Protein AF-A0AAV7ZLW6-F1 (afdb_monomer)

Sequence (854 aa):
MDFSEWKLVEDPLEINNNNNPNIKIYPKYLLGENEPVSLNYLNKTSINISQPAESFNQTVIDLQRLFRGLVIRKKIVSSPEYKKYQMKEQVVSELISSEEVYINILSTLKNDFFNPIKKLNLISDKRFDVLSTYIDNFYTLNKQEFYDRLIKRRNNPNNNYWADIFETFVEKLKFYSPYVNSYDQACELLDEQYKKNIKFRNWMKDPKQKHIRGKSPAQNHLVTPIQRGPRYVLFIKRLLKYIPPSNPDYKHFKQIFKRIKIIADEINEKRDELLSVRRLRELTIEIKKLNFNLAQPGRFLIKEGEIKIFDVQQKSKHFSTKKQTTFLLTDFIISTFHTSSNSYTTRFIIPLVNTIEHKIQQLTKTSFMFMINFKEYHFQHNDEIETQEWIEALNQTLQRNLEKKRSFLDLVEWRKLPVNWENGPKHHKSGKGVIYKNSLYYFGGEPHLDKTRLFSNDLFKLDLVKLKWETVLTVGNKPSPRSEHSLTLFDKKLFLIGGKKNKIKYADLYSYTFDTKKWTKLTKFKGNLPSKRSGHTATVAQDKIWIFGGKGEDGKYLNDLYMYDPLLNIWKFINPIGKSPPAREKHSCTFQHGYLMVVGGIGRNRMSDIWCYSLKKNKWFRPEIRGIKNLSNRYSHSSLHFRDKIYIIGNSEPLNSNQAITAVDLQSKTCEFVNSENSPKLIGENISCFCNNKLNQNCILVMCTTANQLNNLIYTLKISSRKWVKETTRDYNIMINNKKKKKTNKPIRYNVFKLFPSNNSKEEIKITNKANSTINHLKKKHSYALLESPQTINLMKQEERRKMKEKEKKINNKFIKAHAWQNVLNYQNSKKKNTLKKRRYSYPIRNTNIQSLI

Foldseek 3Di:
DDPPPDDDDDDDDDDDDDDDPDDDDDDDDPDDDDDDPDPPPPDDDDDDDDDDDVVVVVVVVVVVVVVVVVVVVVVCCPDPLVVLVVLLVVLLVVVLVVLVVLLVLLVCCQPVNLVVCVVVVQDDDPLSVVLSVLSVVVNCLSVVLANVVSVVQVPDPPDPADLVSLVVSLVVLLSCQVLLLSLVVVVVSVVVCCVPRPVVVVVCVDPVSVCQDDVNGSSVSSCSSLVVLVVVLVSLVSSLVSDDPPDPNNVSSVVSSVSSVVSNVVSVVSNQQNVFLVVQQLCQVQEPPDPDRQNDPPKGWQDKDFKDKDWPVPPPVDDDPFTWIWIDMLFWIWIWGDPDPRHTYTDDIGTLPPFPDWDWAAPDLFKIWIDTPNTIMIIGDPHSVVRVVVVVSVVVSNVVNVCVVCVLQVQKDKDFDPADCPAHDWQFDQWDWADDDQKIWIAWGAGQPDPVDAIGQWIWIARNVVNYIDTQDADEDGDDRFGQWEWDDAPQKIWTAWGDGPLRIDGWIWIAHPVRSYIDTDDDAEDDGDAGFGQWYWEDDPQWTKIAWGAHSVRATGGWIWIARPVRRYIDTQDAPDDTDDGFGQWEWEDDPQWIWTAWGDHVHTGGFIWIAHPVRSHIDGQQAPEDPTFARAGLWYWYDADQWIKIAAGGPVLPDLQRIWIAHRVVSYIDRNGDPPDDSQDDHHKYKYDDPPPPFQWIWIWGDDSPDRGIIIMIIGRDDPVPCVVVVVVVVVVVVVVVPDDDDDDDDDDDDDDDDDDDDDDPDDDPDDPPCPVPVVVPDDDDDDDDDPVVVVVVVVVVVVVVVVVVVVVVVVVVVVVVVVVVVVVVVVVVVVVVVPDDDDDYDDDDDDDDDD

Radius of gyration: 42.25 Å; Cα contacts (8 Å, |Δi|>4): 1216; chains: 1; bounding box: 119×98×112 Å

Solvent-accessible surface area (backbone atoms only — not comparable to full-atom values): 49450 Å² total; per-residue (Å²): 134,87,74,89,78,76,76,84,83,90,76,85,85,85,78,92,75,92,91,75,97,86,78,87,83,70,93,72,82,95,80,82,89,84,82,84,84,64,100,78,82,84,87,84,80,88,79,83,90,86,77,93,70,70,56,59,60,52,51,51,51,50,50,49,49,50,49,50,48,48,52,50,48,55,53,47,67,70,30,75,64,45,51,29,47,53,53,36,52,49,52,52,51,52,49,53,55,55,47,51,55,50,45,50,52,38,46,44,47,43,65,70,47,45,46,51,38,56,76,66,60,58,65,95,48,72,70,57,54,54,51,46,52,51,47,51,51,48,37,49,46,50,40,68,65,40,48,52,51,52,52,56,42,70,75,37,92,91,51,94,73,60,39,69,60,48,56,64,45,56,70,57,56,62,70,50,46,66,51,58,74,43,44,66,63,48,52,51,49,53,52,49,41,53,75,70,34,65,69,44,35,50,55,70,64,36,76,91,43,49,94,48,59,54,105,62,40,61,66,66,61,68,46,45,73,69,57,46,50,57,49,54,47,53,51,49,56,54,44,60,73,38,48,52,85,86,42,77,47,42,63,48,45,55,51,47,48,55,52,44,43,51,53,34,49,54,47,49,52,54,42,53,48,52,54,21,40,51,52,30,49,51,49,55,70,31,36,48,89,64,95,66,82,58,64,45,95,95,48,39,63,76,50,73,48,73,44,45,78,43,54,71,83,55,84,72,90,64,90,71,90,64,62,36,41,28,39,36,38,61,48,34,36,40,35,25,35,65,75,50,100,76,31,32,36,71,71,49,74,48,73,59,62,87,66,84,47,72,49,79,45,78,75,51,73,28,28,32,38,42,35,46,69,94,41,50,34,42,38,42,40,92,44,47,66,61,36,50,53,52,53,51,55,50,50,53,40,51,49,52,48,49,46,55,49,42,67,62,29,76,28,52,48,72,41,78,57,89,60,48,57,91,50,40,79,69,34,50,31,37,41,37,62,47,73,55,91,67,26,42,36,35,39,34,4,33,49,68,84,50,83,88,52,68,50,32,55,55,44,32,34,29,36,68,83,80,35,38,36,36,69,54,83,68,44,74,52,68,65,74,46,25,20,34,38,29,54,38,80,54,94,79,25,41,39,38,40,40,6,25,45,92,87,50,47,29,57,56,40,34,39,33,36,69,91,77,33,30,28,41,65,64,78,91,62,46,72,54,74,68,73,31,24,23,30,33,39,55,31,69,52,94,89,24,42,36,34,43,38,3,30,36,69,90,67,46,56,27,58,57,41,36,40,34,33,77,88,80,38,33,32,38,72,52,83,61,49,75,70,67,69,78,38,24,20,32,37,26,52,35,58,55,98,66,27,45,37,39,39,39,6,37,44,98,54,74,26,41,57,59,38,33,32,32,68,88,72,41,27,43,44,67,73,80,60,46,68,62,90,68,58,51,37,24,41,27,25,23,45,43,69,56,97,82,32,36,41,39,39,34,32,33,52,62,80,83,55,78,60,36,25,36,38,37,27,78,88,82,24,38,34,48,77,56,48,36,96,76,56,72,86,57,46,36,69,38,30,45,63,44,71,49,92,79,56,99,50,64,40,37,41,36,40,34,37,39,86,89,51,67,52,64,45,47,32,38,39,33,53,64,58,78,85,60,49,69,64,51,55,52,56,51,56,55,51,53,64,57,58,77,76,65,90,79,84,82,92,77,92,80,81,86,83,85,88,78,90,82,83,84,81,92,88,88,85,88,87,92,81,74,91,81,59,80,76,68,66,78,76,76,81,80,88,88,79,82,92,77,60,78,66,60,57,53,51,51,54,50,50,52,52,50,55,50,53,52,50,50,52,53,51,51,54,50,52,53,52,51,54,54,50,53,51,53,52,53,53,54,53,53,54,55,59,62,61,72,75,74,81,77,87,87,88,84,90,83,89,84,89,82,87,86,92,134

pLDDT: mean 70.21, std 22.64, range [22.33, 97.44]

Nearest PDB structures (foldseek):
  9bca-assembly2_B  TM=8.304E-01  e=2.011E-18  Homo sapiens
  6do5-assembly1_A  TM=8.420E-01  e=1.624E-17  Homo sapiens
  6do3-assembly2_B  TM=8.253E-01  e=1.467E-17  Homo sapiens
  9bc9-assembly2_B  TM=8.325E-01  e=1.016E-16  Homo sapiens
  8sh2-assembly1_C  TM=7.249E-01  e=1.576E-14  Homo sapiens

InterPro domains:
  IPR000219 Dbl homology domain [PF00621] (91-268)
  IPR000219 Dbl homology domain [PS50010] (87-270)
  IPR000219 Dbl homology domain [SM00325] (91-269)
  IPR000219 Dbl homology domain [cd00160] (90-268)
  IPR001849 Pleckstrin homology domain [PF00169] (302-397)
  IPR001849 Pleckstrin homology domain [PS50003] (300-399)
  IPR001849 Pleckstrin homology domain [SM00233] (301-401)
  IPR006652 Kelch repeat type 1 [SM00612] (493-543)
  IPR006652 Kelch repeat type 1 [SM00612] (544-594)
  IPR006652 Kelch repeat type 1 [SM00612] (595-645)
  IPR011993 PH-like domain superfamily [G3DSA:2.30.29.30] (292-397)
  IPR015915 Kelch-type beta-propeller [G3DSA:2.120.10.80] (409-746)
  IPR015915 Kelch-type beta-propeller [SSF117281] (414-675)
  IPR035899 Dbl homology (DH) domain superfamily [G3DSA:1.20.900.10] (73-290)
  IPR035899 Dbl homology (DH) domain superfamily [SSF48065] (82-283)

Structure (mmCIF, N/CA/C/O backbone):
data_AF-A0AAV7ZLW6-F1
#
_entry.id   AF-A0AAV7ZLW6-F1
#
loop_
_atom_site.group_PDB
_atom_site.id
_atom_site.type_symbol
_atom_site.label_atom_id
_atom_site.label_alt_id
_atom_site.label_comp_id
_atom_site.label_asym_id
_atom_site.label_entity_id
_atom_site.label_seq_id
_atom_site.pdbx_PDB_ins_code
_atom_site.Cartn_x
_atom_site.Cartn_y
_atom_site.Cartn_z
_atom_site.occupancy
_atom_site.B_iso_or_equiv
_atom_site.auth_seq_id
_atom_site.auth_comp_id
_atom_site.auth_asym_id
_atom_site.auth_atom_id
_atom_site.pdbx_PDB_model_num
ATOM 1 N N . MET A 1 1 ? -32.582 -43.037 70.963 1.00 31.41 1 MET A N 1
ATOM 2 C CA . MET A 1 1 ? -31.441 -43.900 70.599 1.00 31.41 1 MET A CA 1
ATOM 3 C C . MET A 1 1 ? -30.297 -42.991 70.204 1.00 31.41 1 MET A C 1
ATOM 5 O O . MET A 1 1 ? -30.468 -42.185 69.296 1.00 31.41 1 MET A O 1
ATOM 9 N N . ASP A 1 2 ? -29.214 -43.042 70.970 1.00 24.41 2 ASP A N 1
ATOM 10 C CA . ASP A 1 2 ? -27.986 -42.282 70.742 1.00 24.41 2 ASP A CA 1
ATOM 11 C C . ASP A 1 2 ? -27.183 -42.985 69.631 1.00 24.41 2 ASP A C 1
ATOM 13 O O . ASP A 1 2 ? -26.895 -44.174 69.736 1.00 24.41 2 ASP A O 1
ATOM 17 N N . PHE A 1 3 ? -26.923 -42.294 68.518 1.00 30.73 3 PHE A N 1
ATOM 18 C CA . PHE A 1 3 ? -26.285 -42.860 67.313 1.00 30.73 3 PHE A CA 1
ATOM 19 C C . PHE A 1 3 ? -24.817 -42.427 67.167 1.00 30.73 3 PHE A C 1
ATOM 21 O O . PHE A 1 3 ? -24.263 -42.427 66.067 1.00 30.73 3 PHE A O 1
ATOM 28 N N . SER A 1 4 ? -24.180 -42.043 68.271 1.00 27.17 4 SER A N 1
ATOM 29 C CA . SER A 1 4 ? -22.797 -41.556 68.308 1.00 27.17 4 SER A CA 1
ATOM 30 C C . SER A 1 4 ? -21.728 -42.626 68.013 1.00 27.17 4 SER A C 1
ATOM 32 O O . SER A 1 4 ? -20.580 -42.264 67.763 1.00 27.17 4 SER A O 1
ATOM 34 N N . GLU A 1 5 ? -22.086 -43.915 67.923 1.00 28.44 5 GLU A N 1
ATOM 35 C CA . GLU A 1 5 ? -21.126 -45.022 67.730 1.00 28.44 5 GLU A CA 1
ATOM 36 C C . GLU A 1 5 ? -21.165 -45.733 66.359 1.00 28.44 5 GLU A C 1
ATOM 38 O O . GLU A 1 5 ? -20.465 -46.724 66.149 1.00 28.44 5 GLU A O 1
ATOM 43 N N . TRP A 1 6 ? -21.921 -45.246 65.369 1.00 31.59 6 TRP A N 1
ATOM 44 C CA . TRP A 1 6 ? -21.959 -45.901 64.050 1.00 31.59 6 TRP A CA 1
ATOM 45 C C . TRP A 1 6 ? -20.789 -45.450 63.158 1.00 31.59 6 TRP A C 1
ATOM 47 O O . TRP A 1 6 ? -20.874 -44.450 62.442 1.00 31.59 6 TRP A O 1
ATOM 57 N N . LYS A 1 7 ? -19.686 -46.211 63.171 1.00 27.84 7 LYS A N 1
ATOM 58 C CA . LYS A 1 7 ? -18.609 -46.098 62.170 1.00 27.84 7 LYS A CA 1
ATOM 59 C C . LYS A 1 7 ? -19.071 -46.677 60.827 1.00 27.84 7 LYS A C 1
ATOM 61 O O . LYS A 1 7 ? -19.461 -47.838 60.747 1.00 27.84 7 LYS A O 1
ATOM 66 N N . LEU A 1 8 ? -18.991 -45.876 59.762 1.00 28.91 8 LEU A N 1
ATOM 67 C CA . LEU A 1 8 ? -19.080 -46.370 58.385 1.00 28.91 8 LEU A CA 1
ATOM 68 C C . LEU A 1 8 ? -17.842 -47.233 58.102 1.00 28.91 8 LEU A C 1
ATOM 70 O O . LEU A 1 8 ? -16.726 -46.717 58.099 1.00 28.91 8 LEU A O 1
ATOM 74 N N . VAL A 1 9 ? -18.043 -48.527 57.865 1.00 27.75 9 VAL A N 1
ATOM 75 C CA . VAL A 1 9 ? -17.019 -49.408 57.295 1.00 27.75 9 VAL A CA 1
ATOM 76 C C . VAL A 1 9 ? -16.986 -49.143 55.787 1.00 27.75 9 VAL A C 1
ATOM 78 O O . VAL A 1 9 ? -17.944 -49.450 55.078 1.00 27.75 9 VAL A O 1
ATOM 81 N N . GLU A 1 10 ? -15.922 -48.500 55.308 1.00 36.56 10 GLU A N 1
ATOM 82 C CA . GLU A 1 10 ? -15.581 -48.424 53.885 1.00 36.56 10 GLU A CA 1
ATOM 83 C C . GLU A 1 10 ? -14.629 -49.581 53.560 1.00 36.56 10 GLU A C 1
ATOM 85 O O . GLU A 1 10 ? -13.420 -49.402 53.643 1.00 36.56 10 GLU A O 1
ATOM 90 N N . ASP A 1 11 ? -15.156 -50.747 53.180 1.00 26.69 11 ASP A N 1
ATOM 91 C CA . ASP A 1 11 ? -14.345 -51.802 52.555 1.00 26.69 11 ASP A CA 1
ATOM 92 C C . ASP A 1 11 ? -14.842 -52.079 51.123 1.00 26.69 11 ASP A C 1
ATOM 94 O O . ASP A 1 11 ? -16.046 -52.268 50.908 1.00 26.69 11 ASP A O 1
ATOM 98 N N . PRO A 1 12 ? -13.951 -52.095 50.113 1.00 29.92 12 PRO A N 1
ATOM 99 C CA . PRO A 1 12 ? -14.286 -52.521 48.763 1.00 29.92 12 PRO A CA 1
ATOM 100 C C . PRO A 1 12 ? -14.255 -54.054 48.666 1.00 29.92 12 PRO A C 1
ATOM 102 O O . PRO A 1 12 ? -13.239 -54.683 48.943 1.00 29.92 12 PRO A O 1
ATOM 105 N N . LEU A 1 13 ? -15.355 -54.663 48.216 1.00 28.25 13 LEU A N 1
ATOM 106 C CA . LEU A 1 13 ? -15.381 -56.083 47.852 1.00 28.25 13 LEU A CA 1
ATOM 107 C C . LEU A 1 13 ? -14.543 -56.313 46.582 1.00 28.25 13 LEU A C 1
ATOM 109 O O . LEU A 1 13 ? -14.913 -55.867 45.493 1.00 28.25 13 LEU A O 1
ATOM 113 N N . GLU A 1 14 ? -13.420 -57.019 46.724 1.00 27.89 14 GLU A N 1
ATOM 114 C CA . GLU A 1 14 ? -12.654 -57.590 45.614 1.00 27.89 14 GLU A CA 1
ATOM 115 C C . GLU A 1 14 ? -13.444 -58.737 44.963 1.00 27.89 14 GLU A C 1
ATOM 117 O O . GLU A 1 14 ? -13.766 -59.732 45.609 1.00 27.89 14 GLU A O 1
ATOM 122 N N . ILE A 1 15 ? -13.727 -58.628 43.661 1.00 30.72 15 ILE A N 1
ATOM 123 C CA . ILE A 1 15 ? -14.132 -59.768 42.829 1.00 30.72 15 ILE A CA 1
ATOM 124 C C . ILE A 1 15 ? -13.078 -59.930 41.734 1.00 30.72 15 ILE A C 1
ATOM 126 O O . ILE A 1 15 ? -12.990 -59.130 40.801 1.00 30.72 15 ILE A O 1
ATOM 130 N N . ASN A 1 16 ? -12.268 -60.979 41.874 1.00 30.84 16 ASN A N 1
ATOM 131 C CA . ASN A 1 16 ? -11.336 -61.464 40.862 1.00 30.84 16 ASN A CA 1
ATOM 132 C C . ASN A 1 16 ? -12.106 -61.995 39.645 1.00 30.84 16 ASN A C 1
ATOM 134 O O . ASN A 1 16 ? -12.877 -62.940 39.775 1.00 30.84 16 ASN A O 1
ATOM 138 N N . ASN A 1 17 ? -11.836 -61.455 38.455 1.00 31.00 17 ASN A N 1
ATOM 139 C CA . ASN A 1 17 ? -12.114 -62.142 37.194 1.00 31.00 17 ASN A CA 1
ATOM 140 C C . ASN A 1 17 ? -10.912 -61.987 36.256 1.00 31.00 17 ASN A C 1
ATOM 142 O O . ASN A 1 17 ? -10.571 -60.888 35.813 1.00 31.00 17 ASN A O 1
ATOM 146 N N . ASN A 1 18 ? -10.257 -63.113 35.981 1.00 37.28 18 ASN A N 1
ATOM 147 C CA . ASN A 1 18 ? -9.143 -63.222 35.049 1.00 37.28 18 ASN A CA 1
ATOM 148 C C . ASN A 1 18 ? -9.614 -62.985 33.600 1.00 37.28 18 ASN A C 1
ATOM 150 O O . ASN A 1 18 ? -10.645 -63.510 33.188 1.00 37.28 18 ASN A O 1
ATOM 154 N N . ASN A 1 19 ? -8.784 -62.260 32.835 1.00 34.28 19 ASN A N 1
ATOM 155 C CA . ASN A 1 19 ? -8.793 -62.051 31.371 1.00 34.28 19 ASN A CA 1
ATOM 156 C C . ASN A 1 19 ? -9.481 -60.791 30.786 1.00 34.28 19 ASN A C 1
ATOM 158 O O . ASN A 1 19 ? -10.274 -60.899 29.857 1.00 34.28 19 ASN A O 1
ATOM 162 N N . ASN A 1 20 ? -9.110 -59.584 31.249 1.00 30.09 20 ASN A N 1
ATOM 163 C CA . ASN A 1 20 ? -8.565 -58.469 30.424 1.00 30.09 20 ASN A CA 1
ATOM 164 C C . ASN A 1 20 ? -8.368 -57.189 31.281 1.00 30.09 20 ASN A C 1
ATOM 166 O O . ASN A 1 20 ? -9.348 -56.669 31.817 1.00 30.09 20 ASN A O 1
ATOM 170 N N . PRO A 1 21 ? -7.158 -56.604 31.387 1.00 33.03 21 PRO A N 1
ATOM 171 C CA . PRO A 1 21 ? -6.930 -55.395 32.173 1.00 33.03 21 PRO A CA 1
ATOM 172 C C . PRO A 1 21 ? -7.088 -54.142 31.295 1.00 33.03 21 PRO A C 1
ATOM 174 O O . PRO A 1 21 ? -6.258 -53.901 30.422 1.00 33.03 21 PRO A O 1
ATOM 177 N N . ASN A 1 22 ? -8.153 -53.358 31.524 1.00 30.28 22 ASN A N 1
ATOM 178 C CA . ASN A 1 22 ? -8.306 -51.901 31.274 1.00 30.28 22 ASN A CA 1
ATOM 179 C C . ASN A 1 22 ? -9.723 -51.493 30.821 1.00 30.28 22 ASN A C 1
ATOM 181 O O . ASN A 1 22 ? -9.901 -50.832 29.798 1.00 30.28 22 ASN A O 1
ATOM 185 N N . ILE A 1 23 ? -10.739 -51.784 31.636 1.00 25.47 23 ILE A N 1
ATOM 186 C CA . ILE A 1 23 ? -12.010 -51.049 31.593 1.00 25.47 23 ILE A CA 1
ATOM 187 C C . ILE A 1 23 ? -12.247 -50.453 32.984 1.00 25.47 23 ILE A C 1
ATOM 189 O O . ILE A 1 23 ? -12.681 -51.135 33.904 1.00 25.47 23 ILE A O 1
ATOM 193 N N . LYS A 1 24 ? -11.955 -49.157 33.149 1.00 25.34 24 LYS A N 1
ATOM 194 C CA . LYS A 1 24 ? -12.454 -48.373 34.288 1.00 25.34 24 LYS A CA 1
ATOM 195 C C . LYS A 1 24 ? -13.896 -47.966 33.987 1.00 25.34 24 LYS A C 1
ATOM 197 O O . LYS A 1 24 ? -14.124 -47.003 33.255 1.00 25.34 24 LYS A O 1
ATOM 202 N N . ILE A 1 25 ? -14.858 -48.707 34.529 1.00 23.47 25 ILE A N 1
ATOM 203 C CA . ILE A 1 25 ? -16.269 -48.311 34.541 1.00 23.47 25 ILE A CA 1
ATOM 204 C C . ILE A 1 25 ? -16.438 -47.282 35.666 1.00 23.47 25 ILE A C 1
ATOM 206 O O . ILE A 1 25 ? -16.391 -47.620 36.842 1.00 23.47 25 ILE A O 1
ATOM 210 N N . TYR A 1 26 ? -16.595 -46.010 35.306 1.00 25.84 26 TYR A N 1
ATOM 211 C CA . TYR A 1 26 ? -17.120 -44.987 36.215 1.00 25.84 26 TYR A CA 1
ATOM 212 C C . TYR A 1 26 ? -18.657 -45.037 36.170 1.00 25.84 26 TYR A C 1
ATOM 214 O O . TYR A 1 26 ? -19.193 -45.218 35.071 1.00 25.84 26 TYR A O 1
ATOM 222 N N . PRO A 1 27 ? -19.384 -44.830 37.288 1.00 25.44 27 PRO A N 1
ATOM 223 C CA . PRO A 1 27 ? -20.840 -44.743 37.262 1.00 25.44 27 PRO A CA 1
ATOM 224 C C . PRO A 1 27 ? -21.268 -43.584 36.359 1.00 25.44 27 PRO A C 1
ATOM 226 O O . PRO A 1 27 ? -21.053 -42.405 36.644 1.00 25.44 27 PRO A O 1
ATOM 229 N N . LYS A 1 28 ? -21.824 -43.956 35.212 1.00 24.53 28 LYS A N 1
ATOM 230 C CA . LYS A 1 28 ? -22.413 -43.086 34.204 1.00 24.53 28 LYS A CA 1
ATOM 231 C C . LYS A 1 28 ? -23.816 -42.726 34.700 1.00 24.53 28 LYS A C 1
ATOM 233 O O . LYS A 1 28 ? -24.599 -43.620 34.979 1.00 24.53 28 LYS A O 1
ATOM 238 N N . TYR A 1 29 ? -24.088 -41.429 34.821 1.00 24.81 29 TYR A N 1
ATOM 239 C CA . TYR A 1 29 ? -25.394 -40.784 34.646 1.00 24.81 29 TYR A CA 1
ATOM 240 C C . TYR A 1 29 ? -26.646 -41.671 34.810 1.00 24.81 29 TYR A C 1
ATOM 242 O O . TYR A 1 29 ? -27.119 -42.259 33.843 1.00 24.81 29 TYR A O 1
ATOM 250 N N . LEU A 1 30 ? -27.252 -41.639 35.998 1.00 23.30 30 LEU A N 1
ATOM 251 C CA . LEU A 1 30 ? -28.700 -41.802 36.158 1.00 23.30 30 LEU A CA 1
ATOM 252 C C . LEU A 1 30 ? -29.320 -40.399 36.204 1.00 23.30 30 LEU A C 1
ATOM 254 O O . LEU A 1 30 ? -29.562 -39.830 37.264 1.00 23.30 30 LEU A O 1
ATOM 258 N N . LEU A 1 31 ? -29.484 -39.805 35.026 1.00 28.08 31 LEU A N 1
ATOM 259 C CA . LEU A 1 31 ? -30.403 -38.696 34.781 1.00 28.08 31 LEU A CA 1
ATOM 260 C C . LEU A 1 31 ? -31.172 -39.068 33.517 1.00 28.08 31 LEU A C 1
ATOM 262 O O . LEU A 1 31 ? -30.654 -38.928 32.411 1.00 28.08 31 LEU A O 1
ATOM 266 N N . GLY A 1 32 ? -32.379 -39.586 33.712 1.00 23.00 32 GLY A N 1
ATOM 267 C CA . GLY A 1 32 ? -33.326 -39.903 32.656 1.00 23.00 32 GLY A CA 1
ATOM 268 C C . GLY A 1 32 ? -34.583 -40.543 33.236 1.00 23.00 32 GLY A C 1
ATOM 269 O O . GLY A 1 32 ? -34.531 -41.699 33.629 1.00 23.00 32 GLY A O 1
ATOM 270 N N . GLU A 1 33 ? -35.662 -39.754 33.244 1.00 25.69 33 GLU A N 1
ATOM 271 C CA . GLU A 1 33 ? -37.080 -40.162 33.273 1.00 25.69 33 GLU A CA 1
ATOM 272 C C . GLU A 1 33 ? -37.687 -40.583 34.629 1.00 25.69 33 GLU A C 1
ATOM 274 O O . GLU A 1 33 ? -37.658 -41.742 35.023 1.00 25.69 33 GLU A O 1
ATOM 279 N N . ASN A 1 34 ? -38.279 -39.616 35.352 1.00 23.72 34 ASN A N 1
ATOM 280 C CA . ASN A 1 34 ? -39.743 -39.477 35.504 1.00 23.72 34 ASN A CA 1
ATOM 281 C C . ASN A 1 34 ? -40.120 -38.424 36.576 1.00 23.72 34 ASN A C 1
ATOM 283 O O . ASN A 1 34 ? -39.648 -38.468 37.706 1.00 23.72 34 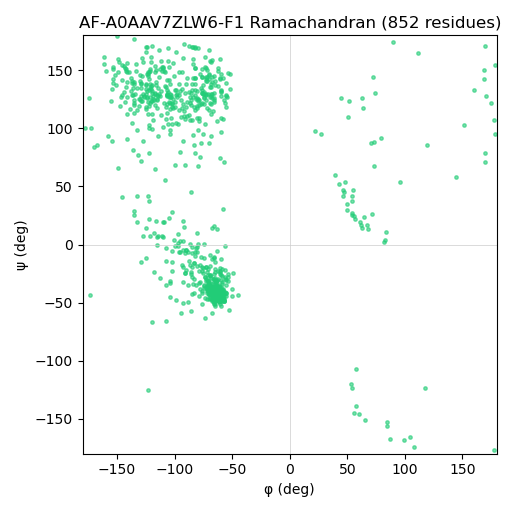ASN A O 1
ATOM 287 N N . GLU A 1 35 ? -40.983 -37.491 36.156 1.00 23.23 35 GLU A N 1
ATOM 288 C CA . GLU A 1 35 ? -41.785 -36.501 36.904 1.00 23.23 35 GLU A CA 1
ATOM 289 C C . GLU A 1 35 ? -41.115 -35.382 37.744 1.00 23.23 35 GLU A C 1
ATOM 291 O O . GLU A 1 35 ? -40.363 -35.628 38.689 1.00 23.23 35 GLU A O 1
ATOM 296 N N . PRO A 1 36 ? -41.478 -34.102 37.500 1.00 25.48 36 PRO A N 1
ATOM 297 C CA . PRO A 1 36 ? -41.360 -33.054 38.498 1.00 25.48 36 PRO A CA 1
ATOM 298 C C . PRO A 1 36 ? -42.563 -33.155 39.443 1.00 25.48 36 PRO A C 1
ATOM 300 O O . PRO A 1 36 ? -43.680 -32.802 39.070 1.00 25.48 36 PRO A O 1
ATOM 303 N N . VAL A 1 37 ? -42.354 -33.597 40.683 1.00 25.31 37 VAL A N 1
ATOM 304 C CA . VAL A 1 37 ? -43.395 -33.464 41.711 1.00 25.31 37 VAL A CA 1
ATOM 305 C C . VAL A 1 37 ? -43.644 -31.973 41.944 1.00 25.31 37 VAL A C 1
ATOM 307 O O . VAL A 1 37 ? -42.829 -31.259 42.532 1.00 25.31 37 VAL A O 1
ATOM 310 N N . SER A 1 38 ? -44.782 -31.503 41.438 1.00 23.78 38 SER A N 1
ATOM 311 C CA . SER A 1 38 ? -45.395 -30.228 41.784 1.00 23.78 38 SER A CA 1
ATOM 312 C C . SER A 1 38 ? -45.611 -30.145 43.295 1.00 23.78 38 SER A C 1
ATOM 314 O O . SER A 1 38 ? -46.080 -31.102 43.910 1.00 23.78 38 SER A O 1
ATOM 316 N N . LEU A 1 39 ? -45.345 -28.980 43.880 1.00 26.80 39 LEU A N 1
ATOM 317 C CA . LEU A 1 39 ? -45.455 -28.689 45.314 1.00 26.80 39 LEU A CA 1
ATOM 318 C C . LEU A 1 39 ? -46.894 -28.736 45.897 1.00 26.80 39 LEU A C 1
ATOM 320 O O . LEU A 1 39 ? -47.102 -28.238 46.995 1.00 26.80 39 LEU A O 1
ATOM 324 N N . ASN A 1 40 ? -47.878 -29.331 45.207 1.00 26.77 40 ASN A N 1
ATOM 325 C CA . ASN A 1 40 ? -49.310 -29.228 45.537 1.00 26.77 40 ASN A CA 1
ATOM 326 C C . ASN A 1 40 ? -50.065 -30.563 45.741 1.00 26.77 40 ASN A C 1
ATOM 328 O O . ASN A 1 40 ? -51.290 -30.547 45.785 1.00 26.77 40 ASN A O 1
ATOM 332 N N . TYR A 1 41 ? -49.393 -31.709 45.908 1.00 24.81 41 TYR A N 1
ATOM 333 C CA . TYR A 1 41 ? -50.070 -33.024 45.972 1.00 24.81 41 TYR A CA 1
ATOM 334 C C . TYR A 1 41 ? -49.823 -33.846 47.253 1.00 24.81 41 TYR A C 1
ATOM 336 O O . TYR A 1 41 ? -49.734 -35.066 47.203 1.00 24.81 41 TYR A O 1
ATOM 344 N N . LEU A 1 42 ? -49.734 -33.204 48.424 1.00 27.47 42 LEU A N 1
ATOM 345 C CA . LEU A 1 42 ? -49.667 -33.909 49.721 1.00 27.47 42 LEU A CA 1
ATOM 346 C C . LEU A 1 42 ? -50.631 -33.331 50.771 1.00 27.47 42 LEU A C 1
ATOM 348 O O . LEU A 1 42 ? -50.300 -33.223 51.943 1.00 27.47 42 LEU A O 1
ATOM 352 N N . ASN A 1 43 ? -51.853 -32.996 50.355 1.00 28.59 43 ASN A N 1
ATOM 353 C CA . ASN A 1 43 ? -52.991 -32.824 51.262 1.00 28.59 43 ASN A CA 1
ATOM 354 C C . ASN A 1 43 ? -54.104 -33.778 50.823 1.00 28.59 43 ASN A C 1
ATOM 356 O O . ASN A 1 43 ? -55.021 -33.353 50.127 1.00 28.59 43 ASN A O 1
ATOM 360 N N . LYS A 1 44 ? -53.969 -35.062 51.178 1.00 35.28 44 LYS A N 1
ATOM 361 C CA . LYS A 1 44 ? -55.024 -36.091 51.323 1.00 35.28 44 LYS A CA 1
ATOM 362 C C . LYS A 1 44 ? -54.418 -37.461 51.041 1.00 35.28 44 LYS A C 1
ATOM 364 O O . LYS A 1 44 ? -54.263 -37.814 49.886 1.00 35.28 44 LYS A O 1
ATOM 369 N N . THR A 1 45 ? -54.146 -38.216 52.098 1.00 26.91 45 THR A N 1
ATOM 370 C CA . THR A 1 45 ? -54.450 -39.654 52.186 1.00 26.91 45 THR A CA 1
ATOM 371 C C . THR A 1 45 ? -54.161 -40.098 53.614 1.00 26.91 45 THR A C 1
ATOM 373 O O . THR A 1 45 ? -53.016 -40.298 54.009 1.00 26.91 45 THR A O 1
ATOM 376 N N . SER A 1 46 ? -55.231 -40.211 54.392 1.00 34.84 46 SER A N 1
ATOM 377 C CA . SER A 1 46 ? -55.323 -41.048 55.582 1.00 34.84 46 SER A CA 1
ATOM 378 C C . SER A 1 46 ? -54.982 -42.495 55.214 1.00 34.84 46 SER A C 1
ATOM 380 O O . SER A 1 46 ? -55.655 -43.067 54.356 1.00 34.84 46 SER A O 1
ATOM 382 N N . ILE A 1 47 ? -53.965 -43.089 55.842 1.00 31.72 47 ILE A N 1
ATOM 383 C CA . ILE A 1 47 ? -53.684 -44.523 55.705 1.00 31.72 47 ILE A CA 1
ATOM 384 C C . ILE A 1 47 ? -54.153 -45.224 56.978 1.00 31.72 47 ILE A C 1
ATOM 386 O O . ILE A 1 47 ? -53.682 -44.943 58.078 1.00 31.72 47 ILE A O 1
ATOM 390 N N . ASN A 1 48 ? -55.133 -46.101 56.777 1.00 30.06 48 ASN A N 1
ATOM 391 C CA . ASN A 1 48 ? -55.764 -46.955 57.769 1.00 30.06 48 ASN A CA 1
ATOM 392 C C . ASN A 1 48 ? -54.805 -48.104 58.127 1.00 30.06 48 ASN A C 1
ATOM 394 O O . ASN A 1 48 ? -54.268 -48.765 57.238 1.00 30.06 48 ASN A O 1
ATOM 398 N N . ILE A 1 49 ? -54.573 -48.325 59.420 1.00 35.16 49 ILE A N 1
ATOM 399 C CA . ILE A 1 49 ? -53.630 -49.322 59.937 1.00 35.16 49 ILE A CA 1
ATOM 400 C C . ILE A 1 49 ? -54.373 -50.650 60.104 1.00 35.16 49 ILE A C 1
ATOM 402 O O . ILE A 1 49 ? -55.204 -50.774 60.996 1.00 35.16 49 ILE A O 1
ATOM 406 N N . SER A 1 50 ? -54.058 -51.658 59.287 1.00 31.59 50 SER A N 1
ATOM 407 C CA . SER A 1 50 ? -54.340 -53.060 59.637 1.00 31.59 50 SER A CA 1
ATOM 408 C C . SER A 1 50 ? -53.450 -54.036 58.854 1.00 31.59 50 SER A C 1
ATOM 410 O O . SER A 1 50 ? -53.752 -54.384 57.722 1.00 31.59 50 SER A O 1
ATOM 412 N N . GLN A 1 51 ? -52.316 -54.421 59.459 1.00 32.78 51 GLN A N 1
ATOM 413 C CA . GLN A 1 51 ? -51.735 -55.781 59.553 1.00 32.78 51 GLN A CA 1
ATOM 414 C C . GLN A 1 51 ? -50.217 -55.709 59.881 1.00 32.78 51 GLN A C 1
ATOM 416 O O . GLN A 1 51 ? -49.508 -54.902 59.268 1.00 32.78 51 GLN A O 1
ATOM 421 N N . PRO A 1 52 ? -49.683 -56.492 60.850 1.00 46.22 52 PRO A N 1
ATOM 422 C CA . PRO A 1 52 ? -48.384 -56.208 61.463 1.00 46.22 52 PRO A CA 1
ATOM 423 C C . PRO A 1 52 ? -47.370 -57.347 61.249 1.00 46.22 52 PRO A C 1
ATOM 425 O O . PRO A 1 52 ? -47.397 -58.327 61.981 1.00 46.22 52 PRO A O 1
ATOM 428 N N . ALA A 1 53 ? -46.465 -57.217 60.271 1.00 38.88 53 ALA A N 1
ATOM 429 C CA . ALA A 1 53 ? -45.140 -57.872 60.290 1.00 38.88 53 ALA A CA 1
ATOM 430 C C . ALA A 1 53 ? -44.244 -57.420 59.119 1.00 38.88 53 ALA A C 1
ATOM 432 O O . ALA A 1 53 ? -43.080 -57.097 59.333 1.00 38.88 53 ALA A O 1
ATOM 433 N N . GLU A 1 54 ? -44.774 -57.312 57.895 1.00 39.78 54 GLU A N 1
ATOM 434 C CA . GLU A 1 54 ? -43.983 -56.885 56.719 1.00 39.78 54 GLU A CA 1
ATOM 435 C C . GLU A 1 54 ? -43.898 -55.357 56.557 1.00 39.78 54 GLU A C 1
ATOM 437 O O . GLU A 1 54 ? -42.932 -54.826 56.006 1.00 39.78 54 GLU A O 1
ATOM 442 N N . SER A 1 55 ? -44.865 -54.620 57.111 1.00 43.69 55 SER A N 1
ATOM 443 C CA . SER A 1 55 ? -44.920 -53.156 57.043 1.00 43.69 55 SER A CA 1
ATOM 444 C C . SER A 1 55 ? -43.813 -52.473 57.850 1.00 43.69 55 SER A C 1
ATOM 446 O O . SER A 1 55 ? -43.357 -51.399 57.461 1.00 43.69 55 SER A O 1
ATOM 448 N N . PHE A 1 56 ? -43.319 -53.082 58.933 1.00 44.53 56 PHE A N 1
ATOM 449 C CA . PHE A 1 56 ? -42.303 -52.459 59.787 1.00 44.53 56 PHE A CA 1
ATOM 450 C C . PHE A 1 56 ? -40.941 -52.377 59.084 1.00 44.53 56 PHE A C 1
ATOM 452 O O . PHE A 1 56 ? -40.309 -51.322 59.087 1.00 44.53 56 PHE A O 1
ATOM 459 N N . ASN A 1 57 ? -40.531 -53.441 58.386 1.00 48.44 57 ASN A N 1
ATOM 460 C CA . ASN A 1 57 ? -39.288 -53.446 57.610 1.00 48.44 57 ASN A CA 1
ATOM 461 C C . ASN A 1 57 ? -39.362 -52.500 56.408 1.00 48.44 57 ASN A C 1
ATOM 463 O O . ASN A 1 57 ? -38.408 -51.764 56.164 1.00 48.44 57 ASN A O 1
ATOM 467 N N . GLN A 1 58 ? -40.503 -52.436 55.716 1.00 49.69 58 GLN A N 1
ATOM 468 C CA . GLN A 1 58 ? -40.690 -51.500 54.606 1.00 49.69 58 GLN A CA 1
ATOM 469 C C . GLN A 1 58 ? -40.658 -50.041 55.084 1.00 49.69 58 GLN A C 1
ATOM 471 O O . GLN A 1 58 ? -39.948 -49.215 54.515 1.00 49.69 58 GLN A O 1
ATOM 476 N N . THR A 1 59 ? -41.323 -49.742 56.204 1.00 52.28 59 THR A N 1
ATOM 477 C CA . THR A 1 59 ? -41.353 -48.395 56.797 1.00 52.28 59 THR A CA 1
ATOM 478 C C . THR A 1 59 ? -39.972 -47.971 57.306 1.00 52.28 59 THR A C 1
ATOM 480 O O . THR A 1 59 ? -39.575 -46.820 57.130 1.00 52.28 59 THR A O 1
ATOM 483 N N . VAL A 1 60 ? -39.196 -48.892 57.890 1.00 56.19 60 VAL A N 1
ATOM 484 C CA . VAL A 1 60 ? -37.809 -48.636 58.313 1.00 56.19 60 VAL A CA 1
ATOM 485 C C . VAL A 1 60 ? -36.890 -48.427 57.106 1.00 56.19 60 VAL A C 1
ATOM 487 O O . VAL A 1 60 ? -36.074 -47.505 57.122 1.00 56.19 60 VAL A O 1
ATOM 490 N N . ILE A 1 61 ? -37.036 -49.217 56.037 1.00 58.75 61 ILE A N 1
ATOM 491 C CA . ILE A 1 61 ? -36.288 -49.038 54.781 1.00 58.75 61 ILE A CA 1
ATOM 492 C C . ILE A 1 61 ? -36.628 -47.689 54.135 1.00 58.75 61 ILE A C 1
ATOM 494 O O . ILE A 1 61 ? -35.722 -46.981 53.685 1.00 58.75 61 ILE A O 1
ATOM 498 N N . ASP A 1 62 ? -37.898 -47.293 54.131 1.00 56.03 62 ASP A N 1
ATOM 499 C CA . ASP A 1 62 ? -38.346 -46.021 53.569 1.00 56.03 62 ASP A CA 1
ATOM 500 C C . ASP A 1 62 ? -37.887 -44.834 54.418 1.00 56.03 62 ASP A C 1
ATOM 502 O O . ASP A 1 62 ? -37.361 -43.866 53.869 1.00 56.03 62 ASP A O 1
ATOM 506 N N . LEU A 1 63 ? -37.937 -44.932 55.750 1.00 56.81 63 LEU A N 1
ATOM 507 C CA . LEU A 1 63 ? -37.354 -43.937 56.656 1.00 56.81 63 LEU A CA 1
ATOM 508 C C . LEU A 1 63 ? -35.838 -43.819 56.469 1.00 56.81 63 LEU A C 1
ATOM 510 O O . LEU A 1 63 ? -35.321 -42.704 56.409 1.00 56.81 63 LEU A O 1
ATOM 514 N N . GLN A 1 64 ? -35.118 -44.933 56.303 1.00 58.12 64 GLN A N 1
ATOM 515 C CA . GLN A 1 64 ? -33.684 -44.924 56.003 1.00 58.12 64 GLN A CA 1
ATOM 516 C C . GLN A 1 64 ? -33.386 -44.319 54.626 1.00 58.12 64 GLN A C 1
ATOM 518 O O . GLN A 1 64 ? -32.416 -43.572 54.491 1.00 58.12 64 GLN A O 1
ATOM 523 N N . ARG A 1 65 ? -34.202 -44.590 53.600 1.00 56.91 65 ARG A N 1
ATOM 524 C CA . ARG A 1 65 ? -34.098 -43.949 52.276 1.00 56.91 65 ARG A CA 1
ATOM 525 C C . ARG A 1 65 ? -34.355 -42.449 52.359 1.00 56.91 65 ARG A C 1
ATOM 527 O O . ARG A 1 65 ? -33.622 -41.679 51.741 1.00 56.91 65 ARG A O 1
ATOM 534 N N . LEU A 1 66 ? -35.332 -42.025 53.156 1.00 61.81 66 LEU A N 1
ATOM 535 C CA . LEU A 1 66 ? -35.689 -40.622 53.354 1.00 61.81 66 LEU A CA 1
ATOM 536 C C . LEU A 1 66 ? -34.596 -39.885 54.139 1.00 61.81 66 LEU A C 1
ATOM 538 O O . LEU A 1 66 ? -34.164 -38.815 53.717 1.00 61.81 66 LEU A O 1
ATOM 542 N N . PHE A 1 67 ? -34.046 -40.495 55.195 1.00 60.16 67 PHE A N 1
ATOM 543 C CA . PHE A 1 67 ? -32.906 -39.957 55.946 1.00 60.16 67 PHE A CA 1
ATOM 544 C C . PHE A 1 67 ? -31.625 -39.911 55.110 1.00 60.16 67 PHE A C 1
ATOM 546 O O . PHE A 1 67 ? -30.954 -38.879 55.087 1.00 60.16 67 PHE A O 1
ATOM 553 N N . ARG A 1 68 ? -31.296 -40.975 54.363 1.00 59.81 68 ARG A N 1
ATOM 554 C CA . ARG A 1 68 ? -30.176 -40.968 53.404 1.00 59.81 68 ARG A CA 1
ATOM 555 C C . ARG A 1 68 ? -30.387 -39.883 52.352 1.00 59.81 68 ARG A C 1
ATOM 557 O O . ARG A 1 68 ? -29.469 -39.113 52.089 1.00 59.81 68 ARG A O 1
ATOM 564 N N . GLY A 1 69 ? -31.603 -39.748 51.826 1.00 58.94 69 GLY A N 1
ATOM 565 C CA . GLY A 1 69 ? -31.995 -38.679 50.912 1.00 58.94 69 GLY A CA 1
ATOM 566 C C . GLY A 1 69 ? -31.821 -37.283 51.516 1.00 58.94 69 GLY A C 1
ATOM 567 O O . GLY A 1 69 ? -31.291 -36.399 50.849 1.00 58.94 69 GLY A O 1
ATOM 568 N N . LEU A 1 70 ? -32.189 -37.077 52.782 1.00 61.62 70 LEU A N 1
ATOM 569 C CA . LEU A 1 70 ? -32.027 -35.808 53.496 1.00 61.62 70 LEU A CA 1
ATOM 570 C C . LEU A 1 70 ? -30.560 -35.486 53.789 1.00 61.62 70 LEU A C 1
ATOM 572 O O . LEU A 1 70 ? -30.138 -34.354 53.568 1.00 61.62 70 LEU A O 1
ATOM 576 N N . VAL A 1 71 ? -29.758 -36.459 54.225 1.00 63.00 71 VAL A N 1
ATOM 577 C CA . VAL A 1 71 ? -28.320 -36.282 54.487 1.00 63.00 71 VAL A CA 1
ATOM 578 C C . VAL A 1 71 ? -27.561 -36.017 53.186 1.00 63.00 71 VAL A C 1
ATOM 580 O O . VAL A 1 71 ? -26.735 -35.104 53.135 1.00 63.00 71 VAL A O 1
ATOM 583 N N . ILE A 1 72 ? -27.879 -36.750 52.114 1.00 60.12 72 ILE A N 1
ATOM 584 C CA . ILE A 1 72 ? -27.322 -36.528 50.775 1.00 60.12 72 ILE A CA 1
ATOM 585 C C . ILE A 1 72 ? -27.742 -35.151 50.254 1.00 60.12 72 ILE A C 1
ATOM 587 O O . ILE A 1 72 ? -26.880 -34.398 49.817 1.00 60.12 72 ILE A O 1
ATOM 591 N N . ARG A 1 73 ? -29.016 -34.748 50.377 1.00 59.41 73 ARG A N 1
ATOM 592 C CA . ARG A 1 73 ? -29.464 -33.387 50.021 1.00 59.41 73 ARG A CA 1
ATOM 593 C C . ARG A 1 73 ? -28.741 -32.325 50.844 1.00 59.41 73 ARG A C 1
ATOM 595 O O . ARG A 1 73 ? -28.285 -31.346 50.270 1.00 59.41 73 ARG A O 1
ATOM 602 N N . LYS A 1 74 ? -28.561 -32.515 52.153 1.00 59.88 74 LYS A N 1
ATOM 603 C CA . LYS A 1 74 ? -27.856 -31.561 53.026 1.00 59.88 74 LYS A CA 1
ATOM 604 C C . LYS A 1 74 ? -26.367 -31.452 52.665 1.00 59.88 74 LYS A C 1
ATOM 606 O O . LYS A 1 74 ? -25.835 -30.345 52.674 1.00 59.88 74 LYS A O 1
ATOM 611 N N . LYS A 1 75 ? -25.718 -32.560 52.273 1.00 56.97 75 LYS A N 1
ATOM 612 C CA . LYS A 1 75 ? -24.344 -32.592 51.723 1.00 56.97 75 LYS A CA 1
ATOM 613 C C . LYS A 1 75 ? -24.241 -31.979 50.317 1.00 56.97 75 LYS A C 1
ATOM 615 O O . LYS A 1 75 ? -23.284 -31.268 50.033 1.00 56.97 75 LYS A O 1
ATOM 620 N N . ILE A 1 76 ? -25.219 -32.207 49.440 1.00 60.56 76 ILE A N 1
ATOM 621 C CA . ILE A 1 76 ? -25.261 -31.618 48.091 1.00 60.56 76 ILE A CA 1
ATOM 622 C C . ILE A 1 76 ? -25.484 -30.108 48.190 1.00 60.56 76 ILE A C 1
ATOM 624 O O . ILE A 1 76 ? -24.745 -29.347 47.572 1.00 60.56 76 ILE A O 1
ATOM 628 N N . VAL A 1 77 ? -26.438 -29.662 49.010 1.00 60.84 77 VAL A N 1
ATOM 629 C CA . VAL A 1 77 ? -26.765 -28.241 49.211 1.00 60.84 77 VAL A CA 1
ATOM 630 C C . VAL A 1 77 ? -25.599 -27.472 49.845 1.00 60.84 77 VAL A C 1
ATOM 632 O O . VAL A 1 77 ? -25.387 -26.303 49.524 1.00 60.84 77 VAL A O 1
ATOM 635 N N . SER A 1 78 ? -24.799 -28.119 50.699 1.00 58.09 78 SER A N 1
ATOM 636 C CA . SER A 1 78 ? -23.590 -27.520 51.280 1.00 58.09 78 SER A CA 1
ATOM 637 C C . SER A 1 78 ? -22.358 -27.581 50.366 1.00 58.09 78 SER A C 1
ATOM 639 O O . SER A 1 78 ? -21.364 -26.905 50.649 1.00 58.09 78 SER A O 1
ATOM 641 N N . SER A 1 79 ? -22.415 -28.317 49.248 1.00 68.75 79 SER A N 1
ATOM 642 C CA . SER A 1 79 ? -21.282 -28.474 48.335 1.00 68.75 79 SER A CA 1
ATOM 643 C C . SER A 1 79 ? -20.913 -27.160 47.612 1.00 68.75 79 SER A C 1
ATOM 645 O O . SER A 1 79 ? -21.786 -26.377 47.210 1.00 68.75 79 SER A O 1
ATOM 647 N N . PRO A 1 80 ? -19.613 -26.903 47.363 1.00 70.06 80 PRO A N 1
ATOM 648 C CA . PRO A 1 80 ? -19.161 -25.753 46.572 1.00 70.06 80 PRO A CA 1
ATOM 649 C C . PRO A 1 80 ? -19.721 -25.732 45.141 1.00 70.06 80 PRO A C 1
ATOM 651 O O . PRO A 1 80 ? -19.843 -24.671 44.527 1.00 70.06 80 PRO A O 1
ATOM 654 N N . GLU A 1 81 ? -20.045 -26.902 44.594 1.00 68.19 81 GLU A N 1
ATOM 655 C CA . GLU A 1 81 ? -20.546 -27.092 43.231 1.00 68.19 81 GLU A CA 1
ATOM 656 C C . GLU A 1 81 ? -22.014 -26.684 43.111 1.00 68.19 81 GLU A C 1
ATOM 658 O O . GLU A 1 81 ? -22.370 -25.960 42.179 1.00 68.19 81 GLU A O 1
ATOM 663 N N . TYR A 1 82 ? -22.837 -27.029 44.103 1.00 71.19 82 TYR A N 1
ATOM 664 C CA . TYR A 1 82 ? -24.226 -26.582 44.177 1.00 71.19 82 TYR A CA 1
ATOM 665 C C . TYR A 1 82 ? -24.334 -25.063 44.363 1.00 71.19 82 TYR A C 1
ATOM 667 O O . TYR A 1 82 ? -25.124 -24.413 43.679 1.00 71.19 82 TYR A O 1
ATOM 675 N N . LYS A 1 83 ? -23.466 -24.454 45.186 1.00 76.25 83 LYS A N 1
ATOM 676 C CA . LYS A 1 83 ? -23.384 -22.983 45.295 1.00 76.25 83 LYS A CA 1
ATOM 677 C C . LYS A 1 83 ? -23.031 -22.324 43.958 1.00 76.25 83 LYS A C 1
ATOM 679 O O . LYS A 1 83 ? -23.632 -21.318 43.591 1.00 76.25 83 LYS A O 1
ATOM 684 N N . LYS A 1 84 ? -22.086 -22.884 43.192 1.00 78.19 84 LYS A N 1
ATOM 685 C CA . LYS A 1 84 ? -21.755 -22.385 41.842 1.00 78.19 84 LYS A CA 1
ATOM 686 C C . LYS A 1 84 ? -22.923 -22.540 40.867 1.00 78.19 84 LYS A C 1
ATOM 688 O O . LYS A 1 84 ? -23.150 -21.632 40.070 1.00 78.19 84 LYS A O 1
ATOM 693 N N . TYR A 1 85 ? -23.670 -23.639 40.951 1.00 77.75 85 TYR A N 1
ATOM 694 C CA . TYR A 1 85 ? -24.888 -23.840 40.167 1.00 77.75 85 TYR A CA 1
ATOM 695 C C . TYR A 1 85 ? -25.950 -22.781 40.496 1.00 77.75 85 TYR A C 1
ATOM 697 O O . TYR A 1 85 ? -26.425 -22.104 39.590 1.00 77.75 85 TYR A O 1
ATOM 705 N N . GLN A 1 86 ? -26.239 -22.532 41.777 1.00 77.50 86 GLN A N 1
ATOM 706 C CA . GLN A 1 86 ? -27.166 -21.471 42.190 1.00 77.50 86 GLN A CA 1
ATOM 707 C C . GLN A 1 86 ? -26.733 -20.086 41.689 1.00 77.50 86 GLN A C 1
ATOM 709 O O . GLN A 1 86 ? -27.552 -19.333 41.168 1.00 77.50 86 GLN A O 1
ATOM 714 N N . MET A 1 87 ? -25.439 -19.758 41.780 1.00 82.75 87 MET A N 1
ATOM 715 C CA . MET A 1 87 ? -24.910 -18.494 41.252 1.00 82.75 87 MET A CA 1
ATOM 716 C C . MET A 1 87 ? -25.057 -18.395 39.727 1.00 82.75 87 MET A C 1
ATOM 718 O O . MET A 1 87 ? -25.388 -17.329 39.213 1.00 82.75 87 MET A O 1
ATOM 722 N N . LYS A 1 88 ? -24.839 -19.491 38.986 1.00 83.12 88 LYS A N 1
ATOM 723 C CA . LYS A 1 88 ? -25.096 -19.542 37.536 1.00 83.12 88 LYS A CA 1
ATOM 724 C C . LYS A 1 88 ? -26.570 -19.238 37.248 1.00 83.12 88 LYS A C 1
ATOM 726 O O . LYS A 1 88 ? -26.850 -18.381 36.414 1.00 83.12 88 LYS A O 1
ATOM 731 N N . GLU A 1 89 ? -27.487 -19.892 37.954 1.00 80.88 89 GLU A N 1
ATOM 732 C CA . GLU A 1 89 ? -28.933 -19.717 37.780 1.00 80.88 89 GLU A CA 1
ATOM 733 C C . GLU A 1 89 ? -29.405 -18.295 38.110 1.00 80.88 89 GLU A C 1
ATOM 735 O O . GLU A 1 89 ? -30.251 -17.743 37.404 1.00 80.88 89 GLU A O 1
ATOM 740 N N . GLN A 1 90 ? -28.807 -17.655 39.117 1.00 85.25 90 GLN A N 1
ATOM 741 C CA . GLN A 1 90 ? -29.051 -16.243 39.417 1.00 85.25 90 GLN A CA 1
ATOM 742 C C . GLN A 1 90 ? -28.608 -15.328 38.271 1.00 85.25 90 GLN A C 1
ATOM 744 O O . GLN A 1 90 ? -29.366 -14.450 37.869 1.00 85.25 90 GLN A O 1
ATOM 749 N N . VAL A 1 91 ? -27.418 -15.551 37.699 1.00 86.50 91 VAL A N 1
ATOM 750 C CA . VAL A 1 91 ? -26.924 -14.750 36.564 1.00 86.50 91 VAL A CA 1
ATOM 751 C C . VAL A 1 91 ? -27.816 -14.921 35.330 1.00 86.50 91 VAL A C 1
ATOM 753 O O . VAL A 1 91 ? -28.077 -13.945 34.630 1.00 86.50 91 VAL A O 1
ATOM 756 N N . VAL A 1 92 ? -28.301 -16.137 35.059 1.00 85.81 92 VAL A N 1
ATOM 757 C CA . VAL A 1 92 ? -29.245 -16.393 33.954 1.00 85.81 92 VAL A CA 1
ATOM 758 C C . VAL A 1 92 ? -30.587 -15.702 34.208 1.00 85.81 92 VAL A C 1
ATOM 760 O O . VAL A 1 92 ? -31.134 -15.082 33.299 1.00 85.81 92 VAL A O 1
ATOM 763 N N . SER A 1 93 ? -31.094 -15.747 35.440 1.00 86.44 93 SER A N 1
ATOM 764 C CA . SER A 1 93 ? -32.354 -15.085 35.804 1.00 86.44 93 SER A CA 1
ATOM 765 C C . SER A 1 93 ? -32.251 -13.560 35.676 1.00 86.44 93 SER A C 1
ATOM 767 O O . SER A 1 93 ? -33.143 -12.928 35.119 1.00 86.44 93 SER A O 1
ATOM 769 N N . GLU A 1 94 ? -31.130 -12.973 36.109 1.00 91.56 94 GLU A N 1
ATOM 770 C CA . GLU A 1 94 ? -30.828 -11.543 35.946 1.00 91.56 94 GLU A CA 1
ATOM 771 C C . GLU A 1 94 ? -30.701 -11.142 34.468 1.00 91.56 94 GLU A C 1
ATOM 773 O O . GLU A 1 94 ? -31.156 -10.073 34.056 1.00 91.56 94 GLU A O 1
ATOM 778 N N . LEU A 1 95 ? -30.097 -11.999 33.640 1.00 90.38 95 LEU A N 1
ATOM 779 C CA . LEU A 1 95 ? -30.028 -11.764 32.202 1.00 90.38 95 LEU A CA 1
ATOM 780 C C . LEU A 1 95 ? -31.434 -11.677 31.602 1.00 90.38 95 LEU A C 1
ATOM 782 O O . LEU A 1 95 ? -31.710 -10.704 30.903 1.00 90.38 95 LEU A O 1
ATOM 786 N N . ILE A 1 96 ? -32.295 -12.659 31.886 1.00 89.62 96 ILE A N 1
ATOM 787 C CA . ILE A 1 96 ? -33.662 -12.735 31.352 1.00 89.62 96 ILE A CA 1
ATOM 788 C C . ILE A 1 96 ? -34.483 -11.522 31.796 1.00 89.62 96 ILE A C 1
ATOM 790 O O . ILE A 1 96 ? -35.064 -10.849 30.947 1.00 89.62 96 ILE A O 1
ATOM 794 N N . SER A 1 97 ? -34.474 -11.186 33.089 1.00 90.94 97 SER A N 1
ATOM 795 C CA . SER A 1 97 ? -35.224 -10.030 33.598 1.00 90.94 97 SER A CA 1
ATOM 796 C C . SER A 1 97 ? -34.715 -8.712 33.010 1.00 90.94 97 SER A C 1
ATOM 798 O O . SER A 1 97 ? -35.494 -7.852 32.605 1.00 90.94 97 SER A O 1
ATOM 800 N N . SER A 1 98 ? -33.395 -8.550 32.875 1.00 92.62 98 SER A N 1
ATOM 801 C CA . SER A 1 98 ? -32.830 -7.350 32.251 1.00 92.62 98 SER A CA 1
ATOM 802 C C . SER A 1 98 ? -33.110 -7.260 30.744 1.00 92.62 98 SER A C 1
ATOM 804 O O . SER A 1 98 ? -33.086 -6.159 30.190 1.00 92.62 98 SER A O 1
ATOM 806 N N . GLU A 1 99 ? -33.308 -8.394 30.066 1.00 92.69 99 GLU A N 1
ATOM 807 C CA . GLU A 1 99 ? -33.657 -8.460 28.644 1.00 92.69 99 GLU A CA 1
ATOM 808 C C . GLU A 1 99 ? -35.131 -8.105 28.431 1.00 92.69 99 GLU A C 1
ATOM 810 O O . GLU A 1 99 ? -35.440 -7.330 27.533 1.00 92.69 99 GLU A O 1
ATOM 815 N N . GLU A 1 100 ? -36.018 -8.564 29.315 1.00 92.69 100 GLU A N 1
ATOM 816 C CA . GLU A 1 100 ? -37.429 -8.170 29.335 1.00 92.69 100 GLU A CA 1
ATOM 817 C C . GLU A 1 100 ? -37.587 -6.649 29.470 1.00 92.69 100 GLU A C 1
ATOM 819 O O . GLU A 1 100 ? -38.257 -6.011 28.657 1.00 92.69 100 GLU A O 1
ATOM 824 N N . VAL A 1 101 ? -36.884 -6.037 30.431 1.00 89.19 101 VAL A N 1
ATOM 825 C CA . VAL A 1 101 ? -36.877 -4.574 30.602 1.00 89.19 101 VAL A CA 1
ATOM 826 C C . VAL A 1 101 ? -36.383 -3.869 29.335 1.00 89.19 101 VAL A C 1
ATOM 828 O O . VAL A 1 101 ? -36.954 -2.861 28.918 1.00 89.19 101 VAL A O 1
ATOM 831 N N . TYR A 1 102 ? -35.335 -4.390 28.696 1.00 91.94 102 TYR A N 1
ATOM 832 C CA . TYR A 1 102 ? -34.796 -3.805 27.470 1.00 91.94 102 TYR A CA 1
ATOM 833 C C . TYR A 1 102 ? -35.775 -3.911 26.290 1.00 91.94 102 TYR A C 1
ATOM 835 O O . TYR A 1 102 ? -35.971 -2.935 25.565 1.00 91.94 102 TYR A O 1
ATOM 843 N N . ILE A 1 103 ? -36.445 -5.052 26.129 1.00 92.81 103 ILE A N 1
ATOM 844 C CA . ILE A 1 103 ? -37.473 -5.254 25.102 1.00 92.81 103 ILE A CA 1
ATOM 845 C C . ILE A 1 103 ? -38.673 -4.338 25.338 1.00 92.81 103 ILE A C 1
ATOM 847 O O . ILE A 1 103 ? -39.197 -3.782 24.373 1.00 92.81 103 ILE A O 1
ATOM 851 N N . ASN A 1 104 ? -39.072 -4.124 26.592 1.00 88.50 104 ASN A N 1
ATOM 852 C CA . ASN A 1 104 ? -40.137 -3.182 26.932 1.00 88.50 104 ASN A CA 1
ATOM 853 C C . ASN A 1 104 ? -39.763 -1.751 26.526 1.00 88.50 104 ASN A C 1
ATOM 855 O O . ASN A 1 104 ? -40.565 -1.075 25.891 1.00 88.50 104 ASN A O 1
ATOM 859 N N . ILE A 1 105 ? -38.517 -1.324 26.764 1.00 87.50 105 ILE A N 1
ATOM 860 C CA . ILE A 1 105 ? -38.024 -0.015 26.301 1.00 87.50 105 ILE A CA 1
ATOM 861 C C . ILE A 1 105 ? -38.062 0.089 24.768 1.00 87.50 105 ILE A C 1
ATOM 863 O O . ILE A 1 105 ? -38.519 1.099 24.230 1.00 87.50 105 ILE A O 1
ATOM 867 N N . LEU A 1 106 ? -37.612 -0.945 24.048 1.00 90.00 106 LEU A N 1
ATOM 868 C CA . LEU A 1 106 ? -37.681 -0.977 22.581 1.00 90.00 106 LEU A CA 1
ATOM 869 C C . LEU A 1 106 ? -39.133 -0.947 22.076 1.00 90.00 106 LEU A C 1
ATOM 871 O O . LEU A 1 106 ? -39.419 -0.286 21.080 1.00 90.00 106 LEU A O 1
ATOM 875 N N . SER A 1 107 ? -40.045 -1.626 22.775 1.00 89.69 107 SER A N 1
ATOM 876 C CA . SER A 1 107 ? -41.481 -1.628 22.486 1.00 89.69 107 SER A CA 1
ATOM 877 C C . SER A 1 107 ? -42.084 -0.236 22.646 1.00 89.69 107 SER A C 1
ATOM 879 O O . SER A 1 107 ? -42.791 0.218 21.752 1.00 89.69 107 SER A O 1
ATOM 881 N N . THR A 1 108 ? -41.763 0.463 23.737 1.00 86.56 108 THR A N 1
ATOM 882 C CA . THR A 1 108 ? -42.206 1.843 23.977 1.00 86.56 108 THR A CA 1
ATOM 883 C C . THR A 1 108 ? -41.658 2.792 22.915 1.00 86.56 108 THR A C 1
ATOM 885 O O . THR A 1 108 ? -42.406 3.571 22.330 1.00 86.56 108 THR A O 1
ATOM 888 N N . LEU A 1 109 ? -40.369 2.686 22.566 1.00 86.88 109 LEU A N 1
ATOM 889 C CA . LEU A 1 109 ? -39.798 3.482 21.474 1.00 86.88 109 LEU A CA 1
ATOM 890 C C . LEU A 1 109 ? -40.518 3.225 20.145 1.00 86.88 109 LEU A C 1
ATOM 892 O O . LEU A 1 109 ? -40.825 4.161 19.411 1.00 86.88 109 LEU A O 1
ATOM 896 N N . LYS A 1 110 ? -40.806 1.966 19.823 1.00 88.50 110 LYS A N 1
ATOM 897 C CA . LYS A 1 110 ? -41.489 1.596 18.583 1.00 88.50 110 LYS A CA 1
ATOM 898 C C . LYS A 1 110 ? -42.940 2.086 18.555 1.00 88.50 110 LYS A C 1
ATOM 900 O O . LYS A 1 110 ? -43.325 2.826 17.651 1.00 88.50 110 LYS A O 1
ATOM 905 N N . ASN A 1 111 ? -43.741 1.657 19.526 1.00 87.00 111 ASN A N 1
ATOM 906 C CA . ASN A 1 111 ? -45.196 1.790 19.497 1.00 87.00 111 ASN A CA 1
ATOM 907 C C . ASN A 1 111 ? -45.680 3.148 19.989 1.00 87.00 111 ASN A C 1
ATOM 909 O O . ASN A 1 111 ? -46.650 3.664 19.439 1.00 87.00 111 ASN A O 1
ATOM 913 N N . ASP A 1 112 ? -44.985 3.732 20.962 1.00 83.50 112 ASP A N 1
ATOM 914 C CA . ASP A 1 112 ? -45.441 4.950 21.621 1.00 83.50 112 ASP A CA 1
ATOM 915 C C . ASP A 1 112 ? -44.701 6.196 21.106 1.00 83.50 112 ASP A C 1
ATOM 917 O O . ASP A 1 112 ? -45.238 7.301 21.155 1.00 83.50 112 ASP A O 1
ATOM 921 N N . PHE A 1 113 ? -43.498 6.036 20.535 1.00 85.69 113 PHE A N 1
ATOM 922 C CA . PHE A 1 113 ? -42.718 7.148 19.978 1.00 85.69 113 PHE A CA 1
ATOM 923 C C . PHE A 1 113 ? -42.683 7.165 18.439 1.00 85.69 113 PHE A C 1
ATOM 925 O O . PHE A 1 113 ? -43.238 8.076 17.827 1.00 85.69 113 PHE A O 1
ATOM 932 N N . PHE A 1 114 ? -42.070 6.178 17.775 1.00 88.06 114 PHE A N 1
ATOM 933 C CA . PHE A 1 114 ? -41.866 6.222 16.317 1.00 88.06 114 PHE A CA 1
ATOM 934 C C . PHE A 1 114 ? -43.163 6.057 15.508 1.00 88.06 114 PHE A C 1
ATOM 936 O O . PHE A 1 114 ? -43.408 6.838 14.583 1.00 88.06 114 PHE A O 1
ATOM 943 N N . ASN A 1 115 ? -44.009 5.079 15.849 1.00 87.88 115 ASN A N 1
ATOM 944 C CA . ASN A 1 115 ? -45.241 4.799 15.103 1.00 87.88 115 ASN A CA 1
ATOM 945 C C . ASN A 1 115 ? -46.244 5.969 15.114 1.00 87.88 115 ASN A C 1
ATOM 947 O O . ASN A 1 115 ? -46.750 6.312 14.041 1.00 87.88 115 ASN A O 1
ATOM 951 N N . PRO A 1 116 ? -46.524 6.636 16.252 1.00 86.88 116 PRO A N 1
ATOM 952 C CA . PRO A 1 116 ? -47.452 7.763 16.279 1.00 86.88 116 PRO A CA 1
ATOM 953 C C . PRO A 1 116 ? -46.927 8.967 15.496 1.00 86.88 116 PRO A C 1
ATOM 955 O O . PRO A 1 116 ? -47.693 9.591 14.766 1.00 86.88 116 PRO A O 1
ATOM 958 N N . ILE A 1 117 ? -45.621 9.256 15.577 1.00 85.69 117 ILE A N 1
ATOM 959 C CA . ILE A 1 117 ? -44.985 10.347 14.820 1.00 85.69 117 ILE A CA 1
ATOM 960 C C . ILE A 1 117 ? -45.104 10.107 13.310 1.00 85.69 117 ILE A C 1
ATOM 962 O O . ILE A 1 117 ? -45.428 11.044 12.578 1.00 85.69 117 ILE A O 1
ATOM 966 N N . LYS A 1 118 ? -44.895 8.863 12.854 1.00 86.00 118 LYS A N 1
ATOM 967 C CA . LYS A 1 118 ? -45.086 8.468 11.449 1.00 86.00 118 LYS A CA 1
ATOM 968 C C . LYS A 1 118 ? -46.546 8.567 11.022 1.00 86.00 118 LYS A C 1
ATOM 970 O O . LYS A 1 118 ? -46.843 9.177 10.006 1.00 86.00 118 LYS A O 1
ATOM 975 N N . LYS A 1 119 ? -47.472 8.017 11.813 1.00 86.94 119 LYS A N 1
ATOM 976 C CA . LYS A 1 119 ? -48.909 8.024 11.491 1.00 86.94 119 LYS A CA 1
ATOM 977 C C . LYS A 1 119 ? -49.474 9.443 11.397 1.00 86.94 119 LYS A C 1
ATOM 979 O O . LYS A 1 119 ? -50.321 9.713 10.554 1.00 86.94 119 LYS A O 1
ATOM 984 N N . LEU A 1 120 ? -48.998 10.344 12.254 1.00 86.69 120 LEU A N 1
ATOM 985 C CA . LEU A 1 120 ? -49.393 11.753 12.275 1.00 86.69 120 LEU A CA 1
ATOM 986 C C . LEU A 1 120 ? -48.556 12.630 11.325 1.00 86.69 120 LEU A C 1
ATOM 988 O O . LEU A 1 120 ? -48.778 13.840 11.284 1.00 86.69 120 LEU A O 1
ATOM 992 N N . ASN A 1 121 ? -47.595 12.052 10.589 1.00 84.88 121 ASN A N 1
ATOM 993 C CA . ASN A 1 121 ? -46.649 12.759 9.717 1.00 84.88 121 ASN A CA 1
ATOM 994 C C . ASN A 1 121 ? -46.015 13.996 10.385 1.00 84.88 121 ASN A C 1
ATOM 996 O O . ASN A 1 121 ? -45.867 15.055 9.774 1.00 84.88 121 ASN A O 1
ATOM 1000 N N . LEU A 1 122 ? -45.644 13.878 11.666 1.00 84.31 122 LEU A N 1
ATOM 1001 C CA . LEU A 1 122 ? -45.102 15.005 12.434 1.00 84.31 122 LEU A CA 1
ATOM 1002 C C . LEU A 1 122 ? -43.664 15.354 12.027 1.00 84.31 122 LEU A C 1
ATOM 1004 O O . LEU A 1 122 ? -43.272 16.511 12.162 1.00 84.31 122 LEU A O 1
ATOM 1008 N N . ILE A 1 123 ? -42.887 14.380 11.541 1.00 84.69 123 ILE A N 1
ATOM 1009 C CA . ILE A 1 123 ? -41.508 14.553 11.063 1.00 84.69 123 ILE A CA 1
ATOM 1010 C C . ILE A 1 123 ? -41.383 13.885 9.690 1.00 84.69 123 ILE A C 1
ATOM 1012 O O . ILE A 1 123 ? -41.546 12.674 9.579 1.00 84.69 123 ILE A O 1
ATOM 1016 N N . SER A 1 124 ? -41.050 14.663 8.659 1.00 79.94 124 SER A N 1
ATOM 1017 C CA . SER A 1 124 ? -40.852 14.204 7.276 1.00 79.94 124 SER A CA 1
ATOM 1018 C C . SER A 1 124 ? -39.369 14.223 6.873 1.00 79.94 124 SER A C 1
ATOM 1020 O O . SER A 1 124 ? -38.971 14.861 5.900 1.00 79.94 124 SER A O 1
ATOM 1022 N N . ASP A 1 125 ? -38.521 13.540 7.646 1.00 83.44 125 ASP A N 1
ATOM 1023 C CA . ASP A 1 125 ? -37.078 13.452 7.392 1.00 83.44 125 ASP A CA 1
ATOM 1024 C C . ASP A 1 125 ? -36.647 11.990 7.224 1.00 83.44 125 ASP A C 1
ATOM 1026 O O . ASP A 1 125 ? -36.870 11.160 8.105 1.00 83.44 125 ASP A O 1
ATOM 1030 N N . LYS A 1 126 ? -35.959 11.678 6.118 1.00 82.94 126 LYS A N 1
ATOM 1031 C CA . LYS A 1 126 ? -35.468 10.322 5.814 1.00 82.94 126 LYS A CA 1
ATOM 1032 C C . LYS A 1 126 ? -34.586 9.744 6.927 1.00 82.94 126 LYS A C 1
ATOM 1034 O O . LYS A 1 126 ? -34.557 8.531 7.123 1.00 82.94 126 LYS A O 1
ATOM 1039 N N . ARG A 1 127 ? -33.859 10.590 7.668 1.00 82.31 127 ARG A N 1
ATOM 1040 C CA . ARG A 1 127 ? -33.033 10.170 8.812 1.00 82.31 127 ARG A CA 1
ATOM 1041 C C . ARG A 1 127 ? -33.897 9.589 9.939 1.00 82.31 127 ARG A C 1
ATOM 1043 O O . ARG A 1 127 ? -33.482 8.625 10.576 1.00 82.31 127 ARG A O 1
ATOM 1050 N N . PHE A 1 128 ? -35.102 10.125 10.149 1.00 86.12 128 PHE A N 1
ATOM 1051 C CA . PHE A 1 128 ? -36.065 9.625 11.135 1.00 86.12 128 PHE A CA 1
ATOM 1052 C C . PHE A 1 128 ? -36.599 8.233 10.759 1.00 86.12 128 PHE A C 1
ATOM 1054 O O . PHE A 1 128 ? -36.668 7.343 11.609 1.00 86.12 128 PHE A O 1
ATOM 1061 N N . ASP A 1 129 ? -36.886 8.002 9.476 1.00 85.12 129 ASP A N 1
ATOM 1062 C CA . ASP A 1 129 ? -37.345 6.695 8.987 1.00 85.12 129 ASP A CA 1
ATOM 1063 C C . ASP A 1 129 ? -36.289 5.602 9.157 1.00 85.12 129 ASP A C 1
ATOM 1065 O O . ASP A 1 129 ? -36.597 4.485 9.591 1.00 85.12 129 ASP A O 1
ATOM 1069 N N . VAL A 1 130 ? -35.030 5.940 8.871 1.00 85.94 130 VAL A N 1
ATOM 1070 C CA . VAL A 1 130 ? -33.882 5.051 9.078 1.00 85.94 130 VAL A CA 1
ATOM 1071 C C . VAL A 1 130 ? -33.751 4.667 10.558 1.00 85.94 130 VAL A C 1
ATOM 1073 O O . VAL A 1 130 ? -33.549 3.494 10.871 1.00 85.94 130 VAL A O 1
ATOM 1076 N N . LEU A 1 131 ? -33.935 5.617 11.480 1.00 85.50 131 LEU A N 1
ATOM 1077 C CA . LEU A 1 131 ? -33.886 5.357 12.924 1.00 85.50 131 LEU A CA 1
ATOM 1078 C C . LEU A 1 131 ? -35.001 4.442 13.404 1.00 85.50 131 LEU A C 1
ATOM 1080 O O . LEU A 1 131 ? -34.728 3.476 14.115 1.00 85.50 131 LEU A O 1
ATOM 1084 N N . SER A 1 132 ? -36.234 4.714 12.978 1.00 88.56 132 SER A N 1
ATOM 1085 C CA . SER A 1 132 ? -37.372 3.841 13.267 1.00 88.56 132 SER A CA 1
ATOM 1086 C C . SER A 1 132 ? -37.094 2.414 12.796 1.00 88.56 132 SER A C 1
ATOM 1088 O O . SER A 1 132 ? -37.304 1.476 13.556 1.00 88.56 132 SER A O 1
ATOM 1090 N N . THR A 1 133 ? -36.540 2.255 11.589 1.00 89.69 133 THR A N 1
ATOM 1091 C CA . THR A 1 133 ? -36.209 0.939 11.021 1.00 89.69 133 THR A CA 1
ATOM 1092 C C . THR A 1 133 ? -35.168 0.197 11.866 1.00 89.69 133 THR A C 1
ATOM 1094 O O . THR A 1 133 ? -35.278 -1.011 12.072 1.00 89.69 133 THR A O 1
ATOM 1097 N N . TYR A 1 134 ? -34.161 0.895 12.404 1.00 90.94 134 TYR A N 1
ATOM 1098 C CA . TYR A 1 134 ? -33.193 0.272 13.311 1.00 90.94 134 TYR A CA 1
ATOM 1099 C C . TYR A 1 134 ? -33.832 -0.200 14.619 1.00 90.94 134 TYR A C 1
ATOM 1101 O O . TYR A 1 134 ? -33.560 -1.320 15.046 1.00 90.94 134 TYR A O 1
ATOM 1109 N N . ILE A 1 135 ? -34.694 0.614 15.233 1.00 90.62 135 ILE A N 1
ATOM 1110 C CA . ILE A 1 135 ? -35.398 0.236 16.467 1.00 90.62 135 ILE A CA 1
ATOM 1111 C C . ILE A 1 135 ? -36.333 -0.954 16.226 1.00 90.62 135 ILE A C 1
ATOM 1113 O O . ILE A 1 135 ? -36.353 -1.880 17.038 1.00 90.62 135 ILE A O 1
ATOM 1117 N N . ASP A 1 136 ? -37.029 -0.992 15.088 1.00 90.19 136 ASP A N 1
ATOM 1118 C CA . ASP A 1 136 ? -37.847 -2.137 14.676 1.00 90.19 136 ASP A CA 1
ATOM 1119 C C . ASP A 1 136 ? -37.021 -3.422 14.541 1.00 90.19 136 ASP A C 1
ATOM 1121 O O . ASP A 1 136 ? -37.398 -4.479 15.064 1.00 90.19 136 ASP A O 1
ATOM 1125 N N . ASN A 1 137 ? -35.860 -3.326 13.891 1.00 90.75 137 ASN A N 1
ATOM 1126 C CA . ASN A 1 137 ? -34.942 -4.448 13.733 1.00 90.75 137 ASN A CA 1
ATOM 1127 C C . ASN A 1 137 ? -34.385 -4.916 15.082 1.00 90.75 137 ASN A C 1
ATOM 1129 O O . ASN A 1 137 ? -34.280 -6.119 15.311 1.00 90.75 137 ASN A O 1
ATOM 1133 N N . PHE A 1 138 ? -34.064 -3.997 15.998 1.00 92.31 138 PHE A N 1
ATOM 1134 C CA . PHE A 1 138 ? -33.610 -4.352 17.343 1.00 92.31 138 PHE A CA 1
ATOM 1135 C C . PHE A 1 138 ? -34.710 -5.015 18.152 1.00 92.31 138 PHE A C 1
ATOM 1137 O O . PHE A 1 138 ? -34.449 -6.032 18.787 1.00 92.31 138 PHE A O 1
ATOM 1144 N N . TYR A 1 139 ? -35.936 -4.501 18.120 1.00 92.44 139 TYR A N 1
ATOM 1145 C CA . TYR A 1 139 ? -37.047 -5.148 18.807 1.00 92.44 139 TYR A CA 1
ATOM 1146 C C . TYR A 1 139 ? -37.228 -6.589 18.318 1.00 92.44 139 TYR A C 1
ATOM 1148 O O . TYR A 1 139 ? -37.259 -7.518 19.121 1.00 92.44 139 TYR A O 1
ATOM 1156 N N . THR A 1 140 ? -37.251 -6.776 16.998 1.00 90.25 140 THR A N 1
ATOM 1157 C CA . THR A 1 140 ? -37.410 -8.089 16.358 1.00 90.25 140 THR A CA 1
ATOM 1158 C C . THR A 1 140 ? -36.267 -9.032 16.735 1.00 90.25 140 THR A C 1
ATOM 1160 O O . THR A 1 140 ? -36.509 -10.144 17.197 1.00 90.25 140 THR A O 1
ATOM 1163 N N . LEU A 1 141 ? -35.018 -8.568 16.624 1.00 90.56 141 LEU A N 1
ATOM 1164 C CA . LEU A 1 141 ? -33.831 -9.344 16.975 1.00 90.56 141 LEU A CA 1
ATOM 1165 C C . LEU A 1 141 ? -33.834 -9.770 18.451 1.00 90.56 141 LEU A C 1
ATOM 1167 O O . LEU A 1 141 ? -33.650 -10.943 18.755 1.00 90.56 141 LEU A O 1
ATOM 1171 N N . ASN A 1 142 ? -34.004 -8.830 19.380 1.00 91.75 142 ASN A N 1
ATOM 1172 C CA . ASN A 1 142 ? -33.857 -9.143 20.801 1.00 91.75 142 ASN A CA 1
ATOM 1173 C C . ASN A 1 142 ? -35.053 -9.936 21.334 1.00 91.75 142 ASN A C 1
ATOM 1175 O O . ASN A 1 142 ? -34.857 -10.840 22.141 1.00 91.75 142 ASN A O 1
ATOM 1179 N N . LYS A 1 143 ? -36.272 -9.666 20.851 1.00 91.94 143 LYS A N 1
ATOM 1180 C CA . LYS A 1 143 ? -37.465 -10.411 21.265 1.00 91.94 143 LYS A CA 1
ATOM 1181 C C . LYS A 1 143 ? -37.501 -11.814 20.657 1.00 91.94 143 LYS A C 1
ATOM 1183 O O . LYS A 1 143 ? -37.386 -12.793 21.387 1.00 91.94 143 LYS A O 1
ATOM 1188 N N . GLN A 1 144 ? -37.575 -11.907 19.329 1.00 86.06 144 GLN A N 1
ATOM 1189 C CA . GLN A 1 144 ? -37.860 -13.170 18.637 1.00 86.06 144 GLN A CA 1
ATOM 1190 C C . GLN A 1 144 ? -36.642 -14.097 18.560 1.00 86.06 144 GLN A C 1
ATOM 1192 O O . GLN A 1 144 ? -36.761 -15.315 18.689 1.00 86.06 144 GLN A O 1
ATOM 1197 N N . GLU A 1 145 ? -35.446 -13.542 18.348 1.00 83.38 145 GLU A N 1
ATOM 1198 C CA . GLU A 1 145 ? -34.245 -14.358 18.130 1.00 83.38 145 GLU A CA 1
ATOM 1199 C C . GLU A 1 145 ? -33.462 -14.649 19.414 1.00 83.38 145 GLU A C 1
ATOM 1201 O O . GLU A 1 145 ? -32.683 -15.603 19.430 1.00 83.38 145 GLU A O 1
ATOM 1206 N N . PHE A 1 146 ? -33.661 -13.871 20.484 1.00 91.00 146 PHE A N 1
ATOM 1207 C CA . PHE A 1 146 ? -32.901 -14.018 21.726 1.00 91.00 146 PHE A CA 1
ATOM 1208 C C . PHE A 1 146 ? -33.791 -14.333 22.933 1.00 91.00 146 PHE A C 1
ATOM 1210 O O . PHE A 1 146 ? -33.723 -15.447 23.454 1.00 91.00 146 PHE A O 1
ATOM 1217 N N . TYR A 1 147 ? -34.654 -13.411 23.356 1.00 92.38 147 TYR A N 1
ATOM 1218 C CA . TYR A 1 147 ? -35.467 -13.562 24.566 1.00 92.38 147 TYR A CA 1
ATOM 1219 C C . TYR A 1 147 ? -36.434 -14.748 24.512 1.00 92.38 147 TYR A C 1
ATOM 1221 O O . TYR A 1 147 ? -36.425 -15.571 25.426 1.00 92.38 147 TYR A O 1
ATOM 1229 N N . ASP A 1 148 ? -37.186 -14.918 23.422 1.00 90.25 148 ASP A N 1
ATOM 1230 C CA . ASP A 1 148 ? -38.137 -16.031 23.289 1.00 90.25 148 ASP A CA 1
ATOM 1231 C C . ASP A 1 148 ? -37.423 -17.394 23.357 1.00 90.25 148 ASP A C 1
ATOM 1233 O O . ASP A 1 148 ? -37.924 -18.354 23.949 1.00 90.25 148 ASP A O 1
ATOM 1237 N N . ARG A 1 149 ? -36.194 -17.476 22.826 1.00 89.12 149 ARG A N 1
ATOM 1238 C CA . ARG A 1 149 ? -35.352 -18.678 22.937 1.00 89.12 149 ARG A CA 1
ATOM 1239 C C . ARG A 1 149 ? -34.842 -18.894 24.359 1.00 89.12 149 ARG A C 1
ATOM 1241 O O . ARG A 1 149 ? -34.800 -20.043 24.800 1.00 89.12 149 ARG A O 1
ATOM 1248 N N . LEU A 1 150 ? -34.486 -17.825 25.078 1.00 88.62 150 LEU A N 1
ATOM 1249 C CA . LEU A 1 150 ? -34.092 -17.904 26.487 1.00 88.62 150 LEU A CA 1
ATOM 1250 C C . LEU A 1 150 ? -35.245 -18.421 27.357 1.00 88.62 150 LEU A C 1
ATOM 1252 O O . LEU A 1 150 ? -35.034 -19.345 28.142 1.00 88.62 150 LEU A O 1
ATOM 1256 N N . ILE A 1 151 ? -36.461 -17.897 27.180 1.00 89.44 151 ILE A N 1
ATOM 1257 C CA . ILE A 1 151 ? -37.655 -18.347 27.913 1.00 89.44 151 ILE A CA 1
ATOM 1258 C C . ILE A 1 151 ? -38.011 -19.793 27.551 1.00 89.44 151 ILE A C 1
ATOM 1260 O O . ILE A 1 151 ? -38.218 -20.622 28.436 1.00 89.44 151 ILE A O 1
ATOM 1264 N N . LYS A 1 152 ? -38.000 -20.147 26.259 1.00 87.69 152 LYS A N 1
ATOM 1265 C CA . LYS A 1 152 ? -38.267 -21.524 25.818 1.00 87.69 152 LYS A CA 1
ATOM 1266 C C . LYS A 1 152 ? -37.267 -22.525 26.403 1.00 87.69 152 LYS A C 1
ATOM 1268 O O . LYS A 1 152 ? -37.655 -23.635 26.757 1.00 87.69 152 LYS A O 1
ATOM 1273 N N . ARG A 1 153 ? -35.987 -22.147 26.520 1.00 86.12 153 ARG A N 1
ATOM 1274 C CA . ARG A 1 153 ? -34.951 -22.972 27.162 1.00 86.12 153 ARG A CA 1
ATOM 1275 C C . ARG A 1 153 ? -35.145 -23.041 28.675 1.00 86.12 153 ARG A C 1
ATOM 1277 O O . ARG A 1 153 ? -35.019 -24.121 29.234 1.00 86.12 153 ARG A O 1
ATOM 1284 N N . ARG A 1 154 ? -35.516 -21.929 29.320 1.00 84.12 154 ARG A N 1
ATOM 1285 C CA . ARG A 1 154 ? -35.812 -21.866 30.761 1.00 84.12 154 ARG A CA 1
ATOM 1286 C C . ARG A 1 154 ? -36.932 -22.823 31.165 1.00 84.12 154 ARG A C 1
ATOM 1288 O O . ARG A 1 154 ? -36.838 -23.447 32.215 1.00 84.12 154 ARG A O 1
ATOM 1295 N N . ASN A 1 155 ? -37.949 -22.945 30.318 1.00 82.38 155 ASN A N 1
ATOM 1296 C CA . ASN A 1 155 ? -39.121 -23.781 30.567 1.00 82.38 155 ASN A CA 1
ATOM 1297 C C . ASN A 1 155 ? -38.915 -25.256 30.170 1.00 82.38 155 ASN A C 1
ATOM 1299 O O . ASN A 1 155 ? -39.821 -26.059 30.369 1.00 82.38 155 ASN A O 1
ATOM 1303 N N . ASN A 1 156 ? -37.755 -25.628 29.609 1.00 79.56 156 ASN A N 1
ATOM 1304 C CA . ASN A 1 156 ? -37.445 -27.006 29.231 1.00 79.56 156 ASN A CA 1
ATOM 1305 C C . ASN A 1 156 ? -36.434 -27.632 30.218 1.00 79.56 156 ASN A C 1
ATOM 1307 O O . ASN A 1 156 ? -35.238 -27.348 30.118 1.00 79.56 156 ASN A O 1
ATOM 1311 N N . PRO A 1 157 ? -36.873 -28.514 31.135 1.00 60.09 157 PRO A N 1
ATOM 1312 C CA . PRO A 1 157 ? -36.013 -29.084 32.175 1.00 60.09 157 PRO A CA 1
ATOM 1313 C C . PRO A 1 157 ? -34.918 -30.031 31.647 1.00 60.09 157 PRO A C 1
ATOM 1315 O O . PRO A 1 157 ? -33.978 -30.338 32.378 1.00 60.09 157 PRO A O 1
ATOM 1318 N N . ASN A 1 158 ? -34.984 -30.457 30.380 1.00 57.91 158 ASN A N 1
ATOM 1319 C CA . ASN A 1 158 ? -34.064 -31.450 29.815 1.00 57.91 158 ASN A CA 1
ATOM 1320 C C . ASN A 1 158 ? -32.778 -30.849 29.213 1.00 57.91 158 ASN A C 1
ATOM 1322 O O . ASN A 1 158 ? -31.886 -31.599 28.816 1.00 57.91 158 ASN A O 1
ATOM 1326 N N . ASN A 1 159 ? -32.643 -29.516 29.117 1.00 65.56 159 ASN A N 1
ATOM 1327 C CA . ASN A 1 159 ? -31.490 -28.883 28.464 1.00 65.56 159 ASN A CA 1
ATOM 1328 C C . ASN A 1 159 ? -30.939 -27.674 29.245 1.00 65.56 159 ASN A C 1
ATOM 1330 O O . ASN A 1 159 ? -31.481 -26.576 29.187 1.00 65.56 159 ASN A O 1
ATOM 1334 N N . ASN A 1 160 ? -29.795 -27.874 29.910 1.00 68.38 160 ASN A N 1
ATOM 1335 C CA . ASN A 1 160 ? -29.115 -26.870 30.745 1.00 68.38 160 ASN A CA 1
ATOM 1336 C C . ASN A 1 160 ? -27.975 -26.109 30.040 1.00 68.38 160 ASN A C 1
ATOM 1338 O O . ASN A 1 160 ? -27.204 -25.389 30.703 1.00 68.38 160 ASN A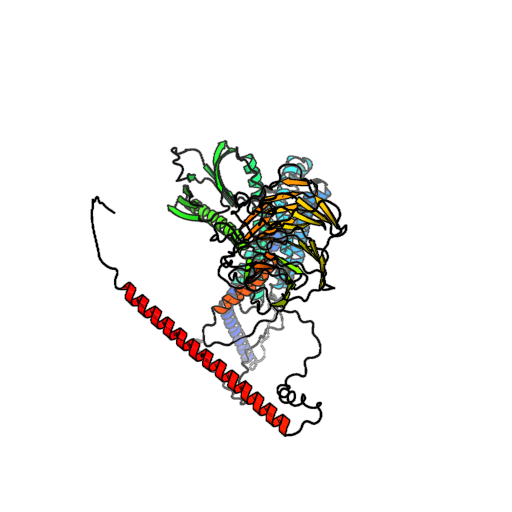 O 1
ATOM 1342 N N . TYR A 1 161 ? -27.844 -26.291 28.725 1.00 80.50 161 TYR A N 1
ATOM 1343 C CA . TYR A 1 161 ? -26.874 -25.590 27.894 1.00 80.50 161 TYR A CA 1
ATOM 1344 C C . TYR A 1 161 ? -27.477 -24.287 27.370 1.00 80.50 161 TYR A C 1
ATOM 1346 O O . TYR A 1 161 ? -28.668 -24.224 27.084 1.00 80.50 161 TYR A O 1
ATOM 1354 N N . TRP A 1 162 ? -26.674 -23.234 27.275 1.00 83.94 162 TRP A N 1
ATOM 1355 C CA . TRP A 1 162 ? -27.117 -21.889 26.885 1.00 83.94 162 TRP A CA 1
ATOM 1356 C C . TRP A 1 162 ? -26.274 -21.292 25.759 1.00 83.94 162 TRP A C 1
ATOM 1358 O O . TRP A 1 162 ? -26.663 -20.283 25.171 1.00 83.94 162 TRP A O 1
ATOM 1368 N N . ALA A 1 163 ? -25.103 -21.867 25.469 1.00 84.88 163 ALA A N 1
ATOM 1369 C CA . ALA A 1 163 ? -24.132 -21.256 24.569 1.00 84.88 163 ALA A CA 1
ATOM 1370 C C . ALA A 1 163 ? -24.635 -21.128 23.118 1.00 84.88 163 ALA A C 1
ATOM 1372 O O . ALA A 1 163 ? -24.309 -20.148 22.452 1.00 84.88 163 ALA A O 1
ATOM 1373 N N . ASP A 1 164 ? -25.474 -22.053 22.653 1.00 86.56 164 ASP A N 1
ATOM 1374 C CA . ASP A 1 164 ? -26.072 -22.066 21.310 1.00 86.56 164 ASP A CA 1
ATOM 1375 C C . ASP A 1 164 ? -26.928 -20.818 21.020 1.00 86.56 164 ASP A C 1
ATOM 1377 O O . ASP A 1 164 ? -26.846 -20.215 19.942 1.00 86.56 164 ASP A O 1
ATOM 1381 N N . ILE A 1 165 ? -27.701 -20.372 22.014 1.00 87.06 165 ILE A N 1
ATOM 1382 C CA . ILE A 1 165 ? -28.527 -19.161 21.919 1.00 87.06 165 ILE A CA 1
ATOM 1383 C C . ILE A 1 165 ? -27.629 -17.929 21.734 1.00 87.06 165 ILE A C 1
ATOM 1385 O O . ILE A 1 165 ? -27.904 -17.061 20.906 1.00 87.06 165 ILE A O 1
ATOM 1389 N N . PHE A 1 166 ? -26.502 -17.872 22.446 1.00 87.94 166 PHE A N 1
ATOM 1390 C CA . PHE A 1 166 ? -25.552 -16.769 22.318 1.00 87.94 166 PHE A CA 1
ATOM 1391 C C . PHE A 1 166 ? -24.726 -16.821 21.028 1.00 87.94 166 PHE A C 1
ATOM 1393 O O . PHE A 1 166 ? -24.411 -15.764 20.487 1.00 87.94 166 PHE A O 1
ATOM 1400 N N . GLU A 1 167 ? -24.363 -18.000 20.516 1.00 86.00 167 GLU A N 1
ATOM 1401 C CA . GLU A 1 167 ? -23.599 -18.110 19.263 1.00 86.00 167 GLU A CA 1
ATOM 1402 C C . GLU A 1 167 ? -24.361 -17.495 18.090 1.00 86.00 167 GLU A C 1
ATOM 1404 O O . GLU A 1 167 ? -23.807 -16.673 17.355 1.00 86.00 167 GLU A O 1
ATOM 1409 N N . THR A 1 168 ? -25.647 -17.831 17.974 1.00 84.06 168 THR A N 1
ATOM 1410 C CA . THR A 1 168 ? -26.523 -17.281 16.931 1.00 84.06 168 THR A CA 1
ATOM 1411 C C . THR A 1 168 ? -26.760 -15.778 17.102 1.00 84.06 168 THR A C 1
ATOM 1413 O O . THR A 1 168 ? -26.762 -15.033 16.120 1.00 84.06 168 THR A O 1
ATOM 1416 N N . PHE A 1 169 ? -26.898 -15.298 18.340 1.00 87.75 169 PHE A N 1
ATOM 1417 C CA . PHE A 1 169 ? -27.128 -13.883 18.631 1.00 87.75 169 PHE A CA 1
ATOM 1418 C C . PHE A 1 169 ? -25.890 -12.997 18.399 1.00 87.75 169 PHE A C 1
ATOM 1420 O O . PHE A 1 169 ? -25.997 -11.921 17.808 1.00 87.75 169 PHE A O 1
ATOM 1427 N N . VAL A 1 170 ? -24.691 -13.443 18.799 1.00 85.69 170 VAL A N 1
ATOM 1428 C CA . VAL A 1 170 ? -23.456 -12.636 18.704 1.00 85.69 170 VAL A CA 1
ATOM 1429 C C . VAL A 1 170 ? -23.082 -12.299 17.261 1.00 85.69 170 VAL A C 1
ATOM 1431 O O . VAL A 1 170 ? -22.528 -11.231 17.005 1.00 85.69 170 VAL A O 1
ATOM 1434 N N . GLU A 1 171 ? -23.409 -13.157 16.298 1.00 82.50 171 GLU A N 1
ATOM 1435 C CA . GLU A 1 171 ? -23.210 -12.853 14.875 1.00 82.50 171 GLU A CA 1
ATOM 1436 C C . GLU A 1 171 ? -24.071 -11.683 14.402 1.00 82.50 171 GLU A C 1
ATOM 1438 O O . GLU A 1 171 ? -23.606 -10.836 13.634 1.00 82.50 171 GLU A O 1
ATOM 1443 N N . LYS A 1 172 ? -25.291 -11.597 14.933 1.00 86.38 172 LYS A N 1
ATOM 1444 C CA . LYS A 1 172 ? -26.275 -10.568 14.605 1.00 86.38 172 LYS A CA 1
ATOM 1445 C C . LYS A 1 172 ? -26.062 -9.263 15.387 1.00 86.38 172 LYS A C 1
ATOM 1447 O O . LYS A 1 172 ? -26.526 -8.216 14.950 1.00 86.38 172 LYS A O 1
ATOM 1452 N N . LEU A 1 173 ? -25.276 -9.253 16.469 1.00 83.19 173 LEU A N 1
ATOM 1453 C CA . LEU A 1 173 ? -24.932 -8.013 17.192 1.00 83.19 173 LEU A CA 1
ATOM 1454 C C . LEU A 1 173 ? -24.224 -6.963 16.317 1.00 83.19 173 LEU A C 1
ATOM 1456 O O . LEU A 1 173 ? -24.295 -5.771 16.606 1.00 83.19 173 LEU A O 1
ATOM 1460 N N . LYS A 1 174 ? -23.602 -7.360 15.199 1.00 81.00 174 LYS A N 1
ATOM 1461 C CA . LYS A 1 174 ? -23.017 -6.416 14.231 1.00 81.00 174 LYS A CA 1
ATOM 1462 C C . LYS A 1 174 ? -24.040 -5.449 13.621 1.00 81.00 174 LYS A C 1
ATOM 1464 O O . LYS A 1 174 ? -23.653 -4.352 13.217 1.00 81.00 174 LYS A O 1
ATOM 1469 N N . PHE A 1 175 ? -25.330 -5.801 13.607 1.00 84.00 175 PHE A N 1
ATOM 1470 C CA . PHE A 1 175 ? -26.409 -4.922 13.139 1.00 84.00 175 PHE A CA 1
ATOM 1471 C C . PHE A 1 175 ? -26.618 -3.682 14.022 1.00 84.00 175 PHE A C 1
ATOM 1473 O O . PHE A 1 175 ? -27.293 -2.750 13.598 1.00 84.00 175 PHE A O 1
ATOM 1480 N N . TYR A 1 176 ? -25.997 -3.617 15.205 1.00 86.56 176 TYR A N 1
ATOM 1481 C CA . TYR A 1 176 ? -25.996 -2.415 16.040 1.00 86.56 176 TYR A CA 1
ATOM 1482 C C . TYR A 1 176 ? -25.036 -1.332 15.528 1.00 86.56 176 TYR A C 1
ATOM 1484 O O . TYR A 1 176 ? -25.235 -0.152 15.814 1.00 86.56 176 TYR A O 1
ATOM 1492 N N . SER A 1 177 ? -24.012 -1.695 14.741 1.00 82.62 177 SER A N 1
ATOM 1493 C CA . SER A 1 177 ? -22.997 -0.737 14.279 1.00 82.62 177 SER A CA 1
ATOM 1494 C C . SER A 1 177 ? -23.577 0.407 13.433 1.00 82.62 177 SER A C 1
ATOM 1496 O O . SER A 1 177 ? -23.216 1.553 13.703 1.00 82.62 177 SER A O 1
ATOM 1498 N N . PRO A 1 178 ? -24.469 0.178 12.444 1.00 84.25 178 PRO A N 1
ATOM 1499 C CA . PRO A 1 178 ? -25.088 1.264 11.682 1.00 84.25 178 PRO A CA 1
ATOM 1500 C C . PRO A 1 178 ? -25.853 2.263 12.557 1.00 84.25 178 PRO A C 1
ATOM 1502 O O . PRO A 1 178 ? -25.683 3.464 12.377 1.00 84.25 178 PRO A O 1
ATOM 1505 N N . TYR A 1 179 ? -26.610 1.782 13.549 1.00 86.44 179 TYR A N 1
ATOM 1506 C CA . TYR A 1 179 ? -27.328 2.644 14.492 1.00 86.44 179 TYR A CA 1
ATOM 1507 C C . TYR A 1 179 ? -26.375 3.500 15.325 1.00 86.44 179 TYR A C 1
ATOM 1509 O O . TYR A 1 179 ? -26.577 4.703 15.430 1.00 86.44 179 TYR A O 1
ATOM 1517 N N . VAL A 1 180 ? -25.300 2.908 15.859 1.00 78.88 180 VAL A N 1
ATOM 1518 C CA . VAL A 1 180 ? -24.293 3.640 16.648 1.00 78.88 180 VAL A CA 1
ATOM 1519 C C . VAL A 1 180 ? -23.664 4.766 15.824 1.00 78.88 180 VAL A C 1
ATOM 1521 O O . VAL A 1 180 ? -23.486 5.866 16.335 1.00 78.88 180 VAL A O 1
ATOM 1524 N N . ASN A 1 181 ? -23.403 4.532 14.533 1.00 77.06 181 ASN A N 1
ATOM 1525 C CA . ASN A 1 181 ? -22.825 5.555 13.653 1.00 77.06 181 ASN A CA 1
ATOM 1526 C C . ASN A 1 181 ? -23.792 6.715 13.356 1.00 77.06 181 ASN A C 1
ATOM 1528 O O . ASN A 1 181 ? -23.352 7.817 13.034 1.00 77.06 181 ASN A O 1
ATOM 1532 N N . SER A 1 182 ? -25.099 6.458 13.416 1.00 78.38 182 SER A N 1
ATOM 1533 C CA . SER A 1 182 ? -26.151 7.431 13.104 1.00 78.38 182 SER A CA 1
ATOM 1534 C C . SER A 1 182 ? -26.822 8.023 14.349 1.00 78.38 182 SER A C 1
ATOM 1536 O O . SER A 1 182 ? -27.627 8.939 14.209 1.00 78.38 182 SER A O 1
ATOM 1538 N N . TYR A 1 183 ? -26.492 7.543 15.551 1.00 79.38 183 TYR A N 1
ATOM 1539 C CA . TYR A 1 183 ? -27.135 7.936 16.807 1.00 79.38 183 TYR A CA 1
ATOM 1540 C C . TYR A 1 183 ? -26.997 9.430 17.105 1.00 79.38 183 TYR A C 1
ATOM 1542 O O . TYR A 1 183 ? -27.977 10.091 17.429 1.00 79.38 183 TYR A O 1
ATOM 1550 N N . ASP A 1 184 ? -25.809 10.006 16.941 1.00 71.75 184 ASP A N 1
ATOM 1551 C CA . ASP A 1 184 ? -25.643 11.426 17.255 1.00 71.75 184 ASP A CA 1
ATOM 1552 C C . ASP A 1 184 ? -26.396 12.324 16.253 1.00 71.75 184 ASP A C 1
ATOM 1554 O O . ASP A 1 184 ? -27.005 13.320 16.637 1.00 71.75 184 ASP A O 1
ATOM 1558 N N . GLN A 1 185 ? -26.431 11.932 14.970 1.00 75.62 185 GLN A N 1
ATOM 1559 C CA . GLN A 1 185 ? -27.228 12.616 13.938 1.00 75.62 185 GLN A CA 1
ATOM 1560 C C . GLN A 1 185 ? -28.734 12.506 14.220 1.00 75.62 185 GLN A C 1
ATOM 1562 O O . GLN A 1 185 ? -29.504 13.397 13.862 1.00 75.62 185 GLN A O 1
ATOM 1567 N N . ALA A 1 186 ? -29.156 11.413 14.858 1.00 75.50 186 ALA A N 1
ATOM 1568 C CA . ALA A 1 186 ? -30.524 11.203 15.307 1.00 75.50 186 ALA A CA 1
ATOM 1569 C C . ALA A 1 186 ? -30.917 12.159 16.426 1.00 75.50 186 ALA A C 1
ATOM 1571 O O . ALA A 1 186 ? -31.976 12.781 16.364 1.00 75.50 186 ALA A O 1
ATOM 1572 N N . CYS A 1 187 ? -30.057 12.273 17.440 1.00 74.19 187 CYS A N 1
ATOM 1573 C CA . CYS A 1 187 ? -30.268 13.174 18.564 1.00 74.19 187 CYS A CA 1
ATOM 1574 C C . CYS A 1 187 ? -30.343 14.627 18.087 1.00 74.19 187 CYS A C 1
ATOM 1576 O O . CYS A 1 187 ? -31.299 15.317 18.431 1.00 74.19 187 CYS A O 1
ATOM 1578 N N . GLU A 1 188 ? -29.417 15.042 17.213 1.00 76.12 188 GLU A N 1
ATOM 1579 C CA . GLU A 1 188 ? -29.431 16.369 16.582 1.00 76.12 188 GLU A CA 1
ATOM 1580 C C . GLU A 1 188 ? -30.731 16.636 15.825 1.00 76.12 188 GLU A C 1
ATOM 1582 O O . GLU A 1 188 ? -31.350 17.678 16.019 1.00 76.12 188 GLU A O 1
ATOM 1587 N N . LEU A 1 189 ? -31.184 15.689 14.998 1.00 83.06 189 LEU A N 1
ATOM 1588 C CA . LEU A 1 189 ? -32.446 15.825 14.273 1.00 83.06 189 LEU A CA 1
ATOM 1589 C C . LEU A 1 189 ? -33.626 16.015 15.226 1.00 83.06 189 LEU A C 1
ATOM 1591 O O . LEU A 1 189 ? -34.472 16.874 14.985 1.00 83.06 189 LEU A O 1
ATOM 1595 N N . LEU A 1 190 ? -33.707 15.228 16.300 1.00 78.81 190 LEU A N 1
ATOM 1596 C CA . LEU A 1 190 ? -34.805 15.335 17.261 1.00 78.81 190 LEU A CA 1
ATOM 1597 C C . LEU A 1 190 ? -34.773 16.677 18.003 1.00 78.81 190 LEU A C 1
ATOM 1599 O O . LEU A 1 190 ? -35.827 17.286 18.191 1.00 78.81 190 LEU A O 1
ATOM 1603 N N . ASP A 1 191 ? -33.585 17.173 18.350 1.00 77.62 191 ASP A N 1
ATOM 1604 C CA . ASP A 1 191 ? -33.410 18.492 18.962 1.00 77.62 191 ASP A CA 1
ATOM 1605 C C . ASP A 1 191 ? -33.786 19.626 18.000 1.00 77.62 191 ASP A C 1
ATOM 1607 O O . ASP A 1 191 ? -34.473 20.577 18.384 1.00 77.62 191 ASP A O 1
ATOM 1611 N N . GLU A 1 192 ? -33.382 19.527 16.731 1.00 80.19 192 GLU A N 1
ATOM 1612 C CA . GLU A 1 192 ? -33.768 20.466 15.678 1.00 80.19 192 GLU A CA 1
ATOM 1613 C C . GLU A 1 192 ? -35.284 20.494 15.487 1.00 80.19 192 GLU A C 1
ATOM 1615 O O . GLU A 1 192 ? -35.876 21.575 15.455 1.00 80.19 192 GLU A O 1
ATOM 1620 N N . GLN A 1 193 ? -35.925 19.325 15.404 1.00 83.00 193 GLN A N 1
ATOM 1621 C CA . GLN A 1 193 ? -37.376 19.218 15.271 1.00 83.00 193 GLN A CA 1
ATOM 1622 C C . GLN A 1 193 ? -38.080 19.765 16.514 1.00 83.00 193 GLN A C 1
ATOM 1624 O O . GLN A 1 193 ? -39.042 20.517 16.389 1.00 83.00 193 GLN A O 1
ATOM 1629 N N . TYR A 1 194 ? -37.573 19.509 17.719 1.00 80.38 194 TYR A N 1
ATOM 1630 C CA . TYR A 1 194 ? -38.141 20.085 18.938 1.00 80.38 194 TYR A CA 1
ATOM 1631 C C . TYR A 1 194 ? -38.038 21.623 18.967 1.00 80.38 194 TYR A C 1
ATOM 1633 O O . TYR A 1 194 ? -38.956 22.311 19.434 1.00 80.38 194 TYR A O 1
ATOM 1641 N N . LYS A 1 195 ? -36.951 22.197 18.430 1.00 77.81 195 LYS A N 1
ATOM 1642 C CA . LYS A 1 195 ? -36.728 23.654 18.340 1.00 77.81 195 LYS A CA 1
ATOM 1643 C C . LYS A 1 195 ? -37.485 24.333 17.193 1.00 77.81 195 LYS A C 1
ATOM 1645 O O . LYS A 1 195 ? -37.907 25.475 17.364 1.00 77.81 195 LYS A O 1
ATOM 1650 N N . LYS A 1 196 ? -37.681 23.666 16.056 1.00 83.06 196 LYS A N 1
ATOM 1651 C CA . LYS A 1 196 ? -38.248 24.279 14.839 1.00 83.06 196 LYS A CA 1
ATOM 1652 C C . LYS A 1 196 ? -39.708 23.898 14.575 1.00 83.06 196 LYS A C 1
ATOM 1654 O O . LYS A 1 196 ? -40.456 24.709 14.044 1.00 83.06 196 LYS A O 1
ATOM 1659 N N . ASN A 1 197 ? -40.137 22.696 14.955 1.00 84.81 197 ASN A N 1
ATOM 1660 C CA . ASN A 1 197 ? -41.447 22.152 14.599 1.00 84.81 197 ASN A CA 1
ATOM 1661 C C . ASN A 1 197 ? -42.437 22.257 15.769 1.00 84.81 197 ASN A C 1
ATOM 1663 O O . ASN A 1 197 ? -42.402 21.489 16.733 1.00 84.81 197 ASN A O 1
ATOM 1667 N N . ILE A 1 198 ? -43.350 23.226 15.667 1.00 84.06 198 ILE A N 1
ATOM 1668 C CA . ILE A 1 198 ? -44.351 23.528 16.700 1.00 84.06 198 ILE A CA 1
ATOM 1669 C C . ILE A 1 198 ? -45.316 22.351 16.907 1.00 84.06 198 ILE A C 1
ATOM 1671 O O . ILE A 1 198 ? -45.641 22.033 18.050 1.00 84.06 198 ILE A O 1
ATOM 1675 N N . LYS A 1 199 ? -45.728 21.660 15.832 1.00 84.75 199 LYS A N 1
ATOM 1676 C CA . LYS A 1 199 ? -46.644 20.507 15.911 1.00 84.75 199 LYS A CA 1
ATOM 1677 C C . LYS A 1 199 ? -46.006 19.355 16.686 1.00 84.75 199 LYS A C 1
ATOM 1679 O O . LYS A 1 199 ? -46.613 18.832 17.617 1.00 84.75 199 LYS A O 1
ATOM 1684 N N . PHE A 1 200 ? -44.757 19.021 16.359 1.00 83.94 200 PHE A N 1
ATOM 1685 C CA . PHE A 1 200 ? -43.992 17.997 17.071 1.00 83.94 200 PHE A CA 1
ATOM 1686 C C . PHE A 1 200 ? -43.745 18.373 18.539 1.00 83.94 200 PHE A C 1
ATOM 1688 O O . PHE A 1 200 ? -43.940 17.551 19.433 1.00 83.94 200 PHE A O 1
ATOM 1695 N N . ARG A 1 201 ? -43.390 19.635 18.818 1.00 83.06 201 ARG A N 1
ATOM 1696 C CA . ARG A 1 201 ? -43.212 20.129 20.192 1.00 83.06 201 ARG A CA 1
ATOM 1697 C C . ARG A 1 201 ? -44.495 20.025 21.014 1.00 83.06 201 ARG A C 1
ATOM 1699 O O . ARG A 1 201 ? -44.434 19.611 22.167 1.00 83.06 201 ARG A O 1
ATOM 1706 N N . ASN A 1 202 ? -45.633 20.423 20.452 1.00 83.31 202 ASN A N 1
ATOM 1707 C CA . ASN A 1 202 ? -46.916 20.381 21.151 1.00 83.31 202 ASN A CA 1
ATOM 1708 C C . ASN A 1 202 ? -47.359 18.938 21.403 1.00 83.31 202 ASN A C 1
ATOM 1710 O O . ASN A 1 202 ? -47.789 18.632 22.511 1.00 83.31 202 ASN A O 1
ATOM 1714 N N . TRP A 1 203 ? -47.142 18.041 20.438 1.00 85.25 203 TRP A N 1
ATOM 1715 C CA . TRP A 1 203 ? -47.366 16.606 20.613 1.00 85.25 203 TRP A CA 1
ATOM 1716 C C . TRP A 1 203 ? -46.486 16.013 21.727 1.00 85.25 203 TRP A C 1
ATOM 1718 O O . TRP A 1 203 ? -46.996 15.359 22.629 1.00 85.25 203 TRP A O 1
ATOM 1728 N N . MET A 1 204 ? -45.187 16.342 21.762 1.00 76.25 204 MET A N 1
ATOM 1729 C CA . MET A 1 204 ? -44.278 15.949 22.856 1.00 76.25 204 MET A CA 1
ATOM 1730 C C . MET A 1 204 ? -44.680 16.530 24.223 1.00 76.25 204 MET A C 1
ATOM 1732 O O . MET A 1 204 ? -44.278 16.014 25.268 1.00 76.25 204 MET A O 1
ATOM 1736 N N . LYS A 1 205 ? -45.438 17.634 24.236 1.00 76.12 205 LYS A N 1
ATOM 1737 C CA . LYS A 1 205 ? -45.940 18.280 25.453 1.00 76.12 205 LYS A CA 1
ATOM 1738 C C . LYS A 1 205 ? -47.315 17.766 25.902 1.00 76.12 205 LYS A C 1
ATOM 1740 O O . LYS A 1 205 ? -47.760 18.170 26.980 1.00 76.12 205 LYS A O 1
ATOM 1745 N N . ASP A 1 206 ? -47.958 16.885 25.142 1.00 78.69 206 ASP A N 1
ATOM 1746 C CA . ASP A 1 206 ? -49.263 16.316 25.480 1.00 78.69 206 ASP A CA 1
ATOM 1747 C C . ASP A 1 206 ? -49.163 15.439 26.755 1.00 78.69 206 ASP A C 1
ATOM 1749 O O . ASP A 1 206 ? -48.262 14.597 26.861 1.00 78.69 206 ASP A O 1
ATOM 1753 N N . PRO A 1 207 ? -50.048 15.616 27.758 1.00 65.94 207 PRO A N 1
ATOM 1754 C CA . PRO A 1 207 ? -50.122 14.758 28.943 1.00 65.94 207 PRO A CA 1
ATOM 1755 C C . PRO A 1 207 ? -50.254 13.258 28.643 1.00 65.94 207 PRO A C 1
ATOM 1757 O O . PRO A 1 207 ? -49.783 12.447 29.442 1.00 65.94 207 PRO A O 1
ATOM 1760 N N . LYS A 1 208 ? -50.837 12.879 27.497 1.00 68.38 208 LYS A N 1
ATOM 1761 C CA . LYS A 1 208 ? -50.942 11.481 27.041 1.00 68.38 208 LYS A CA 1
ATOM 1762 C C . LYS A 1 208 ? -49.575 10.852 26.746 1.00 68.38 208 LYS A C 1
ATOM 1764 O O . LYS A 1 208 ? -49.431 9.638 26.838 1.00 68.38 208 LYS A O 1
ATOM 1769 N N . GLN A 1 209 ? -48.550 11.670 26.498 1.00 68.56 209 GLN A N 1
ATOM 1770 C CA . GLN A 1 209 ? -47.168 11.241 26.245 1.00 68.56 209 GLN A CA 1
ATOM 1771 C C . GLN A 1 209 ? -46.306 11.181 27.525 1.00 68.56 209 GLN A C 1
ATOM 1773 O O . GLN A 1 209 ? -45.079 11.119 27.458 1.00 68.56 209 GLN A O 1
ATOM 1778 N N . LYS A 1 210 ? -46.921 11.201 28.723 1.00 61.28 210 LYS A N 1
ATOM 1779 C CA . LYS A 1 210 ? -46.226 11.217 30.031 1.00 61.28 210 LYS A CA 1
ATOM 1780 C C . LYS A 1 210 ? -45.225 10.076 30.243 1.00 61.28 210 LYS A C 1
ATOM 1782 O O . LYS A 1 210 ? -44.197 10.308 30.865 1.00 61.28 210 LYS A O 1
ATOM 1787 N N . HIS A 1 211 ? -45.496 8.883 29.721 1.00 59.88 211 HIS A N 1
ATOM 1788 C CA . HIS A 1 211 ? -44.622 7.707 29.841 1.00 59.88 211 HIS A CA 1
ATOM 1789 C C . HIS A 1 211 ? -43.313 7.852 29.043 1.00 59.88 211 HIS A C 1
ATOM 1791 O O . HIS A 1 211 ? -42.328 7.193 29.355 1.00 59.88 211 HIS A O 1
ATOM 1797 N N . ILE A 1 212 ? -43.276 8.772 28.075 1.00 60.03 212 ILE A N 1
ATOM 1798 C CA . ILE A 1 212 ? -42.059 9.185 27.371 1.00 60.03 212 ILE A CA 1
ATOM 1799 C C . ILE A 1 212 ? -41.411 10.366 28.114 1.00 60.03 212 ILE A C 1
ATOM 1801 O O . ILE A 1 212 ? -40.219 10.571 27.990 1.00 60.03 212 ILE A O 1
ATOM 1805 N N . ARG A 1 213 ? -42.149 11.125 28.940 1.00 49.47 213 ARG A N 1
ATOM 1806 C CA . ARG A 1 213 ? -41.823 12.472 29.450 1.00 49.47 213 ARG A CA 1
ATOM 1807 C C . ARG A 1 213 ? -41.045 12.507 30.787 1.00 49.47 213 ARG A C 1
ATOM 1809 O O . ARG A 1 213 ? -41.552 12.997 31.790 1.00 49.47 213 ARG A O 1
ATOM 1816 N N . GLY A 1 214 ? -39.787 12.066 30.810 1.00 38.91 214 GLY A N 1
ATOM 1817 C CA . GLY A 1 214 ? -38.804 12.483 31.834 1.00 38.91 214 GLY A CA 1
ATOM 1818 C C . GLY A 1 214 ? -38.101 13.803 31.465 1.00 38.91 214 GLY A C 1
ATOM 1819 O O . GLY A 1 214 ? -38.197 14.240 30.324 1.00 38.91 214 GLY A O 1
ATOM 1820 N N . LYS A 1 215 ? -37.327 14.433 32.370 1.00 37.94 215 LYS A N 1
ATOM 1821 C CA . LYS A 1 215 ? -36.538 15.671 32.097 1.00 37.94 215 LYS A CA 1
ATOM 1822 C C . LYS A 1 215 ? -35.542 15.564 30.908 1.00 37.94 215 LYS A C 1
ATOM 1824 O O . LYS A 1 215 ? -34.888 16.545 30.570 1.00 37.94 215 LYS A O 1
ATOM 1829 N N . SER A 1 216 ? -35.440 14.407 30.246 1.00 51.50 216 SER A N 1
ATOM 1830 C CA . SER A 1 216 ? -34.784 14.170 28.945 1.00 51.50 216 SER A CA 1
ATOM 1831 C C . SER A 1 216 ? -35.428 12.934 28.272 1.00 51.50 216 SER A C 1
ATOM 1833 O O . SER A 1 216 ? -35.005 11.812 28.549 1.00 51.50 216 SER A O 1
ATOM 1835 N N . PRO A 1 217 ? -36.502 13.076 27.469 1.00 54.31 217 PRO A N 1
ATOM 1836 C CA . PRO A 1 217 ? -37.530 12.034 27.450 1.00 54.31 217 PRO A CA 1
ATOM 1837 C C . PRO A 1 217 ? -37.408 10.906 26.399 1.00 54.31 217 PRO A C 1
ATOM 1839 O O . PRO A 1 217 ? -37.725 9.764 26.697 1.00 54.31 217 PRO A O 1
ATOM 1842 N N . ALA A 1 218 ? -36.868 11.147 25.201 1.00 54.78 218 ALA A N 1
ATOM 1843 C CA . ALA A 1 218 ? -36.674 10.085 24.189 1.00 54.78 218 ALA A CA 1
ATOM 1844 C C . ALA A 1 218 ? -35.198 9.677 24.017 1.00 54.78 218 ALA A C 1
ATOM 1846 O O . ALA A 1 218 ? -34.878 8.505 23.828 1.00 54.78 218 ALA A O 1
ATOM 1847 N N . GLN A 1 219 ? -34.277 10.634 24.151 1.00 59.69 219 GLN A N 1
ATOM 1848 C CA . GLN A 1 219 ? -32.833 10.432 23.963 1.00 59.69 219 GLN A CA 1
ATOM 1849 C C . GLN A 1 219 ? -32.238 9.429 24.967 1.00 59.69 219 GLN A C 1
ATOM 1851 O O . GLN A 1 219 ? -31.415 8.593 24.598 1.00 59.69 219 GLN A O 1
ATOM 1856 N N . ASN A 1 220 ? -32.729 9.424 26.211 1.00 65.69 220 ASN A N 1
ATOM 1857 C CA . ASN A 1 220 ? -32.304 8.464 27.232 1.00 65.69 220 ASN A CA 1
ATOM 1858 C C . ASN A 1 220 ? -32.724 7.024 26.915 1.00 65.69 220 ASN A C 1
ATOM 1860 O O . ASN A 1 220 ? -32.030 6.088 27.298 1.00 65.69 220 ASN A O 1
ATOM 1864 N N . HIS A 1 221 ? -33.830 6.819 26.201 1.00 74.44 221 HIS A N 1
ATOM 1865 C CA . HIS A 1 221 ? -34.216 5.487 25.741 1.00 74.44 221 HIS A CA 1
ATOM 1866 C C . HIS A 1 221 ? -33.462 5.105 24.464 1.00 74.44 221 HIS A C 1
ATOM 1868 O O . HIS A 1 221 ? -33.038 3.958 24.322 1.00 74.44 221 HIS A O 1
ATOM 1874 N N . LEU A 1 222 ? -33.190 6.067 23.578 1.00 78.44 222 LEU A N 1
ATOM 1875 C CA . LEU A 1 222 ? -32.421 5.852 22.349 1.00 78.44 222 LEU A CA 1
ATOM 1876 C C . LEU A 1 222 ? -30.954 5.462 22.609 1.00 78.44 222 LEU A C 1
ATOM 1878 O O . LEU A 1 222 ? -30.348 4.816 21.753 1.00 78.44 222 LEU A O 1
ATOM 1882 N N . VAL A 1 223 ? -30.374 5.792 23.771 1.00 76.44 223 VAL A N 1
ATOM 1883 C CA . VAL A 1 223 ? -29.013 5.343 24.133 1.00 76.44 223 VAL A CA 1
ATOM 1884 C C . VAL A 1 223 ? -28.968 3.873 24.576 1.00 76.44 223 VAL A C 1
ATOM 1886 O O . VAL A 1 223 ? -27.904 3.250 24.561 1.00 76.44 223 VAL A O 1
ATOM 1889 N N . THR A 1 224 ? -30.106 3.288 24.967 1.00 83.12 224 THR A N 1
ATOM 1890 C CA . THR A 1 224 ? -30.146 1.942 25.565 1.00 83.12 224 THR A CA 1
ATOM 1891 C C . THR A 1 224 ? -29.609 0.827 24.656 1.00 83.12 224 THR A C 1
ATOM 1893 O O . THR A 1 224 ? -28.871 -0.016 25.178 1.00 83.12 224 THR A O 1
ATOM 1896 N N . PRO A 1 225 ? -29.819 0.826 23.319 1.00 86.06 225 PRO A N 1
ATOM 1897 C CA . PRO A 1 225 ? -29.212 -0.173 22.438 1.00 86.06 225 PRO A CA 1
ATOM 1898 C C . PRO A 1 225 ? -27.682 -0.107 22.414 1.00 86.06 225 PRO A C 1
ATOM 1900 O O . PRO A 1 225 ? -27.017 -1.135 22.300 1.00 86.06 225 PRO A O 1
ATOM 1903 N N . ILE A 1 226 ? -27.108 1.088 22.590 1.00 80.31 226 ILE A N 1
ATOM 1904 C CA . ILE A 1 226 ? -25.653 1.291 22.650 1.00 80.31 226 ILE A CA 1
ATOM 1905 C C . ILE A 1 226 ? -25.098 0.743 23.970 1.00 80.31 226 ILE A C 1
ATOM 1907 O O . ILE A 1 226 ? -24.052 0.098 23.994 1.00 80.31 226 ILE A O 1
ATOM 1911 N N . GLN A 1 227 ? -25.823 0.942 25.073 1.00 80.06 227 GLN A N 1
ATOM 1912 C CA . GLN A 1 227 ? -25.433 0.445 26.395 1.00 80.06 227 GLN A CA 1
ATOM 1913 C C . GLN A 1 227 ? -25.584 -1.078 26.544 1.00 80.06 227 GLN A C 1
ATOM 1915 O O . GLN A 1 227 ? -24.922 -1.678 27.396 1.00 80.06 227 GLN A O 1
ATOM 1920 N N . ARG A 1 228 ? -26.447 -1.724 25.749 1.00 86.88 228 ARG A N 1
ATOM 1921 C CA . ARG A 1 228 ? -26.743 -3.159 25.889 1.00 86.88 228 ARG A CA 1
ATOM 1922 C C . ARG A 1 228 ? -25.561 -4.053 25.492 1.00 86.88 228 ARG A C 1
ATOM 1924 O O . ARG A 1 228 ? -25.281 -5.022 26.196 1.00 86.88 228 ARG A O 1
ATOM 1931 N N . GLY A 1 229 ? -24.814 -3.698 24.443 1.00 83.31 229 GLY A N 1
ATOM 1932 C CA . GLY A 1 229 ? -23.650 -4.462 23.963 1.00 83.31 229 GLY A CA 1
ATOM 1933 C C . GLY A 1 229 ? -22.604 -4.766 25.053 1.00 83.31 229 GLY A C 1
ATOM 1934 O O . GLY A 1 229 ? -22.326 -5.940 25.318 1.00 83.31 229 GLY A O 1
ATOM 1935 N N . PRO A 1 230 ? -22.065 -3.746 25.751 1.00 81.62 230 PRO A N 1
ATOM 1936 C CA . PRO A 1 230 ? -21.134 -3.937 26.867 1.00 81.62 230 PRO A CA 1
ATOM 1937 C C . PRO A 1 230 ? -21.702 -4.772 28.024 1.00 81.62 230 PRO A C 1
ATOM 1939 O O . PRO A 1 230 ? -20.973 -5.547 28.647 1.00 81.62 230 PRO A O 1
ATOM 1942 N N . ARG A 1 231 ? -23.010 -4.677 28.302 1.00 85.62 231 ARG A N 1
ATOM 1943 C CA . ARG A 1 231 ? -23.654 -5.470 29.365 1.00 85.62 231 ARG A CA 1
ATOM 1944 C C . ARG A 1 231 ? -23.615 -6.968 29.060 1.00 85.62 231 ARG A C 1
ATOM 1946 O O . ARG A 1 231 ? -23.329 -7.750 29.966 1.00 85.62 231 ARG A O 1
ATOM 1953 N N . TYR A 1 232 ? -23.783 -7.384 27.803 1.00 89.81 232 TYR A N 1
ATOM 1954 C CA . TYR A 1 232 ? -23.637 -8.798 27.430 1.00 89.81 232 TYR A CA 1
ATOM 1955 C C . TYR A 1 232 ? -22.226 -9.343 27.701 1.00 89.81 232 TYR A C 1
ATOM 1957 O O . TYR A 1 232 ? -22.078 -10.483 28.147 1.00 89.81 232 TYR A O 1
ATOM 1965 N N . VAL A 1 233 ? -21.183 -8.525 27.504 1.00 86.75 233 VAL A N 1
ATOM 1966 C CA . VAL A 1 233 ? -19.795 -8.895 27.838 1.00 86.75 233 VAL A CA 1
ATOM 1967 C C . VAL A 1 233 ? -19.668 -9.196 29.336 1.00 86.75 233 VAL A C 1
ATOM 1969 O O . VAL A 1 233 ? -19.058 -10.199 29.717 1.00 86.75 233 VAL A O 1
ATOM 1972 N N . LEU A 1 234 ? -20.272 -8.364 30.191 1.00 86.81 234 LEU A N 1
ATOM 1973 C CA . LEU A 1 234 ? -20.264 -8.550 31.645 1.00 86.81 234 LEU A CA 1
ATOM 1974 C C . LEU A 1 234 ? -21.038 -9.803 32.072 1.00 86.81 234 LEU A C 1
ATOM 1976 O O . LEU A 1 234 ? -20.532 -10.569 32.897 1.00 86.81 234 LEU A O 1
ATOM 1980 N N . PHE A 1 235 ? -22.209 -10.058 31.481 1.00 89.44 235 PHE A N 1
ATOM 1981 C CA . PHE A 1 235 ? -22.996 -11.263 31.760 1.00 89.44 235 PHE A CA 1
ATOM 1982 C C . PHE A 1 235 ? -22.239 -12.541 31.397 1.00 89.44 235 PHE A C 1
ATOM 1984 O O . PHE A 1 235 ? -22.102 -13.430 32.235 1.00 89.44 235 PHE A O 1
ATOM 1991 N N . ILE A 1 236 ? -21.653 -12.614 30.198 1.00 88.38 236 ILE A N 1
ATOM 1992 C CA . ILE A 1 236 ? -20.889 -13.796 29.772 1.00 88.38 236 ILE A CA 1
ATOM 1993 C C . ILE A 1 236 ? -19.633 -13.981 30.638 1.00 88.38 236 ILE A C 1
ATOM 1995 O O . ILE A 1 236 ? -19.295 -15.108 31.004 1.00 88.38 236 ILE A O 1
ATOM 1999 N N . LYS A 1 237 ? -18.959 -12.890 31.033 1.00 89.69 237 LYS A N 1
ATOM 2000 C CA . LYS A 1 237 ? -17.819 -12.950 31.965 1.00 89.69 237 LYS A CA 1
ATOM 2001 C C . LYS A 1 237 ? -18.226 -13.542 33.316 1.00 89.69 237 LYS A C 1
ATOM 2003 O O . LYS A 1 237 ? -17.492 -14.365 33.862 1.00 89.69 237 LYS A O 1
ATOM 2008 N N . ARG A 1 238 ? -19.383 -13.133 33.850 1.00 90.06 238 ARG A N 1
ATOM 2009 C CA . ARG A 1 238 ? -19.943 -13.670 35.100 1.00 90.06 238 ARG A CA 1
ATOM 2010 C C . ARG A 1 238 ? -20.342 -15.136 34.942 1.00 90.06 238 ARG A C 1
ATOM 2012 O O . ARG A 1 238 ? -19.948 -15.937 35.781 1.00 90.06 238 ARG A O 1
ATOM 2019 N N . LEU A 1 239 ? -21.008 -15.521 33.852 1.00 86.56 239 LEU A N 1
ATOM 2020 C CA . LEU A 1 239 ? -21.355 -16.921 33.570 1.00 86.56 239 LEU A CA 1
ATOM 2021 C C . LEU A 1 239 ? -20.112 -17.824 33.521 1.00 86.56 239 LEU A C 1
ATOM 2023 O O . LEU A 1 239 ? -20.071 -18.856 34.186 1.00 86.56 239 LEU A O 1
ATOM 2027 N N . LEU A 1 240 ? -19.053 -17.402 32.823 1.00 86.69 240 LEU A N 1
ATOM 2028 C CA . LEU A 1 240 ? -17.789 -18.146 32.736 1.00 86.69 240 LEU A CA 1
ATOM 2029 C C . LEU A 1 240 ? -17.091 -18.363 34.088 1.00 86.69 240 LEU A C 1
ATOM 2031 O O . LEU A 1 240 ? -16.296 -19.294 34.207 1.00 86.69 240 LEU A O 1
ATOM 2035 N N . LYS A 1 241 ? -17.366 -17.528 35.100 1.00 87.69 241 LYS A N 1
ATOM 2036 C CA . LYS A 1 241 ? -16.839 -17.701 36.464 1.00 87.69 241 LYS A CA 1
ATOM 2037 C C . LYS A 1 241 ? -17.483 -18.893 37.183 1.00 87.69 241 LYS A C 1
ATOM 2039 O O . LYS A 1 241 ? -16.830 -19.514 38.020 1.00 87.69 241 LYS A O 1
ATOM 2044 N N . TYR A 1 242 ? -18.742 -19.201 36.867 1.00 83.94 242 TYR A N 1
ATOM 2045 C CA . TYR A 1 242 ? -19.548 -20.198 37.580 1.00 83.94 242 TYR A CA 1
ATOM 2046 C C . TYR A 1 242 ? -19.771 -21.497 36.792 1.00 83.94 242 TYR A C 1
ATOM 2048 O O . TYR A 1 242 ? -20.134 -22.508 37.387 1.00 83.94 242 TYR A O 1
ATOM 2056 N N . ILE A 1 243 ? -19.501 -21.513 35.482 1.00 81.56 243 ILE A N 1
ATOM 2057 C CA . ILE A 1 243 ? -19.532 -22.736 34.668 1.00 81.56 243 ILE A CA 1
ATOM 2058 C C . ILE A 1 243 ? -18.239 -23.548 34.900 1.00 81.56 243 ILE A C 1
ATOM 2060 O O . ILE A 1 243 ? -17.144 -23.018 34.687 1.00 81.56 243 ILE A O 1
ATOM 2064 N N . PRO A 1 244 ? -18.322 -24.832 35.301 1.00 75.19 244 PRO A N 1
ATOM 2065 C CA . PRO A 1 244 ? -17.138 -25.661 35.493 1.00 75.19 244 PRO A CA 1
ATOM 2066 C C . PRO A 1 244 ? -16.460 -26.001 34.149 1.00 75.19 244 PRO A C 1
ATOM 2068 O O . PRO A 1 244 ? -17.156 -26.200 33.153 1.00 75.19 244 PRO A O 1
ATOM 2071 N N . PRO A 1 245 ? -15.118 -26.138 34.095 1.00 78.00 245 PRO A N 1
ATOM 2072 C CA . PRO A 1 245 ? -14.391 -26.447 32.855 1.00 78.00 245 PRO A CA 1
ATOM 2073 C C . PRO A 1 245 ? -14.762 -27.782 32.191 1.00 78.00 245 PRO A C 1
ATOM 2075 O O . PRO A 1 245 ? -14.481 -27.968 31.008 1.00 78.00 245 PRO A O 1
ATOM 2078 N N . SER A 1 246 ? -15.359 -28.706 32.948 1.00 72.50 246 SER A N 1
ATOM 2079 C CA . SER A 1 246 ? -15.892 -29.984 32.466 1.00 72.50 246 SER A CA 1
ATOM 2080 C C . SER A 1 246 ? -17.186 -29.833 31.660 1.00 72.50 246 SER A C 1
ATOM 2082 O O . SER A 1 246 ? -17.532 -30.736 30.903 1.00 72.50 246 SER A O 1
ATOM 2084 N N . ASN A 1 247 ? -17.894 -28.706 31.789 1.00 77.75 247 ASN A N 1
ATOM 2085 C CA . ASN A 1 247 ? -19.132 -28.460 31.063 1.00 77.75 247 ASN A CA 1
ATOM 2086 C C . ASN A 1 247 ? -18.835 -28.128 29.580 1.00 77.75 247 ASN A C 1
ATOM 2088 O O . ASN A 1 247 ? -18.023 -27.232 29.320 1.00 77.75 247 ASN A O 1
ATOM 2092 N N . PRO A 1 248 ? -19.501 -28.790 28.611 1.00 77.44 248 PRO A N 1
ATOM 2093 C CA . PRO A 1 248 ? -19.419 -28.468 27.183 1.00 77.44 248 PRO A CA 1
ATOM 2094 C C . PRO A 1 248 ? -19.522 -26.966 26.864 1.00 77.44 248 PRO A C 1
ATOM 2096 O O . PRO A 1 248 ? -18.692 -26.436 26.119 1.00 77.44 248 PRO A O 1
ATOM 2099 N N . ASP A 1 249 ? -20.446 -26.254 27.516 1.00 83.00 249 ASP A N 1
ATOM 2100 C CA . ASP A 1 249 ? -20.684 -24.818 27.326 1.00 83.00 249 ASP A CA 1
ATOM 2101 C C . ASP A 1 249 ? -19.470 -23.948 27.662 1.00 83.00 249 ASP A C 1
ATOM 2103 O O . ASP A 1 249 ? -19.327 -22.850 27.123 1.00 83.00 249 ASP A O 1
ATOM 2107 N N . TYR A 1 250 ? -18.562 -24.409 28.528 1.00 84.56 250 TYR A N 1
ATOM 2108 C CA . TYR A 1 250 ? -17.410 -23.613 28.954 1.00 84.56 250 TYR A CA 1
ATOM 2109 C C . TYR A 1 250 ? -16.517 -23.223 27.769 1.00 84.56 250 TYR A C 1
ATOM 2111 O O . TYR A 1 250 ? -16.042 -22.085 27.671 1.00 84.56 250 TYR A O 1
ATOM 2119 N N . LYS A 1 251 ? -16.294 -24.156 26.832 1.00 85.50 251 LYS A N 1
ATOM 2120 C CA . LYS A 1 251 ? -15.490 -23.896 25.628 1.00 85.50 251 LYS A CA 1
ATOM 2121 C C . LYS A 1 251 ? -16.199 -22.917 24.697 1.00 85.50 251 LYS A C 1
ATOM 2123 O O . LYS A 1 251 ? -15.552 -21.980 24.223 1.00 85.50 251 LYS A O 1
ATOM 2128 N N . HIS A 1 252 ? -17.501 -23.102 24.492 1.00 86.25 252 HIS A N 1
ATOM 2129 C CA . HIS A 1 252 ? -18.319 -22.248 23.636 1.00 86.25 252 HIS A CA 1
ATOM 2130 C C . HIS A 1 252 ? -18.408 -20.827 24.199 1.00 86.25 252 HIS A C 1
ATOM 2132 O O . HIS A 1 252 ? -17.967 -19.886 23.542 1.00 86.25 252 HIS A O 1
ATOM 2138 N N . PHE A 1 253 ? -18.791 -20.644 25.466 1.00 88.38 253 PHE A N 1
ATOM 2139 C CA . PHE A 1 253 ? -18.830 -19.319 26.095 1.00 88.38 253 PHE A CA 1
ATOM 2140 C C . PHE A 1 253 ? -17.479 -18.606 26.095 1.00 88.38 253 PHE A C 1
ATOM 2142 O O . PHE A 1 253 ? -17.434 -17.386 25.952 1.00 88.38 253 PHE A O 1
ATOM 2149 N N . LYS A 1 254 ? -16.355 -19.327 26.184 1.00 87.50 254 LYS A N 1
ATOM 2150 C CA . LYS A 1 254 ? -15.022 -18.716 26.079 1.00 87.50 254 LYS A CA 1
ATOM 2151 C C . LYS A 1 254 ? -14.731 -18.189 24.671 1.00 87.50 254 LYS A C 1
ATOM 2153 O O . LYS A 1 254 ? -14.026 -17.186 24.531 1.00 87.50 254 LYS A O 1
ATOM 2158 N N . GLN A 1 255 ? -15.243 -18.846 23.631 1.00 86.56 255 GLN A N 1
ATOM 2159 C CA . GLN A 1 255 ? -15.166 -18.354 22.253 1.00 86.56 255 GLN A CA 1
ATOM 2160 C C . GLN A 1 255 ? -16.128 -17.183 22.028 1.00 86.56 255 GLN A C 1
ATOM 2162 O O . GLN A 1 255 ? -15.707 -16.146 21.513 1.00 86.56 255 GLN A O 1
ATOM 2167 N N . ILE A 1 256 ? -17.374 -17.305 22.491 1.00 89.19 256 ILE A N 1
ATOM 2168 C CA . ILE A 1 256 ? -18.402 -16.258 22.432 1.00 89.19 256 ILE A CA 1
ATOM 2169 C C . ILE A 1 256 ? -17.912 -14.994 23.139 1.00 89.19 256 ILE A C 1
ATOM 2171 O O . ILE A 1 256 ? -17.954 -13.922 22.547 1.00 89.19 256 ILE A O 1
ATOM 2175 N N . PHE A 1 257 ? -17.343 -15.112 24.344 1.00 89.69 257 PHE A N 1
ATOM 2176 C CA . PHE A 1 257 ? -16.781 -13.991 25.103 1.00 89.69 257 PHE A CA 1
ATOM 2177 C C . PHE A 1 257 ? -15.724 -13.218 24.308 1.00 89.69 257 PHE A C 1
ATOM 2179 O O . PHE A 1 257 ? -15.714 -11.990 24.307 1.00 89.69 257 PHE A O 1
ATOM 2186 N N . LYS A 1 258 ? -14.847 -13.923 23.582 1.00 86.62 258 LYS A N 1
ATOM 2187 C CA . LYS A 1 258 ? -13.863 -13.270 22.707 1.00 86.62 258 LYS A CA 1
ATOM 2188 C C . LYS A 1 258 ? -14.541 -12.538 21.550 1.00 86.62 258 LYS A C 1
ATOM 2190 O O . LYS A 1 258 ? -14.140 -11.424 21.240 1.00 86.62 258 LYS A O 1
ATOM 2195 N N . ARG A 1 259 ? -15.537 -13.156 20.907 1.00 85.69 259 ARG A N 1
ATOM 2196 C CA . ARG A 1 259 ? -16.247 -12.578 19.751 1.00 85.69 259 ARG A CA 1
ATOM 2197 C C . ARG A 1 259 ? -17.061 -11.347 20.147 1.00 85.69 259 ARG A C 1
ATOM 2199 O O . ARG A 1 259 ? -16.937 -10.315 19.500 1.00 85.69 259 ARG A O 1
ATOM 2206 N N . ILE A 1 260 ? -17.843 -11.442 21.219 1.00 86.38 260 ILE A N 1
ATOM 2207 C CA . ILE A 1 260 ? -18.700 -10.351 21.686 1.00 86.38 260 ILE A CA 1
ATOM 2208 C C . ILE A 1 260 ? -17.889 -9.179 22.231 1.00 86.38 260 ILE A C 1
ATOM 2210 O O . ILE A 1 260 ? -18.256 -8.037 21.986 1.00 86.38 260 ILE A O 1
ATOM 2214 N N . LYS A 1 261 ? -16.754 -9.445 22.895 1.00 85.06 261 LYS A N 1
ATOM 2215 C CA . LYS A 1 261 ? -15.843 -8.390 23.340 1.00 85.06 261 LYS A CA 1
ATOM 2216 C C . LYS A 1 261 ? -15.291 -7.602 22.151 1.00 85.06 261 LYS A C 1
ATOM 2218 O O . LYS A 1 261 ? -15.353 -6.387 22.175 1.00 85.06 261 LYS A O 1
ATOM 2223 N N . ILE A 1 262 ? -14.845 -8.287 21.092 1.00 81.56 262 ILE A N 1
ATOM 2224 C CA . ILE A 1 262 ? -14.381 -7.622 19.862 1.00 81.56 262 ILE A CA 1
ATOM 2225 C C . ILE A 1 262 ? -15.483 -6.736 19.272 1.00 81.56 262 ILE A C 1
ATOM 2227 O O . ILE A 1 262 ? -15.215 -5.591 18.946 1.00 81.56 262 ILE A O 1
ATOM 2231 N N . ILE A 1 263 ? -16.717 -7.239 19.162 1.00 80.06 263 ILE A N 1
ATOM 2232 C CA . ILE A 1 263 ? -17.833 -6.465 18.593 1.00 80.06 263 ILE A CA 1
ATOM 2233 C C . ILE A 1 263 ? -18.185 -5.260 19.480 1.00 80.06 263 ILE A C 1
ATOM 2235 O O . ILE A 1 263 ? -18.428 -4.177 18.960 1.00 80.06 263 ILE A O 1
ATOM 2239 N N . ALA A 1 264 ? -18.209 -5.427 20.805 1.00 78.56 264 ALA A N 1
ATOM 2240 C CA . ALA A 1 264 ? -18.494 -4.341 21.740 1.00 78.56 264 ALA A CA 1
ATOM 2241 C C . ALA A 1 264 ? -17.398 -3.263 21.719 1.00 78.56 264 ALA A C 1
ATOM 2243 O O . ALA A 1 264 ? -17.723 -2.078 21.673 1.00 78.56 264 ALA A O 1
ATOM 2244 N N . ASP A 1 265 ? -16.127 -3.674 21.687 1.00 77.12 265 ASP A N 1
ATOM 2245 C CA . ASP A 1 265 ? -14.980 -2.772 21.567 1.00 77.12 265 ASP A CA 1
ATOM 2246 C C . ASP A 1 265 ? -15.022 -2.038 20.208 1.00 77.12 265 ASP A C 1
ATOM 2248 O O . ASP A 1 265 ? -14.902 -0.820 20.177 1.00 77.12 265 ASP A O 1
ATOM 2252 N N . GLU A 1 266 ? -15.308 -2.733 19.096 1.00 72.81 266 GLU A N 1
ATOM 2253 C CA . GLU A 1 266 ? -15.469 -2.129 17.757 1.00 72.81 266 GLU A CA 1
ATOM 2254 C C . GLU A 1 266 ? -16.613 -1.100 17.706 1.00 72.81 266 GLU A C 1
ATOM 2256 O O . GLU A 1 266 ? -16.489 -0.060 17.059 1.00 72.81 266 GLU A O 1
ATOM 2261 N N . ILE A 1 267 ? -17.741 -1.379 18.369 1.00 70.38 267 ILE A N 1
ATOM 2262 C CA . ILE A 1 267 ? -18.876 -0.450 18.457 1.00 70.38 267 ILE A CA 1
ATOM 2263 C C . ILE A 1 267 ? -18.497 0.794 19.273 1.00 70.38 267 ILE A C 1
ATOM 2265 O O . ILE A 1 267 ? -18.852 1.906 18.877 1.00 70.38 267 ILE A O 1
ATOM 2269 N 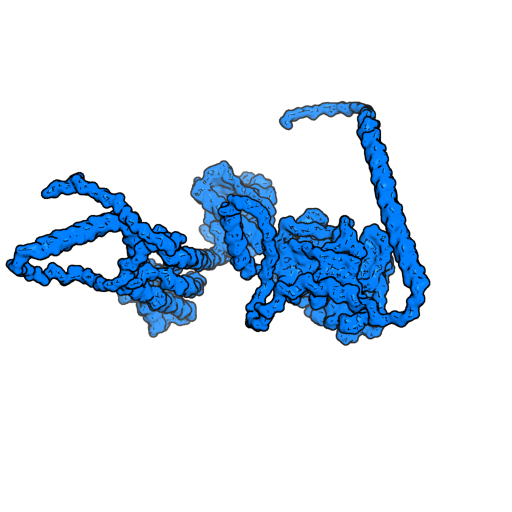N . ASN A 1 268 ? -17.774 0.619 20.382 1.00 70.00 268 ASN A N 1
ATOM 2270 C CA . ASN A 1 268 ? -17.374 1.722 21.251 1.00 70.00 268 ASN A CA 1
ATOM 2271 C C . ASN A 1 268 ? -16.287 2.595 20.606 1.00 70.00 268 ASN A C 1
ATOM 2273 O O . ASN A 1 268 ? -16.452 3.807 20.523 1.00 70.00 268 ASN A O 1
ATOM 2277 N N . GLU A 1 269 ? -15.242 1.981 20.042 1.00 70.50 269 GLU A N 1
ATOM 2278 C CA . GLU A 1 269 ? -14.169 2.691 19.332 1.00 70.50 269 GLU A CA 1
ATOM 2279 C C . GLU A 1 269 ? -14.717 3.547 18.186 1.00 70.50 269 GLU A C 1
ATOM 2281 O O . GLU A 1 269 ? -14.287 4.680 17.999 1.00 70.50 269 GLU A O 1
ATOM 2286 N N . LYS A 1 270 ? -15.697 3.034 17.434 1.00 65.94 270 LYS A N 1
ATOM 2287 C CA . LYS A 1 270 ? -16.284 3.750 16.295 1.00 65.94 270 LYS A CA 1
ATOM 2288 C C . LYS A 1 270 ? -17.158 4.935 16.716 1.00 65.94 270 LYS A C 1
ATOM 2290 O O . LYS A 1 270 ? -17.222 5.935 16.004 1.00 65.94 270 LYS A O 1
ATOM 2295 N N . ARG A 1 271 ? -17.813 4.844 17.877 1.00 68.56 271 ARG A N 1
ATOM 2296 C CA . ARG A 1 271 ? -18.504 5.982 18.497 1.00 68.56 271 ARG A CA 1
ATOM 2297 C C . ARG A 1 271 ? -17.498 7.050 18.922 1.00 68.56 271 ARG A C 1
ATOM 2299 O O . ARG A 1 271 ? -17.668 8.214 18.565 1.00 68.56 271 ARG A O 1
ATOM 2306 N N . ASP A 1 272 ? -16.453 6.646 19.639 1.00 66.75 272 ASP A N 1
ATOM 2307 C CA . ASP A 1 272 ? -15.399 7.551 20.102 1.00 66.75 272 ASP A CA 1
ATOM 2308 C C . ASP A 1 272 ? -14.707 8.234 18.910 1.00 66.75 272 ASP A C 1
ATOM 2310 O O . ASP A 1 272 ? -14.432 9.431 18.950 1.00 66.75 272 ASP A O 1
ATOM 2314 N N . GLU A 1 273 ? -14.531 7.514 17.797 1.00 66.00 273 GLU A N 1
ATOM 2315 C CA . GLU A 1 273 ? -14.036 8.040 16.522 1.00 66.00 273 GLU A CA 1
ATOM 2316 C C . GLU A 1 273 ? -14.896 9.198 15.988 1.00 66.00 273 GLU A C 1
ATOM 2318 O O . GLU A 1 273 ? -14.376 10.254 15.620 1.00 66.00 273 GLU A O 1
ATOM 2323 N N . LEU A 1 274 ? -16.221 9.027 15.961 1.00 64.94 274 LEU A N 1
ATOM 2324 C CA . LEU A 1 274 ? -17.158 10.035 15.458 1.00 64.94 274 LEU A CA 1
ATOM 2325 C C . LEU A 1 274 ? -17.213 11.276 16.352 1.00 64.94 274 LEU A C 1
ATOM 2327 O O . LEU A 1 274 ? -17.176 12.397 15.834 1.00 64.94 274 LEU A O 1
ATOM 2331 N N . LEU A 1 275 ? -17.259 11.085 17.674 1.00 68.62 275 LEU A N 1
ATOM 2332 C CA . LEU A 1 275 ? -17.206 12.177 18.653 1.00 68.62 275 LEU A CA 1
ATOM 2333 C C . LEU A 1 275 ? -15.896 12.956 18.528 1.00 68.62 275 LEU A C 1
ATOM 2335 O O . LEU A 1 275 ? -15.891 14.185 18.484 1.00 68.62 275 LEU A O 1
ATOM 2339 N N . SER A 1 276 ? -14.792 12.232 18.365 1.00 74.56 276 SER A N 1
ATOM 2340 C CA . SER A 1 276 ? -13.470 12.802 18.154 1.00 74.56 276 SER A CA 1
ATOM 2341 C C . SER A 1 276 ? -13.406 13.648 16.875 1.00 74.56 276 SER A C 1
ATOM 2343 O O . SER A 1 276 ? -12.965 14.796 16.911 1.00 74.56 276 SER A O 1
ATOM 2345 N N . VAL A 1 277 ? -13.927 13.152 15.744 1.00 69.62 277 VAL A N 1
ATOM 2346 C CA . VAL A 1 277 ? -13.978 13.910 14.477 1.00 69.62 277 VAL A CA 1
ATOM 2347 C C . VAL A 1 277 ? -14.830 15.178 14.598 1.00 69.62 277 VAL A C 1
ATOM 2349 O O . VAL A 1 277 ? -14.468 16.206 14.021 1.00 69.62 277 VAL A O 1
ATOM 2352 N N . ARG A 1 278 ? -15.943 15.135 15.340 1.00 72.19 278 ARG A N 1
ATOM 2353 C CA . ARG A 1 278 ? -16.786 16.312 15.612 1.00 72.19 278 ARG A CA 1
ATOM 2354 C C . ARG A 1 278 ? -16.039 17.345 16.447 1.00 72.19 278 ARG A C 1
ATOM 2356 O O . ARG A 1 278 ? -15.907 18.482 15.996 1.00 72.19 278 ARG A O 1
ATOM 2363 N N . ARG A 1 279 ? -15.451 16.930 17.573 1.00 81.62 279 ARG A N 1
ATOM 2364 C CA . ARG A 1 279 ? -14.662 17.819 18.436 1.00 81.62 279 ARG A CA 1
ATOM 2365 C C . ARG A 1 279 ? -13.492 18.453 17.680 1.00 81.62 279 ARG A C 1
ATOM 2367 O O . ARG A 1 279 ? -13.235 19.641 17.821 1.00 81.62 279 ARG A O 1
ATOM 2374 N N . LEU A 1 280 ? -12.831 17.718 16.780 1.00 81.06 280 LEU A N 1
ATOM 2375 C CA . LEU A 1 280 ? -11.773 18.275 15.924 1.00 81.06 280 LEU A CA 1
ATOM 2376 C C . LEU A 1 280 ? -12.269 19.364 14.957 1.00 81.06 280 LEU A C 1
ATOM 2378 O O . LEU A 1 280 ? -11.509 20.283 14.635 1.00 81.06 280 LEU A O 1
ATOM 2382 N N . ARG A 1 281 ? -13.518 19.288 14.476 1.00 74.56 281 ARG A N 1
ATOM 2383 C CA . ARG A 1 281 ? -14.115 20.352 13.648 1.00 74.56 281 ARG A CA 1
ATOM 2384 C C . ARG A 1 281 ? -14.383 21.605 14.470 1.00 74.56 281 ARG A C 1
ATOM 2386 O O . ARG A 1 281 ? -14.049 22.689 14.007 1.00 74.56 281 ARG A O 1
ATOM 2393 N N . GLU A 1 282 ? -14.913 21.450 15.680 1.00 81.12 282 GLU A N 1
ATOM 2394 C CA . GLU A 1 282 ? -15.119 22.558 16.622 1.00 81.12 282 GLU A CA 1
ATOM 2395 C C . GLU A 1 282 ? -13.789 23.237 16.964 1.00 81.12 282 GLU A C 1
ATOM 2397 O O . GLU A 1 282 ? -13.646 24.442 16.776 1.00 81.12 282 GLU A O 1
ATOM 2402 N N . LEU A 1 283 ? -12.762 22.459 17.321 1.00 81.38 283 LEU A N 1
ATOM 2403 C CA . LEU A 1 283 ? -11.423 22.979 17.616 1.00 81.38 283 LEU A CA 1
ATOM 2404 C C . LEU A 1 283 ? -10.787 23.715 16.429 1.00 81.38 283 LEU A C 1
ATOM 2406 O O . LEU A 1 283 ? -10.020 24.655 16.628 1.00 81.38 283 LEU A O 1
ATOM 2410 N N . THR A 1 284 ? -11.114 23.330 15.190 1.00 78.12 284 THR A N 1
ATOM 2411 C CA . THR A 1 284 ? -10.648 24.051 13.990 1.00 78.12 284 THR A CA 1
ATOM 2412 C C . THR A 1 284 ? -11.229 25.470 13.919 1.00 78.12 284 THR A C 1
ATOM 2414 O O . THR A 1 284 ? -10.588 26.360 13.366 1.00 78.12 284 THR A O 1
ATOM 2417 N N . ILE A 1 285 ? -12.419 25.689 14.488 1.00 78.25 285 ILE A N 1
ATOM 2418 C CA . ILE A 1 285 ? -13.075 27.000 14.577 1.00 78.25 285 ILE A CA 1
ATOM 2419 C C . ILE A 1 285 ? -12.574 27.769 15.812 1.00 78.25 285 ILE A C 1
ATOM 2421 O O . ILE A 1 285 ? -12.297 28.965 15.723 1.00 78.25 285 ILE A O 1
ATOM 2425 N N . GLU A 1 286 ? -12.435 27.093 16.956 1.00 82.38 286 GLU A N 1
ATOM 2426 C CA . GLU A 1 286 ? -12.072 27.711 18.242 1.00 82.38 286 GLU A CA 1
ATOM 2427 C C . GLU A 1 286 ? -10.591 28.147 18.314 1.00 82.38 286 GLU A C 1
ATOM 2429 O O . GLU A 1 286 ? -10.265 29.137 18.980 1.00 82.38 286 GLU A O 1
ATOM 2434 N N . ILE A 1 287 ? -9.673 27.441 17.635 1.00 81.06 287 ILE A N 1
ATOM 2435 C CA . ILE A 1 287 ? -8.231 27.732 17.662 1.00 81.06 287 ILE A CA 1
ATOM 2436 C C . ILE A 1 287 ? -7.837 28.698 16.533 1.00 81.06 287 ILE A C 1
ATOM 2438 O O . ILE A 1 287 ? -7.716 28.341 15.359 1.00 81.06 287 ILE A O 1
ATOM 2442 N N . LYS A 1 288 ? -7.522 29.941 16.908 1.00 68.88 288 LYS A N 1
ATOM 2443 C CA . LYS A 1 288 ? -7.025 30.983 15.999 1.00 68.88 288 LYS A CA 1
ATOM 2444 C C . LYS A 1 288 ? -5.570 30.698 15.578 1.00 68.88 288 LYS A C 1
ATOM 2446 O O . LYS A 1 288 ? -4.738 30.303 16.400 1.00 68.88 288 LYS A O 1
ATOM 2451 N N . LYS A 1 289 ? -5.241 30.990 14.308 1.00 65.62 289 LYS A N 1
ATOM 2452 C CA . LYS A 1 289 ? -3.910 30.832 13.664 1.00 65.62 289 LYS A CA 1
ATOM 2453 C C . LYS A 1 289 ? -3.441 29.387 13.386 1.00 65.62 289 LYS A C 1
ATOM 2455 O O . LYS A 1 289 ? -2.239 29.142 13.295 1.00 65.62 289 LYS A O 1
ATOM 2460 N N . LEU A 1 290 ? -4.349 28.426 13.212 1.00 70.25 290 LEU A N 1
ATOM 2461 C CA . LEU A 1 290 ? -3.992 27.112 12.658 1.00 70.25 290 LEU A CA 1
ATOM 2462 C C . LEU A 1 290 ? -3.893 27.177 11.127 1.00 70.25 290 LEU A C 1
ATOM 2464 O O . LEU A 1 290 ? -4.881 27.406 10.439 1.00 70.25 290 LEU A O 1
ATOM 2468 N N . ASN A 1 291 ? -2.704 26.910 10.581 1.00 65.50 291 ASN A N 1
ATOM 2469 C CA . ASN A 1 291 ? -2.457 26.907 9.129 1.00 65.50 291 ASN A CA 1
ATOM 2470 C C . ASN A 1 291 ? -2.895 25.601 8.430 1.00 65.50 291 ASN A C 1
ATOM 2472 O O . ASN A 1 291 ? -2.528 25.358 7.280 1.00 65.50 291 ASN A O 1
ATOM 2476 N N . PHE A 1 292 ? -3.615 24.712 9.120 1.00 69.62 292 PHE A N 1
ATOM 2477 C CA . PHE A 1 292 ? -4.043 23.423 8.578 1.00 69.62 292 PHE A CA 1
ATOM 2478 C C . PHE A 1 292 ? -5.323 22.912 9.249 1.00 69.62 292 PHE A C 1
ATOM 2480 O O . PHE A 1 292 ? -5.580 23.184 10.417 1.00 69.62 292 PHE A O 1
ATOM 2487 N N . ASN A 1 293 ? -6.110 22.131 8.504 1.00 72.69 293 ASN A N 1
ATOM 2488 C CA . ASN A 1 293 ? -7.350 21.530 8.994 1.00 72.69 293 ASN A CA 1
ATOM 2489 C C . ASN A 1 293 ? -7.059 20.353 9.948 1.00 72.69 293 ASN A C 1
ATOM 2491 O O . ASN A 1 293 ? -6.335 19.418 9.571 1.00 72.69 293 ASN A O 1
ATOM 2495 N N . LEU A 1 294 ? -7.635 20.387 11.157 1.00 77.62 294 LEU A N 1
ATOM 2496 C CA . LEU A 1 294 ? -7.509 19.314 12.145 1.00 77.62 294 LEU A CA 1
ATOM 2497 C C . LEU A 1 294 ? -8.362 18.096 11.773 1.00 77.62 294 LEU A C 1
ATOM 2499 O O . LEU A 1 294 ? -7.891 16.973 11.929 1.00 77.62 294 LEU A O 1
ATOM 2503 N N . ALA A 1 295 ? -9.556 18.288 11.210 1.00 70.50 295 ALA A N 1
ATOM 2504 C CA . ALA A 1 295 ? -10.455 17.199 10.835 1.00 70.50 295 ALA A CA 1
ATOM 2505 C C . ALA A 1 295 ? -9.998 16.517 9.528 1.00 70.50 295 ALA A C 1
ATOM 2507 O O . ALA A 1 295 ? -10.416 16.884 8.428 1.00 70.50 295 ALA A O 1
ATOM 2508 N N . GLN A 1 296 ? -9.116 15.520 9.646 1.00 65.38 296 GLN A N 1
ATOM 2509 C CA . GLN A 1 296 ? -8.613 14.701 8.536 1.00 65.38 296 GLN A CA 1
ATOM 2510 C C . GLN A 1 296 ? -8.893 13.210 8.778 1.00 65.38 296 GLN A C 1
ATOM 2512 O O . GLN A 1 296 ? -8.872 12.773 9.930 1.00 65.38 296 GLN A O 1
ATOM 2517 N N . PRO A 1 297 ? -9.108 12.403 7.717 1.00 54.66 297 PRO A N 1
ATOM 2518 C CA . PRO A 1 297 ? -9.288 10.961 7.861 1.00 54.66 297 PRO A CA 1
ATOM 2519 C C . PRO A 1 297 ? -8.125 10.313 8.623 1.00 54.66 297 PRO A C 1
ATOM 2521 O O . PRO A 1 297 ? -6.962 10.491 8.260 1.00 54.66 297 PRO A O 1
ATOM 2524 N N . GLY A 1 298 ? -8.440 9.550 9.673 1.00 65.19 298 GLY A N 1
ATOM 2525 C CA . GLY A 1 298 ? -7.451 8.848 10.496 1.00 65.19 298 GLY A CA 1
ATOM 2526 C C . GLY A 1 298 ? -6.772 9.685 11.588 1.00 65.19 298 GLY A C 1
ATOM 2527 O O . GLY A 1 298 ? -5.885 9.143 12.257 1.00 65.19 298 GLY A O 1
ATOM 2528 N N . ARG A 1 299 ? -7.171 10.955 11.777 1.00 77.06 299 ARG A N 1
ATOM 2529 C CA . ARG A 1 299 ? -6.779 11.784 12.926 1.00 77.06 299 ARG A CA 1
ATOM 2530 C C . ARG A 1 299 ? -7.882 11.794 13.981 1.00 77.06 299 ARG A C 1
ATOM 2532 O O . ARG A 1 299 ? -9.017 12.139 13.667 1.00 77.06 299 ARG A O 1
ATOM 2539 N N . PHE A 1 300 ? -7.512 11.492 15.225 1.00 81.00 300 PHE A N 1
ATOM 2540 C CA . PHE A 1 300 ? -8.421 11.498 16.375 1.00 81.00 300 PHE A CA 1
ATOM 2541 C C . PHE A 1 300 ? -7.815 12.297 17.533 1.00 81.00 300 PHE A C 1
ATOM 2543 O O . PHE A 1 300 ? -6.609 12.224 17.773 1.00 81.00 300 PHE A O 1
ATOM 2550 N N . LEU A 1 301 ? -8.647 13.057 18.238 1.00 85.62 301 LEU A N 1
ATOM 2551 C CA . LEU A 1 301 ? -8.411 13.547 19.592 1.00 85.62 301 LEU A CA 1
ATOM 2552 C C . LEU A 1 301 ? -8.430 12.367 20.577 1.00 85.62 301 LEU A C 1
ATOM 2554 O O . LEU A 1 301 ? -9.371 11.574 20.561 1.00 85.62 301 LEU A O 1
ATOM 2558 N N . ILE A 1 302 ? -7.383 12.262 21.395 1.00 85.62 302 ILE A N 1
ATOM 2559 C CA . ILE A 1 302 ? -7.174 11.207 22.397 1.00 85.62 302 ILE A CA 1
ATOM 2560 C C . ILE A 1 302 ? -7.458 11.724 23.811 1.00 85.62 302 ILE A C 1
ATOM 2562 O O . ILE A 1 302 ? -8.122 11.037 24.578 1.00 85.62 302 ILE A O 1
ATOM 2566 N N . LYS A 1 303 ? -6.955 12.915 24.162 1.00 88.75 303 LYS A N 1
ATOM 2567 C CA . LYS A 1 303 ? -7.217 13.577 25.453 1.00 88.75 303 LYS A CA 1
ATOM 2568 C C . LYS A 1 303 ? -7.127 15.094 25.285 1.00 88.75 303 LYS A C 1
ATOM 2570 O O . LYS A 1 303 ? -6.314 15.584 24.500 1.00 88.75 303 LYS A O 1
ATOM 2575 N N . GLU A 1 304 ? -7.949 15.827 26.022 1.00 90.44 304 GLU A N 1
ATOM 2576 C CA . GLU A 1 304 ? -7.884 17.285 26.160 1.00 90.44 304 GLU A CA 1
ATOM 2577 C C . GLU A 1 304 ? -7.917 17.662 27.648 1.00 90.44 304 GLU A C 1
ATOM 2579 O O . GLU A 1 304 ? -8.526 16.947 28.440 1.00 90.44 304 GLU A O 1
ATOM 2584 N N . GLY A 1 305 ? -7.222 18.734 28.045 1.00 88.88 305 GLY A N 1
ATOM 2585 C CA . GLY A 1 305 ? -7.181 19.174 29.447 1.00 88.88 305 GLY A CA 1
ATOM 2586 C C . GLY A 1 305 ? -6.141 20.258 29.754 1.00 88.88 305 GLY A C 1
ATOM 2587 O O . GLY A 1 305 ? -5.299 20.603 28.917 1.00 88.88 305 GLY A O 1
ATOM 2588 N N . GLU A 1 306 ? -6.204 20.812 30.968 1.00 86.75 306 GLU A N 1
ATOM 2589 C CA . GLU A 1 306 ? -5.349 21.916 31.426 1.00 86.75 306 GLU A CA 1
ATOM 2590 C C . GLU A 1 306 ? -3.986 21.415 31.936 1.00 86.75 306 GLU A C 1
ATOM 2592 O O . GLU A 1 306 ? -3.789 21.226 33.127 1.00 86.75 306 GLU A O 1
ATOM 2597 N N . ILE A 1 307 ? -3.006 21.222 31.048 1.00 87.50 307 ILE A N 1
ATOM 2598 C CA . ILE A 1 307 ? -1.628 20.858 31.435 1.00 87.50 307 ILE A CA 1
ATOM 2599 C C . ILE A 1 307 ? -0.613 21.851 30.867 1.00 87.50 307 ILE A C 1
ATOM 2601 O O . ILE A 1 307 ? -0.670 22.215 29.684 1.00 87.50 307 ILE A O 1
ATOM 2605 N N . LYS A 1 308 ? 0.323 22.300 31.714 1.00 85.75 308 LYS A N 1
ATOM 2606 C CA . LYS A 1 308 ? 1.382 23.247 31.335 1.00 85.75 308 LYS A CA 1
ATOM 2607 C C . LYS A 1 308 ? 2.535 22.508 30.670 1.00 85.75 308 LYS A C 1
ATOM 2609 O O . LYS A 1 308 ? 2.924 21.439 31.129 1.00 85.75 308 LYS A O 1
ATOM 2614 N N . ILE A 1 309 ? 3.074 23.085 29.593 1.00 86.31 309 ILE A N 1
ATOM 2615 C CA . ILE A 1 309 ? 4.190 22.504 28.829 1.00 86.31 309 ILE A CA 1
ATOM 2616 C C . ILE A 1 309 ? 5.301 23.540 28.682 1.00 86.31 309 ILE A C 1
ATOM 2618 O O . ILE A 1 309 ? 5.058 24.658 28.210 1.00 86.31 309 ILE A O 1
ATOM 2622 N N . PHE A 1 310 ? 6.521 23.135 29.022 1.00 84.06 310 PHE A N 1
ATOM 2623 C CA . PHE A 1 310 ? 7.735 23.937 28.911 1.00 84.06 310 PHE A CA 1
ATOM 2624 C C . PHE A 1 310 ? 8.707 23.284 27.923 1.00 84.06 310 PHE A C 1
ATOM 2626 O O . PHE A 1 310 ? 8.962 22.088 28.014 1.00 84.06 310 PHE A O 1
ATOM 2633 N N . ASP A 1 311 ? 9.234 24.057 26.970 1.00 79.69 311 ASP A N 1
ATOM 2634 C CA . ASP A 1 311 ? 10.326 23.631 26.082 1.00 79.69 311 ASP A CA 1
ATOM 2635 C C . ASP A 1 311 ? 11.650 24.003 26.757 1.00 79.69 311 ASP A C 1
ATOM 2637 O O . ASP A 1 311 ? 11.895 25.180 27.018 1.00 79.69 311 ASP A O 1
ATOM 2641 N N . VAL A 1 312 ? 12.483 23.011 27.069 1.00 75.12 312 VAL A N 1
ATOM 2642 C CA . VAL A 1 312 ? 13.729 23.218 27.828 1.00 75.12 312 VAL A CA 1
ATOM 2643 C C . VAL A 1 312 ? 14.788 23.955 26.994 1.00 75.12 312 VAL A C 1
ATOM 2645 O O . VAL A 1 312 ? 15.641 24.655 27.538 1.00 75.12 312 VAL A O 1
ATOM 2648 N N . GLN A 1 313 ? 14.738 23.840 25.662 1.00 66.31 313 GLN A N 1
ATOM 2649 C CA . GLN A 1 313 ? 15.741 24.423 24.762 1.00 66.31 313 GLN A CA 1
ATOM 2650 C C . GLN A 1 313 ? 15.443 25.886 24.424 1.00 66.31 313 GLN A C 1
ATOM 2652 O O . GLN A 1 313 ? 16.360 26.671 24.170 1.00 66.31 313 GLN A O 1
ATOM 2657 N N . GLN A 1 314 ? 14.172 26.286 24.446 1.00 62.50 314 GLN A N 1
ATOM 2658 C CA . GLN A 1 314 ? 13.805 27.694 24.384 1.00 62.50 314 GLN A CA 1
ATOM 2659 C C . GLN A 1 314 ? 13.819 28.248 25.806 1.00 62.50 314 GLN A C 1
ATOM 2661 O O . GLN A 1 314 ? 12.915 27.964 26.579 1.00 62.50 314 GLN A O 1
ATOM 2666 N N . LYS A 1 315 ? 14.819 29.073 26.157 1.00 46.81 315 LYS A N 1
ATOM 2667 C CA . LYS A 1 315 ? 14.824 29.868 27.401 1.00 46.81 315 LYS A CA 1
ATOM 2668 C C . LYS A 1 315 ? 13.619 30.823 27.412 1.00 46.81 315 LYS A C 1
ATOM 2670 O O . LYS A 1 315 ? 13.768 32.019 27.165 1.00 46.81 315 LYS A O 1
ATOM 2675 N N . SER A 1 316 ? 12.406 30.323 27.642 1.00 50.09 316 SER A N 1
ATOM 2676 C CA . SER A 1 316 ? 11.210 31.152 27.701 1.00 50.09 316 SER A CA 1
ATOM 2677 C C . SER A 1 316 ? 11.231 31.882 29.038 1.00 50.09 316 SER A C 1
ATOM 2679 O O . SER A 1 316 ? 10.827 31.346 30.065 1.00 50.09 316 SER A O 1
ATOM 2681 N N . LYS A 1 317 ? 11.754 33.108 29.014 1.00 42.12 317 LYS A N 1
ATOM 2682 C CA . LYS A 1 317 ? 11.951 34.002 30.164 1.00 42.12 317 LYS A CA 1
ATOM 2683 C C . LYS A 1 317 ? 10.664 34.526 30.826 1.00 42.12 317 LYS A C 1
ATOM 2685 O O . LYS A 1 317 ? 10.748 35.443 31.629 1.00 42.12 317 LYS A O 1
ATOM 2690 N N . HIS A 1 318 ? 9.483 33.964 30.565 1.00 44.72 318 HIS A N 1
ATOM 2691 C CA . HIS A 1 318 ? 8.251 34.437 31.203 1.00 44.72 318 HIS A CA 1
ATOM 2692 C C . HIS A 1 318 ? 7.336 33.292 31.637 1.00 44.72 318 HIS A C 1
ATOM 2694 O O . HIS A 1 318 ? 6.788 32.561 30.808 1.00 44.72 318 HIS A O 1
ATOM 2700 N N . PHE A 1 319 ? 7.128 33.199 32.954 1.00 45.84 319 PHE A N 1
ATOM 2701 C CA . PHE A 1 319 ? 5.992 32.523 33.570 1.00 45.84 319 PHE A CA 1
ATOM 2702 C C . PHE A 1 319 ? 4.709 33.202 33.080 1.00 45.84 319 PHE A C 1
ATOM 2704 O O . PHE A 1 319 ? 4.309 34.250 33.581 1.00 45.84 319 PHE A O 1
ATOM 2711 N N . SER A 1 320 ? 4.073 32.642 32.053 1.00 53.47 320 SER A N 1
ATOM 2712 C CA . SER A 1 320 ? 2.748 33.106 31.658 1.00 53.47 320 SER A CA 1
ATOM 2713 C C . SER A 1 320 ? 1.729 32.599 32.677 1.00 53.47 320 SER A C 1
ATOM 2715 O O . SER A 1 320 ? 1.575 31.394 32.860 1.00 53.47 320 SER A O 1
ATOM 2717 N N . THR A 1 321 ? 1.019 33.521 33.322 1.00 52.50 321 THR A N 1
ATOM 2718 C CA . THR A 1 321 ? -0.112 33.254 34.227 1.00 52.50 321 THR A CA 1
ATOM 2719 C C . THR A 1 321 ? -1.391 32.841 33.488 1.00 52.50 321 THR A C 1
ATOM 2721 O O . THR A 1 321 ? -2.416 32.590 34.117 1.00 52.50 321 THR A O 1
ATOM 2724 N N . LYS A 1 322 ? -1.365 32.763 32.149 1.00 64.50 322 LYS A N 1
ATOM 2725 C CA . LYS A 1 322 ? -2.541 32.438 31.333 1.00 64.50 322 LYS A CA 1
ATOM 2726 C C . LYS A 1 322 ? -2.868 30.947 31.406 1.00 64.50 322 LYS A C 1
ATOM 2728 O O . LYS A 1 322 ? -1.973 30.109 31.297 1.00 64.50 322 LYS A O 1
ATOM 2733 N N . LYS A 1 323 ? -4.162 30.625 31.534 1.00 70.88 323 LYS A N 1
ATOM 2734 C CA . LYS A 1 323 ? -4.663 29.245 31.484 1.00 70.88 323 LYS A CA 1
ATOM 2735 C C . LYS A 1 323 ? -4.258 28.583 30.166 1.00 70.88 323 LYS A C 1
ATOM 2737 O O . LYS A 1 323 ? -4.533 29.119 29.085 1.00 70.88 323 LYS A O 1
ATOM 2742 N N . GLN A 1 324 ? -3.575 27.448 30.282 1.00 83.00 324 GLN A N 1
ATOM 2743 C CA . GLN A 1 324 ? -3.081 26.664 29.159 1.00 83.00 324 GLN A CA 1
ATOM 2744 C C . GLN A 1 324 ? -3.927 25.404 29.012 1.00 83.00 324 GLN A C 1
ATOM 2746 O O . GLN A 1 324 ? -4.050 24.640 29.965 1.00 83.00 324 GLN A O 1
ATOM 2751 N N . THR A 1 325 ? -4.409 25.159 27.796 1.00 87.19 325 THR A N 1
ATOM 2752 C CA . THR A 1 325 ? -5.172 23.954 27.453 1.00 87.19 325 THR A CA 1
ATOM 2753 C C . THR A 1 325 ? -4.435 23.201 26.364 1.00 87.19 325 THR A C 1
ATOM 2755 O O . THR A 1 325 ? -4.004 23.785 25.361 1.00 87.19 325 THR A O 1
ATOM 2758 N N . THR A 1 326 ? -4.249 21.907 26.586 1.00 89.62 326 THR A N 1
ATOM 2759 C CA . THR A 1 326 ? -3.489 21.027 25.707 1.00 89.62 326 THR A CA 1
ATOM 2760 C C . THR A 1 326 ? -4.410 19.965 25.120 1.00 89.62 326 THR A C 1
ATOM 2762 O O . THR A 1 326 ? -5.221 19.368 25.823 1.00 89.62 326 THR A O 1
ATOM 2765 N N . PHE A 1 327 ? -4.238 19.703 23.829 1.00 90.44 327 PHE A N 1
ATOM 2766 C CA . PHE A 1 327 ? -4.950 18.683 23.072 1.00 90.44 327 PHE A CA 1
ATOM 2767 C C . PHE A 1 327 ? -3.941 17.648 22.573 1.00 90.44 327 PHE A C 1
ATOM 2769 O O . PHE A 1 327 ? -3.012 17.985 21.835 1.00 90.44 327 PHE A O 1
ATOM 2776 N N . LEU A 1 328 ? -4.108 16.389 22.965 1.00 91.44 328 LEU A N 1
ATOM 2777 C CA . LEU A 1 328 ? -3.351 15.257 22.441 1.00 91.44 328 LEU A CA 1
ATOM 2778 C C . LEU A 1 328 ? -4.163 14.584 21.343 1.00 91.44 328 LEU A C 1
ATOM 2780 O O . LEU A 1 328 ? -5.227 14.021 21.588 1.00 91.44 328 LEU A O 1
ATOM 2784 N N . LEU A 1 329 ? -3.628 14.622 20.132 1.00 89.69 329 LEU A N 1
ATOM 2785 C CA . LEU A 1 329 ? -4.156 13.946 18.962 1.00 89.69 329 LEU A CA 1
ATOM 2786 C C . LEU A 1 329 ? -3.285 12.730 18.638 1.00 89.69 329 LEU A C 1
ATOM 2788 O O . LEU A 1 329 ? -2.171 12.573 19.135 1.00 89.69 329 LEU A O 1
ATOM 2792 N N . THR A 1 330 ? -3.761 11.887 17.726 1.00 84.25 330 THR A N 1
ATOM 2793 C CA . THR A 1 330 ? -3.011 10.719 17.243 1.00 84.25 330 THR A CA 1
ATOM 2794 C C . THR A 1 330 ? -1.635 11.054 16.664 1.00 84.25 330 THR A C 1
ATOM 2796 O O . THR A 1 330 ? -0.741 10.216 16.700 1.00 84.25 330 THR A O 1
ATOM 2799 N N . ASP A 1 331 ? -1.461 12.241 16.085 1.00 81.88 331 ASP A N 1
ATOM 2800 C CA . ASP A 1 331 ? -0.275 12.648 15.325 1.00 81.88 331 ASP A CA 1
ATOM 2801 C C . ASP A 1 331 ? 0.390 13.941 15.834 1.00 81.88 331 ASP A C 1
ATOM 2803 O O . ASP A 1 331 ? 1.530 14.217 15.449 1.00 81.88 331 ASP A O 1
ATOM 2807 N N . PHE A 1 332 ? -0.256 14.694 16.733 1.00 87.31 332 PHE A N 1
ATOM 2808 C CA . PHE A 1 332 ? 0.258 15.947 17.297 1.00 87.31 332 PHE A CA 1
ATOM 2809 C C . PHE A 1 332 ? -0.155 16.140 18.758 1.00 87.31 332 PHE A C 1
ATOM 2811 O O . PHE A 1 332 ? -1.213 15.685 19.175 1.00 87.31 332 PHE A O 1
ATOM 2818 N N . ILE A 1 333 ? 0.636 16.913 19.497 1.00 89.38 333 ILE A N 1
ATOM 2819 C CA . ILE A 1 333 ? 0.203 17.598 20.720 1.00 89.38 333 ILE A CA 1
ATOM 2820 C C . ILE A 1 333 ? 0.075 19.078 20.384 1.00 89.38 333 ILE A C 1
ATOM 2822 O O . ILE A 1 333 ? 1.008 19.661 19.833 1.00 89.38 333 ILE A O 1
ATOM 2826 N N . ILE A 1 334 ? -1.058 19.688 20.708 1.00 87.81 334 ILE A N 1
ATOM 2827 C CA . ILE A 1 334 ? -1.307 21.112 20.494 1.00 87.81 334 ILE A CA 1
ATOM 2828 C C . ILE A 1 334 ? -1.481 21.767 21.859 1.00 87.81 334 ILE A C 1
ATOM 2830 O O . ILE A 1 334 ? -2.410 21.445 22.588 1.00 87.81 334 ILE A O 1
ATOM 2834 N N . SER A 1 335 ? -0.588 22.693 22.196 1.00 86.75 335 SER A N 1
ATOM 2835 C CA . SER A 1 335 ? -0.687 23.534 23.389 1.00 86.75 335 SER A CA 1
ATOM 2836 C C . SER A 1 335 ? -1.244 24.898 23.004 1.00 86.75 335 SER A C 1
ATOM 2838 O O . SER A 1 335 ? -0.780 25.515 22.038 1.00 86.75 335 SER A O 1
ATOM 2840 N N . THR A 1 336 ? -2.227 25.378 23.762 1.00 86.94 336 THR A N 1
ATOM 2841 C CA . THR A 1 336 ? -2.924 26.635 23.488 1.00 86.94 336 THR A CA 1
ATOM 2842 C C . THR A 1 336 ? -3.064 27.509 24.729 1.00 86.94 336 THR A C 1
ATOM 2844 O O . THR A 1 336 ? -3.076 27.017 25.855 1.00 86.94 336 THR A O 1
ATOM 2847 N N . PHE A 1 337 ? -3.205 28.814 24.510 1.00 83.00 337 PHE A N 1
ATOM 2848 C CA . PHE A 1 337 ? -3.636 29.768 25.526 1.00 83.00 337 PHE A CA 1
ATOM 2849 C C . PHE A 1 337 ? -5.084 30.180 25.304 1.00 83.00 337 PHE A C 1
ATOM 2851 O O . PHE A 1 337 ? -5.465 30.491 24.171 1.00 83.00 337 PHE A O 1
ATOM 2858 N N . HIS A 1 338 ? -5.851 30.277 26.388 1.00 79.62 338 HIS A N 1
ATOM 2859 C CA . HIS A 1 338 ? -7.171 30.899 26.348 1.00 79.62 338 HIS A CA 1
ATOM 2860 C C . HIS A 1 338 ? -7.059 32.401 26.041 1.00 79.62 338 HIS A C 1
ATOM 2862 O O . HIS A 1 338 ? -6.343 33.135 26.728 1.00 79.62 338 HIS A O 1
ATOM 2868 N N . THR A 1 339 ? -7.772 32.861 25.009 1.00 70.69 339 THR A N 1
ATOM 2869 C CA . THR A 1 339 ? -7.930 34.290 24.683 1.00 70.69 339 THR A CA 1
ATOM 2870 C C . THR A 1 339 ? -9.295 34.850 25.074 1.00 70.69 339 THR A C 1
ATOM 2872 O O . THR A 1 339 ? -9.374 36.013 25.451 1.00 70.69 339 THR A O 1
ATOM 2875 N N . SER A 1 340 ? -10.355 34.041 25.011 1.00 68.50 340 SER A N 1
ATOM 2876 C CA . SER A 1 340 ? -11.703 34.338 25.528 1.00 68.50 340 SER A CA 1
ATOM 2877 C C . SER A 1 340 ? -12.383 33.029 25.959 1.00 68.50 340 SER A C 1
ATOM 2879 O O . SER A 1 340 ? -11.773 31.968 25.810 1.00 68.50 340 SER A O 1
ATOM 2881 N N . SER A 1 341 ? -13.621 33.073 26.473 1.00 61.12 341 SER A N 1
ATOM 2882 C CA . SER A 1 341 ? -14.355 31.875 26.933 1.00 61.12 341 SER A CA 1
ATOM 2883 C C . SER A 1 341 ? -14.368 30.730 25.910 1.00 61.12 341 SER A C 1
ATOM 2885 O O . SER A 1 341 ? -14.164 29.588 26.302 1.00 61.12 341 SER A O 1
ATOM 2887 N N . ASN A 1 342 ? -14.488 31.043 24.612 1.00 65.75 342 ASN A N 1
ATOM 2888 C CA . ASN A 1 342 ? -14.557 30.058 23.521 1.00 65.75 342 ASN A CA 1
ATOM 2889 C C . ASN A 1 342 ? -13.461 30.232 22.448 1.00 65.75 342 ASN A C 1
ATOM 2891 O O . ASN A 1 342 ? -13.661 29.839 21.300 1.00 65.75 342 ASN A O 1
ATOM 2895 N N . SER A 1 343 ? -12.327 30.880 22.748 1.00 77.69 343 SER A N 1
ATOM 2896 C CA . SER A 1 343 ? -11.248 30.988 21.753 1.00 77.69 343 SER A CA 1
ATOM 2897 C C . SER A 1 343 ? -9.863 30.713 22.310 1.00 77.69 343 SER A C 1
ATOM 2899 O O . SER A 1 343 ? -9.497 31.177 23.394 1.00 77.69 343 SER A O 1
ATOM 2901 N N . TYR A 1 344 ? -9.082 30.004 21.500 1.00 81.94 344 TYR A N 1
ATOM 2902 C CA . TYR A 1 344 ? -7.726 29.576 21.799 1.00 81.94 344 TYR A CA 1
ATOM 2903 C C . TYR A 1 344 ? -6.730 30.212 20.834 1.00 81.94 344 TYR A C 1
ATOM 2905 O O . TYR A 1 344 ? -7.018 30.440 19.657 1.00 81.94 344 TYR A O 1
ATOM 2913 N N . THR A 1 345 ? -5.509 30.435 21.307 1.00 80.94 345 THR A N 1
ATOM 2914 C CA . THR A 1 345 ? -4.363 30.775 20.455 1.00 80.94 345 THR A CA 1
ATOM 2915 C C . THR A 1 345 ? -3.280 29.722 20.593 1.00 80.94 345 THR A C 1
ATOM 2917 O O . THR A 1 345 ? -2.927 29.317 21.700 1.00 80.94 345 THR A O 1
ATOM 2920 N N . THR A 1 346 ? -2.758 29.257 19.460 1.00 79.50 346 THR A N 1
ATOM 2921 C CA . THR A 1 346 ? -1.737 28.203 19.437 1.00 79.50 346 THR A CA 1
ATOM 2922 C C . THR A 1 346 ? -0.422 28.714 20.031 1.00 79.50 346 THR A C 1
ATOM 2924 O O . THR A 1 346 ? 0.107 29.725 19.571 1.00 79.50 346 THR A O 1
ATOM 2927 N N . ARG A 1 347 ? 0.116 28.001 21.029 1.00 79.00 347 ARG A N 1
ATOM 2928 C CA . ARG A 1 347 ? 1.438 28.252 21.625 1.00 79.00 347 ARG A CA 1
ATOM 2929 C C . ARG A 1 347 ? 2.491 27.374 20.951 1.00 79.00 347 ARG A C 1
ATOM 2931 O O . ARG A 1 347 ? 3.421 27.896 20.347 1.00 79.00 347 ARG A O 1
ATOM 2938 N N . PHE A 1 348 ? 2.309 26.052 21.000 1.00 77.31 348 PHE A N 1
ATOM 2939 C CA . PHE A 1 348 ? 3.227 25.081 20.397 1.00 77.31 348 PHE A CA 1
ATOM 2940 C C . PHE A 1 348 ? 2.479 23.894 19.791 1.00 77.31 348 PHE A C 1
ATOM 2942 O O . PHE A 1 348 ? 1.412 23.507 20.267 1.00 77.31 348 PHE A O 1
ATOM 2949 N N . ILE A 1 349 ? 3.082 23.290 18.766 1.00 82.50 349 ILE A N 1
ATOM 2950 C CA . ILE A 1 349 ? 2.628 22.037 18.160 1.00 82.50 349 ILE A CA 1
ATOM 2951 C C . ILE A 1 349 ? 3.802 21.060 18.185 1.00 82.50 349 ILE A C 1
ATOM 2953 O O . ILE A 1 349 ? 4.837 21.321 17.570 1.00 82.50 349 ILE A O 1
ATOM 2957 N N . ILE A 1 350 ? 3.642 19.935 18.878 1.00 85.38 350 ILE A N 1
ATOM 2958 C CA . ILE A 1 350 ? 4.650 18.877 18.975 1.00 85.38 350 ILE A CA 1
ATOM 2959 C C . ILE A 1 350 ? 4.219 17.729 18.052 1.00 85.38 350 ILE A C 1
ATOM 2961 O O . ILE A 1 350 ? 3.235 17.051 18.347 1.00 85.38 350 ILE A O 1
ATOM 2965 N N . PRO A 1 351 ? 4.900 17.497 16.917 1.00 81.19 351 PRO A N 1
ATOM 2966 C CA . PRO A 1 351 ? 4.586 16.380 16.035 1.00 81.19 351 PRO A CA 1
ATOM 2967 C C . PRO A 1 351 ? 4.991 15.043 16.665 1.00 81.19 351 PRO A C 1
ATOM 2969 O O . PRO A 1 351 ? 6.138 14.859 17.064 1.00 81.19 351 PRO A O 1
ATOM 2972 N N . LEU A 1 352 ? 4.059 14.089 16.681 1.00 82.56 352 LEU A N 1
ATOM 2973 C CA . LEU A 1 352 ? 4.276 12.703 17.121 1.00 82.56 352 LEU A CA 1
ATOM 2974 C C . LEU A 1 352 ? 4.578 11.755 15.946 1.00 82.56 352 LEU A C 1
ATOM 2976 O O . LEU A 1 352 ? 4.899 10.579 16.132 1.00 82.56 352 LEU A O 1
ATOM 2980 N N . VAL A 1 353 ? 4.471 12.247 14.710 1.00 63.41 353 VAL A N 1
ATOM 2981 C CA . VAL A 1 353 ? 4.817 11.505 13.489 1.00 63.41 353 VAL A CA 1
ATOM 2982 C C . VAL A 1 353 ? 6.326 11.585 13.253 1.00 63.41 353 VAL A C 1
ATOM 2984 O O . VAL A 1 353 ? 6.950 12.613 13.495 1.00 63.41 353 VAL A O 1
ATOM 2987 N N . ASN A 1 354 ? 6.928 10.502 12.749 1.00 57.16 354 ASN A N 1
ATOM 2988 C CA . ASN A 1 354 ? 8.380 10.373 12.530 1.00 57.16 354 ASN A CA 1
ATOM 2989 C C . ASN A 1 354 ? 9.245 10.403 13.802 1.00 57.16 354 ASN A C 1
ATOM 2991 O O . ASN A 1 354 ? 10.440 10.657 13.714 1.00 57.16 354 ASN A O 1
ATOM 2995 N N . THR A 1 355 ? 8.680 10.063 14.963 1.00 61.06 355 THR A N 1
ATOM 2996 C CA . THR A 1 355 ? 9.464 9.776 16.176 1.00 61.06 355 THR A CA 1
ATOM 2997 C C . THR A 1 355 ? 10.491 8.674 15.913 1.00 61.06 355 THR A C 1
ATOM 2999 O O . THR A 1 355 ? 10.095 7.563 15.539 1.00 61.06 355 THR A O 1
ATOM 3002 N N . ILE A 1 356 ? 11.775 9.003 16.056 1.00 55.16 356 ILE A N 1
ATOM 3003 C CA . ILE A 1 356 ? 12.921 8.083 15.967 1.00 55.16 356 ILE A CA 1
ATOM 3004 C C . ILE A 1 356 ? 13.240 7.573 17.372 1.00 55.16 356 ILE A C 1
ATOM 3006 O O . ILE A 1 356 ? 13.266 6.370 17.602 1.00 55.16 356 ILE A O 1
ATOM 3010 N N . GLU A 1 357 ? 13.369 8.503 18.316 1.00 65.31 357 GLU A N 1
ATOM 3011 C CA . GLU A 1 357 ? 13.593 8.241 19.734 1.00 65.31 357 GLU A CA 1
ATOM 3012 C C . GLU A 1 357 ? 12.583 9.032 20.562 1.00 65.31 357 GLU A C 1
ATOM 3014 O O . GLU A 1 357 ? 12.263 10.186 20.251 1.00 65.31 357 GLU A O 1
ATOM 3019 N N . HIS A 1 358 ? 12.064 8.387 21.604 1.00 81.06 358 HIS A N 1
ATOM 3020 C CA . HIS A 1 358 ? 11.255 9.031 22.627 1.00 81.06 358 HIS A CA 1
ATOM 3021 C C . HIS A 1 358 ? 11.579 8.445 23.994 1.00 81.06 358 HIS A C 1
ATOM 3023 O O . HIS A 1 358 ? 11.902 7.262 24.109 1.00 81.06 358 HIS A O 1
ATOM 3029 N N . LYS A 1 359 ? 11.457 9.271 25.028 1.00 85.00 359 LYS A N 1
ATOM 3030 C CA . LYS A 1 359 ? 11.575 8.857 26.423 1.00 85.00 359 LYS A CA 1
ATOM 3031 C C . LYS A 1 359 ? 10.591 9.666 27.251 1.00 85.00 359 LYS A C 1
ATOM 3033 O O . LYS A 1 359 ? 10.548 10.886 27.132 1.00 85.00 359 LYS A O 1
ATOM 3038 N N . ILE A 1 360 ? 9.817 8.986 28.085 1.00 89.25 360 ILE A N 1
ATOM 3039 C CA . ILE A 1 360 ? 8.961 9.619 29.088 1.00 89.25 360 ILE A CA 1
ATOM 3040 C C . ILE A 1 360 ? 9.539 9.242 30.444 1.00 89.25 360 ILE A C 1
ATOM 3042 O O . ILE A 1 360 ? 9.802 8.067 30.694 1.00 89.25 360 ILE A O 1
ATOM 3046 N N . GLN A 1 361 ? 9.789 10.235 31.288 1.00 88.75 361 GLN A N 1
ATOM 3047 C CA . GLN A 1 361 ? 10.319 10.031 32.629 1.00 88.75 361 GLN A CA 1
ATOM 3048 C C . GLN A 1 361 ? 9.540 10.905 33.600 1.00 88.75 361 GLN A C 1
ATOM 3050 O O . GLN A 1 361 ? 9.503 12.122 33.447 1.00 88.75 361 GLN A O 1
ATOM 3055 N N . GLN A 1 362 ? 8.920 10.289 34.599 1.00 88.31 362 GLN A N 1
ATOM 3056 C CA . GLN A 1 362 ? 8.276 11.030 35.673 1.00 88.31 362 GLN A CA 1
ATOM 3057 C C . GLN A 1 362 ? 9.345 11.734 36.518 1.00 88.31 362 GLN A C 1
ATOM 3059 O O . GLN A 1 362 ? 10.342 11.114 36.891 1.00 88.31 362 GLN A O 1
ATOM 3064 N N . LEU A 1 363 ? 9.163 13.035 36.757 1.00 84.50 363 LEU A N 1
ATOM 3065 C CA . LEU A 1 363 ? 10.086 13.858 37.545 1.00 84.50 363 LEU A CA 1
ATOM 3066 C C . LEU A 1 363 ? 9.566 14.000 38.976 1.00 84.50 363 LEU A C 1
ATOM 3068 O O . LEU A 1 363 ? 10.300 13.779 39.933 1.00 84.50 363 LEU A O 1
ATOM 3072 N N . THR A 1 364 ? 8.278 14.320 39.113 1.00 85.81 364 THR A N 1
ATOM 3073 C CA . THR A 1 364 ? 7.564 14.384 40.393 1.00 85.81 364 THR A CA 1
ATOM 3074 C C . THR A 1 364 ? 6.198 13.708 40.264 1.00 85.81 364 THR A C 1
ATOM 3076 O O . THR A 1 364 ? 5.783 13.304 39.179 1.00 85.81 364 THR A O 1
ATOM 3079 N N . LYS A 1 365 ? 5.445 13.617 41.364 1.00 84.00 365 LYS A N 1
ATOM 3080 C CA . LYS A 1 365 ? 4.047 13.151 41.337 1.00 84.00 365 LYS A CA 1
ATOM 3081 C C . LYS A 1 365 ? 3.156 13.959 40.385 1.00 84.00 365 LYS A C 1
ATOM 3083 O O . LYS A 1 365 ? 2.216 13.421 39.823 1.00 84.00 365 LYS A O 1
ATOM 3088 N N . THR A 1 366 ? 3.491 15.227 40.165 1.00 88.25 366 THR A N 1
ATOM 3089 C CA . THR A 1 366 ? 2.693 16.192 39.400 1.00 88.25 366 THR A CA 1
ATOM 3090 C C . THR A 1 366 ? 3.377 16.676 38.117 1.00 88.25 366 THR A C 1
ATOM 3092 O O . THR A 1 366 ? 2.902 17.601 37.453 1.00 88.25 366 THR A O 1
ATOM 3095 N N . SER A 1 367 ? 4.525 16.091 37.755 1.00 89.25 367 SER A N 1
ATOM 3096 C CA . SER A 1 367 ? 5.263 16.491 36.556 1.00 89.25 367 SER A CA 1
ATOM 3097 C C . SER A 1 367 ? 6.035 15.346 35.910 1.00 89.25 367 SER A C 1
ATOM 3099 O O . SER A 1 367 ? 6.550 14.441 36.572 1.00 89.25 367 SER A O 1
ATOM 3101 N N . PHE A 1 368 ? 6.158 15.407 34.587 1.00 91.81 368 PHE A N 1
ATOM 3102 C CA . PHE A 1 368 ? 6.955 14.459 33.819 1.00 91.81 368 PHE A CA 1
ATOM 3103 C C . PHE A 1 368 ? 7.690 15.132 32.663 1.00 91.81 368 PHE A C 1
ATOM 3105 O O . PHE A 1 368 ? 7.247 16.122 32.085 1.00 91.81 368 PHE A O 1
ATOM 3112 N N . MET A 1 369 ? 8.826 14.554 32.305 1.00 90.31 369 MET A N 1
ATOM 3113 C CA . MET A 1 369 ? 9.618 14.916 31.143 1.00 90.31 369 MET A CA 1
ATOM 3114 C C . MET A 1 369 ? 9.225 14.029 29.961 1.00 90.31 369 MET A C 1
ATOM 3116 O O . MET A 1 369 ? 9.166 12.803 30.077 1.00 90.31 369 MET A O 1
ATOM 3120 N N . PHE A 1 370 ? 9.025 14.645 28.802 1.00 91.00 370 PHE A N 1
ATOM 3121 C CA . PHE A 1 370 ? 8.864 13.984 27.518 1.00 91.00 370 PHE A CA 1
ATOM 3122 C C . PHE A 1 370 ? 9.960 14.438 26.556 1.00 91.00 370 PHE A C 1
ATOM 3124 O O . PHE A 1 370 ? 9.990 15.582 26.104 1.00 91.00 370 PHE A O 1
ATOM 3131 N N . MET A 1 371 ? 10.852 13.515 26.218 1.00 82.88 371 MET A N 1
ATOM 3132 C CA . MET A 1 371 ? 11.869 13.705 25.198 1.00 82.88 371 MET A CA 1
ATOM 3133 C C . MET A 1 371 ? 11.400 13.078 23.887 1.00 82.88 371 MET A C 1
ATOM 3135 O O . MET A 1 371 ? 11.005 11.912 23.866 1.00 82.88 371 MET A O 1
ATOM 3139 N N . ILE A 1 372 ? 11.466 13.829 22.790 1.00 81.12 372 ILE A N 1
ATOM 3140 C CA . ILE A 1 372 ? 11.113 13.371 21.443 1.00 81.12 372 ILE A CA 1
ATOM 3141 C C . ILE A 1 372 ? 12.080 13.953 20.411 1.00 81.12 372 ILE A C 1
ATOM 3143 O O . ILE A 1 372 ? 12.265 15.165 20.344 1.00 81.12 372 ILE A O 1
ATOM 3147 N N . ASN A 1 373 ? 12.691 13.096 19.580 1.00 75.75 373 ASN A N 1
ATOM 3148 C CA . ASN A 1 373 ? 13.623 13.502 18.514 1.00 75.75 373 ASN A CA 1
ATOM 3149 C C . ASN A 1 373 ? 14.683 14.521 18.989 1.00 75.75 373 ASN A C 1
ATOM 3151 O O . ASN A 1 373 ? 14.929 15.521 18.311 1.00 75.75 373 ASN A O 1
ATOM 3155 N N . PHE A 1 374 ? 15.279 14.270 20.161 1.00 73.88 374 PHE A N 1
ATOM 3156 C CA . PHE A 1 374 ? 16.296 15.118 20.806 1.00 73.88 374 PHE A CA 1
ATOM 3157 C C . PHE A 1 374 ? 15.808 16.487 21.320 1.00 73.88 374 PHE A C 1
ATOM 3159 O O . PHE A 1 374 ? 16.625 17.344 21.654 1.00 73.88 374 PHE A O 1
ATOM 3166 N N . LYS A 1 375 ? 14.490 16.707 21.409 1.00 79.62 375 LYS A N 1
ATOM 3167 C CA . LYS A 1 375 ? 13.884 17.846 22.114 1.00 79.62 375 LYS A CA 1
ATOM 3168 C C . LYS A 1 375 ? 13.246 17.395 23.413 1.00 79.62 375 LYS A C 1
ATOM 3170 O O . LYS A 1 375 ? 12.631 16.333 23.449 1.00 79.62 375 LYS A O 1
ATOM 3175 N N . GLU A 1 376 ? 13.368 18.213 24.448 1.00 86.19 376 GLU A N 1
ATOM 3176 C CA . GLU A 1 376 ? 12.873 17.915 25.788 1.00 86.19 376 GLU A CA 1
ATOM 3177 C C . GLU A 1 376 ? 11.757 18.881 26.182 1.00 86.19 376 GLU A C 1
ATOM 3179 O O . GLU A 1 376 ? 11.908 20.102 26.095 1.00 86.19 376 GLU A O 1
ATOM 3184 N N . TYR A 1 377 ? 10.638 18.307 26.616 1.00 87.12 377 TYR A N 1
ATOM 3185 C CA . TYR A 1 377 ? 9.456 19.019 27.074 1.00 87.12 377 TYR A CA 1
ATOM 3186 C C . TYR A 1 377 ? 9.120 18.604 28.502 1.00 87.12 377 TYR A C 1
ATOM 3188 O O . TYR A 1 377 ? 9.073 17.413 28.802 1.00 87.12 377 TYR A O 1
ATOM 3196 N N . HIS A 1 378 ? 8.858 19.564 29.383 1.00 88.50 378 HIS A N 1
ATOM 3197 C CA . HIS A 1 378 ? 8.398 19.297 30.748 1.00 88.50 378 HIS A CA 1
ATOM 3198 C C . HIS A 1 378 ? 6.905 19.578 30.843 1.00 88.50 378 HIS A C 1
ATOM 3200 O O . HIS A 1 378 ? 6.448 20.657 30.470 1.00 88.50 378 HIS A O 1
ATOM 3206 N N . PHE A 1 379 ? 6.158 18.597 31.330 1.00 89.44 379 PHE A N 1
ATOM 3207 C CA . PHE A 1 379 ? 4.721 18.656 31.544 1.00 89.44 379 PHE A CA 1
ATOM 3208 C C . PHE A 1 379 ? 4.456 18.796 33.039 1.00 89.44 379 PHE A C 1
ATOM 3210 O O . PHE A 1 379 ? 5.015 18.039 33.831 1.00 89.44 379 PHE A O 1
ATOM 3217 N N . GLN A 1 380 ? 3.605 19.746 33.420 1.00 87.25 380 GLN A N 1
ATOM 3218 C CA . GLN A 1 380 ? 3.257 20.004 34.816 1.00 87.25 380 GLN A CA 1
ATOM 3219 C C . GLN A 1 380 ? 1.745 20.166 34.976 1.00 87.25 380 GLN A C 1
ATOM 3221 O O . GLN A 1 380 ? 1.119 20.966 34.272 1.00 87.25 380 GLN A O 1
ATOM 3226 N N . HIS A 1 381 ? 1.189 19.435 35.937 1.00 88.81 381 HIS A N 1
ATOM 3227 C CA . HIS A 1 381 ? -0.202 19.516 36.369 1.00 88.81 381 HIS A CA 1
ATOM 3228 C C . HIS A 1 381 ? -0.264 19.783 37.886 1.00 88.81 381 HIS A C 1
ATOM 3230 O O . HIS A 1 381 ? 0.763 19.746 38.558 1.00 88.81 381 HIS A O 1
ATOM 3236 N N . ASN A 1 382 ? -1.442 20.084 38.436 1.00 85.00 382 ASN A N 1
ATOM 3237 C CA . ASN A 1 382 ? -1.609 20.266 39.889 1.00 85.00 382 ASN A CA 1
ATOM 3238 C C . ASN A 1 382 ? -1.995 18.961 40.610 1.00 85.00 382 ASN A C 1
ATOM 3240 O O . ASN A 1 382 ? -1.731 18.809 41.796 1.00 85.00 382 ASN A O 1
ATOM 3244 N N . ASP A 1 383 ? -2.603 18.031 39.878 1.00 87.19 383 ASP A N 1
ATOM 3245 C CA . ASP A 1 383 ? -3.106 16.740 40.358 1.00 87.19 383 ASP A CA 1
ATOM 3246 C C . ASP A 1 383 ? -2.234 15.567 39.867 1.00 87.19 383 ASP A C 1
ATOM 3248 O O . ASP A 1 383 ? -1.854 15.511 38.690 1.00 87.19 383 ASP A O 1
ATOM 3252 N N . GLU A 1 384 ? -1.933 14.637 40.777 1.00 88.38 384 GLU A N 1
ATOM 3253 C CA . GLU A 1 384 ? -1.185 13.394 40.545 1.00 88.38 384 GLU A CA 1
ATOM 3254 C C . GLU A 1 384 ? -1.963 12.432 39.633 1.00 88.38 384 GLU A C 1
ATOM 3256 O O . GLU A 1 384 ? -1.370 11.831 38.736 1.00 88.38 384 GLU A O 1
ATOM 3261 N N . ILE A 1 385 ? -3.290 12.339 39.794 1.00 86.44 385 ILE A N 1
ATOM 3262 C CA . ILE A 1 385 ? -4.130 11.417 39.011 1.00 86.44 385 ILE A CA 1
ATOM 3263 C C . ILE A 1 385 ? -4.128 11.829 37.538 1.00 86.44 385 ILE A C 1
ATOM 3265 O O . ILE A 1 385 ? -3.787 11.033 36.664 1.00 86.44 385 ILE A O 1
ATOM 3269 N N . GLU A 1 386 ? -4.408 13.101 37.259 1.00 88.62 386 GLU A N 1
ATOM 3270 C CA . GLU A 1 386 ? -4.363 13.644 35.897 1.00 88.62 386 GLU A CA 1
ATOM 3271 C C . GLU A 1 386 ? -2.971 13.519 35.270 1.00 88.62 386 GLU A C 1
ATOM 3273 O O . GLU A 1 386 ? -2.847 13.179 34.092 1.00 88.62 386 GLU A O 1
ATOM 3278 N N . THR A 1 387 ? -1.903 13.732 36.048 1.00 88.00 387 THR A N 1
ATOM 3279 C CA . THR A 1 387 ? -0.527 13.545 35.558 1.00 88.00 387 THR A CA 1
ATOM 3280 C C . THR A 1 387 ? -0.324 12.120 35.042 1.00 88.00 387 THR A C 1
ATOM 3282 O O . THR A 1 387 ? 0.219 11.928 33.949 1.00 88.00 387 THR A O 1
ATOM 3285 N N . GLN A 1 388 ? -0.808 11.125 35.787 1.00 88.50 388 GLN A N 1
ATOM 3286 C CA . GLN A 1 388 ? -0.718 9.722 35.402 1.00 88.50 388 GLN A CA 1
ATOM 3287 C C . GLN A 1 388 ? -1.568 9.402 34.164 1.00 88.50 388 GLN A C 1
ATOM 3289 O O . GLN A 1 388 ? -1.083 8.740 33.244 1.00 88.50 388 GLN A O 1
ATOM 3294 N N . GLU A 1 389 ? -2.792 9.928 34.078 1.00 89.56 389 GLU A N 1
ATOM 3295 C CA . GLU A 1 389 ? -3.647 9.754 32.897 1.00 89.56 389 GLU A CA 1
ATOM 3296 C C . GLU A 1 389 ? -3.017 10.335 31.624 1.00 89.56 389 GLU A C 1
ATOM 3298 O O . GLU A 1 389 ? -3.093 9.733 30.550 1.00 89.56 389 GLU A O 1
ATOM 3303 N N . TRP A 1 390 ? -2.358 11.495 31.726 1.00 92.56 390 TRP A N 1
ATOM 3304 C CA . TRP A 1 390 ? -1.626 12.092 30.608 1.00 92.56 390 TRP A CA 1
ATOM 3305 C C . TRP A 1 390 ? -0.448 11.221 30.160 1.00 92.56 390 TRP A C 1
ATOM 3307 O O . TRP A 1 390 ? -0.255 11.035 28.954 1.00 92.56 390 TRP A O 1
ATOM 3317 N N . ILE A 1 391 ? 0.310 10.652 31.103 1.00 89.25 391 ILE A N 1
ATOM 3318 C CA . ILE A 1 391 ? 1.405 9.716 30.805 1.00 89.25 391 ILE A CA 1
ATOM 3319 C C . ILE A 1 391 ? 0.863 8.473 30.088 1.00 89.25 391 ILE A C 1
ATOM 3321 O O . ILE A 1 391 ? 1.425 8.049 29.074 1.00 89.25 391 ILE A O 1
ATOM 3325 N N . GLU A 1 392 ? -0.236 7.896 30.571 1.00 90.50 392 GLU A N 1
ATOM 3326 C CA . GLU A 1 392 ? -0.864 6.720 29.962 1.00 90.50 392 GLU A CA 1
ATOM 3327 C C . GLU A 1 392 ? -1.395 7.010 28.556 1.00 90.50 392 GLU A C 1
ATOM 3329 O O . GLU A 1 392 ? -1.089 6.266 27.619 1.00 90.50 392 GLU A O 1
ATOM 3334 N N . ALA A 1 393 ? -2.118 8.117 28.370 1.00 88.81 393 ALA A N 1
ATOM 3335 C CA . ALA A 1 393 ? -2.644 8.524 27.070 1.00 88.81 393 ALA A CA 1
ATOM 3336 C C . ALA A 1 393 ? -1.520 8.766 26.045 1.00 88.81 393 ALA A C 1
ATOM 3338 O O . ALA A 1 393 ? -1.613 8.335 24.886 1.00 88.81 393 ALA A O 1
ATOM 3339 N N . LEU A 1 394 ? -0.426 9.407 26.469 1.00 90.88 394 LEU A N 1
ATOM 3340 C CA . LEU A 1 394 ? 0.750 9.653 25.636 1.00 90.88 394 LEU A CA 1
ATOM 3341 C C . LEU A 1 394 ? 1.445 8.335 25.253 1.00 90.88 394 LEU A C 1
ATOM 3343 O O . LEU A 1 394 ? 1.721 8.106 24.072 1.00 90.88 394 LEU A O 1
ATOM 3347 N N . ASN A 1 395 ? 1.665 7.441 26.222 1.00 88.62 395 ASN A N 1
ATOM 3348 C CA . ASN A 1 395 ? 2.257 6.120 25.994 1.00 88.62 395 ASN A CA 1
ATOM 3349 C C . ASN A 1 395 ? 1.426 5.278 25.022 1.00 88.62 395 ASN A C 1
ATOM 3351 O O . ASN A 1 395 ? 1.968 4.734 24.059 1.00 88.62 395 ASN A O 1
ATOM 3355 N N . GLN A 1 396 ? 0.106 5.215 25.215 1.00 85.62 396 GLN A N 1
ATOM 3356 C CA . GLN A 1 396 ? -0.796 4.495 24.314 1.00 85.62 396 GLN A CA 1
ATOM 3357 C C . GLN A 1 396 ? -0.762 5.073 22.895 1.00 85.62 396 GLN A C 1
ATOM 3359 O O . GLN A 1 396 ? -0.771 4.326 21.916 1.00 85.62 396 GLN A O 1
ATOM 3364 N N . THR A 1 397 ? -0.693 6.399 22.761 1.00 86.69 397 THR A N 1
ATOM 3365 C CA . THR A 1 397 ? -0.618 7.070 21.455 1.00 86.69 397 THR A CA 1
ATOM 3366 C C . THR A 1 397 ? 0.695 6.754 20.739 1.00 86.69 397 THR A C 1
ATOM 3368 O O . THR A 1 397 ? 0.695 6.398 19.556 1.00 86.69 397 THR A O 1
ATOM 3371 N N . LEU A 1 398 ? 1.821 6.809 21.457 1.00 84.62 398 LEU A N 1
ATOM 3372 C CA . LEU A 1 398 ? 3.133 6.446 20.922 1.00 84.62 398 LEU A CA 1
ATOM 3373 C C . LEU A 1 398 ? 3.187 4.967 20.543 1.00 84.62 398 LEU A C 1
ATOM 3375 O O . LEU A 1 398 ? 3.635 4.647 19.443 1.00 84.62 398 LEU A O 1
ATOM 3379 N N . GLN A 1 399 ? 2.658 4.078 21.384 1.00 79.62 399 GLN A N 1
ATOM 3380 C CA . GLN A 1 399 ? 2.566 2.653 21.087 1.00 79.62 399 GLN A CA 1
ATOM 3381 C C . GLN A 1 399 ? 1.696 2.392 19.854 1.00 79.62 399 GLN A C 1
ATOM 3383 O O . GLN A 1 399 ? 2.142 1.690 18.953 1.00 79.62 399 GLN A O 1
ATOM 3388 N N . ARG A 1 400 ? 0.516 3.012 19.732 1.00 74.06 400 ARG A N 1
ATOM 3389 C CA . ARG A 1 400 ? -0.328 2.915 18.525 1.00 74.06 400 ARG A CA 1
ATOM 3390 C C . ARG A 1 400 ? 0.406 3.393 17.273 1.00 74.06 400 ARG A C 1
ATOM 3392 O O . ARG A 1 400 ? 0.290 2.772 16.218 1.00 74.06 400 ARG A O 1
ATOM 3399 N N . ASN A 1 401 ? 1.184 4.470 17.364 1.00 70.88 401 ASN A N 1
ATOM 3400 C CA . ASN A 1 401 ? 1.987 4.965 16.243 1.00 70.88 401 ASN A CA 1
ATOM 3401 C C . ASN A 1 401 ? 3.158 4.036 15.907 1.00 70.88 401 ASN A C 1
ATOM 3403 O O . ASN A 1 401 ? 3.453 3.823 14.729 1.00 70.88 401 ASN A O 1
ATOM 3407 N N . LEU A 1 402 ? 3.795 3.439 16.915 1.00 65.06 402 LEU A N 1
ATOM 3408 C CA . LEU A 1 402 ? 4.811 2.407 16.738 1.00 65.06 402 LEU A CA 1
ATOM 3409 C C . LEU A 1 402 ? 4.217 1.131 16.155 1.00 65.06 402 LEU A C 1
ATOM 3411 O O . LEU A 1 402 ? 4.852 0.540 15.302 1.00 65.06 402 LEU A O 1
ATOM 3415 N N . GLU A 1 403 ? 3.011 0.726 16.540 1.00 61.88 403 GLU A N 1
ATOM 3416 C CA . GLU A 1 403 ? 2.290 -0.415 15.975 1.00 61.88 403 GLU A CA 1
ATOM 3417 C C . GLU A 1 403 ? 1.795 -0.123 14.559 1.00 61.88 403 GLU A C 1
ATOM 3419 O O . GLU A 1 403 ? 1.826 -1.007 13.713 1.00 61.88 403 GLU A O 1
ATOM 3424 N N . LYS A 1 404 ? 1.401 1.111 14.227 1.00 59.78 404 LYS A N 1
ATOM 3425 C CA . LYS A 1 404 ? 1.129 1.522 12.837 1.00 59.78 404 LYS A CA 1
ATOM 3426 C C . LYS A 1 404 ? 2.405 1.484 11.988 1.00 59.78 404 LYS A C 1
ATOM 3428 O O . LYS A 1 404 ? 2.359 0.963 10.878 1.00 59.78 404 LYS A O 1
ATOM 3433 N N . LYS A 1 405 ? 3.543 1.951 12.520 1.00 53.25 405 LYS A N 1
ATOM 3434 C CA . LYS A 1 405 ? 4.862 1.846 11.867 1.00 53.25 405 LYS A CA 1
ATOM 3435 C C . LYS A 1 405 ? 5.326 0.389 11.749 1.00 53.25 405 LYS A C 1
ATOM 3437 O O . LYS A 1 405 ? 5.680 -0.036 10.660 1.00 53.25 405 LYS A O 1
ATOM 3442 N N . ARG A 1 406 ? 5.271 -0.399 12.825 1.00 43.66 406 ARG A N 1
ATOM 3443 C CA . ARG A 1 406 ? 5.630 -1.827 12.865 1.00 43.66 406 ARG A CA 1
ATOM 3444 C C . ARG A 1 406 ? 4.701 -2.650 11.987 1.00 43.66 406 ARG A C 1
ATOM 3446 O O . ARG A 1 406 ? 5.189 -3.338 11.122 1.00 43.66 406 ARG A O 1
ATOM 3453 N N . SER A 1 407 ? 3.384 -2.475 12.045 1.00 42.59 407 SER A N 1
ATOM 3454 C CA . SER A 1 407 ? 2.442 -3.163 11.140 1.00 42.59 407 SER A CA 1
ATOM 3455 C C . SER A 1 407 ? 2.588 -2.774 9.666 1.00 42.59 407 SER A C 1
ATOM 3457 O O . SER A 1 407 ? 2.068 -3.482 8.805 1.00 42.59 407 SER A O 1
ATOM 3459 N N . PHE A 1 408 ? 3.282 -1.674 9.365 1.00 41.56 408 PHE A N 1
ATOM 3460 C CA . PHE A 1 408 ? 3.699 -1.310 8.017 1.00 41.56 408 PHE A CA 1
ATOM 3461 C C . PHE A 1 408 ? 5.072 -1.914 7.642 1.00 41.56 408 PHE A C 1
ATOM 3463 O O . PHE A 1 408 ? 5.270 -2.335 6.503 1.00 41.56 408 PHE A O 1
ATOM 3470 N N . LEU A 1 409 ? 5.992 -2.026 8.606 1.00 43.12 409 LEU A N 1
ATOM 3471 C CA . LEU A 1 409 ? 7.355 -2.559 8.449 1.00 43.12 409 LEU A CA 1
ATOM 3472 C C . LEU A 1 409 ? 7.447 -4.103 8.572 1.00 43.12 409 LEU A C 1
ATOM 3474 O O . LEU A 1 409 ? 8.315 -4.707 7.947 1.00 43.12 409 LEU A O 1
ATOM 3478 N N . ASP A 1 410 ? 6.515 -4.752 9.279 1.00 41.84 410 ASP A N 1
ATOM 3479 C CA . ASP A 1 410 ? 6.418 -6.203 9.551 1.00 41.84 410 ASP A CA 1
ATOM 3480 C C . ASP A 1 410 ? 5.834 -6.996 8.368 1.00 41.84 410 ASP A C 1
ATOM 3482 O O . ASP A 1 410 ? 5.667 -8.215 8.424 1.00 41.84 410 ASP A O 1
ATOM 3486 N N . LEU A 1 411 ? 5.499 -6.316 7.272 1.00 55.09 411 LEU A N 1
ATOM 3487 C CA . LEU A 1 411 ? 4.914 -6.927 6.077 1.00 55.09 411 LEU A CA 1
ATOM 3488 C C . LEU A 1 411 ? 5.957 -7.273 5.012 1.00 55.09 411 LEU A C 1
ATOM 3490 O O . LEU A 1 411 ? 5.576 -7.714 3.928 1.00 55.09 411 LEU A O 1
ATOM 3494 N N . VAL A 1 412 ? 7.246 -7.056 5.294 1.00 61.78 412 VAL A N 1
ATOM 3495 C CA . VAL A 1 412 ? 8.322 -7.129 4.304 1.00 61.78 412 VAL A CA 1
ATOM 3496 C C . VAL A 1 412 ? 9.372 -8.158 4.707 1.00 61.78 412 VAL A C 1
ATOM 3498 O O . VAL A 1 412 ? 10.218 -7.916 5.561 1.00 61.78 412 VAL A O 1
ATOM 3501 N N . GLU A 1 413 ? 9.317 -9.323 4.064 1.00 69.81 413 GLU A N 1
ATOM 3502 C CA . GLU A 1 413 ? 10.229 -10.437 4.327 1.00 69.81 413 GLU A CA 1
ATOM 3503 C C . GLU A 1 413 ? 11.220 -10.598 3.170 1.00 69.81 413 GLU A C 1
ATOM 3505 O O . GLU A 1 413 ? 10.837 -10.866 2.024 1.00 69.81 413 GLU A O 1
ATOM 3510 N N . TRP A 1 414 ? 12.508 -10.445 3.477 1.00 73.81 414 TRP A N 1
ATOM 3511 C CA . TRP A 1 414 ? 13.596 -10.731 2.551 1.00 73.81 414 TRP A CA 1
ATOM 3512 C C . TRP A 1 414 ? 13.988 -12.203 2.626 1.00 73.81 414 TRP A C 1
ATOM 3514 O O . TRP A 1 414 ? 14.354 -12.711 3.683 1.00 73.81 414 TRP A O 1
ATOM 3524 N N . ARG A 1 415 ? 14.012 -12.876 1.476 1.00 75.56 415 ARG A N 1
ATOM 3525 C CA . ARG A 1 415 ? 14.534 -14.239 1.354 1.00 75.56 415 ARG A CA 1
ATOM 3526 C C . ARG A 1 415 ? 15.540 -14.316 0.217 1.00 75.56 415 ARG A C 1
ATOM 3528 O O . ARG A 1 415 ? 15.230 -13.997 -0.926 1.00 75.56 415 ARG A O 1
ATOM 3535 N N . LYS A 1 416 ? 16.758 -14.759 0.525 1.00 81.75 416 LYS A N 1
ATOM 3536 C CA . LYS A 1 416 ? 17.775 -15.067 -0.487 1.00 81.75 416 LYS A CA 1
ATOM 3537 C C . LYS A 1 416 ? 17.395 -16.364 -1.205 1.00 81.75 416 LYS A C 1
ATOM 3539 O O . LYS A 1 416 ? 17.116 -17.365 -0.546 1.00 81.75 416 LYS A O 1
ATOM 3544 N N . LEU A 1 417 ? 17.395 -16.361 -2.537 1.00 80.81 417 LEU A N 1
ATOM 3545 C CA . LEU A 1 417 ? 17.136 -17.567 -3.322 1.00 80.81 417 LEU A CA 1
ATOM 3546 C C . LEU A 1 417 ? 18.427 -18.386 -3.506 1.00 80.81 417 LEU A C 1
ATOM 3548 O O . LEU A 1 417 ? 19.459 -17.818 -3.879 1.00 80.81 417 LEU A O 1
ATOM 3552 N N . PRO A 1 418 ? 18.393 -19.714 -3.288 1.00 82.44 418 PRO A N 1
ATOM 3553 C CA . PRO A 1 418 ? 19.537 -20.600 -3.501 1.00 82.44 418 PRO A CA 1
ATOM 3554 C C . PRO A 1 418 ? 19.691 -20.935 -4.994 1.00 82.44 418 PRO A C 1
ATOM 3556 O O . PRO A 1 418 ? 19.444 -22.055 -5.430 1.00 82.44 418 PRO A O 1
ATOM 3559 N N . VAL A 1 419 ? 20.046 -19.935 -5.798 1.00 82.81 419 VAL A N 1
ATOM 3560 C CA . VAL A 1 419 ? 20.171 -20.079 -7.255 1.00 82.81 419 VAL A CA 1
ATOM 3561 C C . VAL A 1 419 ? 21.457 -20.818 -7.620 1.00 82.81 419 VAL A C 1
ATOM 3563 O O . VAL A 1 419 ? 22.533 -20.469 -7.131 1.00 82.81 419 VAL A O 1
ATOM 3566 N N . ASN A 1 420 ? 21.358 -21.804 -8.516 1.00 82.31 420 ASN A N 1
ATOM 3567 C CA . ASN A 1 420 ? 22.531 -22.450 -9.099 1.00 82.31 420 ASN A CA 1
ATOM 3568 C C . ASN A 1 420 ? 23.071 -21.617 -10.277 1.00 82.31 420 ASN A C 1
ATOM 3570 O O . ASN A 1 420 ? 22.388 -21.442 -11.286 1.00 82.31 420 ASN A O 1
ATOM 3574 N N . TRP A 1 421 ? 24.314 -21.145 -10.146 1.00 80.88 421 TRP A N 1
ATOM 3575 C CA . TRP A 1 421 ? 25.009 -20.250 -11.080 1.00 80.88 421 TRP A CA 1
ATOM 3576 C C . TRP A 1 421 ? 25.857 -20.949 -12.145 1.00 80.88 421 TRP A C 1
ATOM 3578 O O . TRP A 1 421 ? 26.532 -20.262 -12.907 1.00 80.88 421 TRP A O 1
ATOM 3588 N N . GLU A 1 422 ? 25.864 -22.281 -12.208 1.00 78.50 422 GLU A N 1
ATOM 3589 C CA . GLU A 1 422 ? 26.751 -23.058 -13.085 1.00 78.50 422 GLU A CA 1
ATOM 3590 C C . GLU A 1 422 ? 26.740 -22.577 -14.548 1.00 78.50 422 GLU A C 1
ATOM 3592 O O . GLU A 1 422 ? 27.817 -22.315 -15.088 1.00 78.50 422 GLU A O 1
ATOM 3597 N N . ASN A 1 423 ? 25.547 -22.305 -15.097 1.00 80.81 423 ASN A N 1
ATOM 3598 C CA . ASN A 1 423 ? 25.308 -21.784 -16.455 1.00 80.81 423 ASN A CA 1
ATOM 3599 C C . ASN A 1 423 ? 24.793 -20.328 -16.472 1.00 80.81 423 ASN A C 1
ATOM 3601 O O . ASN A 1 423 ? 24.144 -19.898 -17.423 1.00 80.81 423 ASN A O 1
ATOM 3605 N N . GLY A 1 424 ? 24.990 -19.586 -15.381 1.00 78.19 424 GLY A N 1
ATOM 3606 C CA . GLY A 1 424 ? 24.503 -18.214 -15.245 1.00 78.19 424 GLY A CA 1
ATOM 3607 C C . GLY A 1 424 ? 25.512 -17.152 -15.691 1.00 78.19 424 GLY A C 1
ATOM 3608 O O . GLY A 1 424 ? 26.684 -17.457 -15.924 1.00 78.19 424 GLY A O 1
ATOM 3609 N N . PRO A 1 425 ? 25.091 -15.876 -15.735 1.00 77.44 425 PRO A N 1
ATOM 3610 C CA . PRO A 1 425 ? 25.979 -14.743 -15.981 1.00 77.44 425 PRO A CA 1
ATOM 3611 C C . PRO A 1 425 ? 26.900 -14.518 -14.770 1.00 77.44 425 PRO A C 1
ATOM 3613 O O . PRO A 1 425 ? 26.579 -13.759 -13.853 1.00 77.44 425 PRO A O 1
ATOM 3616 N N . LYS A 1 426 ? 28.044 -15.208 -14.734 1.00 70.94 426 LYS A N 1
ATOM 3617 C CA . LYS A 1 426 ? 29.031 -15.088 -13.648 1.00 70.94 426 LYS A CA 1
ATOM 3618 C C . LYS A 1 426 ? 29.800 -13.765 -13.776 1.00 70.94 426 LYS A C 1
ATOM 3620 O O . LYS A 1 426 ? 30.346 -13.474 -14.836 1.00 70.94 426 LYS A O 1
ATOM 3625 N N . HIS A 1 427 ? 29.912 -13.003 -12.686 1.00 67.38 427 HIS A N 1
ATOM 3626 C CA . HIS A 1 427 ? 30.715 -11.770 -12.575 1.00 67.38 427 HIS A CA 1
ATOM 3627 C C . HIS A 1 427 ? 30.345 -10.602 -13.511 1.00 67.38 427 HIS A C 1
ATOM 3629 O O . HIS A 1 427 ? 31.174 -9.712 -13.710 1.00 67.38 427 HIS A O 1
ATOM 3635 N N . HIS A 1 428 ? 29.134 -10.567 -14.081 1.00 72.44 428 HIS A N 1
ATOM 3636 C CA . HIS A 1 428 ? 28.682 -9.431 -14.894 1.00 72.44 428 HIS A CA 1
ATOM 3637 C C . HIS A 1 428 ? 27.877 -8.434 -14.056 1.00 72.44 428 HIS A C 1
ATOM 3639 O O . HIS A 1 428 ? 26.851 -8.795 -13.473 1.00 72.44 428 HIS A O 1
ATOM 3645 N N . LYS A 1 429 ? 28.301 -7.167 -14.059 1.00 72.69 429 LYS A N 1
ATOM 3646 C CA . LYS A 1 429 ? 27.513 -6.029 -13.569 1.00 72.69 429 LYS A CA 1
ATOM 3647 C C . LYS A 1 429 ? 26.848 -5.293 -14.730 1.00 72.69 429 LYS A C 1
ATOM 3649 O O . LYS A 1 429 ? 27.206 -5.486 -15.891 1.00 72.69 429 LYS A O 1
ATOM 3654 N N . SER A 1 430 ? 25.883 -4.427 -14.427 1.00 74.19 430 SER A N 1
ATOM 3655 C CA . SER A 1 430 ? 25.318 -3.484 -15.409 1.00 74.19 430 SER A CA 1
ATOM 3656 C C . SER A 1 430 ? 24.591 -4.116 -16.615 1.00 74.19 430 SER A C 1
ATOM 3658 O O . SER A 1 430 ? 24.341 -3.414 -17.599 1.00 74.19 430 SER A O 1
ATOM 3660 N N . GLY A 1 431 ? 24.250 -5.409 -16.572 1.00 80.69 431 GLY A N 1
ATOM 3661 C CA . GLY A 1 431 ? 23.304 -6.019 -17.510 1.00 80.69 431 GLY A CA 1
ATOM 3662 C C . GLY A 1 431 ? 21.861 -5.775 -17.072 1.00 80.69 431 GLY A C 1
ATOM 3663 O O . GLY A 1 431 ? 21.608 -5.285 -15.966 1.00 80.69 431 GLY A O 1
ATOM 3664 N N . LYS A 1 432 ? 20.904 -6.086 -17.947 1.00 85.19 432 LYS A N 1
ATOM 3665 C CA . LYS A 1 432 ? 19.479 -5.877 -17.669 1.00 85.19 432 LYS A CA 1
ATOM 3666 C C . LYS A 1 432 ? 18.721 -7.186 -17.727 1.00 85.19 432 LYS A C 1
ATOM 3668 O O . LYS A 1 432 ? 18.943 -8.010 -18.611 1.00 85.19 432 LYS A O 1
ATOM 3673 N N . GLY A 1 433 ? 17.833 -7.358 -16.752 1.00 86.50 433 GLY A N 1
ATOM 3674 C CA . GLY A 1 433 ? 16.907 -8.475 -16.707 1.00 86.50 433 GLY A CA 1
ATOM 3675 C C . GLY A 1 433 ? 15.488 -8.051 -17.057 1.00 86.50 433 GLY A C 1
ATOM 3676 O O . GLY A 1 433 ? 15.140 -6.883 -16.911 1.00 86.50 433 GLY A O 1
ATOM 3677 N N . VAL A 1 434 ? 14.664 -8.999 -17.488 1.00 88.12 434 VAL A N 1
ATOM 3678 C CA . VAL A 1 434 ? 13.211 -8.849 -17.582 1.00 88.12 434 VAL A CA 1
ATOM 3679 C C . VAL A 1 434 ? 12.555 -10.190 -17.266 1.00 88.12 434 VAL A C 1
ATOM 3681 O O . VAL A 1 434 ? 13.050 -11.245 -17.665 1.00 88.12 434 VAL A O 1
ATOM 3684 N N . ILE A 1 435 ? 11.433 -10.168 -16.548 1.00 87.50 435 ILE A N 1
ATOM 3685 C CA . ILE A 1 435 ? 10.643 -11.375 -16.304 1.00 87.50 435 ILE A CA 1
ATOM 3686 C C . ILE A 1 435 ? 9.652 -11.579 -17.445 1.00 87.50 435 ILE A C 1
ATOM 3688 O O . ILE A 1 435 ? 8.891 -10.679 -17.791 1.00 87.50 435 ILE A O 1
ATOM 3692 N N . TYR A 1 436 ? 9.619 -12.797 -17.980 1.00 86.81 436 TYR A N 1
ATOM 3693 C CA . TYR A 1 436 ? 8.583 -13.249 -18.898 1.00 86.81 436 TYR A CA 1
ATOM 3694 C C . TYR A 1 436 ? 8.128 -14.658 -18.502 1.00 86.81 436 TYR A C 1
ATOM 3696 O O . TYR A 1 436 ? 8.939 -15.580 -18.389 1.00 86.81 436 TYR A O 1
ATOM 3704 N N . LYS A 1 437 ? 6.817 -14.828 -18.275 1.00 83.62 437 LYS A N 1
ATOM 3705 C CA . LYS A 1 437 ? 6.222 -16.055 -17.708 1.00 83.62 437 LYS A CA 1
ATOM 3706 C C . LYS A 1 437 ? 6.901 -16.425 -16.371 1.00 83.62 437 LYS A C 1
ATOM 3708 O O . LYS A 1 437 ? 6.939 -15.595 -15.467 1.00 83.62 437 LYS A O 1
ATOM 3713 N N . ASN A 1 438 ? 7.454 -17.632 -16.238 1.00 84.00 438 ASN A N 1
ATOM 3714 C CA . ASN A 1 438 ? 8.135 -18.110 -15.024 1.00 84.00 438 ASN A CA 1
ATOM 3715 C C . ASN A 1 438 ? 9.663 -18.064 -15.155 1.00 84.00 438 ASN A C 1
ATOM 3717 O O . ASN A 1 438 ? 10.374 -18.868 -14.551 1.00 84.00 438 ASN A O 1
ATOM 3721 N N . SER A 1 439 ? 10.189 -17.157 -15.978 1.00 88.06 439 SER A N 1
ATOM 3722 C CA . SER A 1 439 ? 11.627 -17.067 -16.190 1.00 88.06 439 SER A CA 1
ATOM 3723 C C . SER A 1 439 ? 12.122 -15.630 -16.193 1.00 88.06 439 SER A C 1
ATOM 3725 O O . SER A 1 439 ? 11.487 -14.737 -16.754 1.00 88.06 439 SER A O 1
ATOM 3727 N N . LEU A 1 440 ? 13.274 -15.421 -15.562 1.00 89.19 440 LEU A N 1
ATOM 3728 C CA . LEU A 1 440 ? 14.020 -14.171 -15.632 1.00 89.19 440 LEU A CA 1
ATOM 3729 C C . LEU A 1 440 ? 15.013 -14.277 -16.788 1.00 89.19 440 LEU A C 1
ATOM 3731 O O . LEU A 1 440 ? 15.931 -15.090 -16.738 1.00 89.19 440 LEU A O 1
ATOM 3735 N N . TYR A 1 441 ? 14.832 -13.458 -17.814 1.00 90.69 441 TYR A N 1
ATOM 3736 C CA . TYR A 1 441 ? 15.792 -13.309 -18.901 1.00 90.69 441 TYR A CA 1
ATOM 3737 C C . TYR A 1 441 ? 16.777 -12.208 -18.540 1.00 90.69 441 TYR A C 1
ATOM 3739 O O . TYR A 1 441 ? 16.359 -11.182 -18.018 1.00 90.69 441 TYR A O 1
ATOM 3747 N N . TYR A 1 442 ? 18.063 -12.403 -18.808 1.00 90.44 442 TYR A N 1
ATOM 3748 C CA . TYR A 1 442 ? 19.123 -11.446 -18.512 1.00 90.44 442 TYR A CA 1
ATOM 3749 C C . TYR A 1 442 ? 20.070 -11.334 -19.699 1.00 90.44 442 TYR A C 1
ATOM 3751 O O . TYR A 1 442 ? 20.554 -12.349 -20.197 1.00 90.44 442 TYR A O 1
ATOM 3759 N N . PHE A 1 443 ? 20.335 -10.108 -20.142 1.00 91.56 443 PHE A N 1
ATOM 3760 C CA . PHE A 1 443 ? 21.211 -9.848 -21.275 1.00 91.56 443 PHE A CA 1
ATOM 3761 C C . PHE A 1 443 ? 22.381 -8.947 -20.882 1.00 91.56 443 PHE A C 1
ATOM 3763 O O . PHE A 1 443 ? 22.227 -7.936 -20.188 1.00 91.56 443 PHE A O 1
ATOM 3770 N N . GLY A 1 444 ? 23.552 -9.309 -21.399 1.00 87.88 444 GLY A N 1
ATOM 3771 C CA . GLY A 1 444 ? 24.756 -8.493 -21.384 1.00 87.88 444 GLY A CA 1
ATOM 3772 C C . GLY A 1 444 ? 25.347 -8.215 -20.003 1.00 87.88 444 GLY A C 1
ATOM 3773 O O . GLY A 1 444 ? 25.250 -9.018 -19.074 1.00 87.88 444 GLY A O 1
ATOM 3774 N N . GLY A 1 445 ? 26.011 -7.067 -19.899 1.00 84.56 445 GLY A N 1
ATOM 3775 C CA . GLY A 1 445 ? 26.777 -6.651 -18.730 1.00 84.56 445 GLY A CA 1
ATOM 3776 C C . GLY A 1 445 ? 28.283 -6.608 -18.985 1.00 84.56 445 GLY A C 1
ATOM 3777 O O . GLY A 1 445 ? 28.794 -7.122 -19.982 1.00 84.56 445 GLY A O 1
ATOM 3778 N N . GLU A 1 446 ? 28.979 -5.939 -18.073 1.00 79.44 446 GLU A N 1
ATOM 3779 C CA . GLU A 1 446 ? 30.432 -5.776 -18.075 1.00 79.44 446 GLU A CA 1
ATOM 3780 C C . GLU A 1 446 ? 31.069 -6.565 -16.923 1.00 79.44 446 GLU A C 1
ATOM 3782 O O . GLU A 1 446 ? 30.420 -6.769 -15.892 1.00 79.44 446 GLU A O 1
ATOM 3787 N N . PRO A 1 447 ? 32.330 -6.999 -17.060 1.00 73.44 447 PRO A N 1
ATOM 3788 C CA . PRO A 1 447 ? 33.022 -7.724 -16.003 1.00 73.44 447 PRO A CA 1
ATOM 3789 C C . PRO A 1 447 ? 33.172 -6.863 -14.747 1.00 73.44 447 PRO A C 1
ATOM 3791 O O . PRO A 1 447 ? 33.529 -5.686 -14.824 1.00 73.44 447 PRO A O 1
ATOM 3794 N N . HIS A 1 448 ? 32.913 -7.443 -13.575 1.00 66.00 448 HIS A N 1
ATOM 3795 C CA . HIS A 1 448 ? 33.028 -6.724 -12.309 1.00 66.00 448 HIS A CA 1
ATOM 3796 C C . HIS A 1 448 ? 34.454 -6.728 -11.735 1.00 66.00 448 HIS A C 1
ATOM 3798 O O . HIS A 1 448 ? 35.002 -5.657 -11.485 1.00 66.00 448 HIS A O 1
ATOM 3804 N N . LEU A 1 449 ? 35.024 -7.918 -11.507 1.00 63.09 449 LEU A N 1
ATOM 3805 C CA . LEU A 1 449 ? 36.282 -8.124 -10.764 1.00 63.09 449 LEU A CA 1
ATOM 3806 C C . LEU A 1 449 ? 37.425 -8.640 -11.647 1.00 63.09 449 LEU A C 1
ATOM 3808 O O . LEU A 1 449 ? 38.588 -8.352 -11.390 1.00 63.09 449 LEU A O 1
ATOM 3812 N N . ASP A 1 450 ? 37.091 -9.376 -12.703 1.00 62.66 450 ASP A N 1
ATOM 3813 C CA . ASP A 1 450 ? 38.056 -9.975 -13.614 1.00 62.66 450 ASP A CA 1
ATOM 3814 C C . ASP A 1 450 ? 38.103 -9.174 -14.920 1.00 62.66 450 ASP A C 1
ATOM 3816 O O . ASP A 1 450 ? 37.280 -9.370 -15.815 1.00 62.66 450 ASP A O 1
ATOM 3820 N N . LYS A 1 451 ? 39.058 -8.241 -15.015 1.00 59.12 451 LYS A N 1
ATOM 3821 C CA . LYS A 1 451 ? 39.259 -7.404 -16.212 1.00 59.12 451 LYS A CA 1
ATOM 3822 C C . LYS A 1 451 ? 39.709 -8.207 -17.440 1.00 59.12 451 LYS A C 1
ATOM 3824 O O . LYS A 1 451 ? 39.702 -7.651 -18.533 1.00 59.12 451 LYS A O 1
ATOM 3829 N N . THR A 1 452 ? 40.094 -9.478 -17.278 1.00 56.12 452 THR A N 1
ATOM 3830 C CA . THR A 1 452 ? 40.452 -10.356 -18.405 1.00 56.12 452 THR A CA 1
ATOM 3831 C C . THR A 1 452 ? 39.222 -10.890 -19.140 1.00 56.12 452 THR A C 1
ATOM 3833 O O . THR A 1 452 ? 39.322 -11.328 -20.285 1.00 56.12 452 THR A O 1
ATOM 3836 N N . ARG A 1 453 ? 38.036 -10.822 -18.518 1.00 64.69 453 ARG A N 1
ATOM 3837 C CA . ARG A 1 453 ? 36.779 -11.225 -19.152 1.00 64.69 453 ARG A CA 1
ATOM 3838 C C . ARG A 1 453 ? 36.225 -10.123 -20.037 1.00 64.69 453 ARG A C 1
ATOM 3840 O O . ARG A 1 453 ? 36.418 -8.935 -19.801 1.00 64.69 453 ARG A O 1
ATOM 3847 N N . LEU A 1 454 ? 35.491 -10.540 -21.059 1.00 73.56 454 LEU A N 1
ATOM 3848 C CA . LEU A 1 454 ? 34.848 -9.640 -22.002 1.00 73.56 454 LEU A CA 1
ATOM 3849 C C . LEU A 1 454 ? 33.417 -9.325 -21.561 1.00 73.56 454 LEU A C 1
ATOM 3851 O O . LEU A 1 454 ? 32.796 -10.052 -20.788 1.00 73.56 454 LEU A O 1
ATOM 3855 N N . PHE A 1 455 ? 32.887 -8.227 -22.092 1.00 79.62 455 PHE A N 1
ATOM 3856 C CA . PHE A 1 455 ? 31.453 -7.957 -22.069 1.00 79.62 455 PHE A CA 1
ATOM 3857 C C . PHE A 1 455 ? 30.704 -9.167 -22.634 1.00 79.62 455 PHE A C 1
ATOM 3859 O O . PHE A 1 455 ? 31.183 -9.805 -23.575 1.00 79.62 455 PHE A O 1
ATOM 3866 N N . SER A 1 456 ? 29.508 -9.440 -22.118 1.00 83.31 456 SER A N 1
ATOM 3867 C CA . SER A 1 456 ? 28.668 -10.513 -22.652 1.00 83.31 456 SER A CA 1
ATOM 3868 C C . SER A 1 456 ? 27.650 -9.983 -23.655 1.00 83.31 456 SER A C 1
ATOM 3870 O O . SER A 1 456 ? 27.176 -8.850 -23.550 1.00 83.31 456 SER A O 1
ATOM 3872 N N . ASN A 1 457 ? 27.317 -10.815 -24.637 1.00 88.44 457 ASN A N 1
ATOM 3873 C CA . ASN A 1 457 ? 26.132 -10.676 -25.477 1.00 88.44 457 ASN A CA 1
ATOM 3874 C C . ASN A 1 457 ? 25.179 -11.866 -25.335 1.00 88.44 457 ASN A C 1
ATOM 3876 O O . ASN A 1 457 ? 24.263 -12.008 -26.138 1.00 88.44 457 ASN A O 1
ATOM 3880 N N . ASP A 1 458 ? 25.396 -12.750 -24.368 1.00 88.31 458 ASP A N 1
ATOM 3881 C CA . ASP A 1 458 ? 24.546 -13.919 -24.197 1.00 88.31 458 ASP A CA 1
ATOM 3882 C C . ASP A 1 458 ? 23.222 -13.538 -23.546 1.00 88.31 458 ASP A C 1
ATOM 3884 O O . ASP A 1 458 ? 23.145 -12.650 -22.690 1.00 88.31 458 ASP A O 1
ATOM 3888 N N . LEU A 1 459 ? 22.170 -14.229 -23.982 1.00 91.75 459 LEU A N 1
ATOM 3889 C CA . LEU A 1 459 ? 20.869 -14.179 -23.345 1.00 91.75 459 LEU A CA 1
ATOM 3890 C C . LEU A 1 459 ? 20.794 -15.342 -22.361 1.00 91.75 459 LEU A C 1
ATOM 3892 O O . LEU A 1 459 ? 20.722 -16.503 -22.758 1.00 91.75 459 LEU A O 1
ATOM 3896 N N . PHE A 1 460 ? 20.810 -15.030 -21.076 1.00 91.25 460 PHE A N 1
ATOM 3897 C CA . PHE A 1 460 ? 20.634 -16.007 -20.013 1.00 91.25 460 PHE A CA 1
ATOM 3898 C C . PHE A 1 460 ? 19.171 -16.066 -19.605 1.00 91.25 460 PHE A C 1
ATOM 3900 O O . PHE A 1 460 ? 18.466 -15.057 -19.629 1.00 91.25 460 PHE A O 1
ATOM 3907 N N . LYS A 1 461 ? 18.719 -17.240 -19.184 1.00 91.69 461 LYS A N 1
ATOM 3908 C CA . LYS A 1 461 ? 17.387 -17.460 -18.638 1.00 91.69 461 LYS A CA 1
ATOM 3909 C C . LYS A 1 461 ? 17.510 -18.200 -17.316 1.00 91.69 461 LYS A C 1
ATOM 3911 O O . LYS A 1 461 ? 18.154 -19.235 -17.232 1.00 91.69 461 LYS A O 1
ATOM 3916 N N . LEU A 1 462 ? 16.891 -17.668 -16.276 1.00 89.69 462 LEU A N 1
ATOM 3917 C CA . LEU A 1 462 ? 16.734 -18.330 -14.990 1.00 89.69 462 LEU A CA 1
ATOM 3918 C C . LEU A 1 462 ? 15.313 -18.867 -14.899 1.00 89.69 462 LEU A C 1
ATOM 3920 O O . LEU A 1 462 ? 14.355 -18.092 -14.917 1.00 89.69 462 LEU A O 1
ATOM 3924 N N . ASP A 1 463 ? 15.179 -20.181 -14.770 1.00 86.50 463 ASP A N 1
ATOM 3925 C CA . ASP A 1 463 ? 13.915 -20.807 -14.394 1.00 86.50 463 ASP A CA 1
ATOM 3926 C C . ASP A 1 463 ? 13.624 -20.469 -12.923 1.00 86.50 463 ASP A C 1
ATOM 3928 O O . ASP A 1 463 ? 14.379 -20.856 -12.029 1.00 86.50 463 ASP A O 1
ATOM 3932 N N . LEU A 1 464 ? 12.547 -19.722 -12.662 1.00 83.75 464 LEU A N 1
ATOM 3933 C CA . LEU A 1 464 ? 12.191 -19.278 -11.311 1.00 83.75 464 LEU A CA 1
ATOM 3934 C C . LEU A 1 464 ? 11.541 -20.386 -10.465 1.00 83.75 464 LEU A C 1
ATOM 3936 O O . LEU A 1 464 ? 11.399 -20.212 -9.258 1.00 83.75 464 LEU A O 1
ATOM 3940 N N . VAL A 1 465 ? 11.167 -21.518 -11.072 1.00 80.75 465 VAL A N 1
ATOM 3941 C CA . VAL A 1 465 ? 10.671 -22.711 -10.371 1.00 80.75 465 VAL A CA 1
ATOM 3942 C C . VAL A 1 465 ? 11.844 -23.605 -9.979 1.00 80.75 465 VAL A C 1
ATOM 3944 O O . VAL A 1 465 ? 11.967 -24.001 -8.823 1.00 80.75 465 VAL A O 1
ATOM 3947 N N . LYS A 1 466 ? 12.740 -23.900 -10.929 1.00 84.12 466 LYS A N 1
ATOM 3948 C CA . LYS A 1 466 ? 13.902 -24.780 -10.701 1.00 84.12 466 LYS A CA 1
ATOM 3949 C C . LYS A 1 466 ? 15.101 -24.065 -10.072 1.00 84.12 466 LYS A C 1
ATOM 3951 O O . LYS A 1 466 ? 16.013 -24.737 -9.600 1.00 84.12 466 LYS A O 1
ATOM 3956 N N . LEU A 1 467 ? 15.123 -22.730 -10.097 1.00 86.75 467 LEU A N 1
ATOM 3957 C CA . LEU A 1 467 ? 16.235 -21.871 -9.663 1.00 86.75 467 LEU A CA 1
ATOM 3958 C C . LEU A 1 467 ? 17.572 -22.211 -10.344 1.00 86.75 467 LEU A C 1
ATOM 3960 O O . LEU A 1 467 ? 18.640 -22.147 -9.728 1.00 86.75 467 LEU A O 1
ATOM 3964 N N . LYS A 1 468 ? 17.509 -22.566 -11.632 1.00 87.25 468 LYS A N 1
ATOM 3965 C CA . LYS A 1 468 ? 18.669 -22.907 -12.464 1.00 87.25 468 LYS A CA 1
ATOM 3966 C C . LYS A 1 468 ? 18.771 -21.970 -13.658 1.00 87.25 468 LYS A C 1
ATOM 3968 O O . LYS A 1 468 ? 17.775 -21.709 -14.333 1.00 87.25 468 LYS A O 1
ATOM 3973 N N . TRP A 1 469 ? 19.984 -21.486 -13.899 1.00 90.00 469 TRP A N 1
ATOM 3974 C CA . TRP A 1 469 ? 20.312 -20.742 -15.106 1.00 90.00 469 TRP A CA 1
ATOM 3975 C C . TRP A 1 469 ? 20.507 -21.675 -16.302 1.00 90.00 469 TRP A C 1
ATOM 3977 O O . TRP A 1 469 ? 21.027 -22.782 -16.167 1.00 90.00 469 TRP A O 1
ATOM 3987 N N . GLU A 1 470 ? 20.134 -21.183 -17.474 1.00 91.00 470 GLU A N 1
ATOM 3988 C CA . GLU A 1 470 ? 20.430 -21.755 -18.778 1.00 91.00 470 GLU A CA 1
ATOM 3989 C C . GLU A 1 470 ? 20.811 -20.636 -19.753 1.00 91.00 470 GLU A C 1
ATOM 3991 O O . GLU A 1 470 ? 20.255 -19.533 -19.712 1.00 91.00 470 GLU A O 1
ATOM 3996 N N . THR A 1 471 ? 21.764 -20.910 -20.639 1.00 90.69 471 THR A N 1
ATOM 3997 C CA . THR A 1 471 ? 22.056 -20.020 -21.765 1.00 90.69 471 THR A CA 1
ATOM 3998 C C . THR A 1 471 ? 21.031 -20.285 -22.857 1.00 90.69 471 THR A C 1
ATOM 4000 O O . THR A 1 471 ? 20.845 -21.422 -23.290 1.00 90.69 471 THR A O 1
ATOM 4003 N N . VAL A 1 472 ? 20.350 -19.238 -23.311 1.00 91.75 472 VAL A N 1
ATOM 4004 C CA . VAL A 1 472 ? 19.374 -19.346 -24.391 1.00 91.75 472 VAL A CA 1
ATOM 4005 C C . VAL A 1 472 ? 20.126 -19.366 -25.713 1.00 91.75 472 VAL A C 1
ATOM 4007 O O . VAL A 1 472 ? 20.809 -18.406 -26.066 1.00 91.75 472 VAL A O 1
ATOM 4010 N N . LEU A 1 473 ? 19.976 -20.455 -26.462 1.00 90.50 473 LEU A N 1
ATOM 4011 C CA . LEU A 1 473 ? 20.414 -20.505 -27.851 1.00 90.50 473 LEU A CA 1
ATOM 4012 C C . LEU A 1 473 ? 19.518 -19.582 -28.678 1.00 90.50 473 LEU A C 1
ATOM 4014 O O . LEU A 1 473 ? 18.297 -19.751 -28.705 1.00 90.50 473 LEU A O 1
ATOM 4018 N N . THR A 1 474 ? 20.134 -18.597 -29.322 1.00 91.75 474 THR A N 1
ATOM 4019 C CA . THR A 1 474 ? 19.438 -17.578 -30.109 1.00 91.75 474 THR A CA 1
ATOM 4020 C C . THR A 1 474 ? 19.941 -17.564 -31.540 1.00 91.75 474 THR A C 1
ATOM 4022 O O . THR A 1 474 ? 21.140 -17.718 -31.763 1.00 91.75 474 THR A O 1
ATOM 4025 N N . VAL A 1 475 ? 19.046 -17.292 -32.484 1.00 92.06 475 VAL A N 1
ATOM 4026 C CA . VAL A 1 475 ? 19.352 -17.191 -33.919 1.00 92.06 475 VAL A CA 1
ATOM 4027 C C . VAL A 1 475 ? 19.153 -15.758 -34.429 1.00 92.06 475 VAL A C 1
ATOM 4029 O O . VAL A 1 475 ? 18.552 -14.926 -33.747 1.00 92.06 475 VAL A O 1
ATOM 4032 N N . GLY A 1 476 ? 19.637 -15.451 -35.634 1.00 92.19 476 GLY A N 1
ATOM 4033 C CA . GLY A 1 476 ? 19.485 -14.133 -36.264 1.00 92.19 476 GLY A CA 1
ATOM 4034 C C . GLY A 1 476 ? 20.539 -13.101 -35.841 1.00 92.19 476 GLY A C 1
ATOM 4035 O O . GLY A 1 476 ? 21.668 -13.443 -35.495 1.00 92.19 476 GLY A O 1
ATOM 4036 N N . ASN A 1 477 ? 20.182 -11.815 -35.896 1.00 91.75 477 ASN A N 1
ATOM 4037 C CA . ASN A 1 477 ? 21.104 -10.695 -35.685 1.00 91.75 477 ASN A CA 1
ATOM 4038 C C . ASN A 1 477 ? 21.312 -10.418 -34.190 1.00 91.75 477 ASN A C 1
ATOM 4040 O O . ASN A 1 477 ? 20.725 -9.489 -33.630 1.00 91.75 477 ASN A O 1
ATOM 4044 N N . LYS A 1 478 ? 22.145 -11.234 -33.541 1.00 91.50 478 LYS A N 1
ATOM 4045 C CA . LYS A 1 478 ? 22.491 -11.087 -32.121 1.00 91.50 478 LYS A CA 1
ATOM 4046 C C . LYS A 1 478 ? 23.141 -9.713 -31.849 1.00 91.50 478 LYS A C 1
ATOM 4048 O O . LYS A 1 478 ? 24.064 -9.335 -32.576 1.00 91.50 478 LYS A O 1
ATOM 4053 N N . PRO A 1 479 ? 22.723 -8.973 -30.803 1.00 94.50 479 PRO A N 1
ATOM 4054 C CA . PRO A 1 479 ? 23.374 -7.717 -30.438 1.00 94.50 479 PRO A CA 1
ATOM 4055 C C . PRO A 1 479 ? 24.840 -7.927 -30.028 1.00 94.50 479 PRO A C 1
ATOM 4057 O O . PRO A 1 479 ? 25.221 -8.978 -29.507 1.00 94.50 479 PRO A O 1
ATOM 4060 N N . SER A 1 480 ? 25.676 -6.907 -30.225 1.00 92.44 480 SER A N 1
ATOM 4061 C CA . SER A 1 480 ? 27.070 -6.936 -29.762 1.00 92.44 480 SER A CA 1
ATOM 4062 C C . SER A 1 480 ? 27.171 -6.891 -28.226 1.00 92.44 480 SER A C 1
ATOM 4064 O O . SER A 1 480 ? 26.250 -6.390 -27.570 1.00 92.44 480 SER A O 1
ATOM 4066 N N . PRO A 1 481 ? 28.285 -7.360 -27.629 1.00 91.19 481 PRO A N 1
ATOM 4067 C CA . PRO A 1 481 ? 28.465 -7.319 -26.180 1.00 91.19 481 PRO A CA 1
ATOM 4068 C C . PRO A 1 481 ? 28.421 -5.906 -25.603 1.00 91.19 481 PRO A C 1
ATOM 4070 O O . PRO A 1 481 ? 29.097 -5.020 -26.127 1.00 91.19 481 PRO A O 1
ATOM 4073 N N . ARG A 1 482 ? 27.639 -5.688 -24.537 1.00 92.25 482 ARG A N 1
ATOM 4074 C CA . ARG A 1 482 ? 27.346 -4.337 -24.018 1.00 92.25 482 ARG A CA 1
ATOM 4075 C C . ARG A 1 482 ? 26.822 -4.315 -22.577 1.00 92.25 482 ARG A C 1
ATOM 4077 O O . ARG A 1 482 ? 26.196 -5.267 -22.119 1.00 92.25 482 ARG A O 1
ATOM 4084 N N . SER A 1 483 ? 27.007 -3.189 -21.891 1.00 90.44 483 SER A N 1
ATOM 4085 C CA . SER A 1 483 ? 26.455 -2.861 -20.568 1.00 90.44 483 SER A CA 1
ATOM 4086 C C . SER A 1 483 ? 25.652 -1.553 -20.616 1.00 90.44 483 SER A C 1
ATOM 4088 O O . SER A 1 483 ? 25.651 -0.860 -21.634 1.00 90.44 483 SER A O 1
ATOM 4090 N N . GLU A 1 484 ? 24.923 -1.233 -19.540 1.00 90.31 484 GLU A N 1
ATOM 4091 C CA . GLU A 1 484 ? 24.157 0.022 -19.394 1.00 90.31 484 GLU A CA 1
ATOM 4092 C C . GLU A 1 484 ? 23.173 0.313 -20.552 1.00 90.31 484 GLU A C 1
ATOM 4094 O O . GLU A 1 484 ? 22.843 1.470 -20.829 1.00 90.31 484 GLU A O 1
ATOM 4099 N N . HIS A 1 485 ? 22.717 -0.739 -21.233 1.00 93.75 485 HIS A N 1
ATOM 4100 C CA . HIS A 1 485 ? 21.607 -0.701 -22.181 1.00 93.75 485 HIS A CA 1
ATOM 4101 C C . HIS A 1 485 ? 20.277 -0.717 -21.420 1.00 93.75 485 HIS A C 1
ATOM 4103 O O . HIS A 1 485 ? 20.239 -0.986 -20.214 1.00 93.75 485 HIS A O 1
ATOM 4109 N N . SER A 1 486 ? 19.181 -0.459 -22.127 1.00 93.50 486 SER A N 1
ATOM 4110 C CA . SER A 1 486 ? 17.841 -0.775 -21.640 1.00 93.50 486 SER A CA 1
ATOM 4111 C C . SER A 1 486 ? 17.341 -2.071 -22.282 1.00 93.50 486 SER A C 1
ATOM 4113 O O . SER A 1 486 ? 17.684 -2.388 -23.423 1.00 93.50 486 SER A O 1
ATOM 4115 N N . LEU A 1 487 ? 16.583 -2.853 -21.512 1.00 93.75 487 LEU A N 1
ATOM 4116 C CA . LEU A 1 487 ? 15.938 -4.083 -21.960 1.00 93.75 487 LEU A CA 1
ATOM 4117 C C . LEU A 1 487 ? 14.505 -4.069 -21.436 1.00 93.75 487 LEU A C 1
ATOM 4119 O O . LEU A 1 487 ? 14.299 -4.012 -20.223 1.00 93.75 487 LEU A O 1
ATOM 4123 N N . THR A 1 488 ? 13.537 -4.124 -22.342 1.00 93.50 488 THR A N 1
ATOM 4124 C CA . THR A 1 488 ? 12.128 -3.898 -22.010 1.00 93.50 488 THR A CA 1
ATOM 4125 C C . THR A 1 488 ? 11.253 -4.941 -22.697 1.00 93.50 488 THR A C 1
ATOM 4127 O O . THR A 1 488 ? 11.441 -5.230 -23.875 1.00 93.50 488 THR A O 1
ATOM 4130 N N . LEU A 1 489 ? 10.300 -5.529 -21.970 1.00 93.25 489 LEU A N 1
ATOM 4131 C CA . LEU A 1 489 ? 9.321 -6.463 -22.532 1.00 93.25 489 LEU A CA 1
ATOM 4132 C C . LEU A 1 489 ? 8.099 -5.689 -23.026 1.00 93.25 489 LEU A C 1
ATOM 4134 O O . LEU A 1 489 ? 7.438 -5.023 -22.233 1.00 93.25 489 LEU A O 1
ATOM 4138 N N . PHE A 1 490 ? 7.774 -5.839 -24.305 1.00 93.50 490 PHE A N 1
ATOM 4139 C CA . PHE A 1 490 ? 6.538 -5.343 -24.904 1.00 93.50 490 PHE A CA 1
ATOM 4140 C C . PHE A 1 490 ? 5.983 -6.408 -25.853 1.00 93.50 490 PHE A C 1
ATOM 4142 O O . PHE A 1 490 ? 6.744 -6.989 -26.621 1.00 93.50 490 PHE A O 1
ATOM 4149 N N . ASP A 1 491 ? 4.688 -6.708 -25.741 1.00 89.12 491 ASP A N 1
ATOM 4150 C CA . ASP A 1 491 ? 3.964 -7.689 -26.565 1.00 89.12 491 ASP A CA 1
ATOM 4151 C C . ASP A 1 491 ? 4.752 -8.981 -26.893 1.00 89.12 491 ASP A C 1
ATOM 4153 O O . ASP A 1 491 ? 5.062 -9.300 -28.039 1.00 89.12 491 ASP A O 1
ATOM 4157 N N . LYS A 1 492 ? 5.163 -9.720 -25.848 1.00 89.69 492 LYS A N 1
ATOM 4158 C CA . LYS A 1 492 ? 5.936 -10.980 -25.966 1.00 89.69 492 LYS A CA 1
ATOM 4159 C C . LYS A 1 492 ? 7.244 -10.847 -26.772 1.00 89.69 492 LYS A C 1
ATOM 4161 O O . LYS A 1 492 ? 7.757 -11.839 -27.288 1.00 89.69 492 LYS A O 1
ATOM 4166 N N . LYS A 1 493 ? 7.826 -9.653 -26.849 1.00 94.31 493 LYS A N 1
ATOM 4167 C CA . LYS A 1 493 ? 9.154 -9.417 -27.419 1.00 94.31 493 LYS A CA 1
ATOM 4168 C C . LYS A 1 493 ? 10.013 -8.626 -26.444 1.00 94.31 493 LYS A C 1
ATOM 4170 O O . LYS A 1 493 ? 9.516 -7.772 -25.710 1.00 94.31 493 LYS A O 1
ATOM 4175 N N . LEU A 1 494 ? 11.311 -8.914 -26.418 1.00 95.56 494 LEU A N 1
ATOM 4176 C CA . LEU A 1 494 ? 12.268 -8.061 -25.714 1.00 95.56 494 LEU A CA 1
ATOM 4177 C C . LEU A 1 494 ? 12.798 -7.018 -26.682 1.00 95.56 494 LEU A C 1
ATOM 4179 O O . LEU A 1 494 ? 13.267 -7.374 -27.756 1.00 95.56 494 LEU A O 1
ATOM 4183 N N . PHE A 1 495 ? 12.774 -5.759 -26.276 1.00 96.31 495 PHE A N 1
ATOM 4184 C CA . PHE A 1 495 ? 13.403 -4.659 -26.986 1.00 96.31 495 PHE A CA 1
ATOM 4185 C C . PHE A 1 495 ? 14.674 -4.262 -26.249 1.00 96.31 495 PHE A C 1
ATOM 4187 O O . PHE A 1 495 ? 14.630 -3.944 -25.060 1.00 96.31 495 PHE A O 1
ATOM 4194 N N . LEU A 1 496 ? 15.804 -4.311 -26.952 1.00 96.62 496 LEU A N 1
ATOM 4195 C CA . LEU A 1 496 ? 17.100 -3.860 -26.458 1.00 96.62 496 LEU A CA 1
ATOM 4196 C C . LEU A 1 496 ? 17.465 -2.553 -27.148 1.00 96.62 496 LEU A C 1
ATOM 4198 O O . LEU A 1 496 ? 17.460 -2.501 -28.379 1.00 96.62 496 LEU A O 1
ATOM 4202 N N . ILE A 1 497 ? 17.814 -1.531 -26.363 1.00 96.25 497 ILE A N 1
ATOM 4203 C CA . ILE A 1 497 ? 18.091 -0.188 -26.885 1.00 96.25 497 ILE A CA 1
ATOM 4204 C C . ILE A 1 497 ? 19.414 0.340 -26.330 1.00 96.25 497 ILE A C 1
ATOM 4206 O O . ILE A 1 497 ? 19.634 0.385 -25.113 1.00 96.25 497 ILE A O 1
ATOM 4210 N N . GLY A 1 498 ? 20.304 0.736 -27.242 1.00 95.31 498 GLY A N 1
ATOM 4211 C CA . GLY A 1 498 ? 21.566 1.411 -26.945 1.00 95.31 498 GLY A CA 1
ATOM 4212 C C . GLY A 1 498 ? 22.506 0.637 -26.013 1.00 95.31 498 GLY A C 1
ATOM 4213 O O . GLY A 1 498 ? 22.697 -0.577 -26.147 1.00 95.31 498 GLY A O 1
ATOM 4214 N N . GLY A 1 499 ? 23.131 1.364 -25.082 1.00 94.19 499 GLY A N 1
ATOM 4215 C CA . GLY A 1 499 ? 24.150 0.860 -24.159 1.00 94.19 499 GLY A CA 1
ATOM 4216 C C . GLY A 1 499 ? 25.567 1.191 -24.610 1.00 94.19 499 GLY A C 1
ATOM 4217 O O . GLY A 1 499 ? 25.775 2.001 -25.514 1.00 94.19 499 GLY A O 1
ATOM 4218 N N . LYS A 1 500 ? 26.560 0.573 -23.970 1.00 92.44 500 LYS A N 1
ATOM 4219 C CA . LYS A 1 500 ? 27.974 0.791 -24.292 1.00 92.44 500 LYS A CA 1
ATOM 4220 C C . LYS A 1 500 ? 28.808 -0.480 -24.229 1.00 92.44 500 LYS A C 1
ATOM 4222 O O . LYS A 1 500 ? 28.493 -1.406 -23.486 1.00 92.44 500 LYS A O 1
ATOM 4227 N N . LYS A 1 501 ? 29.921 -0.471 -24.952 1.00 91.12 501 LYS A N 1
ATOM 4228 C CA . LYS A 1 501 ? 31.058 -1.372 -24.762 1.00 91.12 501 LYS A CA 1
ATOM 4229 C C . LYS A 1 501 ? 32.290 -0.502 -24.565 1.00 91.12 501 LYS A C 1
ATOM 4231 O O . LYS A 1 501 ? 32.674 0.243 -25.466 1.00 91.12 501 LYS A O 1
ATOM 4236 N N . ASN A 1 502 ? 32.912 -0.573 -23.391 1.00 85.88 502 ASN A N 1
ATOM 4237 C CA . ASN A 1 502 ? 33.980 0.352 -23.004 1.00 85.88 502 ASN A CA 1
ATOM 4238 C C . ASN A 1 502 ? 33.525 1.822 -23.160 1.00 85.88 502 ASN A C 1
ATOM 4240 O O . ASN A 1 502 ? 32.548 2.237 -22.536 1.00 85.88 502 ASN A O 1
ATOM 4244 N N . LYS A 1 503 ? 34.217 2.607 -23.998 1.00 86.19 503 LYS A N 1
ATOM 4245 C CA . LYS A 1 503 ? 33.879 4.007 -24.301 1.00 86.19 503 LYS A CA 1
ATOM 4246 C C . LYS A 1 503 ? 32.864 4.158 -25.445 1.00 86.19 503 LYS A C 1
ATOM 4248 O O . LYS A 1 503 ? 32.248 5.215 -25.559 1.00 86.19 503 LYS A O 1
ATOM 4253 N N . ILE A 1 504 ? 32.669 3.119 -26.260 1.00 92.00 504 ILE A N 1
ATOM 4254 C CA . ILE A 1 504 ? 31.808 3.155 -27.449 1.00 92.00 504 ILE A CA 1
ATOM 4255 C C . ILE A 1 504 ? 30.354 2.996 -27.014 1.00 92.00 504 ILE A C 1
ATOM 4257 O O . ILE A 1 504 ? 30.014 2.017 -26.347 1.00 92.00 504 ILE A O 1
ATOM 4261 N N . LYS A 1 505 ? 29.496 3.942 -27.403 1.00 94.75 505 LYS A N 1
ATOM 4262 C CA . LYS A 1 505 ? 28.054 3.907 -27.130 1.00 94.75 505 LYS A CA 1
ATOM 4263 C C . LYS A 1 505 ? 27.276 3.539 -28.385 1.00 94.75 505 LYS A C 1
ATOM 4265 O O . LYS A 1 505 ? 27.712 3.815 -29.499 1.00 94.75 505 LYS A O 1
ATOM 4270 N N . TYR A 1 506 ? 26.104 2.948 -28.198 1.00 95.06 506 TYR A N 1
ATOM 4271 C CA . TYR A 1 506 ? 25.253 2.486 -29.287 1.00 95.06 506 TYR A CA 1
ATOM 4272 C C . TYR A 1 506 ? 23.908 3.226 -29.313 1.00 95.06 506 TYR A C 1
ATOM 4274 O O . TYR A 1 506 ? 23.432 3.706 -28.283 1.00 95.06 506 TYR A O 1
ATOM 4282 N N . ALA A 1 507 ? 23.305 3.308 -30.501 1.00 94.12 507 ALA A N 1
ATOM 4283 C CA . ALA A 1 507 ? 21.952 3.827 -30.760 1.00 94.12 507 ALA A CA 1
ATOM 4284 C C . ALA A 1 507 ? 21.051 2.770 -31.429 1.00 94.12 507 ALA A C 1
ATOM 4286 O O . ALA A 1 507 ? 19.966 3.077 -31.909 1.00 94.12 507 ALA A O 1
ATOM 4287 N N . ASP A 1 508 ? 21.532 1.531 -31.535 1.00 94.75 508 ASP A N 1
ATOM 4288 C CA . ASP A 1 508 ? 20.833 0.456 -32.225 1.00 94.75 508 ASP A CA 1
ATOM 4289 C C . ASP A 1 508 ? 19.667 -0.097 -31.390 1.00 94.75 508 ASP A C 1
ATOM 4291 O O . ASP A 1 508 ? 19.665 -0.071 -30.154 1.00 94.75 508 ASP A O 1
ATOM 4295 N N . LEU A 1 509 ? 18.668 -0.599 -32.115 1.00 95.44 509 LEU A N 1
ATOM 4296 C CA . LEU A 1 509 ? 17.449 -1.196 -31.593 1.00 95.44 509 LEU A CA 1
ATOM 4297 C C . LEU A 1 509 ? 17.371 -2.651 -32.060 1.00 95.44 509 LEU A C 1
ATOM 4299 O O . LEU A 1 509 ? 17.450 -2.937 -33.258 1.00 95.44 509 LEU A O 1
ATOM 4303 N N . TYR A 1 510 ? 17.177 -3.572 -31.121 1.00 96.31 510 TYR A N 1
ATOM 4304 C CA . TYR A 1 510 ? 16.919 -4.978 -31.429 1.00 96.31 510 TYR A CA 1
ATOM 4305 C C . TYR A 1 510 ? 15.616 -5.431 -30.804 1.00 96.31 510 TYR A C 1
ATOM 4307 O O . TYR A 1 510 ? 15.263 -4.995 -29.710 1.00 96.31 510 TYR A O 1
ATOM 4315 N N . SER A 1 511 ? 14.954 -6.367 -31.477 1.00 95.88 511 SER A N 1
ATOM 4316 C CA . SER A 1 511 ? 13.849 -7.133 -30.915 1.00 95.88 511 SER A CA 1
ATOM 4317 C C . SER A 1 511 ? 14.215 -8.614 -30.828 1.00 95.88 511 SER A C 1
ATOM 4319 O O . SER A 1 511 ? 14.839 -9.164 -31.736 1.00 95.88 511 SER A O 1
ATOM 4321 N N . TYR A 1 512 ? 13.828 -9.265 -29.738 1.00 96.62 512 TYR A N 1
ATOM 4322 C CA . TYR A 1 512 ? 13.915 -10.710 -29.562 1.00 96.62 512 TYR A CA 1
ATOM 4323 C C . TYR A 1 512 ? 12.515 -11.288 -29.436 1.00 96.62 512 TYR A C 1
ATOM 4325 O O . TYR A 1 512 ? 11.753 -10.870 -28.564 1.00 96.62 512 TYR A O 1
ATOM 4333 N N . THR A 1 513 ? 12.190 -12.261 -30.282 1.00 94.50 513 THR A N 1
ATOM 4334 C CA . THR A 1 513 ? 10.902 -12.962 -30.238 1.00 94.50 513 THR A CA 1
ATOM 4335 C C . THR A 1 513 ? 11.074 -14.294 -29.514 1.00 94.50 513 THR A C 1
ATOM 4337 O O . THR A 1 513 ? 11.903 -15.107 -29.923 1.00 94.50 513 THR A O 1
ATOM 4340 N N . PHE A 1 514 ? 10.308 -14.528 -28.440 1.00 92.31 514 PHE A N 1
ATOM 4341 C CA . PHE A 1 514 ? 10.469 -15.737 -27.617 1.00 92.31 514 PHE A CA 1
ATOM 4342 C C . PHE A 1 514 ? 10.145 -17.027 -28.373 1.00 92.31 514 PHE A C 1
ATOM 4344 O O . PHE A 1 514 ? 10.850 -18.015 -28.178 1.00 92.31 514 PHE A O 1
ATOM 4351 N N . ASP A 1 515 ? 9.121 -17.012 -29.230 1.00 89.69 515 ASP A N 1
ATOM 4352 C CA . ASP A 1 515 ? 8.632 -18.214 -29.917 1.00 89.69 515 ASP A CA 1
ATOM 4353 C C . ASP A 1 515 ? 9.652 -18.736 -30.939 1.00 89.69 515 ASP A C 1
ATOM 4355 O O . ASP A 1 515 ? 9.957 -19.924 -30.974 1.00 89.69 515 ASP A O 1
ATOM 4359 N N . THR A 1 516 ? 10.264 -17.832 -31.708 1.00 91.56 516 THR A N 1
ATOM 4360 C CA . THR A 1 516 ? 11.276 -18.170 -32.725 1.00 91.56 516 THR A CA 1
ATOM 4361 C C . THR A 1 516 ? 12.709 -18.149 -32.196 1.00 91.56 516 THR A C 1
ATOM 4363 O O . THR A 1 516 ? 13.638 -18.493 -32.923 1.00 91.56 516 THR A O 1
ATOM 4366 N N . LYS A 1 517 ? 12.917 -17.698 -30.951 1.00 93.31 517 LYS A N 1
ATOM 4367 C CA . LYS A 1 517 ? 14.238 -17.449 -30.344 1.00 93.31 517 LYS A CA 1
ATOM 4368 C C . LYS A 1 517 ? 15.164 -16.593 -31.221 1.00 93.31 517 LYS A C 1
ATOM 4370 O O . LYS A 1 517 ? 16.390 -16.735 -31.185 1.00 93.31 517 LYS A O 1
ATOM 4375 N N . LYS A 1 518 ? 14.579 -15.701 -32.027 1.00 95.25 518 LYS A N 1
ATOM 4376 C CA . LYS A 1 518 ? 15.291 -14.909 -33.033 1.00 95.25 518 LYS A CA 1
ATOM 4377 C C . LYS A 1 518 ? 15.506 -13.479 -32.558 1.00 95.25 518 LYS A C 1
ATOM 4379 O O . LYS A 1 518 ? 14.545 -12.784 -32.221 1.00 95.25 518 LYS A O 1
ATOM 4384 N N . TRP A 1 519 ? 16.758 -13.029 -32.603 1.00 96.81 519 TRP A N 1
ATOM 4385 C CA . TRP A 1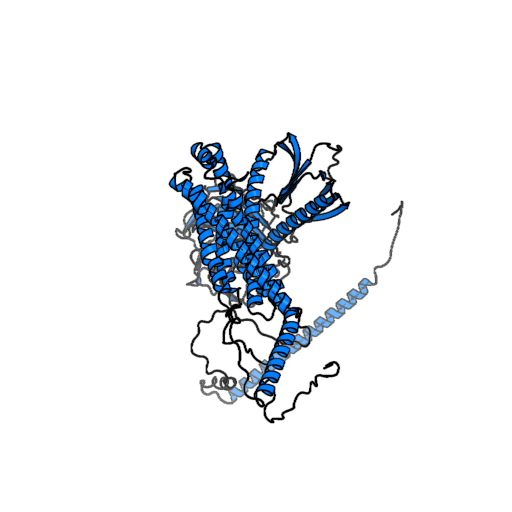 519 ? 17.109 -11.613 -32.554 1.00 96.81 519 TRP A CA 1
ATOM 4386 C C . TRP A 1 519 ? 16.983 -10.992 -33.944 1.00 96.81 519 TRP A C 1
ATOM 4388 O O . TRP A 1 519 ? 17.478 -11.532 -34.934 1.00 96.81 519 TRP A O 1
ATOM 4398 N N . THR A 1 520 ? 16.341 -9.833 -34.011 1.00 95.69 520 THR A N 1
ATOM 4399 C CA . THR A 1 520 ? 16.188 -9.044 -35.233 1.00 95.69 520 THR A CA 1
ATOM 4400 C C . THR A 1 520 ? 16.648 -7.625 -34.953 1.00 95.69 520 THR A C 1
ATOM 4402 O O . THR A 1 520 ? 16.133 -6.968 -34.045 1.00 95.69 520 THR A O 1
ATOM 4405 N N . LYS A 1 521 ? 17.618 -7.145 -35.732 1.00 95.50 521 LYS A N 1
ATOM 4406 C CA . LYS A 1 521 ? 18.037 -5.744 -35.692 1.00 95.50 521 LYS A CA 1
ATOM 4407 C C . LYS A 1 521 ? 17.006 -4.914 -36.446 1.00 95.50 521 LYS A C 1
ATOM 4409 O O . LYS A 1 521 ? 16.766 -5.160 -37.625 1.00 95.50 521 LYS A O 1
ATOM 4414 N N . LEU A 1 522 ? 16.395 -3.949 -35.772 1.00 92.50 522 LEU A N 1
ATOM 4415 C CA . LEU A 1 522 ? 15.410 -3.069 -36.386 1.00 92.50 522 LEU A CA 1
ATOM 4416 C C . LEU A 1 522 ? 16.151 -1.882 -37.001 1.00 92.50 522 LEU A C 1
ATOM 4418 O O . LEU A 1 522 ? 16.747 -1.087 -36.283 1.00 92.50 522 LEU A O 1
ATOM 4422 N N . THR A 1 523 ? 16.159 -1.801 -38.332 1.00 88.69 523 THR A N 1
ATOM 4423 C CA . THR A 1 523 ? 16.876 -0.757 -39.092 1.00 88.69 523 THR A CA 1
ATOM 4424 C C . THR A 1 523 ? 15.956 0.130 -39.928 1.00 88.69 523 THR A C 1
ATOM 4426 O O . THR A 1 523 ? 16.315 1.262 -40.223 1.00 88.69 523 THR A O 1
ATOM 4429 N N . LYS A 1 524 ? 14.766 -0.358 -40.298 1.00 86.06 524 LYS A N 1
ATOM 4430 C CA . LYS A 1 524 ? 13.803 0.346 -41.160 1.00 86.06 524 LYS A CA 1
ATOM 4431 C C . LYS A 1 524 ? 12.693 1.013 -40.341 1.00 86.06 524 LYS A C 1
ATOM 4433 O O . LYS A 1 524 ? 11.559 0.548 -40.373 1.00 86.06 524 LYS A O 1
ATOM 4438 N N . PHE A 1 525 ? 13.015 2.046 -39.567 1.00 87.94 525 PHE A N 1
ATOM 4439 C CA . PHE A 1 525 ? 12.045 2.833 -38.786 1.00 87.94 525 PHE A CA 1
ATOM 4440 C C . PHE A 1 525 ? 11.910 4.257 -39.336 1.00 87.94 525 PHE A C 1
ATOM 4442 O O . PHE A 1 525 ? 12.812 4.753 -40.008 1.00 87.94 525 PHE A O 1
ATOM 4449 N N . LYS A 1 526 ? 10.788 4.921 -39.040 1.00 88.88 526 LYS A N 1
ATOM 4450 C CA . LYS A 1 526 ? 10.554 6.331 -39.406 1.00 88.88 526 LYS A CA 1
ATOM 4451 C C . LYS A 1 526 ? 10.771 7.256 -38.201 1.00 88.88 526 LYS A C 1
ATOM 4453 O O . LYS A 1 526 ? 10.609 6.825 -37.061 1.00 88.88 526 LYS A O 1
ATOM 4458 N N . GLY A 1 527 ? 11.073 8.530 -38.456 1.00 89.88 527 GLY A N 1
ATOM 4459 C CA . GLY A 1 527 ? 11.159 9.584 -37.437 1.00 89.88 527 GLY A CA 1
ATOM 4460 C C . GLY A 1 527 ? 12.527 9.735 -36.755 1.00 89.88 527 GLY A C 1
ATOM 4461 O O . GLY A 1 527 ? 13.537 9.215 -37.225 1.00 89.88 527 GLY A O 1
ATOM 4462 N N . ASN A 1 528 ? 12.567 10.501 -35.660 1.00 88.00 528 ASN A N 1
ATOM 4463 C CA . ASN A 1 528 ? 13.808 10.965 -35.028 1.00 88.00 528 ASN A CA 1
ATOM 4464 C C . ASN A 1 528 ? 14.375 9.929 -34.053 1.00 88.00 528 ASN A C 1
ATOM 4466 O O . ASN A 1 528 ? 13.854 9.755 -32.950 1.00 88.00 528 ASN A O 1
ATOM 4470 N N . LEU A 1 529 ? 15.471 9.280 -34.441 1.00 90.69 529 LEU A N 1
ATOM 4471 C CA . LEU A 1 529 ? 16.150 8.312 -33.588 1.00 90.69 529 LEU A CA 1
ATOM 4472 C C . LEU A 1 529 ? 16.891 9.009 -32.429 1.00 90.69 529 LEU A C 1
ATOM 4474 O O . LEU A 1 529 ? 17.540 10.036 -32.648 1.00 90.69 529 LEU A O 1
ATOM 4478 N N . PRO A 1 530 ? 16.879 8.436 -31.213 1.00 93.88 530 PRO A N 1
ATOM 4479 C CA . PRO A 1 530 ? 17.748 8.896 -30.143 1.00 93.88 530 PRO A CA 1
ATOM 4480 C C . PRO A 1 530 ? 19.230 8.763 -30.520 1.00 93.88 530 PRO A C 1
ATOM 4482 O O . PRO A 1 530 ? 19.662 7.769 -31.104 1.00 93.88 530 PRO A O 1
ATOM 4485 N N . SER A 1 531 ? 20.039 9.736 -30.105 1.00 94.25 531 SER A N 1
ATOM 4486 C CA . SER A 1 531 ? 21.502 9.655 -30.204 1.00 94.25 531 SER A CA 1
ATOM 4487 C C . SER A 1 531 ? 22.080 8.468 -29.415 1.00 94.25 531 SER A C 1
ATOM 4489 O O . SER A 1 531 ? 21.457 7.959 -28.475 1.00 94.25 531 SER A O 1
ATOM 4491 N N . LYS A 1 532 ? 23.304 8.042 -29.761 1.00 96.25 532 LYS A N 1
ATOM 4492 C CA . LYS A 1 532 ? 24.024 6.967 -29.054 1.00 96.25 532 LYS A CA 1
ATOM 4493 C C . LYS A 1 532 ? 24.151 7.289 -27.567 1.00 96.25 532 LYS A C 1
ATOM 4495 O O . LYS A 1 532 ? 24.653 8.353 -27.204 1.00 96.25 532 LYS A O 1
ATOM 4500 N N . ARG A 1 533 ? 23.737 6.356 -26.705 1.00 96.62 533 ARG A N 1
ATOM 4501 C CA . ARG A 1 533 ? 23.618 6.617 -25.263 1.00 96.62 533 ARG A CA 1
ATOM 4502 C C . ARG A 1 533 ? 23.751 5.375 -24.389 1.00 96.62 533 ARG A C 1
ATOM 4504 O O . ARG A 1 533 ? 23.372 4.272 -24.777 1.00 96.62 533 ARG A O 1
ATOM 4511 N N . SER A 1 534 ? 24.212 5.580 -23.159 1.00 95.19 534 SER A N 1
ATOM 4512 C CA . SER A 1 534 ? 24.247 4.574 -22.086 1.00 95.19 534 SER A CA 1
ATOM 4513 C C . SER A 1 534 ? 23.598 5.110 -20.811 1.00 95.19 534 SER A C 1
ATOM 4515 O O . SER A 1 534 ? 23.415 6.317 -20.668 1.00 95.19 534 SER A O 1
ATOM 4517 N N . GLY A 1 535 ? 23.203 4.222 -19.899 1.00 92.50 535 GLY A N 1
ATOM 4518 C CA . GLY A 1 535 ? 22.671 4.611 -18.587 1.00 92.50 535 GLY A CA 1
ATOM 4519 C C . GLY A 1 535 ? 21.316 5.330 -18.642 1.00 92.50 535 GLY A C 1
ATOM 4520 O O . GLY A 1 535 ? 20.933 5.981 -17.671 1.00 92.50 535 GLY A O 1
ATOM 4521 N N . HIS A 1 536 ? 20.614 5.235 -19.771 1.00 95.88 536 HIS A N 1
ATOM 4522 C CA . HIS A 1 536 ? 19.252 5.728 -19.963 1.00 95.88 536 HIS A CA 1
ATOM 4523 C C . HIS A 1 536 ? 18.230 4.715 -19.428 1.00 95.88 536 HIS A C 1
ATOM 4525 O O . HIS A 1 536 ? 18.569 3.567 -19.125 1.00 95.88 536 HIS A O 1
ATOM 4531 N N . THR A 1 537 ? 16.967 5.125 -19.343 1.00 95.38 537 THR A N 1
ATOM 4532 C CA . THR A 1 537 ? 15.847 4.224 -19.039 1.00 95.38 537 THR A CA 1
ATOM 4533 C C . THR A 1 537 ? 14.950 4.053 -20.259 1.00 95.38 537 THR A C 1
ATOM 4535 O O . THR A 1 537 ? 14.856 4.968 -21.074 1.00 95.38 537 THR A O 1
ATOM 4538 N N . ALA A 1 538 ? 14.319 2.882 -20.397 1.00 95.62 538 ALA A N 1
ATOM 4539 C CA . ALA A 1 538 ? 13.271 2.630 -21.383 1.00 95.62 538 ALA A CA 1
ATOM 4540 C C . ALA A 1 538 ? 12.082 1.939 -20.703 1.00 95.62 538 ALA A C 1
ATOM 4542 O O . ALA A 1 538 ? 12.208 0.816 -20.209 1.00 95.62 538 ALA A O 1
ATOM 4543 N N . THR A 1 539 ? 10.933 2.607 -20.673 1.00 95.25 539 THR A N 1
ATOM 4544 C CA . THR A 1 539 ? 9.765 2.202 -19.881 1.00 95.25 539 THR A CA 1
ATOM 4545 C C . THR A 1 539 ? 8.547 2.052 -20.780 1.00 95.25 539 THR A C 1
ATOM 4547 O O . THR A 1 539 ? 8.259 2.939 -21.580 1.00 95.25 539 THR A O 1
ATOM 4550 N N . VAL A 1 540 ? 7.812 0.943 -20.650 1.00 94.88 540 VAL A N 1
ATOM 4551 C CA . VAL A 1 540 ? 6.534 0.776 -21.360 1.00 94.88 540 VAL A CA 1
ATOM 4552 C C . VAL A 1 540 ? 5.463 1.629 -20.690 1.00 94.88 540 VAL A C 1
ATOM 4554 O O . VAL A 1 540 ? 5.240 1.510 -19.485 1.00 94.88 540 VAL A O 1
ATOM 4557 N N . ALA A 1 541 ? 4.785 2.459 -21.474 1.00 93.69 541 ALA A N 1
ATOM 4558 C CA . ALA A 1 541 ? 3.630 3.234 -21.045 1.00 93.69 541 ALA A CA 1
ATOM 4559 C C . ALA A 1 541 ? 2.647 3.397 -22.207 1.00 93.69 541 ALA A C 1
ATOM 4561 O O . ALA A 1 541 ? 3.042 3.867 -23.274 1.00 93.69 541 ALA A O 1
ATOM 4562 N N . GLN A 1 542 ? 1.379 3.034 -21.975 1.00 90.44 542 GLN A N 1
ATOM 4563 C CA . GLN A 1 542 ? 0.294 3.107 -22.970 1.00 90.44 542 GLN A CA 1
ATOM 4564 C C . GLN A 1 542 ? 0.701 2.501 -24.323 1.00 90.44 542 GLN A C 1
ATOM 4566 O O . GLN A 1 542 ? 0.664 3.172 -25.348 1.00 90.44 542 GLN A O 1
ATOM 4571 N N . ASP A 1 543 ? 1.178 1.256 -24.283 1.00 91.88 543 ASP A N 1
ATOM 4572 C CA . ASP A 1 543 ? 1.607 0.463 -25.443 1.00 91.88 543 ASP A CA 1
ATOM 4573 C C . ASP A 1 543 ? 2.784 1.016 -26.259 1.00 91.88 543 ASP A C 1
ATOM 4575 O O . ASP A 1 543 ? 3.055 0.583 -27.377 1.00 91.88 543 ASP A O 1
ATOM 4579 N N . LYS A 1 544 ? 3.540 1.952 -25.679 1.00 95.69 544 LYS A N 1
ATOM 4580 C CA . LYS A 1 544 ? 4.720 2.562 -26.300 1.00 95.69 544 LYS A CA 1
ATOM 4581 C C . LYS A 1 544 ? 5.922 2.480 -25.379 1.00 95.69 544 LYS A C 1
ATOM 4583 O O . LYS A 1 544 ? 5.779 2.373 -24.161 1.00 95.69 544 LYS A O 1
ATOM 4588 N N . ILE A 1 545 ? 7.120 2.541 -25.953 1.00 97.00 545 ILE A N 1
ATOM 4589 C CA . ILE A 1 545 ? 8.378 2.503 -25.203 1.00 97.00 545 ILE A CA 1
ATOM 4590 C C . ILE A 1 545 ? 8.925 3.923 -25.094 1.00 97.00 545 ILE A C 1
ATOM 4592 O O . ILE A 1 545 ? 9.254 4.552 -26.095 1.00 97.00 545 ILE A O 1
ATOM 4596 N N . TRP A 1 546 ? 9.040 4.425 -23.870 1.00 97.38 546 TRP A N 1
ATOM 4597 C CA . TRP A 1 546 ? 9.499 5.779 -23.582 1.00 97.38 546 TRP A CA 1
ATOM 4598 C C . TRP A 1 546 ? 10.927 5.769 -23.069 1.00 97.38 546 TRP A C 1
ATOM 4600 O O . TRP A 1 546 ? 11.231 5.046 -22.122 1.00 97.38 546 TRP A O 1
ATOM 4610 N N . ILE A 1 547 ? 11.785 6.590 -23.668 1.00 97.44 547 ILE A N 1
ATOM 4611 C CA . ILE A 1 547 ? 13.202 6.700 -23.329 1.00 97.44 547 ILE A CA 1
ATOM 4612 C C . ILE A 1 547 ? 13.486 8.064 -22.742 1.00 97.44 547 ILE A C 1
ATOM 4614 O O . ILE A 1 547 ? 13.150 9.073 -23.357 1.00 97.44 547 ILE A O 1
ATOM 4618 N N . PHE A 1 548 ? 14.159 8.085 -21.595 1.00 97.44 548 PHE A N 1
ATOM 4619 C CA . PHE A 1 548 ? 14.569 9.325 -20.953 1.00 97.44 548 PHE A CA 1
ATOM 4620 C C . PHE A 1 548 ? 16.054 9.317 -20.584 1.00 97.44 548 PHE A C 1
ATOM 4622 O O . PHE A 1 548 ? 16.570 8.350 -20.010 1.00 97.44 548 PHE A O 1
ATOM 4629 N N . GLY A 1 549 ? 16.721 10.430 -20.894 1.00 96.62 549 GLY A N 1
ATOM 4630 C CA . GLY A 1 549 ? 18.067 10.768 -20.439 1.00 96.62 549 GLY A CA 1
ATOM 4631 C C . GLY A 1 549 ? 19.168 9.786 -20.851 1.00 96.62 549 GLY A C 1
ATOM 4632 O O . GLY A 1 549 ? 19.153 9.209 -21.942 1.00 96.62 549 GLY A O 1
ATOM 4633 N N . GLY A 1 550 ? 20.154 9.621 -19.965 1.00 96.00 550 GLY A N 1
ATOM 4634 C CA . GLY A 1 550 ? 21.378 8.853 -20.193 1.00 96.00 550 GLY A CA 1
ATOM 4635 C C . GLY A 1 550 ? 22.598 9.742 -20.430 1.00 96.00 550 GLY A C 1
ATOM 4636 O O . GLY A 1 550 ? 22.581 10.940 -20.149 1.00 96.00 550 GLY A O 1
ATOM 4637 N N . LYS A 1 551 ? 23.672 9.142 -20.940 1.00 95.75 551 LYS A N 1
ATOM 4638 C CA . LYS A 1 551 ? 24.919 9.824 -21.300 1.00 95.75 551 LYS A CA 1
ATOM 4639 C C . LYS A 1 551 ? 25.231 9.615 -22.775 1.00 95.75 551 LYS A C 1
ATOM 4641 O O . LYS A 1 551 ? 25.353 8.467 -23.209 1.00 95.75 551 LYS A O 1
ATOM 4646 N N . GLY A 1 552 ? 25.356 10.713 -23.516 1.00 95.12 552 GLY A N 1
ATOM 4647 C CA . GLY A 1 552 ? 25.630 10.744 -24.952 1.00 95.12 552 GLY A CA 1
ATOM 4648 C C . GLY A 1 552 ? 27.049 10.302 -25.305 1.00 95.12 552 GLY A C 1
ATOM 4649 O O . GLY A 1 552 ? 27.904 10.144 -24.427 1.00 95.12 552 GLY A O 1
ATOM 4650 N N . GLU A 1 553 ? 27.317 10.056 -26.590 1.00 93.06 553 GLU A N 1
ATOM 4651 C CA . GLU A 1 553 ? 28.651 9.684 -27.095 1.00 93.06 553 GLU A CA 1
ATOM 4652 C C . GLU A 1 553 ? 29.721 10.714 -26.706 1.00 93.06 553 GLU A C 1
ATOM 4654 O O . GLU A 1 553 ? 30.759 10.320 -26.178 1.00 93.06 553 GLU A O 1
ATOM 4659 N N . ASP A 1 554 ? 29.379 12.000 -26.800 1.00 91.81 554 ASP A N 1
ATOM 4660 C CA . ASP A 1 554 ? 30.159 13.173 -26.375 1.00 91.81 554 ASP A CA 1
ATOM 4661 C C . ASP A 1 554 ? 30.439 13.253 -24.861 1.00 91.81 554 ASP A C 1
ATOM 4663 O O . ASP A 1 554 ? 31.153 14.133 -24.388 1.00 91.81 554 ASP A O 1
ATOM 4667 N N . GLY A 1 555 ? 29.868 12.339 -24.074 1.00 90.06 555 GLY A N 1
ATOM 4668 C CA . GLY A 1 555 ? 30.023 12.296 -22.627 1.00 90.06 555 GLY A CA 1
ATOM 4669 C C . GLY A 1 555 ? 29.107 13.256 -21.872 1.00 90.06 555 GLY A C 1
ATOM 4670 O O . GLY A 1 555 ? 29.162 13.264 -20.640 1.00 90.06 555 GLY A O 1
ATOM 4671 N N . LYS A 1 556 ? 28.236 14.009 -22.555 1.00 95.06 556 LYS A N 1
ATOM 4672 C CA . LYS A 1 556 ? 27.256 14.877 -21.897 1.00 95.06 556 LYS A CA 1
ATOM 4673 C C . LYS A 1 556 ? 26.098 14.053 -21.346 1.00 95.06 556 LYS A C 1
ATOM 4675 O O . LYS A 1 556 ? 25.666 13.061 -21.936 1.00 95.06 556 LYS A O 1
ATOM 4680 N N . TYR A 1 557 ? 25.589 14.470 -20.192 1.00 96.56 557 TYR A N 1
ATOM 4681 C CA . TYR A 1 557 ? 24.332 13.943 -19.671 1.00 96.56 557 TYR A CA 1
ATOM 4682 C C . TYR A 1 557 ? 23.172 14.487 -20.505 1.00 96.56 557 TYR A C 1
ATOM 4684 O O . TYR A 1 557 ? 23.193 15.648 -20.912 1.00 96.56 557 TYR A O 1
ATOM 4692 N N . LEU A 1 558 ? 22.145 13.667 -20.704 1.00 96.81 558 LEU A N 1
ATOM 4693 C CA . LEU A 1 558 ? 20.965 13.985 -21.502 1.00 96.81 558 LEU A CA 1
ATOM 4694 C C . LEU A 1 558 ? 19.714 14.084 -20.608 1.00 96.81 558 LEU A C 1
ATOM 4696 O O . LEU A 1 558 ? 19.631 13.429 -19.563 1.00 96.81 558 LEU A O 1
ATOM 4700 N N . ASN A 1 559 ? 18.738 14.894 -21.018 1.00 96.06 559 ASN A N 1
ATOM 4701 C CA . ASN A 1 559 ? 17.383 15.000 -20.447 1.00 96.06 559 ASN A CA 1
ATOM 4702 C C . ASN A 1 559 ? 16.290 14.977 -21.530 1.00 96.06 559 ASN A C 1
ATOM 4704 O O . ASN A 1 559 ? 15.173 15.441 -21.302 1.00 96.06 559 ASN A O 1
ATOM 4708 N N . ASP A 1 560 ? 16.623 14.480 -22.715 1.00 96.12 560 ASP A N 1
ATOM 4709 C CA . ASP A 1 560 ? 15.693 14.327 -23.823 1.00 96.12 560 ASP A CA 1
ATOM 4710 C C . ASP A 1 560 ? 14.699 13.181 -23.565 1.00 96.12 560 ASP A C 1
ATOM 4712 O O . ASP A 1 560 ? 14.997 12.211 -22.859 1.00 96.12 560 ASP A O 1
ATOM 4716 N N . LEU A 1 561 ? 13.497 13.316 -24.134 1.00 97.00 561 LEU A N 1
ATOM 4717 C CA . LEU A 1 561 ? 12.418 12.337 -24.039 1.00 97.00 561 LEU A CA 1
ATOM 4718 C C . LEU A 1 561 ? 12.049 11.851 -25.443 1.00 97.00 561 LEU A C 1
ATOM 4720 O O . LEU A 1 561 ? 11.687 12.642 -26.312 1.00 97.00 561 LEU A O 1
ATOM 4724 N N . TYR A 1 562 ? 12.114 10.541 -25.654 1.00 97.25 562 TYR A N 1
ATOM 4725 C CA . TYR A 1 562 ? 11.698 9.900 -26.899 1.00 97.25 562 TYR A CA 1
ATOM 4726 C C . TYR A 1 562 ? 10.602 8.883 -26.633 1.00 97.25 562 TYR A C 1
ATOM 4728 O O . TYR A 1 562 ? 10.552 8.257 -25.575 1.00 97.25 562 TYR A O 1
ATOM 4736 N N . MET A 1 563 ? 9.754 8.687 -27.631 1.00 96.38 563 MET A N 1
ATOM 4737 C CA . MET A 1 563 ? 8.726 7.661 -27.652 1.00 96.38 563 MET A CA 1
ATOM 4738 C C . MET A 1 563 ? 8.930 6.810 -28.903 1.00 96.38 563 MET A C 1
ATOM 4740 O O . MET A 1 563 ? 8.977 7.333 -30.016 1.00 96.38 563 MET A O 1
ATOM 4744 N N . TYR A 1 564 ? 9.042 5.503 -28.716 1.00 96.88 564 TYR A N 1
ATOM 4745 C CA . TYR A 1 564 ? 9.043 4.519 -29.784 1.00 96.88 564 TYR A CA 1
ATOM 4746 C C . TYR A 1 564 ? 7.714 3.776 -29.790 1.00 96.88 564 TYR A C 1
ATOM 4748 O O . TYR A 1 564 ? 7.271 3.279 -28.751 1.00 96.88 564 TYR A O 1
ATOM 4756 N N . ASP A 1 565 ? 7.094 3.716 -30.961 1.00 95.00 565 ASP A N 1
ATOM 4757 C CA . ASP A 1 565 ? 5.881 2.954 -31.222 1.00 95.00 565 ASP A CA 1
ATOM 4758 C C . ASP A 1 565 ? 6.262 1.624 -31.893 1.00 95.00 565 ASP A C 1
ATOM 4760 O O . ASP A 1 565 ? 6.637 1.632 -33.071 1.00 95.00 565 ASP A O 1
ATOM 4764 N N . PRO A 1 566 ? 6.224 0.482 -31.177 1.00 92.81 566 PRO A N 1
ATOM 4765 C CA . PRO A 1 566 ? 6.677 -0.791 -31.731 1.00 92.81 566 PRO A CA 1
ATOM 4766 C C . PRO A 1 566 ? 5.727 -1.382 -32.778 1.00 92.81 566 PRO A C 1
ATOM 4768 O O . PRO A 1 566 ? 6.157 -2.236 -33.5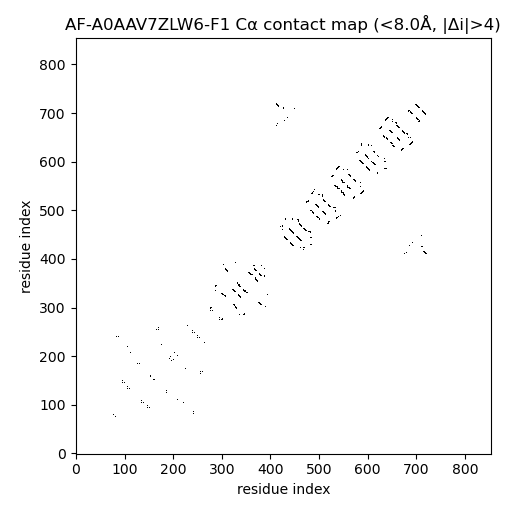50 1.00 92.81 566 PRO A O 1
ATOM 4771 N N . LEU A 1 567 ? 4.459 -0.950 -32.804 1.00 91.25 567 LEU A N 1
ATOM 4772 C CA . LEU A 1 567 ? 3.465 -1.412 -33.776 1.00 91.25 567 LEU A CA 1
ATOM 4773 C C . LEU A 1 567 ? 3.664 -0.716 -35.121 1.00 91.25 567 LEU A C 1
ATOM 4775 O O . LEU A 1 567 ? 3.671 -1.363 -36.164 1.00 91.25 567 LEU A O 1
ATOM 4779 N N . LEU A 1 568 ? 3.883 0.600 -35.088 1.00 91.19 568 LEU A N 1
ATOM 4780 C CA . LEU A 1 568 ? 4.114 1.401 -36.293 1.00 91.19 568 LEU A CA 1
ATOM 4781 C C . LEU A 1 568 ? 5.591 1.443 -36.713 1.00 91.19 568 LEU A C 1
ATOM 4783 O O . LEU A 1 568 ? 5.910 1.868 -37.822 1.00 91.19 568 LEU A O 1
ATOM 4787 N N . ASN A 1 569 ? 6.496 1.021 -35.828 1.00 91.50 569 ASN A N 1
ATOM 4788 C CA . ASN A 1 569 ? 7.944 1.138 -35.975 1.00 91.50 569 ASN A CA 1
ATOM 4789 C C . ASN A 1 569 ? 8.400 2.592 -36.223 1.00 91.50 569 ASN A C 1
ATOM 4791 O O . ASN A 1 569 ? 9.187 2.884 -37.130 1.00 91.50 569 ASN A O 1
ATOM 4795 N N . ILE A 1 570 ? 7.876 3.517 -35.412 1.00 94.50 570 ILE A N 1
ATOM 4796 C CA . ILE A 1 570 ? 8.123 4.962 -35.530 1.00 94.50 570 ILE A CA 1
ATOM 4797 C C . ILE A 1 570 ? 8.743 5.496 -34.243 1.00 94.50 570 ILE A C 1
ATOM 4799 O O . ILE A 1 570 ? 8.268 5.220 -33.140 1.00 94.50 570 ILE A O 1
ATOM 4803 N N . TRP A 1 571 ? 9.778 6.315 -34.398 1.00 96.00 571 TRP A N 1
ATOM 4804 C CA . TRP A 1 571 ? 10.349 7.131 -33.339 1.00 96.00 571 TRP A CA 1
ATOM 4805 C C . TRP A 1 571 ? 9.788 8.543 -33.368 1.00 96.00 571 TRP A C 1
ATOM 4807 O O . TRP A 1 571 ? 9.676 9.171 -34.420 1.00 96.00 571 TRP A O 1
ATOM 4817 N N . LYS A 1 572 ? 9.494 9.078 -32.187 1.00 95.81 572 LYS A N 1
ATOM 4818 C CA . LYS A 1 572 ? 9.082 10.464 -32.016 1.00 95.81 572 LYS A CA 1
ATOM 4819 C C . LYS A 1 572 ? 9.916 11.113 -30.924 1.00 95.81 572 LYS A C 1
ATOM 4821 O O . LYS A 1 572 ? 9.948 10.627 -29.791 1.00 95.81 572 LYS A O 1
ATOM 4826 N N . PHE A 1 573 ? 10.558 12.226 -31.264 1.00 96.25 573 PHE A N 1
ATOM 4827 C CA . PHE A 1 573 ? 11.093 13.136 -30.262 1.00 96.25 573 PHE A CA 1
ATOM 4828 C C . PHE A 1 573 ? 9.928 13.871 -29.602 1.00 96.25 573 PHE A C 1
ATOM 4830 O O . PHE A 1 573 ? 9.051 14.410 -30.282 1.00 96.25 573 PHE A O 1
ATOM 4837 N N . ILE A 1 574 ? 9.898 13.860 -28.276 1.00 96.00 574 ILE A N 1
ATOM 4838 C CA . ILE A 1 574 ? 8.859 14.518 -27.500 1.00 96.00 574 ILE A CA 1
ATOM 4839 C C . ILE A 1 574 ? 9.464 15.780 -26.918 1.00 96.00 574 ILE A C 1
ATOM 4841 O O . ILE A 1 574 ? 10.491 15.712 -26.249 1.00 96.00 574 ILE A O 1
ATOM 4845 N N . ASN A 1 575 ? 8.807 16.913 -27.158 1.00 93.31 575 ASN A N 1
ATOM 4846 C CA . ASN A 1 575 ? 9.173 18.193 -26.570 1.00 93.31 575 ASN A CA 1
ATOM 4847 C C . ASN A 1 575 ? 8.181 18.530 -25.440 1.00 93.31 575 ASN A C 1
ATOM 4849 O O . ASN A 1 575 ? 7.052 18.944 -25.729 1.00 93.31 575 ASN A O 1
ATOM 4853 N N . PRO A 1 576 ? 8.531 18.279 -24.165 1.00 92.38 576 PRO A N 1
ATOM 4854 C CA . PRO A 1 576 ? 7.654 18.542 -23.034 1.00 92.38 576 PRO A CA 1
ATOM 4855 C C . PRO A 1 576 ? 7.482 20.035 -22.781 1.00 92.38 576 PRO A C 1
ATOM 4857 O O . PRO A 1 576 ? 8.422 20.818 -22.888 1.00 92.38 576 PRO A O 1
ATOM 4860 N N . ILE A 1 577 ? 6.293 20.419 -22.334 1.00 89.88 577 ILE A N 1
ATOM 4861 C CA . ILE A 1 577 ? 5.981 21.796 -21.970 1.00 89.88 577 ILE A CA 1
ATOM 4862 C C . ILE A 1 577 ? 6.601 22.119 -20.602 1.00 89.88 577 ILE A C 1
ATOM 4864 O O . ILE A 1 577 ? 6.381 21.407 -19.618 1.00 89.88 577 ILE A O 1
ATOM 4868 N N . GLY A 1 578 ? 7.313 23.244 -20.514 1.00 86.12 578 GLY A N 1
ATOM 4869 C CA . GLY A 1 578 ? 7.843 23.793 -19.264 1.00 86.12 578 GLY A CA 1
ATOM 4870 C C . GLY A 1 578 ? 9.190 23.210 -18.824 1.00 86.12 578 GLY A C 1
ATOM 4871 O O . GLY A 1 578 ? 9.993 22.746 -19.630 1.00 86.12 578 GLY A O 1
ATOM 4872 N N . LYS A 1 579 ? 9.472 23.280 -17.515 1.00 89.38 579 LYS A N 1
ATOM 4873 C CA . LYS A 1 579 ? 10.757 22.836 -16.951 1.00 89.38 579 LYS A CA 1
ATOM 4874 C C . LYS A 1 579 ? 10.854 21.312 -16.971 1.00 89.38 579 LYS A C 1
ATOM 4876 O O . LYS A 1 579 ? 10.099 20.635 -16.277 1.00 89.38 579 LYS A O 1
ATOM 4881 N N . SER A 1 580 ? 11.822 20.798 -17.719 1.00 92.44 580 SER A N 1
ATOM 4882 C CA . SER A 1 580 ? 12.167 19.376 -17.740 1.00 92.44 580 SER A CA 1
ATOM 4883 C C . SER A 1 580 ? 13.124 19.007 -16.596 1.00 92.44 580 SER A C 1
ATOM 4885 O O . SER A 1 580 ? 13.812 19.884 -16.059 1.00 92.44 580 SER A O 1
ATOM 4887 N N . PRO A 1 581 ? 13.213 17.719 -16.214 1.00 94.38 581 PRO A N 1
ATOM 4888 C CA . PRO A 1 581 ? 14.180 17.271 -15.229 1.00 94.38 581 PRO A CA 1
ATOM 4889 C C . PRO A 1 581 ? 15.611 17.577 -15.700 1.00 94.38 581 PRO A C 1
ATOM 4891 O O . PRO A 1 581 ? 15.898 17.498 -16.899 1.00 94.38 581 PRO A O 1
ATOM 4894 N N . PRO A 1 582 ? 16.536 17.885 -14.774 1.00 94.75 582 PRO A N 1
ATOM 4895 C CA . PRO A 1 582 ? 17.955 17.993 -15.093 1.00 94.75 582 PRO A CA 1
ATOM 4896 C C . PRO A 1 582 ? 18.505 16.749 -15.798 1.00 94.75 582 PRO A C 1
ATOM 4898 O O . PRO A 1 582 ? 18.084 15.627 -15.499 1.00 94.75 582 PRO A O 1
ATOM 4901 N N . ALA A 1 583 ? 19.486 16.958 -16.677 1.00 96.12 583 ALA A N 1
ATOM 4902 C CA . ALA A 1 583 ? 20.182 15.901 -17.403 1.00 96.12 583 ALA A CA 1
ATOM 4903 C C . ALA A 1 583 ? 20.880 14.904 -16.472 1.00 96.12 583 ALA A C 1
ATOM 4905 O O . ALA A 1 583 ? 21.566 15.305 -15.527 1.00 96.12 583 ALA A O 1
ATOM 4906 N N . ARG A 1 584 ? 20.673 13.605 -16.729 1.00 96.06 584 ARG A N 1
ATOM 4907 C CA . ARG A 1 584 ? 21.047 12.526 -15.804 1.00 96.06 584 ARG A CA 1
ATOM 4908 C C . ARG A 1 584 ? 21.187 11.161 -16.480 1.00 96.06 584 ARG A C 1
ATOM 4910 O O . ARG A 1 584 ? 20.429 10.819 -17.383 1.00 96.06 584 ARG A O 1
ATOM 4917 N N . GLU A 1 585 ? 22.067 10.322 -15.949 1.00 94.50 585 GLU A N 1
ATOM 4918 C CA . GLU A 1 585 ? 22.151 8.884 -16.232 1.00 94.50 585 GLU A CA 1
ATOM 4919 C C . GLU A 1 585 ? 21.942 8.056 -14.953 1.00 94.50 585 GLU A C 1
ATOM 4921 O O . GLU A 1 585 ? 21.880 8.598 -13.846 1.00 94.50 585 GLU A O 1
ATOM 4926 N N . LYS A 1 586 ? 21.813 6.731 -15.097 1.00 91.06 586 LYS A N 1
ATOM 4927 C CA . LYS A 1 586 ? 21.686 5.769 -13.984 1.00 91.06 586 LYS A CA 1
ATOM 4928 C C . LYS A 1 586 ? 20.537 6.108 -13.016 1.00 91.06 586 LYS A C 1
ATOM 4930 O O . LYS A 1 586 ? 20.593 5.780 -11.830 1.00 91.06 586 LYS A O 1
ATOM 4935 N N . HIS A 1 587 ? 19.507 6.783 -13.515 1.00 93.38 587 HIS A N 1
ATOM 4936 C CA . HIS A 1 587 ? 18.244 7.007 -12.820 1.00 93.38 587 HIS A CA 1
ATOM 4937 C C . HIS A 1 587 ? 17.328 5.791 -13.010 1.00 93.38 587 HIS A C 1
ATOM 4939 O O . HIS A 1 587 ? 17.610 4.912 -13.829 1.00 93.38 587 HIS A O 1
ATOM 4945 N N . SER A 1 588 ? 16.221 5.749 -12.274 1.00 92.38 588 SER A N 1
ATOM 4946 C CA . SER A 1 588 ? 15.146 4.790 -12.534 1.00 92.38 588 SER A CA 1
ATOM 4947 C C . SER A 1 588 ? 13.921 5.505 -13.105 1.00 92.38 588 SER A C 1
ATOM 4949 O O . SER A 1 588 ? 13.706 6.686 -12.826 1.00 92.38 588 SER A O 1
ATOM 4951 N N . CYS A 1 589 ? 13.149 4.807 -13.939 1.00 93.81 589 CYS A N 1
ATOM 4952 C CA . CYS A 1 589 ? 11.924 5.329 -14.534 1.00 93.81 589 CYS A CA 1
ATOM 4953 C C . CYS A 1 589 ? 10.836 4.261 -14.490 1.00 93.81 589 CYS A C 1
ATOM 4955 O O . CYS A 1 589 ? 11.057 3.135 -14.933 1.00 93.81 589 CYS A O 1
ATOM 4957 N N . THR A 1 590 ? 9.661 4.613 -13.978 1.00 92.94 590 THR A N 1
ATOM 4958 C CA . THR A 1 590 ? 8.505 3.711 -13.871 1.00 92.94 590 THR A CA 1
ATOM 4959 C C . THR A 1 590 ? 7.243 4.387 -14.365 1.00 92.94 590 THR A C 1
ATOM 4961 O O . THR A 1 590 ? 7.106 5.601 -14.268 1.00 92.94 590 THR A O 1
ATOM 4964 N N . PHE A 1 591 ? 6.314 3.604 -14.908 1.00 91.50 591 PHE A N 1
ATOM 4965 C CA . PHE A 1 591 ? 5.019 4.109 -15.345 1.00 91.50 591 PHE A CA 1
ATOM 4966 C C . PHE A 1 591 ? 3.933 3.737 -14.337 1.00 91.50 591 PHE A C 1
ATOM 4968 O O . PHE A 1 591 ? 3.801 2.568 -13.973 1.00 91.50 591 PHE A O 1
ATOM 4975 N N . GLN A 1 592 ? 3.147 4.725 -13.907 1.00 86.19 592 GLN A N 1
ATOM 4976 C CA . GLN A 1 592 ? 1.994 4.513 -13.037 1.00 86.19 592 GLN A CA 1
ATOM 4977 C C . GLN A 1 592 ? 0.923 5.586 -13.277 1.00 86.19 592 GLN A C 1
ATOM 4979 O O . GLN A 1 592 ? 1.244 6.766 -13.394 1.00 86.19 592 GLN A O 1
ATOM 4984 N N . HIS A 1 593 ? -0.355 5.191 -13.327 1.00 82.88 593 HIS A N 1
ATOM 4985 C CA . HIS A 1 593 ? -1.511 6.105 -13.389 1.00 82.88 593 HIS A CA 1
ATOM 4986 C C . HIS A 1 593 ? -1.422 7.205 -14.474 1.00 82.88 593 HIS A C 1
ATOM 4988 O O . HIS A 1 593 ? -1.895 8.321 -14.275 1.00 82.88 593 HIS A O 1
ATOM 4994 N N . GLY A 1 594 ? -0.817 6.914 -15.632 1.00 87.69 594 GLY A N 1
ATOM 4995 C CA . GLY A 1 594 ? -0.666 7.895 -16.717 1.00 87.69 594 GLY A CA 1
ATOM 4996 C C . GLY A 1 594 ? 0.536 8.838 -16.576 1.00 87.69 594 GLY A C 1
ATOM 4997 O O . GLY A 1 594 ? 0.643 9.796 -17.345 1.00 87.69 594 GLY A O 1
ATOM 4998 N N . TYR A 1 595 ? 1.441 8.562 -15.633 1.00 91.50 595 TYR A N 1
ATOM 4999 C CA . TYR A 1 595 ? 2.659 9.331 -15.405 1.00 91.50 595 TYR A CA 1
ATOM 5000 C C . TYR A 1 595 ? 3.912 8.467 -15.555 1.00 91.50 595 TYR A C 1
ATOM 5002 O O . TYR A 1 595 ? 3.978 7.360 -15.019 1.00 91.50 595 TYR A O 1
ATOM 5010 N N . LEU A 1 596 ? 4.929 8.994 -16.242 1.00 94.69 596 LEU A N 1
ATOM 5011 C CA . LEU A 1 596 ? 6.296 8.473 -16.146 1.00 94.69 596 LEU A CA 1
ATOM 5012 C C . LEU A 1 596 ? 6.983 9.142 -14.964 1.00 94.69 596 LEU A C 1
ATOM 5014 O O . LEU A 1 596 ? 7.082 10.367 -14.920 1.00 94.69 596 LEU A O 1
ATOM 5018 N N . MET A 1 597 ? 7.453 8.349 -14.012 1.00 93.62 597 MET A N 1
ATOM 5019 C CA . MET A 1 597 ? 8.123 8.827 -12.815 1.00 93.62 597 MET A CA 1
ATOM 5020 C C . MET A 1 597 ? 9.621 8.548 -12.897 1.00 93.62 597 MET A C 1
ATOM 5022 O O . MET A 1 597 ? 10.038 7.392 -12.856 1.00 93.62 597 MET A O 1
ATOM 5026 N N . VAL A 1 598 ? 10.417 9.612 -12.982 1.00 94.88 598 VAL A N 1
ATOM 5027 C CA . VAL A 1 598 ? 11.882 9.583 -12.977 1.00 94.88 598 VAL A CA 1
ATOM 5028 C C . VAL A 1 598 ? 12.379 9.878 -11.570 1.00 94.88 598 VAL A C 1
ATOM 5030 O O . VAL A 1 598 ? 12.007 10.893 -10.981 1.00 94.88 598 VAL A O 1
ATOM 5033 N N . VAL A 1 599 ? 13.234 9.005 -11.041 1.00 92.12 599 VAL A N 1
ATOM 5034 C CA . VAL A 1 599 ? 13.750 9.107 -9.670 1.00 92.12 599 VAL A CA 1
ATOM 5035 C C . VAL A 1 599 ? 15.272 9.106 -9.664 1.00 92.12 599 VAL A C 1
ATOM 5037 O O . VAL A 1 599 ? 15.906 8.214 -10.237 1.00 92.12 599 VAL A O 1
ATOM 5040 N N . GLY A 1 600 ? 15.852 10.088 -8.967 1.00 90.88 600 GLY A N 1
ATOM 5041 C CA . GLY A 1 600 ? 17.285 10.184 -8.691 1.00 90.88 600 GLY A CA 1
ATOM 5042 C C . GLY A 1 600 ? 18.156 10.158 -9.949 1.00 90.88 600 GLY A C 1
ATOM 5043 O O . GLY A 1 600 ? 17.775 10.681 -10.997 1.00 90.88 600 GLY A O 1
ATOM 5044 N N . GLY A 1 601 ? 19.333 9.545 -9.841 1.00 90.94 601 GLY A N 1
ATOM 5045 C CA . GLY A 1 601 ? 20.341 9.462 -10.896 1.00 90.94 601 GLY A CA 1
ATOM 5046 C C . GLY A 1 601 ? 21.558 10.342 -10.630 1.00 90.94 601 GLY A C 1
ATOM 5047 O O . GLY A 1 601 ? 21.706 10.943 -9.562 1.00 90.94 601 GLY A O 1
ATOM 5048 N N . ILE A 1 602 ? 22.450 10.393 -11.615 1.00 89.94 602 ILE A N 1
ATOM 5049 C CA . ILE A 1 602 ? 23.661 11.210 -11.578 1.00 89.94 602 ILE A CA 1
ATOM 5050 C C . ILE A 1 602 ? 23.742 12.092 -12.823 1.00 89.94 602 ILE A C 1
ATOM 5052 O O . ILE A 1 602 ? 23.604 11.613 -13.947 1.00 89.94 602 ILE A O 1
ATOM 5056 N N . GLY A 1 603 ? 23.927 13.390 -12.605 1.00 91.19 603 GLY A N 1
ATOM 5057 C CA . GLY A 1 603 ? 24.262 14.366 -13.640 1.00 91.19 603 GLY A CA 1
ATOM 5058 C C . GLY A 1 603 ? 25.558 15.071 -13.254 1.00 91.19 603 GLY A C 1
ATOM 5059 O O . GLY A 1 603 ? 26.546 14.416 -12.932 1.00 91.19 603 GLY A O 1
ATOM 5060 N N . ARG A 1 604 ? 25.544 16.411 -13.203 1.00 87.69 604 ARG A N 1
ATOM 5061 C CA . ARG A 1 604 ? 26.638 17.177 -12.566 1.00 87.69 604 ARG A CA 1
ATOM 5062 C C . ARG A 1 604 ? 26.795 16.815 -11.087 1.00 87.69 604 ARG A C 1
ATOM 5064 O O . ARG A 1 604 ? 27.905 16.625 -10.618 1.00 87.69 604 ARG A O 1
ATOM 5071 N N . ASN A 1 605 ? 25.664 16.665 -10.400 1.00 88.94 605 ASN A N 1
ATOM 5072 C CA . ASN A 1 605 ? 25.576 16.230 -9.012 1.00 88.94 605 ASN A CA 1
ATOM 5073 C C . ASN A 1 605 ? 24.741 14.948 -8.919 1.00 88.94 605 ASN A C 1
ATOM 5075 O O . ASN A 1 605 ? 23.968 14.624 -9.830 1.00 88.94 605 ASN A O 1
ATOM 5079 N N . ARG A 1 606 ? 24.878 14.227 -7.803 1.00 88.19 606 ARG A N 1
ATOM 5080 C CA . ARG A 1 606 ? 23.958 13.139 -7.451 1.00 88.19 606 ARG A CA 1
ATOM 5081 C C . ARG A 1 606 ? 22.603 13.720 -7.074 1.00 88.19 606 ARG A C 1
ATOM 5083 O O . ARG A 1 606 ? 22.535 14.786 -6.468 1.00 88.19 606 ARG A O 1
ATOM 5090 N N . MET A 1 607 ? 21.542 13.024 -7.461 1.00 89.50 607 MET A N 1
ATOM 5091 C CA . MET A 1 607 ? 20.178 13.521 -7.338 1.00 89.50 607 MET A CA 1
ATOM 5092 C C . MET A 1 607 ? 19.329 12.588 -6.479 1.00 89.50 607 MET A C 1
ATOM 5094 O O . MET A 1 607 ? 19.509 11.365 -6.473 1.00 89.50 607 MET A O 1
ATOM 5098 N N . SER A 1 608 ? 18.360 13.180 -5.791 1.00 86.88 608 SER A N 1
ATOM 5099 C CA . SER A 1 608 ? 17.319 12.487 -5.031 1.00 86.88 608 SER A CA 1
ATOM 5100 C C . SER A 1 608 ? 15.907 12.953 -5.393 1.00 86.88 608 SER A C 1
ATOM 5102 O O . SER A 1 608 ? 14.936 12.551 -4.756 1.00 86.88 608 SER A O 1
ATOM 5104 N N . ASP A 1 609 ? 15.777 13.795 -6.420 1.00 89.50 609 ASP A N 1
ATOM 5105 C CA . ASP A 1 609 ? 14.500 14.351 -6.842 1.00 89.50 609 ASP A CA 1
ATOM 5106 C C . ASP A 1 609 ? 13.618 13.316 -7.558 1.00 89.50 609 ASP A C 1
ATOM 5108 O O . ASP A 1 609 ? 14.096 12.357 -8.175 1.00 89.50 609 ASP A O 1
ATOM 5112 N N . ILE A 1 610 ? 12.306 13.538 -7.461 1.00 91.31 610 ILE A N 1
ATOM 5113 C CA . ILE A 1 610 ? 11.276 12.809 -8.199 1.00 91.31 610 ILE A CA 1
ATOM 5114 C C . ILE A 1 610 ? 10.649 13.771 -9.202 1.00 91.31 610 ILE A C 1
ATOM 5116 O O . ILE A 1 610 ? 10.250 14.883 -8.850 1.00 91.31 610 ILE A O 1
ATOM 5120 N N . TRP A 1 611 ? 10.531 13.321 -10.445 1.00 93.62 611 TRP A N 1
ATOM 5121 C CA . TRP A 1 611 ? 9.830 14.024 -11.509 1.00 93.62 611 TRP A CA 1
ATOM 5122 C C . TRP A 1 611 ? 8.759 13.137 -12.116 1.00 93.62 611 TRP A C 1
ATOM 5124 O O . TRP A 1 611 ? 9.011 11.969 -12.394 1.00 93.62 611 TRP A O 1
ATOM 5134 N N . CYS A 1 612 ? 7.589 13.709 -12.372 1.00 93.62 612 CYS A N 1
ATOM 5135 C CA . CYS A 1 612 ? 6.493 13.045 -13.057 1.00 93.62 612 CYS A CA 1
ATOM 5136 C C . CYS A 1 612 ? 6.228 13.740 -14.392 1.00 93.62 612 CYS A C 1
ATOM 5138 O O . CYS A 1 612 ? 6.047 14.956 -14.442 1.00 93.62 612 CYS A O 1
ATOM 5140 N N . TYR A 1 613 ? 6.179 12.972 -15.473 1.00 95.69 613 TYR A N 1
ATOM 5141 C CA . TYR A 1 613 ? 5.733 13.435 -16.780 1.00 95.69 613 TYR A CA 1
ATOM 5142 C C . TYR A 1 613 ? 4.311 12.960 -17.030 1.00 95.69 613 TYR A C 1
ATOM 5144 O O . TYR A 1 613 ? 4.044 11.760 -17.011 1.00 95.69 613 TYR A O 1
ATOM 5152 N N . SER A 1 614 ? 3.396 13.899 -17.263 1.00 93.38 614 SER A N 1
ATOM 5153 C CA . SER A 1 614 ? 2.023 13.591 -17.656 1.00 93.38 614 SER A CA 1
ATOM 5154 C C . SER A 1 614 ? 1.955 13.331 -19.155 1.00 93.38 614 SER A C 1
ATOM 5156 O O . SER A 1 614 ? 2.152 14.261 -19.937 1.00 93.38 614 SER A O 1
ATOM 5158 N N . LEU A 1 615 ? 1.595 12.104 -19.549 1.00 92.31 615 LEU A N 1
ATOM 5159 C CA . LEU A 1 615 ? 1.410 11.760 -20.965 1.00 92.31 615 LEU A CA 1
ATOM 5160 C C . LEU A 1 615 ? 0.265 12.571 -21.588 1.00 92.31 615 LEU A C 1
ATOM 5162 O O . LEU A 1 615 ? 0.377 13.024 -22.719 1.00 92.31 615 LEU A O 1
ATOM 5166 N N . LYS A 1 616 ? -0.811 12.818 -20.826 1.00 91.38 616 LYS A N 1
ATOM 5167 C CA . LYS A 1 616 ? -1.974 13.592 -21.294 1.00 91.38 616 LYS A CA 1
ATOM 5168 C C . LYS A 1 616 ? -1.657 15.071 -21.503 1.00 91.38 616 LYS A C 1
ATOM 5170 O O . LYS A 1 616 ? -2.112 15.662 -22.470 1.00 91.38 616 LYS A O 1
ATOM 5175 N N . LYS A 1 617 ? -0.910 15.679 -20.575 1.00 91.50 617 LYS A N 1
ATOM 5176 C CA . LYS A 1 617 ? -0.612 17.123 -20.606 1.00 91.50 617 LYS A CA 1
ATOM 5177 C C . LYS A 1 617 ? 0.696 17.457 -21.324 1.00 91.50 617 LYS A C 1
ATOM 5179 O O . LYS A 1 617 ? 1.028 18.632 -21.418 1.00 91.50 617 LYS A O 1
ATOM 5184 N N . ASN A 1 618 ? 1.462 16.447 -21.748 1.00 93.88 618 ASN A N 1
ATOM 5185 C CA . ASN A 1 618 ? 2.820 16.596 -22.271 1.00 93.88 618 ASN A CA 1
ATOM 5186 C C . ASN A 1 618 ? 3.688 17.527 -21.395 1.00 93.88 618 ASN A C 1
ATOM 5188 O O . ASN A 1 618 ? 4.323 18.458 -21.884 1.00 93.88 618 ASN A O 1
ATOM 5192 N N . LYS A 1 619 ? 3.672 17.332 -20.072 1.00 94.94 619 LYS A N 1
ATOM 5193 C CA . LYS A 1 619 ? 4.306 18.262 -19.123 1.00 94.94 619 LYS A CA 1
ATOM 5194 C C . LYS A 1 619 ? 4.973 17.535 -17.969 1.00 94.94 619 LYS A C 1
ATOM 5196 O O . LYS A 1 619 ? 4.376 16.647 -17.355 1.00 94.94 619 LYS A O 1
ATOM 5201 N N . TRP A 1 620 ? 6.189 17.970 -17.651 1.00 95.19 620 TRP A N 1
ATOM 5202 C CA . TRP A 1 620 ? 6.896 17.585 -16.437 1.00 95.19 620 TRP A CA 1
ATOM 5203 C C . TRP A 1 620 ? 6.443 18.426 -15.248 1.00 95.19 620 TRP A C 1
ATOM 5205 O O . TRP A 1 620 ? 6.199 19.629 -15.357 1.00 95.19 620 TRP A O 1
ATOM 5215 N N . PHE A 1 621 ? 6.362 17.790 -14.088 1.00 92.19 621 PHE A N 1
ATOM 5216 C CA . PHE A 1 621 ? 6.150 18.458 -12.815 1.00 92.19 621 PHE A CA 1
ATOM 5217 C C . PHE A 1 621 ? 6.822 17.671 -11.692 1.00 92.19 621 PHE A C 1
ATOM 5219 O O . PHE A 1 621 ? 7.100 16.476 -11.815 1.00 92.19 621 PHE A O 1
ATOM 5226 N N . ARG A 1 622 ? 7.082 18.352 -10.577 1.00 89.69 622 ARG A N 1
ATOM 5227 C CA . ARG A 1 622 ? 7.512 17.704 -9.340 1.00 89.69 622 ARG A CA 1
ATOM 5228 C C . ARG A 1 622 ? 6.273 17.410 -8.498 1.00 89.69 622 ARG A C 1
ATOM 5230 O O . ARG A 1 622 ? 5.531 18.349 -8.211 1.00 89.69 622 ARG A O 1
ATOM 5237 N N . PRO A 1 623 ? 6.003 16.146 -8.141 1.00 84.88 623 PRO A N 1
ATOM 5238 C CA . PRO A 1 623 ? 4.899 15.841 -7.248 1.00 84.88 623 PRO A CA 1
ATOM 5239 C C . PRO A 1 623 ? 5.208 16.371 -5.842 1.00 84.88 623 PRO A C 1
ATOM 5241 O O . PRO A 1 623 ? 6.310 16.190 -5.324 1.00 84.88 623 PRO A O 1
ATOM 5244 N N . GLU A 1 624 ? 4.225 17.003 -5.206 1.00 80.00 624 GLU A N 1
ATOM 5245 C CA . GLU A 1 624 ? 4.287 17.299 -3.775 1.00 80.00 624 GLU A CA 1
ATOM 5246 C C . GLU A 1 624 ? 4.074 16.002 -3.005 1.00 80.00 624 GLU A C 1
ATOM 5248 O O . GLU A 1 624 ? 2.951 15.507 -2.923 1.00 80.00 624 GLU A O 1
ATOM 5253 N N . ILE A 1 625 ? 5.151 15.434 -2.470 1.00 74.75 625 ILE A N 1
ATOM 5254 C CA . ILE A 1 625 ? 5.092 14.203 -1.688 1.00 74.75 625 ILE A CA 1
ATOM 5255 C C . ILE A 1 625 ? 5.375 14.545 -0.224 1.00 74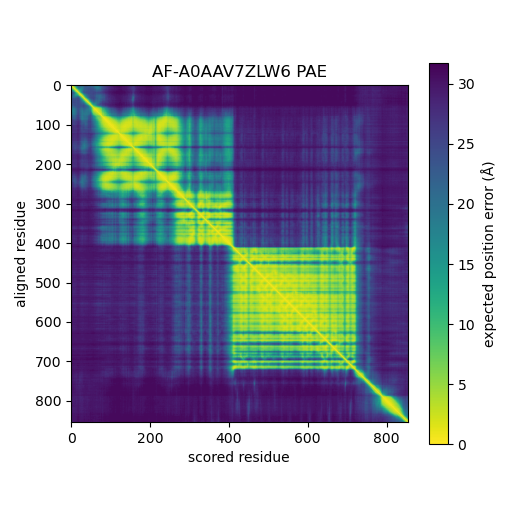.75 625 ILE A C 1
ATOM 5257 O O . ILE A 1 625 ? 6.415 15.108 0.113 1.00 74.75 625 ILE A O 1
ATOM 5261 N N . ARG A 1 626 ? 4.423 14.221 0.651 1.00 65.38 626 ARG A N 1
ATOM 5262 C CA . ARG A 1 626 ? 4.518 14.347 2.108 1.00 65.38 626 ARG A CA 1
ATOM 5263 C C . ARG A 1 626 ? 5.252 13.130 2.683 1.00 65.38 626 ARG A C 1
ATOM 5265 O O . ARG A 1 626 ? 5.203 12.039 2.122 1.00 65.38 626 ARG A O 1
ATOM 5272 N N . GLY A 1 627 ? 5.918 13.298 3.822 1.00 68.62 627 GLY A N 1
ATOM 5273 C CA . GLY A 1 627 ? 6.672 12.224 4.480 1.00 68.62 627 GLY A CA 1
ATOM 5274 C C . GLY A 1 627 ? 8.160 12.543 4.564 1.00 68.62 627 GLY A C 1
ATOM 5275 O O . GLY A 1 627 ? 8.531 13.566 5.141 1.00 68.62 627 GLY A O 1
ATOM 5276 N N . ILE A 1 628 ? 9.013 11.664 4.030 1.00 62.12 628 ILE A N 1
ATOM 5277 C CA . ILE A 1 628 ? 10.475 11.836 4.048 1.00 62.12 628 ILE A CA 1
ATOM 5278 C C . ILE A 1 628 ? 10.847 13.156 3.352 1.00 62.12 628 ILE A C 1
ATOM 5280 O O . ILE A 1 628 ? 10.764 13.260 2.131 1.00 62.12 628 ILE A O 1
ATOM 5284 N N . LYS A 1 629 ? 11.268 14.158 4.142 1.00 54.88 629 LYS A N 1
ATOM 5285 C CA . LYS A 1 629 ? 11.527 15.531 3.670 1.00 54.88 629 LYS A CA 1
ATOM 5286 C C . LYS A 1 629 ? 12.598 15.619 2.580 1.00 54.88 629 LYS A C 1
ATOM 5288 O O . LYS A 1 629 ? 12.533 16.546 1.791 1.00 54.88 629 LYS A O 1
ATOM 5293 N N . ASN A 1 630 ? 13.534 14.669 2.522 1.00 60.81 630 ASN A N 1
ATOM 5294 C CA . ASN A 1 630 ? 14.514 14.532 1.447 1.00 60.81 630 ASN A CA 1
ATOM 5295 C C . ASN A 1 630 ? 14.843 13.054 1.237 1.00 60.81 630 ASN A C 1
ATOM 5297 O O . ASN A 1 630 ? 15.358 12.394 2.142 1.00 60.81 630 ASN A O 1
ATOM 5301 N N . LEU A 1 631 ? 14.573 12.532 0.040 1.00 71.88 631 LEU A N 1
ATOM 5302 C CA . LEU A 1 631 ? 15.148 11.256 -0.372 1.00 71.88 631 LEU A CA 1
ATOM 5303 C C . LEU A 1 631 ? 16.674 11.365 -0.311 1.00 71.88 631 LEU A C 1
ATOM 5305 O O . LEU A 1 631 ? 17.260 12.395 -0.648 1.00 71.88 631 LEU A O 1
ATOM 5309 N N . SER A 1 632 ? 17.325 10.284 0.096 1.00 76.06 632 SER A N 1
ATOM 5310 C CA . SER A 1 632 ? 18.771 10.154 -0.040 1.00 76.06 632 SER A CA 1
ATOM 5311 C C . SER A 1 632 ? 19.168 10.222 -1.517 1.00 76.06 632 SER A C 1
ATOM 5313 O O . SER A 1 632 ? 18.486 9.632 -2.368 1.00 76.06 632 SER A O 1
ATOM 5315 N N . ASN A 1 633 ? 20.304 10.853 -1.815 1.00 82.88 633 ASN A N 1
ATOM 5316 C CA . ASN A 1 633 ? 20.924 10.776 -3.138 1.00 82.88 633 ASN A CA 1
ATOM 5317 C C . ASN A 1 633 ? 21.082 9.313 -3.551 1.00 82.88 633 ASN A C 1
ATOM 5319 O O . ASN A 1 633 ? 21.490 8.479 -2.742 1.00 82.88 633 ASN A O 1
ATOM 5323 N N . ARG A 1 634 ? 20.706 8.989 -4.791 1.00 84.12 634 ARG A N 1
ATOM 5324 C CA . ARG A 1 634 ? 20.730 7.604 -5.271 1.00 84.12 634 ARG A CA 1
ATOM 5325 C C . ARG A 1 634 ? 20.903 7.511 -6.773 1.00 84.12 634 ARG A C 1
ATOM 5327 O O . ARG A 1 634 ? 20.253 8.220 -7.532 1.00 84.12 634 ARG A O 1
ATOM 5334 N N . TYR A 1 635 ? 21.718 6.565 -7.216 1.00 85.00 635 TYR A N 1
ATOM 5335 C CA . TYR A 1 635 ? 21.952 6.263 -8.629 1.00 85.00 635 TYR A CA 1
ATOM 5336 C C . TYR A 1 635 ? 22.235 4.771 -8.790 1.00 85.00 635 TYR A C 1
ATOM 5338 O O . TYR A 1 635 ? 22.601 4.086 -7.840 1.00 85.00 635 TYR A O 1
ATOM 5346 N N . SER A 1 636 ? 22.016 4.243 -9.989 1.00 82.88 636 SER A N 1
ATOM 5347 C CA . SER A 1 636 ? 22.077 2.802 -10.273 1.00 82.88 636 SER A CA 1
ATOM 5348 C C . SER A 1 636 ? 21.127 1.965 -9.398 1.00 82.88 636 SER A C 1
ATOM 5350 O O . SER A 1 636 ? 21.373 0.781 -9.163 1.00 82.88 636 SER A O 1
ATOM 5352 N N . HIS A 1 637 ? 20.084 2.600 -8.861 1.00 85.88 637 HIS A N 1
ATOM 5353 C CA . HIS A 1 637 ? 18.998 1.971 -8.118 1.00 85.88 637 HIS A CA 1
ATOM 5354 C C . HIS A 1 637 ? 17.906 1.524 -9.093 1.00 85.88 637 HIS A C 1
ATOM 5356 O O . HIS A 1 637 ? 17.918 1.886 -10.272 1.00 85.88 637 HIS A O 1
ATOM 5362 N N . SER A 1 638 ? 16.937 0.763 -8.598 1.00 85.75 638 SER A N 1
ATOM 5363 C CA . SER A 1 638 ? 15.813 0.301 -9.406 1.00 85.75 638 SER A CA 1
ATOM 5364 C C . SER A 1 638 ? 14.503 0.766 -8.791 1.00 85.75 638 SER A C 1
ATOM 5366 O O . SER A 1 638 ? 14.381 0.806 -7.569 1.00 85.75 638 SER A O 1
ATOM 5368 N N . SER A 1 639 ? 13.532 1.138 -9.619 1.00 88.44 639 SER A N 1
ATOM 5369 C CA . SER A 1 639 ? 12.164 1.368 -9.167 1.00 88.44 639 SER A CA 1
ATOM 5370 C C . SER A 1 639 ? 11.211 0.492 -9.958 1.00 88.44 639 SER A C 1
ATOM 5372 O O . SER A 1 639 ? 11.448 0.206 -11.131 1.00 88.44 639 SER A O 1
ATOM 5374 N N . LEU A 1 640 ? 10.139 0.049 -9.305 1.00 87.25 640 LEU A N 1
ATOM 5375 C CA . LEU A 1 640 ? 9.047 -0.655 -9.965 1.00 87.25 640 LEU A CA 1
ATOM 5376 C C . LEU A 1 640 ? 7.707 -0.284 -9.348 1.00 87.25 640 LEU A C 1
ATOM 5378 O O . LEU A 1 640 ? 7.617 0.061 -8.169 1.00 87.25 640 LEU A O 1
ATOM 5382 N N . HIS A 1 641 ? 6.666 -0.397 -10.160 1.00 84.06 641 HIS A N 1
ATOM 5383 C CA . HIS A 1 641 ? 5.292 -0.338 -9.699 1.00 84.06 641 HIS A CA 1
ATOM 5384 C C . HIS A 1 641 ? 4.862 -1.712 -9.168 1.00 84.06 641 HIS A C 1
ATOM 5386 O O . HIS A 1 641 ? 5.020 -2.725 -9.857 1.00 84.06 641 HIS A O 1
ATOM 5392 N N . PHE A 1 642 ? 4.318 -1.754 -7.952 1.00 79.19 642 PHE A N 1
ATOM 5393 C CA . PHE A 1 642 ? 3.749 -2.963 -7.364 1.00 79.19 642 PHE A CA 1
ATOM 5394 C C . PHE A 1 642 ? 2.506 -2.621 -6.539 1.00 79.19 642 PHE A C 1
ATOM 5396 O O . PHE A 1 642 ? 2.577 -1.843 -5.586 1.00 79.19 642 PHE A O 1
ATOM 5403 N N . ARG A 1 643 ? 1.377 -3.250 -6.893 1.00 74.88 643 ARG A N 1
ATOM 5404 C CA . ARG A 1 643 ? 0.030 -2.913 -6.399 1.00 74.88 643 ARG A CA 1
ATOM 5405 C C . ARG A 1 643 ? -0.329 -1.460 -6.707 1.00 74.88 643 ARG A C 1
ATOM 5407 O O . ARG A 1 643 ? -0.539 -1.167 -7.871 1.00 74.88 643 ARG A O 1
ATOM 5414 N N . ASP A 1 644 ? -0.340 -0.597 -5.693 1.00 74.38 644 ASP A N 1
ATOM 5415 C CA . ASP A 1 644 ? -0.730 0.813 -5.801 1.00 74.38 644 ASP A CA 1
ATOM 5416 C C . ASP A 1 644 ? 0.438 1.767 -5.497 1.00 74.38 644 ASP A C 1
ATOM 5418 O O . ASP A 1 644 ? 0.293 2.986 -5.567 1.00 74.38 644 ASP A O 1
ATOM 5422 N N . LYS A 1 645 ? 1.621 1.227 -5.175 1.00 79.94 645 LYS A N 1
ATOM 5423 C CA . LYS A 1 645 ? 2.804 2.003 -4.782 1.00 79.94 645 LYS A CA 1
ATOM 5424 C C . LYS A 1 645 ? 3.974 1.754 -5.724 1.00 79.94 645 LYS A C 1
ATOM 5426 O O . LYS A 1 645 ? 4.081 0.712 -6.376 1.00 79.94 645 LYS A O 1
ATOM 5431 N N . ILE A 1 646 ? 4.892 2.710 -5.759 1.00 85.31 646 ILE A N 1
ATOM 5432 C CA . ILE A 1 646 ? 6.184 2.566 -6.422 1.00 85.31 646 ILE A CA 1
ATOM 5433 C C . ILE A 1 646 ? 7.242 2.294 -5.364 1.00 85.31 646 ILE A C 1
ATOM 5435 O O . ILE A 1 646 ? 7.405 3.062 -4.420 1.00 85.31 646 ILE A O 1
ATOM 5439 N N . TYR A 1 647 ? 7.976 1.202 -5.535 1.00 85.31 647 TYR A N 1
ATOM 5440 C CA . TYR A 1 647 ? 9.066 0.815 -4.649 1.00 85.31 647 TYR A CA 1
ATOM 5441 C C . TYR A 1 647 ? 10.396 1.170 -5.302 1.00 85.31 647 TYR A C 1
ATOM 5443 O O . TYR A 1 647 ? 10.707 0.678 -6.384 1.00 85.31 647 TYR A O 1
ATOM 5451 N N . ILE A 1 648 ? 11.178 2.011 -4.633 1.00 86.25 648 ILE A N 1
ATOM 5452 C CA . ILE A 1 648 ? 12.537 2.409 -4.998 1.00 86.25 648 ILE A CA 1
ATOM 5453 C C . ILE A 1 648 ? 13.492 1.576 -4.147 1.00 86.25 648 ILE A C 1
ATOM 5455 O O . ILE A 1 648 ? 13.469 1.669 -2.922 1.00 86.25 648 ILE A O 1
ATOM 5459 N N . ILE A 1 649 ? 14.324 0.761 -4.787 1.00 83.81 649 ILE A N 1
ATOM 5460 C CA . ILE A 1 649 ? 15.167 -0.235 -4.128 1.00 83.81 649 ILE A CA 1
ATOM 5461 C C . ILE A 1 649 ? 16.644 0.035 -4.435 1.00 83.81 649 ILE A C 1
ATOM 5463 O O . ILE A 1 649 ? 17.070 0.030 -5.595 1.00 83.81 649 ILE A O 1
ATOM 5467 N N . GLY A 1 650 ? 17.421 0.205 -3.365 1.00 79.00 650 GLY A N 1
ATOM 5468 C CA . GLY A 1 650 ? 18.879 0.181 -3.356 1.00 79.00 650 GLY A CA 1
ATOM 5469 C C . GLY A 1 650 ? 19.602 1.511 -3.594 1.00 79.00 650 GLY A C 1
ATOM 5470 O O . GLY A 1 650 ? 18.983 2.540 -3.881 1.00 79.00 650 GLY A O 1
ATOM 5471 N N . ASN A 1 651 ? 20.936 1.443 -3.460 1.00 73.50 651 ASN A N 1
ATOM 5472 C CA . ASN A 1 651 ? 21.935 2.495 -3.709 1.00 73.50 651 ASN A CA 1
ATOM 5473 C C . ASN A 1 651 ? 21.564 3.896 -3.198 1.00 73.50 651 ASN A C 1
ATOM 5475 O O . ASN A 1 651 ? 21.628 4.872 -3.946 1.00 73.50 651 ASN A O 1
ATOM 5479 N N . SER A 1 652 ? 21.184 3.987 -1.923 1.00 64.69 652 SER A N 1
ATOM 5480 C CA . SER A 1 652 ? 21.058 5.243 -1.181 1.00 64.69 652 SER A CA 1
ATOM 5481 C C . SER A 1 652 ? 22.400 5.674 -0.586 1.00 64.69 652 SER A C 1
ATOM 5483 O O . SER A 1 652 ? 23.127 4.857 -0.026 1.00 64.69 652 SER A O 1
ATOM 5485 N N . GLU A 1 653 ? 22.723 6.964 -0.665 1.00 65.81 653 GLU A N 1
ATOM 5486 C CA . GLU A 1 653 ? 23.838 7.566 0.073 1.00 65.81 653 GLU A CA 1
ATOM 5487 C C . GLU A 1 653 ? 23.349 8.194 1.397 1.00 65.81 653 GLU A C 1
ATOM 5489 O O . GLU A 1 653 ? 22.377 8.951 1.374 1.00 65.81 653 GLU A O 1
ATOM 5494 N N . PRO A 1 654 ? 24.011 7.931 2.545 1.00 56.50 654 PRO A N 1
ATOM 5495 C CA . PRO A 1 654 ? 25.211 7.104 2.694 1.00 56.50 654 PRO A CA 1
ATOM 5496 C C . PRO A 1 654 ? 24.911 5.603 2.540 1.00 56.50 654 PRO A C 1
ATOM 5498 O O . PRO A 1 654 ? 23.879 5.114 3.002 1.00 56.50 654 PRO A O 1
ATOM 5501 N N . LEU A 1 655 ? 25.855 4.872 1.929 1.00 53.53 655 LEU A N 1
ATOM 5502 C CA . LEU A 1 655 ? 25.763 3.438 1.576 1.00 53.53 655 LEU A CA 1
ATOM 5503 C C . LEU A 1 655 ? 25.531 2.501 2.782 1.00 53.53 655 LEU A C 1
ATOM 5505 O O . LEU A 1 655 ? 25.204 1.331 2.604 1.00 53.53 655 LEU A O 1
ATOM 5509 N N . ASN A 1 656 ? 25.684 3.023 4.004 1.00 45.19 656 ASN A N 1
ATOM 5510 C CA . ASN A 1 656 ? 25.446 2.332 5.274 1.00 45.19 656 ASN A CA 1
ATOM 5511 C C . ASN A 1 656 ? 24.061 2.601 5.883 1.00 45.19 656 ASN A C 1
ATOM 5513 O O . ASN A 1 656 ? 23.771 2.109 6.971 1.00 45.19 656 ASN A O 1
ATOM 5517 N N . SER A 1 657 ? 23.211 3.387 5.224 1.00 50.84 657 SER A N 1
ATOM 5518 C CA . SER A 1 657 ? 21.849 3.612 5.694 1.00 50.84 657 SER A CA 1
ATOM 5519 C C . SER A 1 657 ? 21.030 2.326 5.550 1.00 50.84 657 SER A C 1
ATOM 5521 O O . SER A 1 657 ? 21.024 1.700 4.492 1.00 50.84 657 SER A O 1
ATOM 5523 N N . ASN A 1 658 ? 20.253 1.966 6.576 1.00 51.72 658 ASN A N 1
ATOM 5524 C CA . ASN A 1 658 ? 19.232 0.912 6.486 1.00 51.72 658 ASN A CA 1
ATOM 5525 C C . ASN A 1 658 ? 18.113 1.264 5.480 1.00 51.72 658 ASN A C 1
ATOM 5527 O O . ASN A 1 658 ? 17.085 0.613 5.488 1.00 51.72 658 ASN A O 1
ATOM 5531 N N . GLN A 1 659 ? 18.277 2.284 4.625 1.00 60.16 659 GLN A N 1
ATOM 5532 C CA . GLN A 1 659 ? 17.295 2.842 3.692 1.00 60.16 659 GLN A CA 1
ATOM 5533 C C . GLN A 1 659 ? 17.259 2.097 2.346 1.00 60.16 659 GLN A C 1
ATOM 5535 O O . GLN A 1 659 ? 17.231 2.709 1.276 1.00 60.16 659 GLN A O 1
ATOM 5540 N N . ALA A 1 660 ? 17.256 0.763 2.397 1.00 63.59 660 ALA A N 1
ATOM 5541 C CA . ALA A 1 660 ? 17.310 -0.087 1.212 1.00 63.59 660 ALA A CA 1
ATOM 5542 C C . ALA A 1 660 ? 16.056 0.032 0.330 1.00 63.59 660 ALA A C 1
ATOM 5544 O O . ALA A 1 660 ? 16.159 -0.139 -0.885 1.00 63.59 660 ALA A O 1
ATOM 5545 N N . ILE A 1 661 ? 14.891 0.330 0.912 1.00 78.25 661 ILE A N 1
ATOM 5546 C CA . ILE A 1 661 ? 13.625 0.465 0.191 1.00 78.25 661 ILE A CA 1
ATOM 5547 C C . ILE A 1 661 ? 12.895 1.741 0.614 1.00 78.25 661 ILE A C 1
ATOM 5549 O O . ILE A 1 661 ? 12.722 2.036 1.801 1.00 78.25 661 ILE A O 1
ATOM 5553 N N . THR A 1 662 ? 12.393 2.460 -0.381 1.00 80.62 662 THR A N 1
ATOM 5554 C CA . THR A 1 662 ? 11.470 3.578 -0.206 1.00 80.62 662 THR A CA 1
ATOM 5555 C C . THR A 1 662 ? 10.205 3.317 -1.014 1.00 80.62 662 THR A C 1
ATOM 5557 O O . THR A 1 662 ? 10.294 3.041 -2.208 1.00 80.62 662 THR A O 1
ATOM 5560 N N . ALA A 1 663 ? 9.037 3.386 -0.378 1.00 83.38 663 ALA A N 1
ATOM 5561 C CA . ALA A 1 663 ? 7.752 3.319 -1.061 1.00 83.38 663 ALA A CA 1
ATOM 5562 C C . ALA A 1 663 ? 7.196 4.725 -1.262 1.00 83.38 663 ALA A C 1
ATOM 5564 O O . ALA A 1 663 ? 7.172 5.538 -0.338 1.00 83.38 663 ALA A O 1
ATOM 5565 N N . VAL A 1 664 ? 6.740 4.985 -2.480 1.00 80.62 664 VAL A N 1
ATOM 5566 C CA . VAL A 1 664 ? 6.090 6.224 -2.888 1.00 80.62 664 VAL A CA 1
ATOM 5567 C C . VAL A 1 664 ? 4.680 5.888 -3.340 1.00 80.62 664 VAL A C 1
ATOM 5569 O O . VAL A 1 664 ? 4.478 5.048 -4.216 1.00 80.62 664 VAL A O 1
ATOM 5572 N N . ASP A 1 665 ? 3.707 6.553 -2.737 1.00 80.81 665 ASP A N 1
ATOM 5573 C CA . ASP A 1 665 ? 2.303 6.482 -3.108 1.00 80.81 665 ASP A CA 1
ATOM 5574 C C . ASP A 1 665 ? 1.885 7.831 -3.697 1.00 80.81 665 ASP A C 1
ATOM 5576 O O . ASP A 1 665 ? 1.840 8.848 -3.001 1.00 80.81 665 ASP A O 1
ATOM 5580 N N . LEU A 1 666 ? 1.608 7.840 -5.002 1.00 73.06 666 LEU A N 1
ATOM 5581 C CA . LEU A 1 666 ? 1.224 9.049 -5.725 1.00 73.06 666 LEU A CA 1
ATOM 5582 C C . LEU A 1 666 ? -0.225 9.478 -5.450 1.00 73.06 666 LEU A C 1
ATOM 5584 O O . LEU A 1 666 ? -0.524 10.661 -5.597 1.00 73.06 666 LEU A O 1
ATOM 5588 N N . GLN A 1 667 ? -1.114 8.560 -5.050 1.00 72.12 667 GLN A N 1
ATOM 5589 C CA . GLN A 1 667 ? -2.512 8.890 -4.752 1.00 72.12 667 GLN A CA 1
ATOM 5590 C C . GLN A 1 667 ? -2.621 9.574 -3.391 1.00 72.12 667 GLN A C 1
ATOM 5592 O O . GLN A 1 667 ? -3.184 10.663 -3.280 1.00 72.12 667 GLN A O 1
ATOM 5597 N N . SER A 1 668 ? -2.027 8.965 -2.363 1.00 69.06 668 SER A N 1
ATOM 5598 C CA . SER A 1 668 ? -1.996 9.545 -1.014 1.00 69.06 668 SER A CA 1
ATOM 5599 C C . SER A 1 668 ? -0.911 10.617 -0.847 1.00 69.06 668 SER A C 1
ATOM 5601 O O . SER A 1 668 ? -0.871 11.307 0.173 1.00 69.06 668 SER A O 1
ATOM 5603 N N . LYS A 1 669 ? -0.055 10.801 -1.866 1.00 75.69 669 LYS A N 1
ATOM 5604 C CA . LYS A 1 669 ? 1.096 11.713 -1.863 1.00 75.69 669 LYS A CA 1
ATOM 5605 C C . LYS A 1 669 ? 2.020 11.453 -0.673 1.00 75.69 669 LYS A C 1
ATOM 5607 O O . LYS A 1 669 ? 2.494 12.400 -0.049 1.00 75.69 669 LYS A O 1
ATOM 5612 N N . THR A 1 670 ? 2.281 10.190 -0.342 1.00 75.81 670 THR A N 1
ATOM 5613 C CA . THR A 1 670 ? 3.158 9.820 0.782 1.00 75.81 670 THR A CA 1
ATOM 5614 C C . THR A 1 670 ? 4.433 9.122 0.326 1.00 75.81 670 THR A C 1
ATOM 5616 O O . THR A 1 670 ? 4.412 8.335 -0.619 1.00 75.81 670 THR A O 1
ATOM 5619 N N . CYS A 1 671 ? 5.538 9.385 1.021 1.00 74.94 671 CYS A N 1
ATOM 5620 C CA . CYS A 1 671 ? 6.811 8.682 0.867 1.00 74.94 671 CYS A CA 1
ATOM 5621 C C . CYS A 1 671 ? 7.289 8.158 2.221 1.00 74.94 671 CYS A C 1
ATOM 5623 O O . CYS A 1 671 ? 7.408 8.925 3.182 1.00 74.94 671 CYS A O 1
ATOM 5625 N N . GLU A 1 672 ? 7.592 6.864 2.280 1.00 74.69 672 GLU A N 1
ATOM 5626 C CA . GLU A 1 672 ? 7.951 6.161 3.510 1.00 74.69 672 GLU A CA 1
ATOM 5627 C C . GLU A 1 672 ? 9.071 5.137 3.293 1.00 74.69 672 GLU A C 1
ATOM 5629 O O . GLU A 1 672 ? 9.222 4.541 2.223 1.00 74.69 672 GLU A O 1
ATOM 5634 N N . PHE A 1 673 ? 9.886 4.934 4.327 1.00 74.50 673 PHE A N 1
ATOM 5635 C CA . PHE A 1 673 ? 10.932 3.919 4.319 1.00 74.50 673 PHE A CA 1
ATOM 5636 C C . PHE A 1 673 ? 10.316 2.560 4.637 1.00 74.50 673 PHE A C 1
ATOM 5638 O O . PHE A 1 673 ? 9.568 2.431 5.602 1.00 74.50 673 PHE A O 1
ATOM 5645 N N . VAL A 1 674 ? 10.657 1.547 3.842 1.00 69.75 674 VAL A N 1
ATOM 5646 C CA . VAL A 1 674 ? 10.111 0.189 3.970 1.00 69.75 674 VAL A CA 1
ATOM 5647 C C . VAL A 1 674 ? 11.237 -0.782 4.313 1.00 69.75 674 VAL A C 1
ATOM 5649 O O . VAL A 1 674 ? 11.605 -1.635 3.511 1.00 69.75 674 VAL A O 1
ATOM 5652 N N . ASN A 1 675 ? 11.850 -0.623 5.484 1.00 63.66 675 ASN A N 1
ATOM 5653 C CA . ASN A 1 675 ? 13.016 -1.427 5.854 1.00 63.66 675 ASN A CA 1
ATOM 5654 C C . ASN A 1 675 ? 12.718 -2.315 7.056 1.00 63.66 675 ASN A C 1
ATOM 5656 O O . ASN A 1 675 ? 12.343 -1.827 8.116 1.00 63.66 675 ASN A O 1
ATOM 5660 N N . SER A 1 676 ? 12.929 -3.617 6.888 1.00 59.62 676 SER A N 1
ATOM 5661 C CA . SER A 1 676 ? 12.943 -4.593 7.977 1.00 59.62 676 SER A CA 1
ATOM 5662 C C . SER A 1 676 ? 14.327 -4.643 8.634 1.00 59.62 676 SER A C 1
ATOM 5664 O O . SER A 1 676 ? 15.333 -4.433 7.947 1.00 59.62 676 SER A O 1
ATOM 5666 N N . GLU A 1 677 ? 14.405 -5.057 9.902 1.00 55.66 677 GLU A N 1
ATOM 5667 C CA . GLU A 1 677 ? 15.679 -5.314 10.607 1.00 55.66 677 GLU A CA 1
ATOM 5668 C C . GLU A 1 677 ? 16.599 -6.288 9.838 1.00 55.66 677 GLU A C 1
ATOM 5670 O O . GLU A 1 677 ? 17.813 -6.116 9.825 1.00 55.66 677 GLU A O 1
ATOM 5675 N N . ASN A 1 678 ? 16.021 -7.237 9.089 1.00 58.16 678 ASN A N 1
ATOM 5676 C CA . ASN A 1 678 ? 16.742 -8.229 8.276 1.00 58.16 678 ASN A CA 1
ATOM 5677 C C . ASN A 1 678 ? 16.978 -7.806 6.812 1.00 58.16 678 ASN A C 1
ATOM 5679 O O . ASN A 1 678 ? 17.163 -8.658 5.938 1.00 58.16 678 ASN A O 1
ATOM 5683 N N . SER A 1 679 ? 16.912 -6.510 6.499 1.00 66.31 679 SER A N 1
ATOM 5684 C CA . SER A 1 679 ? 17.108 -6.053 5.119 1.00 66.31 679 SER A CA 1
ATOM 5685 C C . SER A 1 679 ? 18.563 -6.271 4.668 1.00 66.31 679 SER A C 1
ATOM 5687 O O . SER A 1 679 ? 19.501 -5.896 5.375 1.00 66.31 679 SER A O 1
ATOM 5689 N N . PRO A 1 680 ? 18.799 -6.897 3.498 1.00 67.94 680 PRO A N 1
ATOM 5690 C CA . PRO A 1 680 ? 20.143 -7.047 2.974 1.00 67.94 680 PRO A CA 1
ATOM 5691 C C . PRO A 1 680 ? 20.712 -5.665 2.652 1.00 67.94 680 PRO A C 1
ATOM 5693 O O . PRO A 1 680 ? 20.023 -4.804 2.102 1.00 67.94 680 PRO A O 1
ATOM 5696 N N . LYS A 1 681 ? 22.002 -5.466 2.934 1.00 67.12 681 LYS A N 1
ATOM 5697 C CA . LYS A 1 681 ? 22.734 -4.290 2.456 1.00 67.12 681 LYS A CA 1
ATOM 5698 C C . LYS A 1 681 ? 22.888 -4.392 0.940 1.00 67.12 681 LYS A C 1
ATOM 5700 O O . LYS A 1 681 ? 23.805 -5.039 0.436 1.00 67.12 681 LYS A O 1
ATOM 5705 N N . LEU A 1 682 ? 21.957 -3.782 0.212 1.00 67.81 682 LEU A N 1
ATOM 5706 C CA . LEU A 1 682 ? 21.968 -3.716 -1.247 1.00 67.81 682 LEU A CA 1
ATOM 5707 C C . LEU A 1 682 ? 22.968 -2.646 -1.705 1.00 67.81 682 LEU A C 1
ATOM 5709 O O . LEU A 1 682 ? 22.586 -1.538 -2.080 1.00 67.81 682 LEU A O 1
ATOM 5713 N N . ILE A 1 683 ? 24.253 -2.987 -1.619 1.00 58.69 683 ILE A N 1
ATOM 5714 C CA . ILE A 1 683 ? 25.377 -2.133 -2.008 1.00 58.69 683 ILE A CA 1
ATOM 5715 C C . ILE A 1 683 ? 25.968 -2.690 -3.305 1.00 58.69 683 ILE A C 1
ATOM 5717 O O . ILE A 1 683 ? 26.631 -3.729 -3.284 1.00 58.69 683 ILE A O 1
ATOM 5721 N N . GLY A 1 684 ? 25.758 -2.000 -4.428 1.00 57.78 684 GLY A N 1
ATOM 5722 C CA . GLY A 1 684 ? 26.432 -2.346 -5.680 1.00 57.78 684 GLY A CA 1
ATOM 5723 C C . GLY A 1 684 ? 25.881 -1.643 -6.912 1.00 57.78 684 GLY A C 1
ATOM 5724 O O . GLY A 1 684 ? 24.705 -1.305 -6.987 1.00 57.78 684 GLY A O 1
ATOM 5725 N N . GLU A 1 685 ? 26.735 -1.410 -7.907 1.00 57.34 685 GLU A N 1
ATOM 5726 C CA . GLU A 1 685 ? 26.341 -0.726 -9.139 1.00 57.34 685 GLU A CA 1
ATOM 5727 C C . GLU A 1 685 ? 25.321 -1.554 -9.945 1.00 57.34 685 GLU A C 1
ATOM 5729 O O . GLU A 1 685 ? 25.604 -2.680 -10.359 1.00 57.34 685 GLU A O 1
ATOM 5734 N N . ASN A 1 686 ? 24.170 -0.939 -10.234 1.00 61.66 686 ASN A N 1
ATOM 5735 C CA . ASN A 1 686 ? 23.091 -1.419 -11.108 1.00 61.66 686 ASN A CA 1
ATOM 5736 C C . ASN A 1 686 ? 22.251 -2.568 -10.531 1.00 61.66 686 ASN A C 1
ATOM 5738 O O . ASN A 1 686 ? 22.214 -3.679 -11.060 1.00 61.66 686 ASN A O 1
ATOM 5742 N N . ILE A 1 687 ? 21.495 -2.245 -9.482 1.00 67.31 687 ILE A N 1
ATOM 5743 C CA . ILE A 1 687 ? 20.440 -3.102 -8.930 1.00 67.31 687 ILE A CA 1
ATOM 5744 C C . ILE A 1 687 ? 19.293 -3.188 -9.941 1.00 67.31 687 ILE A C 1
ATOM 5746 O O . ILE A 1 687 ? 18.923 -2.189 -10.560 1.00 67.31 687 ILE A O 1
ATOM 5750 N N . SER A 1 688 ? 18.728 -4.382 -10.117 1.00 64.81 688 SER A N 1
ATOM 5751 C CA . SER A 1 688 ? 17.549 -4.601 -10.959 1.00 64.81 688 SER A CA 1
ATOM 5752 C C . SER A 1 688 ? 16.445 -5.252 -10.135 1.00 64.81 688 SER A C 1
ATOM 5754 O O . SER A 1 688 ? 16.654 -6.315 -9.548 1.00 64.81 688 SER A O 1
ATOM 5756 N N . CYS A 1 689 ? 15.276 -4.619 -10.073 1.00 62.75 689 CYS A N 1
ATOM 5757 C CA . CYS A 1 689 ? 14.092 -5.191 -9.445 1.00 62.75 689 CYS A CA 1
ATOM 5758 C C . CYS A 1 689 ? 13.051 -5.583 -10.498 1.00 62.75 689 CYS A C 1
ATOM 5760 O O . CYS A 1 689 ? 12.946 -4.975 -11.562 1.00 62.75 689 CYS A O 1
ATOM 5762 N N . PHE A 1 690 ? 12.293 -6.632 -10.198 1.00 66.94 690 PHE A N 1
ATOM 5763 C CA . PHE A 1 690 ? 11.305 -7.213 -11.092 1.00 66.94 690 PHE A CA 1
ATOM 5764 C C . PHE A 1 690 ? 10.071 -7.634 -10.295 1.00 66.94 690 PHE A C 1
ATOM 5766 O O . PHE A 1 690 ? 10.188 -8.202 -9.210 1.00 66.94 690 PHE A O 1
ATOM 5773 N N . CYS A 1 691 ? 8.882 -7.414 -10.842 1.00 55.00 691 CYS A N 1
ATOM 5774 C CA . CYS A 1 691 ? 7.639 -7.958 -10.308 1.00 55.00 691 CYS A CA 1
ATOM 5775 C C . CYS A 1 691 ? 7.122 -9.058 -11.248 1.00 55.00 691 CYS A C 1
ATOM 5777 O O . CYS A 1 691 ? 7.171 -8.915 -12.468 1.00 55.00 691 CYS A O 1
ATOM 5779 N N . ASN A 1 692 ? 6.659 -10.180 -10.688 1.00 48.84 692 ASN A N 1
ATOM 5780 C CA . ASN A 1 692 ? 5.955 -11.211 -11.449 1.00 48.84 692 ASN A CA 1
ATOM 5781 C C . ASN A 1 692 ? 4.585 -11.446 -10.819 1.00 48.84 692 ASN A C 1
ATOM 5783 O O . ASN A 1 692 ? 4.507 -11.983 -9.720 1.00 48.84 692 ASN A O 1
ATOM 5787 N N . ASN A 1 693 ? 3.515 -11.083 -11.524 1.00 40.53 693 ASN A N 1
ATOM 5788 C CA . ASN A 1 693 ? 2.146 -11.301 -11.051 1.00 40.53 693 ASN A CA 1
ATOM 5789 C C . ASN A 1 693 ? 1.690 -12.774 -11.136 1.00 40.53 693 ASN A C 1
ATOM 5791 O O . ASN A 1 693 ? 0.644 -13.097 -10.587 1.00 40.53 693 ASN A O 1
ATOM 5795 N N . LYS A 1 694 ? 2.428 -13.670 -11.820 1.00 39.28 694 LYS A N 1
ATOM 5796 C CA . LYS A 1 694 ? 2.008 -15.071 -12.057 1.00 39.28 694 LYS A CA 1
ATOM 5797 C C . LYS A 1 694 ? 2.666 -16.127 -11.167 1.00 39.28 694 LYS A C 1
ATOM 5799 O O . LYS A 1 694 ? 2.168 -17.247 -11.104 1.00 39.28 694 LYS A O 1
ATOM 5804 N N . LEU A 1 695 ? 3.754 -15.807 -10.466 1.00 44.56 695 LEU 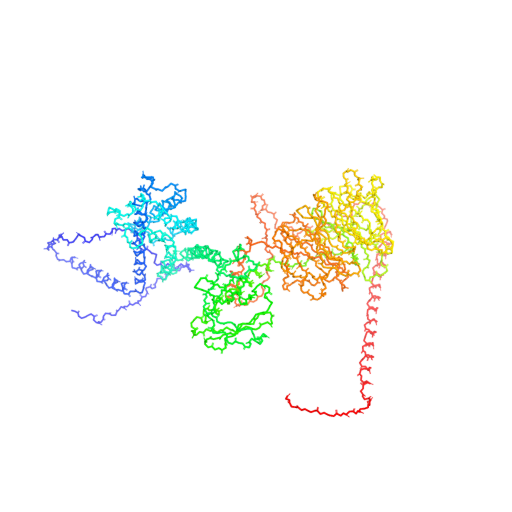A N 1
ATOM 5805 C CA . LEU A 1 695 ? 4.195 -16.642 -9.347 1.00 44.56 695 LEU A CA 1
ATOM 5806 C C . LEU A 1 695 ? 3.248 -16.322 -8.192 1.00 44.56 695 LEU A C 1
ATOM 5808 O O . LEU A 1 695 ? 3.141 -15.161 -7.827 1.00 44.56 695 LEU A O 1
ATOM 5812 N N . ASN A 1 696 ? 2.547 -17.326 -7.668 1.00 41.09 696 ASN A N 1
ATOM 5813 C CA . ASN A 1 696 ? 1.447 -17.272 -6.688 1.00 41.09 696 ASN A CA 1
ATOM 5814 C C . ASN A 1 696 ? 1.756 -16.600 -5.323 1.00 41.09 696 ASN A C 1
ATOM 5816 O O . ASN A 1 696 ? 1.231 -16.996 -4.285 1.00 41.09 696 ASN A O 1
ATOM 5820 N N . GLN A 1 697 ? 2.649 -15.617 -5.258 1.00 50.88 697 GLN A N 1
ATOM 5821 C CA . GLN A 1 697 ? 3.114 -14.989 -4.035 1.00 50.88 697 GLN A CA 1
ATOM 5822 C C . GLN A 1 697 ? 3.392 -13.511 -4.299 1.00 50.88 697 GLN A C 1
ATOM 5824 O O . GLN A 1 697 ? 4.115 -13.157 -5.222 1.00 50.88 697 GLN A O 1
ATOM 5829 N N . ASN A 1 698 ? 2.813 -12.663 -3.452 1.00 59.62 698 ASN A N 1
ATOM 5830 C CA . ASN A 1 698 ? 3.006 -11.217 -3.373 1.00 59.62 698 ASN A CA 1
ATOM 5831 C C . ASN A 1 698 ? 4.484 -10.824 -3.161 1.00 59.62 698 ASN A C 1
ATOM 5833 O O . ASN A 1 698 ? 4.852 -10.402 -2.064 1.00 59.62 698 ASN A O 1
ATOM 5837 N N . CYS A 1 699 ? 5.334 -10.993 -4.173 1.00 70.12 699 CYS A N 1
ATOM 5838 C CA . CYS A 1 699 ? 6.782 -10.898 -4.043 1.00 70.12 699 CYS A CA 1
ATOM 5839 C C . CYS A 1 699 ? 7.413 -10.077 -5.174 1.00 70.12 699 CYS A C 1
ATOM 5841 O O . CYS A 1 699 ? 7.097 -10.250 -6.350 1.00 70.12 699 CYS A O 1
ATOM 5843 N N . ILE A 1 700 ? 8.373 -9.231 -4.813 1.00 76.31 700 ILE A N 1
ATOM 5844 C CA . ILE A 1 700 ? 9.281 -8.541 -5.727 1.00 76.31 700 ILE A CA 1
ATOM 5845 C C . ILE A 1 700 ? 10.583 -9.344 -5.795 1.00 76.31 700 ILE A C 1
ATOM 5847 O O . ILE A 1 700 ? 11.170 -9.667 -4.766 1.00 76.31 700 ILE A O 1
ATOM 5851 N N . LEU A 1 701 ? 11.061 -9.670 -6.992 1.00 78.94 701 LEU A N 1
ATOM 5852 C CA . LEU A 1 701 ? 12.390 -10.243 -7.181 1.00 78.94 701 LEU A CA 1
ATOM 5853 C C . LEU A 1 701 ? 13.405 -9.100 -7.282 1.00 78.94 701 LEU A C 1
ATOM 5855 O O . LEU A 1 701 ? 13.226 -8.174 -8.068 1.00 78.94 701 LEU A O 1
ATOM 5859 N N . VAL A 1 702 ? 14.490 -9.165 -6.523 1.00 77.50 702 VAL A N 1
ATOM 5860 C CA . VAL A 1 702 ? 15.584 -8.194 -6.581 1.00 77.50 702 VAL A CA 1
ATOM 5861 C C . VAL A 1 702 ? 16.859 -8.939 -6.908 1.00 77.50 702 VAL A C 1
ATOM 5863 O O . VAL A 1 702 ? 17.289 -9.809 -6.156 1.00 77.50 702 VAL A O 1
ATOM 5866 N N . MET A 1 703 ? 17.470 -8.590 -8.032 1.00 78.56 703 MET A N 1
ATOM 5867 C CA . MET A 1 703 ? 18.802 -9.046 -8.382 1.00 78.56 703 MET A CA 1
ATOM 5868 C C . MET A 1 703 ? 19.785 -7.904 -8.145 1.00 78.56 703 MET A C 1
ATOM 5870 O O . MET A 1 703 ? 19.651 -6.822 -8.722 1.00 78.56 703 MET A O 1
ATOM 5874 N N . CYS A 1 704 ? 20.773 -8.143 -7.292 1.00 72.12 704 CYS A N 1
ATOM 5875 C CA . CYS A 1 704 ? 21.801 -7.167 -6.970 1.00 72.12 704 CYS A CA 1
ATOM 5876 C C . CYS A 1 704 ? 23.196 -7.740 -7.210 1.00 72.12 704 CYS A C 1
ATOM 5878 O O . CYS A 1 704 ? 23.503 -8.882 -6.863 1.00 72.12 704 CYS A O 1
ATOM 5880 N N . THR A 1 705 ? 24.051 -6.910 -7.782 1.00 65.38 705 THR A N 1
ATOM 5881 C CA . THR A 1 705 ? 25.503 -7.055 -7.745 1.00 65.38 705 THR A CA 1
ATOM 5882 C C . THR A 1 705 ? 25.957 -6.604 -6.354 1.00 65.38 705 THR A C 1
ATOM 5884 O O . THR A 1 705 ? 25.477 -5.591 -5.853 1.00 65.38 705 THR A O 1
ATOM 5887 N N . THR A 1 706 ? 26.841 -7.344 -5.686 1.00 57.97 706 THR A N 1
ATOM 5888 C CA . THR A 1 706 ? 27.467 -6.866 -4.439 1.00 57.97 706 THR A CA 1
ATOM 5889 C C . THR A 1 706 ? 28.954 -6.685 -4.669 1.00 57.97 706 THR A C 1
ATOM 5891 O O . THR A 1 706 ? 29.578 -7.598 -5.205 1.00 57.97 706 THR A O 1
ATOM 5894 N N . ALA A 1 707 ? 29.521 -5.564 -4.215 1.00 52.69 707 ALA A N 1
ATOM 5895 C CA . ALA A 1 707 ? 30.920 -5.191 -4.468 1.00 52.69 707 ALA A CA 1
ATOM 5896 C C . ALA A 1 707 ? 31.959 -6.266 -4.072 1.00 52.69 707 ALA A C 1
ATOM 5898 O O . ALA A 1 707 ? 33.042 -6.319 -4.645 1.00 52.69 707 ALA A O 1
ATOM 5899 N N . ASN A 1 708 ? 31.615 -7.143 -3.121 1.00 52.78 708 ASN A N 1
ATOM 5900 C CA . ASN A 1 708 ? 32.530 -8.126 -2.536 1.00 52.78 708 ASN A CA 1
ATOM 5901 C C . ASN A 1 708 ? 32.226 -9.583 -2.934 1.00 52.78 708 ASN A C 1
ATOM 5903 O O . ASN A 1 708 ? 32.829 -10.494 -2.369 1.00 52.78 708 ASN A O 1
ATOM 5907 N N . GLN A 1 709 ? 31.285 -9.843 -3.853 1.00 58.75 709 GLN A N 1
ATOM 5908 C CA . GLN A 1 709 ? 30.976 -11.212 -4.291 1.00 58.75 709 GLN A CA 1
ATOM 5909 C C . GLN A 1 709 ? 31.120 -11.394 -5.795 1.00 58.75 709 GLN A C 1
ATOM 5911 O O . GLN A 1 709 ? 30.846 -10.513 -6.603 1.00 58.75 709 GLN A O 1
ATOM 5916 N N . LEU A 1 710 ? 31.539 -12.605 -6.151 1.00 55.84 710 LEU A N 1
ATOM 5917 C CA . LEU A 1 710 ? 31.798 -13.026 -7.518 1.00 55.84 710 LEU A CA 1
ATOM 5918 C C . LEU A 1 710 ? 30.514 -13.189 -8.352 1.00 55.84 710 LEU A C 1
ATOM 5920 O O . LEU A 1 710 ? 30.519 -12.883 -9.541 1.00 55.84 710 LEU A O 1
ATOM 5924 N N . ASN A 1 711 ? 29.413 -13.629 -7.739 1.00 62.31 711 ASN A N 1
ATOM 5925 C CA . ASN A 1 711 ? 28.130 -13.815 -8.416 1.00 62.31 711 ASN A CA 1
ATOM 5926 C C . ASN A 1 711 ? 27.104 -12.784 -7.948 1.00 62.31 711 ASN A C 1
ATOM 5928 O O . ASN A 1 711 ? 27.128 -12.349 -6.796 1.00 62.31 711 ASN A O 1
ATOM 5932 N N . ASN A 1 712 ? 26.164 -12.458 -8.835 1.00 72.19 712 ASN A N 1
ATOM 5933 C CA . ASN A 1 712 ? 24.988 -11.678 -8.471 1.00 72.19 712 ASN A CA 1
ATOM 5934 C C . ASN A 1 712 ? 24.160 -12.441 -7.430 1.00 72.19 712 ASN A C 1
ATOM 5936 O O . ASN A 1 712 ? 24.131 -13.671 -7.406 1.00 72.19 712 ASN A O 1
ATOM 5940 N N . LEU A 1 713 ? 23.477 -11.713 -6.556 1.00 76.12 713 LEU A N 1
ATOM 5941 C CA . LEU A 1 713 ? 22.552 -12.285 -5.590 1.00 76.12 713 LEU A CA 1
ATOM 5942 C C . LEU A 1 713 ? 21.123 -12.030 -6.039 1.00 76.12 713 LEU A C 1
ATOM 5944 O O . LEU A 1 713 ? 20.807 -10.959 -6.555 1.00 76.12 713 LEU A O 1
ATOM 5948 N N . ILE A 1 714 ? 20.260 -13.022 -5.828 1.00 80.31 714 ILE A N 1
ATOM 5949 C CA . ILE A 1 714 ? 18.832 -12.912 -6.111 1.00 80.31 714 ILE A CA 1
ATOM 5950 C C . ILE A 1 714 ? 18.073 -13.076 -4.805 1.00 80.31 714 ILE A C 1
ATOM 5952 O O . ILE A 1 714 ? 18.213 -14.073 -4.092 1.00 80.31 714 ILE A O 1
ATOM 5956 N N . TYR A 1 715 ? 17.262 -12.075 -4.516 1.00 79.62 715 TYR A N 1
ATOM 5957 C CA . TYR A 1 715 ? 16.396 -12.000 -3.363 1.00 79.62 715 TYR A CA 1
ATOM 5958 C C . TYR A 1 715 ? 14.938 -11.957 -3.808 1.00 79.62 715 TYR A C 1
ATOM 5960 O O . TYR A 1 715 ? 14.603 -11.396 -4.848 1.00 79.62 715 TYR A O 1
ATOM 5968 N N . THR A 1 716 ? 14.060 -12.517 -2.989 1.00 78.69 716 THR A N 1
ATOM 5969 C CA . THR A 1 716 ? 12.623 -12.261 -3.033 1.00 78.69 716 THR A CA 1
ATOM 5970 C C . THR A 1 716 ? 12.246 -11.392 -1.851 1.00 78.69 716 THR A C 1
ATOM 5972 O O . THR A 1 716 ? 12.624 -11.687 -0.719 1.00 78.69 716 THR A O 1
ATOM 5975 N N . LEU A 1 717 ? 11.478 -10.355 -2.131 1.00 77.00 717 LEU A N 1
ATOM 5976 C CA . LEU A 1 717 ? 10.909 -9.423 -1.182 1.00 77.00 717 LEU A CA 1
ATOM 5977 C C . LEU A 1 717 ? 9.405 -9.664 -1.129 1.00 77.00 717 LEU A C 1
ATOM 5979 O O . LEU A 1 717 ? 8.682 -9.242 -2.031 1.00 77.00 717 LEU A O 1
ATOM 5983 N N . LYS A 1 718 ? 8.928 -10.372 -0.110 1.00 74.31 718 LYS A N 1
ATOM 5984 C CA . LYS A 1 718 ? 7.499 -10.644 0.062 1.00 74.31 718 LYS A CA 1
ATOM 5985 C C . LYS A 1 718 ? 6.838 -9.465 0.764 1.00 74.31 718 LYS A C 1
ATOM 5987 O O . LYS A 1 718 ? 7.298 -9.082 1.829 1.00 74.31 718 LYS A O 1
ATOM 5992 N N . ILE A 1 719 ? 5.765 -8.931 0.181 1.00 69.94 719 ILE A N 1
ATOM 5993 C CA . ILE A 1 719 ? 4.974 -7.823 0.732 1.00 69.94 719 ILE A CA 1
ATOM 5994 C C . ILE A 1 719 ? 3.568 -8.348 1.061 1.00 69.94 719 ILE A C 1
ATOM 5996 O O . ILE A 1 719 ? 2.684 -8.417 0.197 1.00 69.94 719 ILE A O 1
ATOM 6000 N N . SER A 1 720 ? 3.336 -8.773 2.303 1.00 57.44 720 SER A N 1
ATOM 6001 C CA . SER A 1 720 ? 2.014 -9.242 2.749 1.00 57.44 720 SER A CA 1
ATOM 6002 C C . SER A 1 720 ? 1.034 -8.068 2.913 1.00 57.44 720 SER A C 1
ATOM 6004 O O . SER A 1 720 ? 1.427 -6.924 3.113 1.00 57.44 720 SER A O 1
ATOM 6006 N N . SER A 1 721 ? -0.269 -8.313 2.746 1.00 47.16 721 SER A N 1
ATOM 6007 C CA . SER A 1 721 ? -1.326 -7.350 3.093 1.00 47.16 721 SER A CA 1
ATOM 6008 C C . SER A 1 721 ? -2.100 -7.859 4.313 1.00 47.16 721 SER A C 1
ATOM 6010 O O . SER A 1 721 ? -2.172 -9.069 4.552 1.00 47.16 721 SER A O 1
ATOM 6012 N N . ARG A 1 722 ? -2.686 -6.938 5.093 1.00 41.66 722 ARG A N 1
ATOM 6013 C CA . ARG A 1 722 ? -3.343 -7.199 6.394 1.00 41.66 722 ARG A CA 1
ATOM 6014 C C . ARG A 1 722 ? -4.353 -8.361 6.409 1.00 41.66 722 ARG A C 1
ATOM 6016 O O . ARG A 1 722 ? -4.558 -8.934 7.475 1.00 41.66 722 ARG A O 1
ATOM 6023 N N . LYS A 1 723 ? -4.960 -8.739 5.274 1.00 33.38 723 LYS A N 1
ATOM 6024 C CA . LYS A 1 723 ? -5.935 -9.847 5.213 1.00 33.38 723 LYS A CA 1
ATOM 6025 C C . LYS A 1 723 ? -5.324 -11.220 5.537 1.00 33.38 723 LYS A C 1
ATOM 6027 O O . LYS A 1 723 ? -6.007 -12.032 6.136 1.00 33.38 723 LYS A O 1
ATOM 6032 N N . TRP A 1 724 ? -4.046 -11.454 5.228 1.00 27.86 724 TRP A N 1
ATOM 6033 C CA . TRP A 1 724 ? -3.398 -12.768 5.412 1.00 27.86 724 TRP A CA 1
ATOM 6034 C C . TRP A 1 724 ? -2.719 -12.961 6.780 1.00 27.86 724 TRP A C 1
ATOM 6036 O O . TRP A 1 724 ? -2.518 -14.087 7.238 1.00 27.86 724 TRP A O 1
ATOM 6046 N N . VAL A 1 725 ? -2.333 -11.869 7.450 1.00 30.95 725 VAL A N 1
ATOM 6047 C CA . VAL A 1 725 ? -1.543 -11.942 8.693 1.00 30.95 725 VAL A CA 1
ATOM 6048 C C . VAL A 1 725 ? -2.408 -12.307 9.899 1.00 30.95 725 VAL A C 1
ATOM 6050 O O . VAL A 1 725 ? -1.930 -13.012 10.785 1.00 30.95 725 VAL A O 1
ATOM 6053 N N . LYS A 1 726 ? -3.688 -11.902 9.931 1.00 29.89 726 LYS A N 1
ATOM 6054 C CA . LYS A 1 726 ? -4.600 -12.239 11.043 1.00 29.89 726 LYS A CA 1
ATOM 6055 C C . LYS A 1 726 ? -4.898 -13.743 11.147 1.00 29.89 726 LYS A C 1
ATOM 6057 O O . LYS A 1 726 ? -5.190 -14.211 12.245 1.00 29.89 726 LYS A O 1
ATOM 6062 N N . GLU A 1 727 ? -4.790 -14.491 10.049 1.00 30.03 727 GLU A N 1
ATOM 6063 C CA . GLU A 1 727 ? -4.958 -15.952 10.047 1.00 30.03 727 GLU A CA 1
ATOM 6064 C C . GLU A 1 727 ? -3.662 -16.671 10.463 1.00 30.03 727 GLU A C 1
ATOM 6066 O O . GLU A 1 727 ? -3.696 -17.537 11.328 1.00 30.03 727 GLU A O 1
ATOM 6071 N N . THR A 1 728 ? -2.493 -16.227 9.988 1.00 29.48 728 THR A N 1
ATOM 6072 C CA . THR A 1 728 ? -1.205 -16.908 10.247 1.00 29.48 728 THR A CA 1
ATOM 6073 C C . THR A 1 728 ? -0.544 -16.556 11.592 1.00 29.48 728 THR A C 1
ATOM 6075 O O . THR A 1 728 ? 0.115 -17.406 12.194 1.00 29.48 728 THR A O 1
ATOM 6078 N N . THR A 1 729 ? -0.742 -15.347 12.141 1.00 30.48 729 THR A N 1
ATOM 6079 C CA . THR A 1 729 ? -0.244 -15.007 13.501 1.00 30.48 729 THR A CA 1
ATOM 6080 C C . THR A 1 729 ? -1.018 -15.708 14.619 1.00 30.48 729 THR A C 1
ATOM 6082 O O . THR A 1 729 ? -0.481 -15.888 15.715 1.00 30.48 729 THR A O 1
ATOM 6085 N N . ARG A 1 730 ? -2.250 -16.166 14.352 1.00 34.97 730 ARG A N 1
ATOM 6086 C CA . ARG A 1 730 ? -2.997 -17.045 15.264 1.00 34.97 730 ARG A CA 1
ATOM 6087 C C . ARG A 1 730 ? -2.329 -18.412 15.385 1.00 34.97 730 ARG A C 1
ATOM 6089 O O . ARG A 1 730 ? -2.115 -18.864 16.508 1.00 34.97 730 ARG A O 1
ATOM 6096 N N . ASP A 1 731 ? -1.896 -18.993 14.271 1.00 31.45 731 ASP A N 1
ATOM 6097 C CA . ASP A 1 731 ? -1.217 -20.294 14.260 1.00 31.45 731 ASP A CA 1
ATOM 6098 C C . ASP A 1 731 ? 0.185 -20.224 14.886 1.00 31.45 731 ASP A C 1
ATOM 6100 O O . ASP A 1 731 ? 0.587 -21.113 15.642 1.00 31.45 731 ASP A O 1
ATOM 6104 N N . TYR A 1 732 ? 0.905 -19.115 14.680 1.00 30.14 732 TYR A N 1
ATOM 6105 C CA . TYR A 1 732 ? 2.247 -18.930 15.244 1.00 30.14 732 TYR A CA 1
ATOM 6106 C C . TYR A 1 732 ? 2.235 -18.731 16.773 1.00 30.14 732 TYR A C 1
ATOM 6108 O O . TYR A 1 732 ? 3.064 -19.302 17.487 1.00 30.14 732 TYR A O 1
ATOM 6116 N N . ASN A 1 733 ? 1.254 -17.995 17.310 1.00 32.22 733 ASN A N 1
ATOM 6117 C CA . ASN A 1 733 ? 1.108 -17.802 18.759 1.00 32.22 733 ASN A CA 1
ATOM 6118 C C . ASN A 1 733 ? 0.571 -19.053 19.481 1.00 32.22 733 ASN A C 1
ATOM 6120 O O . ASN A 1 733 ? 0.916 -19.289 20.643 1.00 32.22 733 ASN A O 1
ATOM 6124 N N . ILE A 1 734 ? -0.204 -19.900 18.793 1.00 38.00 734 ILE A N 1
ATOM 6125 C CA . ILE A 1 734 ? -0.585 -21.234 19.289 1.00 38.00 734 ILE A CA 1
ATOM 6126 C C . ILE A 1 734 ? 0.645 -22.162 19.326 1.00 38.00 734 ILE A C 1
ATOM 6128 O O . ILE A 1 734 ? 0.838 -22.895 20.299 1.00 38.00 734 ILE A O 1
ATOM 6132 N N . MET A 1 735 ? 1.547 -22.069 18.342 1.00 30.88 735 MET A N 1
ATOM 6133 C CA . MET A 1 735 ? 2.805 -22.828 18.324 1.00 30.88 735 MET A CA 1
ATOM 6134 C C . MET A 1 735 ? 3.805 -22.412 19.417 1.00 30.88 735 MET A C 1
ATOM 6136 O O . MET A 1 735 ? 4.461 -23.279 19.998 1.00 30.88 735 MET A O 1
ATOM 6140 N N . ILE A 1 736 ? 3.936 -21.118 19.734 1.00 32.56 736 ILE A N 1
ATOM 6141 C CA . ILE A 1 736 ? 4.872 -20.643 20.774 1.00 32.56 736 ILE A CA 1
ATOM 6142 C C . ILE A 1 736 ? 4.390 -21.019 22.182 1.00 32.56 736 ILE A C 1
ATOM 6144 O O . ILE A 1 736 ? 5.198 -21.451 23.009 1.00 32.56 736 ILE A O 1
ATOM 6148 N N . ASN A 1 737 ? 3.083 -20.952 22.449 1.00 32.97 737 ASN A N 1
ATOM 6149 C CA . ASN A 1 737 ? 2.538 -21.368 23.746 1.00 32.97 737 ASN A CA 1
ATOM 6150 C C . ASN A 1 737 ? 2.617 -22.887 23.968 1.00 32.97 737 ASN A C 1
ATOM 6152 O O . ASN A 1 737 ? 2.789 -23.326 25.105 1.00 32.97 737 ASN A O 1
ATOM 6156 N N . ASN A 1 738 ? 2.614 -23.686 22.897 1.00 32.03 738 ASN A N 1
ATOM 6157 C CA . ASN A 1 738 ? 2.850 -25.130 22.984 1.00 32.03 738 ASN A CA 1
ATOM 6158 C C . ASN A 1 738 ? 4.341 -25.499 23.139 1.00 32.03 738 ASN A C 1
ATOM 6160 O O . ASN A 1 738 ? 4.650 -26.550 23.700 1.00 32.03 738 ASN A O 1
ATOM 6164 N N . LYS A 1 739 ? 5.280 -24.626 22.738 1.00 32.28 739 LYS A N 1
ATOM 6165 C CA . LYS A 1 739 ? 6.731 -24.839 22.931 1.00 32.28 739 LYS A CA 1
ATOM 6166 C C . LYS A 1 739 ? 7.217 -24.611 24.366 1.00 32.28 739 LYS A C 1
ATOM 6168 O O . LYS A 1 739 ? 8.255 -25.151 24.734 1.00 32.28 739 LYS A O 1
ATOM 6173 N N . LYS A 1 740 ? 6.473 -23.883 25.208 1.00 32.81 740 LYS A N 1
ATOM 6174 C CA . LYS A 1 740 ? 6.838 -23.686 26.627 1.00 32.81 740 LYS A CA 1
ATOM 6175 C C . LYS A 1 740 ? 6.441 -24.848 27.555 1.00 32.81 740 LYS A C 1
ATOM 6177 O O . LYS A 1 740 ? 6.802 -24.809 28.724 1.00 32.81 740 LYS A O 1
ATOM 6182 N N . LYS A 1 741 ? 5.761 -25.896 27.059 1.00 32.91 741 LYS A N 1
ATOM 6183 C CA . LYS A 1 741 ? 5.310 -27.048 27.875 1.00 32.91 741 LYS A CA 1
ATOM 6184 C C . LYS A 1 741 ? 5.946 -28.408 27.555 1.00 32.91 741 LYS A C 1
ATOM 6186 O O . LYS A 1 741 ? 5.537 -29.402 28.143 1.00 32.91 741 LYS A O 1
ATOM 6191 N N . LYS A 1 742 ? 6.961 -28.491 26.690 1.00 29.52 742 LYS A N 1
ATOM 6192 C CA . LYS A 1 742 ? 7.711 -29.745 26.470 1.00 29.52 742 LYS A CA 1
ATOM 6193 C C . LYS A 1 742 ? 9.217 -29.489 26.409 1.00 29.52 742 LYS A C 1
ATOM 6195 O O . LYS A 1 742 ? 9.799 -29.387 25.335 1.00 29.52 742 LYS A O 1
ATOM 6200 N N . LYS A 1 743 ? 9.844 -29.383 27.582 1.00 31.55 743 LYS A N 1
ATOM 6201 C CA . LYS A 1 743 ? 11.266 -29.697 27.767 1.00 31.55 743 LYS A CA 1
ATOM 6202 C C . LYS A 1 743 ? 11.333 -31.125 28.305 1.00 31.55 743 LYS A C 1
ATOM 6204 O O . LYS A 1 743 ? 11.044 -31.294 29.477 1.00 31.55 743 LYS A O 1
ATOM 6209 N N . THR A 1 744 ? 11.692 -32.092 27.464 1.00 29.25 744 THR A N 1
ATOM 6210 C CA . THR A 1 744 ? 12.548 -33.246 27.806 1.00 29.25 744 THR A CA 1
ATOM 6211 C C . THR A 1 744 ? 12.855 -34.068 26.540 1.00 29.25 744 THR A C 1
ATOM 6213 O O . THR A 1 744 ? 11.962 -34.481 25.813 1.00 29.25 744 THR A O 1
ATOM 6216 N N . ASN A 1 745 ? 14.159 -34.267 26.323 1.00 26.23 745 ASN A N 1
ATOM 6217 C CA . ASN A 1 745 ? 14.875 -35.311 25.577 1.00 26.23 745 ASN A CA 1
ATOM 6218 C C . ASN A 1 745 ? 14.731 -35.525 24.045 1.00 26.23 745 ASN A C 1
ATOM 6220 O O . ASN A 1 745 ? 13.737 -36.025 23.536 1.00 26.23 745 ASN A O 1
ATOM 6224 N N . LYS A 1 746 ? 15.901 -35.323 23.402 1.00 25.00 746 LYS A N 1
ATOM 6225 C CA . LYS A 1 746 ? 16.471 -35.867 22.144 1.00 25.00 746 LYS A CA 1
ATOM 6226 C C . LYS A 1 746 ? 15.900 -35.416 20.779 1.00 25.00 746 LYS A C 1
ATOM 6228 O O . LYS A 1 746 ? 14.707 -35.166 20.640 1.00 25.00 746 LYS A O 1
ATOM 6233 N N . PRO A 1 747 ? 16.772 -35.271 19.750 1.00 24.25 747 PRO A N 1
ATOM 6234 C CA . PRO A 1 747 ? 16.421 -34.631 18.490 1.00 24.25 747 PRO A CA 1
ATOM 6235 C C . PRO A 1 747 ? 15.779 -35.640 17.536 1.00 24.25 747 PRO A C 1
ATOM 6237 O O . PRO A 1 747 ? 16.409 -36.615 17.132 1.00 24.25 747 PRO A O 1
ATOM 6240 N N . ILE A 1 748 ? 14.539 -35.379 17.131 1.00 24.67 748 ILE A N 1
ATOM 6241 C CA . ILE A 1 748 ? 13.881 -36.112 16.048 1.00 24.67 748 ILE A CA 1
ATOM 6242 C C . ILE A 1 748 ? 13.813 -35.192 14.824 1.00 24.67 748 ILE A C 1
ATOM 6244 O O . ILE A 1 748 ? 13.248 -34.099 14.879 1.00 24.67 748 ILE A O 1
ATOM 6248 N N . ARG A 1 749 ? 14.425 -35.636 13.717 1.00 26.64 749 ARG A N 1
ATOM 6249 C CA . ARG A 1 749 ? 14.261 -35.070 12.369 1.00 26.64 749 ARG A CA 1
ATOM 6250 C C . ARG A 1 749 ? 12.788 -35.163 11.969 1.00 26.64 749 ARG A C 1
ATOM 6252 O O . ARG A 1 749 ? 12.254 -36.265 11.971 1.00 26.64 749 ARG A O 1
ATOM 6259 N N . TYR A 1 750 ? 12.175 -34.061 11.533 1.00 23.91 750 TYR A N 1
ATOM 6260 C CA . TYR A 1 750 ? 10.925 -34.132 10.776 1.00 23.91 750 TYR A CA 1
ATOM 6261 C C . TYR A 1 750 ? 10.844 -33.150 9.612 1.00 23.91 750 TYR A C 1
ATOM 6263 O O . TYR A 1 750 ? 11.419 -32.062 9.607 1.00 23.91 750 TYR A O 1
ATOM 6271 N N . ASN A 1 751 ? 10.121 -33.663 8.624 1.00 23.08 751 ASN A N 1
ATOM 6272 C CA . ASN A 1 751 ? 9.955 -33.260 7.246 1.00 23.08 751 ASN A CA 1
ATOM 6273 C C . ASN A 1 751 ? 9.193 -31.947 7.036 1.00 23.08 751 ASN A C 1
ATOM 6275 O O . ASN A 1 751 ? 8.377 -31.503 7.839 1.00 23.08 751 ASN A O 1
ATOM 6279 N N . VAL A 1 752 ? 9.467 -31.388 5.861 1.00 25.47 752 VAL A N 1
ATOM 6280 C CA . VAL A 1 752 ? 8.837 -30.242 5.205 1.00 25.47 752 VAL A CA 1
ATOM 6281 C C . VAL A 1 752 ? 7.320 -30.442 5.063 1.00 25.47 752 VAL A C 1
ATOM 6283 O O . VAL A 1 752 ? 6.871 -31.450 4.521 1.00 25.47 752 VAL A O 1
ATOM 6286 N N . PHE A 1 753 ? 6.531 -29.458 5.504 1.00 25.22 753 PHE A N 1
ATOM 6287 C CA . PHE A 1 753 ? 5.083 -29.402 5.285 1.00 25.22 753 PHE A CA 1
ATOM 6288 C C . PHE A 1 753 ? 4.746 -29.140 3.804 1.00 25.22 753 PHE A C 1
ATOM 6290 O O . PHE A 1 753 ? 5.219 -28.172 3.205 1.00 25.22 753 PHE A O 1
ATOM 6297 N N . LYS A 1 754 ? 3.892 -30.009 3.243 1.00 24.78 754 LYS A N 1
ATOM 6298 C CA . LYS A 1 754 ? 3.159 -29.853 1.976 1.00 24.78 754 LYS A CA 1
ATOM 6299 C C . LYS A 1 754 ? 2.160 -28.687 2.079 1.00 24.78 754 LYS A C 1
ATOM 6301 O O . LYS A 1 754 ? 1.434 -28.588 3.062 1.00 24.78 754 LYS A O 1
ATOM 6306 N N . LEU A 1 755 ? 2.077 -27.863 1.034 1.00 23.86 755 LEU A N 1
ATOM 6307 C CA . LEU A 1 755 ? 1.025 -26.863 0.802 1.00 23.86 755 LEU A CA 1
ATOM 6308 C C . LEU A 1 755 ? 0.452 -27.081 -0.607 1.00 23.86 755 LEU A C 1
ATOM 6310 O O . LEU A 1 755 ? 0.960 -26.485 -1.548 1.00 23.86 755 LEU A O 1
ATOM 6314 N N . PHE A 1 756 ? -0.572 -27.926 -0.758 1.00 27.22 756 PHE A N 1
ATOM 6315 C CA . PHE A 1 756 ? -1.496 -27.925 -1.907 1.00 27.22 756 PHE A CA 1
ATOM 6316 C C . PHE A 1 756 ? -2.853 -28.514 -1.478 1.00 27.22 756 PHE A C 1
ATOM 6318 O O . PHE A 1 756 ? -2.851 -29.463 -0.691 1.00 27.22 756 PHE A O 1
ATOM 6325 N N . PRO A 1 757 ? -3.994 -27.987 -1.968 1.00 26.20 757 PRO A N 1
ATOM 6326 C CA . PRO A 1 757 ? -5.299 -28.601 -1.761 1.00 26.20 757 PRO A CA 1
ATOM 6327 C C . PRO A 1 757 ? -5.462 -29.812 -2.690 1.00 26.20 757 PRO A C 1
ATOM 6329 O O . PRO A 1 757 ? -5.205 -29.736 -3.891 1.00 26.20 757 PRO A O 1
ATOM 6332 N N . SER A 1 758 ? -5.872 -30.934 -2.109 1.00 25.27 758 SER A N 1
ATOM 6333 C CA . SER A 1 758 ? -6.208 -32.185 -2.785 1.00 25.27 758 SER A CA 1
ATOM 6334 C C . SER A 1 758 ? -7.663 -32.172 -3.256 1.00 25.27 758 SER A C 1
ATOM 6336 O O . SER A 1 758 ? -8.561 -32.057 -2.423 1.00 25.27 758 SER A O 1
ATOM 6338 N N . ASN A 1 759 ? -7.896 -32.386 -4.552 1.00 24.98 759 ASN A N 1
ATOM 6339 C CA . ASN A 1 759 ? -9.097 -33.086 -5.006 1.00 24.98 759 ASN A CA 1
ATOM 6340 C C . ASN A 1 759 ? -8.729 -34.567 -5.144 1.00 24.98 759 ASN A C 1
ATOM 6342 O O . ASN A 1 759 ? -7.836 -34.924 -5.909 1.00 24.98 759 ASN A O 1
ATOM 6346 N N . ASN A 1 760 ? -9.388 -35.406 -4.347 1.00 25.17 760 ASN A N 1
ATOM 6347 C CA . ASN A 1 760 ? -9.277 -36.860 -4.390 1.00 25.17 760 ASN A CA 1
ATOM 6348 C C . ASN A 1 760 ? -9.972 -37.404 -5.646 1.00 25.17 760 ASN A C 1
ATOM 6350 O O . ASN A 1 760 ? -11.100 -37.021 -5.938 1.00 25.17 760 ASN A O 1
ATOM 6354 N N . SER A 1 761 ? -9.396 -38.408 -6.304 1.00 23.73 761 SER A N 1
ATOM 6355 C CA . SER A 1 761 ? -9.752 -39.806 -6.013 1.00 23.73 761 SER A CA 1
ATOM 6356 C C . SER A 1 761 ? -9.182 -40.774 -7.059 1.00 23.73 761 SER A C 1
ATOM 6358 O O . SER A 1 761 ? -9.196 -40.494 -8.250 1.00 23.73 761 SER A O 1
ATOM 6360 N N . LYS A 1 762 ? -8.752 -41.938 -6.548 1.00 25.36 762 LYS A N 1
ATOM 6361 C CA . LYS A 1 762 ? -8.429 -43.196 -7.245 1.00 25.36 762 LYS A CA 1
ATOM 6362 C C . LYS A 1 762 ? -7.131 -43.218 -8.061 1.00 25.36 762 LYS A C 1
ATOM 6364 O O . LYS A 1 762 ? -7.143 -42.965 -9.251 1.00 25.36 762 LYS A O 1
ATOM 6369 N N . GLU A 1 763 ? -6.040 -43.583 -7.381 1.00 25.22 763 GLU A N 1
ATOM 6370 C CA . GLU A 1 763 ? -5.062 -44.622 -7.780 1.00 25.22 763 GLU A CA 1
ATOM 6371 C C . GLU A 1 763 ? -3.827 -44.556 -6.855 1.00 25.22 763 GLU A C 1
ATOM 6373 O O . GLU A 1 763 ? -2.740 -44.134 -7.232 1.00 25.22 763 GLU A O 1
ATOM 6378 N N . GLU A 1 764 ? -3.991 -44.974 -5.596 1.00 22.33 764 GLU A N 1
ATOM 6379 C CA . GLU A 1 764 ? -2.870 -45.287 -4.696 1.00 22.33 764 GLU A CA 1
ATOM 6380 C C . GLU A 1 764 ? -3.086 -46.679 -4.086 1.00 22.33 764 GLU A C 1
ATOM 6382 O O . GLU A 1 764 ? -3.384 -46.819 -2.908 1.00 22.33 764 GLU A O 1
ATOM 6387 N N . ILE A 1 765 ? -2.932 -47.730 -4.899 1.00 27.45 765 ILE A N 1
ATOM 6388 C CA . ILE A 1 765 ? -2.469 -49.043 -4.425 1.00 27.45 765 ILE A CA 1
ATOM 6389 C C . ILE A 1 765 ? -1.530 -49.605 -5.496 1.00 27.45 765 ILE A C 1
ATOM 6391 O O . ILE A 1 765 ? -1.981 -49.962 -6.579 1.00 27.45 765 ILE A O 1
ATOM 6395 N N . LYS A 1 766 ? -0.240 -49.694 -5.136 1.00 28.28 766 LYS A N 1
ATOM 6396 C CA . LYS A 1 766 ? 0.929 -50.300 -5.817 1.00 28.28 766 LYS A CA 1
ATOM 6397 C C . LYS A 1 766 ? 2.006 -49.260 -6.119 1.00 28.28 766 LYS A C 1
ATOM 6399 O O . LYS A 1 766 ? 2.069 -48.771 -7.230 1.00 28.28 766 LYS A O 1
ATOM 6404 N N . ILE A 1 767 ? 2.883 -48.991 -5.148 1.00 26.45 767 ILE A N 1
ATOM 6405 C CA . ILE A 1 767 ? 4.346 -48.836 -5.310 1.00 26.45 767 ILE A CA 1
ATOM 6406 C C . ILE A 1 767 ? 4.945 -48.851 -3.889 1.00 26.45 767 ILE A C 1
ATOM 6408 O O . ILE A 1 767 ? 5.169 -47.827 -3.258 1.00 26.45 767 ILE A O 1
ATOM 6412 N N . THR A 1 768 ? 5.207 -50.050 -3.374 1.00 25.23 768 THR A N 1
ATOM 6413 C CA . THR A 1 768 ? 6.166 -50.300 -2.279 1.00 25.23 768 THR A CA 1
ATOM 6414 C C . THR A 1 768 ? 7.051 -51.509 -2.591 1.00 25.23 768 THR A C 1
ATOM 6416 O O . THR A 1 768 ? 7.537 -52.161 -1.685 1.00 25.23 768 THR A O 1
ATOM 6419 N N . ASN A 1 769 ? 7.315 -51.804 -3.873 1.00 30.42 769 ASN A N 1
ATOM 6420 C CA . ASN A 1 769 ? 8.229 -52.885 -4.279 1.00 30.42 769 ASN A CA 1
ATOM 6421 C C . ASN A 1 769 ? 8.955 -52.593 -5.606 1.00 30.42 769 ASN A C 1
ATOM 6423 O O . ASN A 1 769 ? 8.750 -53.270 -6.611 1.00 30.42 769 ASN A O 1
ATOM 6427 N N . LYS A 1 770 ? 9.829 -51.577 -5.645 1.00 29.23 770 LYS A N 1
ATOM 6428 C CA . LYS A 1 770 ? 10.753 -51.406 -6.788 1.00 29.23 770 LYS A CA 1
ATOM 6429 C C . LYS A 1 770 ? 12.124 -50.831 -6.417 1.00 29.23 770 LYS A C 1
ATOM 6431 O O . LYS A 1 770 ? 12.699 -50.049 -7.164 1.00 29.23 770 LYS A O 1
ATOM 6436 N N . ALA A 1 771 ? 12.676 -51.286 -5.291 1.00 28.50 771 ALA A N 1
ATOM 6437 C CA . ALA A 1 771 ? 14.093 -51.111 -4.950 1.00 28.50 771 ALA A CA 1
ATOM 6438 C C . ALA A 1 771 ? 15.028 -52.136 -5.642 1.00 28.50 771 ALA A C 1
ATOM 6440 O O . ALA A 1 771 ? 16.240 -52.014 -5.536 1.00 28.50 771 ALA A O 1
ATOM 6441 N N . ASN A 1 772 ? 14.498 -53.084 -6.430 1.00 29.36 772 ASN A N 1
ATOM 6442 C CA . ASN A 1 772 ? 15.283 -54.150 -7.077 1.00 29.36 772 ASN A CA 1
ATOM 6443 C C . ASN A 1 772 ? 15.437 -54.025 -8.611 1.00 29.36 772 ASN A C 1
ATOM 6445 O O . ASN A 1 772 ? 15.771 -55.004 -9.269 1.00 29.36 772 ASN A O 1
ATOM 6449 N N . SER A 1 773 ? 15.228 -52.847 -9.222 1.00 30.62 773 SER A N 1
ATOM 6450 C CA . SER A 1 773 ? 15.345 -52.695 -10.696 1.00 30.62 773 SER A CA 1
ATOM 6451 C C . SER A 1 773 ? 16.572 -51.922 -11.202 1.00 30.62 773 SER A C 1
ATOM 6453 O O . SER A 1 773 ? 16.822 -51.887 -12.405 1.00 30.62 773 SER A O 1
ATOM 6455 N N . THR A 1 774 ? 17.413 -51.391 -10.311 1.00 30.61 774 THR A N 1
ATOM 6456 C CA . THR A 1 774 ? 18.616 -50.622 -10.690 1.00 30.61 774 THR A CA 1
ATOM 6457 C C . THR A 1 774 ? 19.830 -51.501 -11.030 1.00 30.61 774 THR A C 1
ATOM 6459 O O . THR A 1 774 ? 20.830 -50.996 -11.528 1.00 30.61 774 THR A O 1
ATOM 6462 N N . ILE A 1 775 ? 19.740 -52.823 -10.841 1.00 31.20 775 ILE A N 1
ATOM 6463 C CA . ILE A 1 775 ? 20.805 -53.787 -11.186 1.00 31.20 775 ILE A CA 1
ATOM 6464 C C . ILE A 1 775 ? 20.614 -54.386 -12.597 1.00 31.20 775 ILE A C 1
ATOM 6466 O O . ILE A 1 775 ? 21.577 -54.830 -13.215 1.00 31.20 775 ILE A O 1
ATOM 6470 N N . ASN A 1 776 ? 19.416 -54.282 -13.188 1.00 29.56 776 ASN A N 1
ATOM 6471 C CA . ASN A 1 776 ? 19.129 -54.843 -14.518 1.00 29.56 776 ASN A CA 1
ATOM 6472 C C . ASN A 1 776 ? 19.168 -53.832 -15.678 1.00 29.56 776 ASN A C 1
ATOM 6474 O O . ASN A 1 776 ? 19.024 -54.233 -16.832 1.00 29.56 776 ASN A O 1
ATOM 6478 N N . HIS A 1 777 ? 19.429 -52.544 -15.421 1.00 31.92 777 HIS A N 1
ATOM 6479 C CA . HIS A 1 777 ? 19.541 -51.539 -16.491 1.00 31.92 777 HIS A CA 1
ATOM 6480 C C . HIS A 1 777 ? 20.983 -51.248 -16.951 1.00 31.92 777 HIS A C 1
ATOM 6482 O O . HIS A 1 777 ? 21.178 -50.600 -17.975 1.00 31.92 777 HIS A O 1
ATOM 6488 N N . LEU A 1 778 ? 21.998 -51.807 -16.276 1.00 29.16 778 LEU A N 1
ATOM 6489 C CA . LEU A 1 778 ? 23.404 -51.748 -16.712 1.00 29.16 778 LEU A CA 1
ATOM 6490 C C . LEU A 1 778 ? 23.831 -52.925 -17.614 1.00 29.16 778 LEU A C 1
ATOM 6492 O O . LEU A 1 778 ? 24.926 -52.897 -18.162 1.00 29.16 778 LEU A O 1
ATOM 6496 N N . LYS A 1 779 ? 22.962 -53.922 -17.843 1.00 30.36 779 LYS A N 1
ATOM 6497 C CA . LYS A 1 779 ? 23.233 -55.072 -18.734 1.00 30.36 779 LYS A CA 1
ATOM 6498 C C . LYS A 1 779 ? 22.608 -54.973 -20.138 1.00 30.36 779 LYS A C 1
ATOM 6500 O O . LYS A 1 779 ? 22.744 -55.899 -20.924 1.00 30.36 779 LYS A O 1
ATOM 6505 N N . LYS A 1 780 ? 21.952 -53.860 -20.493 1.00 29.73 780 LYS A N 1
ATOM 6506 C CA . LYS A 1 780 ? 21.265 -53.682 -21.795 1.00 29.73 780 LYS A CA 1
ATOM 6507 C C . LYS A 1 780 ? 21.748 -52.458 -22.587 1.00 29.73 780 LYS A C 1
ATOM 6509 O O . LYS A 1 780 ? 20.951 -51.727 -23.167 1.00 29.73 780 LYS A O 1
ATOM 6514 N N . LYS A 1 781 ? 23.063 -52.215 -22.603 1.00 30.30 781 LYS A N 1
ATOM 6515 C CA . LYS A 1 781 ? 23.675 -51.189 -23.470 1.00 30.30 781 LYS A CA 1
ATOM 6516 C C . LYS A 1 781 ? 24.954 -51.630 -24.193 1.00 30.30 781 LYS A C 1
ATOM 6518 O O . LYS A 1 781 ? 25.751 -50.788 -24.577 1.00 30.30 781 LYS A O 1
ATOM 6523 N N . HIS A 1 782 ? 25.108 -52.934 -24.416 1.00 34.50 782 HIS A N 1
ATOM 6524 C CA . HIS A 1 782 ? 26.067 -53.489 -25.373 1.00 34.50 782 HIS A CA 1
ATOM 6525 C C . HIS A 1 782 ? 25.428 -54.678 -26.088 1.00 34.50 782 HIS A C 1
ATOM 6527 O O . HIS A 1 782 ? 25.429 -55.802 -25.600 1.00 34.50 782 HIS A O 1
ATOM 6533 N N . SER A 1 783 ? 24.790 -54.400 -27.213 1.00 27.83 783 SER A N 1
ATOM 6534 C CA . SER A 1 783 ? 24.452 -55.374 -28.255 1.00 27.83 783 SER A CA 1
ATOM 6535 C C . SER A 1 783 ? 23.974 -54.542 -29.429 1.00 27.83 783 SER A C 1
ATOM 6537 O O . SER A 1 783 ? 22.811 -54.184 -29.478 1.00 27.83 783 SER A O 1
ATOM 6539 N N . TYR A 1 784 ? 24.933 -54.071 -30.224 1.00 28.64 784 TYR A N 1
ATOM 6540 C CA . TYR A 1 784 ? 24.877 -53.820 -31.669 1.00 28.64 784 TYR A CA 1
ATOM 6541 C C . TYR A 1 784 ? 26.152 -53.050 -32.034 1.00 28.64 784 TYR A C 1
ATOM 6543 O O . TYR A 1 784 ? 26.158 -51.829 -32.142 1.00 28.64 784 TYR A O 1
ATOM 6551 N N . ALA A 1 785 ? 27.258 -53.782 -32.143 1.00 29.31 785 ALA A N 1
ATOM 6552 C CA . ALA A 1 785 ? 28.408 -53.417 -32.962 1.00 29.31 785 ALA A CA 1
ATOM 6553 C C . ALA A 1 785 ? 29.134 -54.722 -33.313 1.00 29.31 785 ALA A C 1
ATOM 6555 O O . ALA A 1 785 ? 29.426 -55.533 -32.435 1.00 29.31 785 ALA A O 1
ATOM 6556 N N . LEU A 1 786 ? 29.284 -54.945 -34.612 1.00 33.31 786 LEU A N 1
ATOM 6557 C CA . LEU A 1 786 ? 29.839 -56.134 -35.242 1.00 33.31 786 LEU A CA 1
ATOM 6558 C C . LEU A 1 786 ? 31.335 -56.313 -34.926 1.00 33.31 786 LEU A C 1
ATOM 6560 O O . LEU A 1 786 ? 32.064 -55.335 -34.837 1.00 33.31 786 LEU A O 1
ATOM 6564 N N . LEU A 1 787 ? 31.731 -57.584 -34.787 1.00 43.34 787 LEU A N 1
ATOM 6565 C CA . LEU A 1 787 ? 33.044 -58.188 -35.073 1.00 43.34 787 LEU A CA 1
ATOM 6566 C C . LEU A 1 787 ? 34.284 -57.273 -34.976 1.00 43.34 787 LEU A C 1
ATOM 6568 O O . LEU A 1 787 ? 34.716 -56.702 -35.971 1.00 43.34 787 LEU A O 1
ATOM 6572 N N . GLU A 1 788 ? 34.951 -57.269 -33.818 1.00 35.97 788 GLU A N 1
ATOM 6573 C CA . GLU A 1 788 ? 36.362 -56.865 -33.715 1.00 35.97 788 GLU A CA 1
ATOM 6574 C C . GLU A 1 788 ? 37.168 -57.926 -32.951 1.00 35.97 788 GLU A C 1
ATOM 6576 O O . GLU A 1 788 ? 36.696 -58.509 -31.972 1.00 35.97 788 GLU A O 1
ATOM 6581 N N . SER A 1 789 ? 38.374 -58.219 -33.444 1.00 46.50 789 SER A N 1
ATOM 6582 C CA . SER A 1 789 ? 39.213 -59.336 -33.003 1.00 46.50 789 SER A CA 1
ATOM 6583 C C . SER A 1 789 ? 39.742 -59.164 -31.560 1.00 46.50 789 SER A C 1
ATOM 6585 O O . SER A 1 789 ? 39.832 -58.045 -31.045 1.00 46.50 789 SER A O 1
ATOM 6587 N N . PRO A 1 790 ? 40.149 -60.255 -30.874 1.00 49.16 790 PRO A N 1
ATOM 6588 C CA . PRO A 1 790 ? 40.616 -60.212 -29.479 1.00 49.16 790 PRO A CA 1
ATOM 6589 C C . PRO A 1 790 ? 41.797 -59.258 -29.219 1.00 49.16 790 PRO A C 1
ATOM 6591 O O . PRO A 1 790 ? 42.005 -58.810 -28.088 1.00 49.16 790 PRO A O 1
ATOM 6594 N N . GLN A 1 791 ? 42.564 -58.920 -30.259 1.00 47.97 791 GLN A N 1
ATOM 6595 C CA . GLN A 1 791 ? 43.701 -58.003 -30.177 1.00 47.97 791 GLN A CA 1
ATOM 6596 C C . GLN A 1 791 ? 43.257 -56.541 -29.977 1.00 47.97 791 GLN A C 1
ATOM 6598 O O . GLN A 1 791 ? 43.873 -55.825 -29.183 1.00 47.97 791 GLN A O 1
ATOM 6603 N N . THR A 1 792 ? 42.143 -56.112 -30.580 1.00 48.22 792 THR A N 1
ATOM 6604 C CA . THR A 1 792 ? 41.615 -54.737 -30.469 1.00 48.22 792 THR A CA 1
ATOM 6605 C C . THR A 1 792 ? 41.070 -54.445 -29.067 1.00 48.22 792 THR A C 1
ATOM 6607 O O . THR A 1 792 ? 41.287 -53.369 -28.506 1.00 48.22 792 THR A O 1
ATOM 6610 N N . ILE A 1 793 ? 40.450 -55.445 -28.432 1.00 50.94 793 ILE A N 1
ATOM 6611 C CA . ILE A 1 793 ? 39.932 -55.344 -27.057 1.00 50.94 793 ILE A CA 1
ATOM 6612 C C . ILE A 1 793 ? 41.077 -55.223 -26.038 1.00 50.94 793 ILE A C 1
ATOM 6614 O O . ILE A 1 793 ? 40.965 -54.479 -25.059 1.00 50.94 793 ILE A O 1
ATOM 6618 N N . ASN A 1 794 ? 42.199 -55.916 -26.258 1.00 54.16 794 ASN A N 1
ATOM 6619 C CA . ASN A 1 794 ? 43.366 -55.810 -25.380 1.00 54.16 794 ASN A CA 1
ATOM 6620 C C . ASN A 1 794 ? 44.089 -54.462 -25.522 1.00 54.16 794 ASN A C 1
ATOM 6622 O O . ASN A 1 794 ? 44.517 -53.903 -24.508 1.00 54.16 794 ASN A O 1
ATOM 6626 N N . LEU A 1 795 ? 44.147 -53.900 -26.733 1.00 55.47 795 LEU A N 1
ATOM 6627 C CA . LEU A 1 795 ? 44.656 -52.545 -26.968 1.00 55.47 795 LEU A CA 1
ATOM 6628 C C . LEU A 1 795 ? 43.782 -51.483 -26.285 1.00 55.47 795 LEU A C 1
ATOM 6630 O O . LEU A 1 795 ? 44.314 -50.652 -25.549 1.00 55.47 795 LEU A O 1
ATOM 6634 N N . MET A 1 796 ? 42.450 -51.571 -26.397 1.00 49.44 796 MET A N 1
ATOM 6635 C CA . MET A 1 796 ? 41.536 -50.654 -25.695 1.00 49.44 796 MET A CA 1
ATOM 6636 C C . MET A 1 796 ? 41.675 -50.739 -24.166 1.00 49.44 796 MET A C 1
ATOM 6638 O O . MET A 1 796 ? 41.740 -49.710 -23.489 1.00 49.44 796 MET A O 1
ATOM 6642 N N . LYS A 1 797 ? 41.816 -51.949 -23.603 1.00 51.66 797 LYS A N 1
ATOM 6643 C CA . LYS A 1 797 ? 42.056 -52.134 -22.158 1.00 51.66 797 LYS A CA 1
ATOM 6644 C C . LYS A 1 797 ? 43.412 -51.579 -21.706 1.00 51.66 797 LYS A C 1
ATOM 6646 O O . LYS A 1 797 ? 43.512 -51.041 -20.599 1.00 51.66 797 LYS A O 1
ATOM 6651 N N . GLN A 1 798 ? 44.461 -51.689 -22.525 1.00 57.06 798 GLN A N 1
ATOM 6652 C CA . GLN A 1 798 ? 45.751 -51.051 -22.234 1.00 57.06 798 GLN A CA 1
ATOM 6653 C C . GLN A 1 798 ? 45.655 -49.522 -22.289 1.00 57.06 798 GLN A C 1
ATOM 6655 O O . GLN A 1 798 ? 46.232 -48.840 -21.435 1.00 57.06 798 GLN A O 1
ATOM 6660 N N . GLU A 1 799 ? 44.893 -48.977 -23.235 1.00 54.09 799 GLU A N 1
ATOM 6661 C CA . GLU A 1 799 ? 44.708 -47.536 -23.392 1.00 54.09 799 GLU A CA 1
ATOM 6662 C C . GLU A 1 799 ? 43.900 -46.924 -22.235 1.00 54.09 799 GLU A C 1
ATOM 6664 O O . GLU A 1 799 ? 44.266 -45.872 -21.703 1.00 54.09 799 GLU A O 1
ATOM 6669 N N . GLU A 1 800 ? 42.859 -47.614 -21.756 1.00 52.72 800 GLU A N 1
ATOM 6670 C CA . GLU A 1 800 ? 42.113 -47.212 -20.558 1.00 52.72 800 GLU A CA 1
ATOM 6671 C C . GLU A 1 800 ? 42.983 -47.252 -19.295 1.00 52.72 800 GLU A C 1
ATOM 6673 O O . GLU A 1 800 ? 42.955 -46.313 -18.490 1.00 52.72 800 GLU A O 1
ATOM 6678 N N . ARG A 1 801 ? 43.832 -48.280 -19.142 1.00 57.72 801 ARG A N 1
ATOM 6679 C CA . ARG A 1 801 ? 44.808 -48.349 -18.039 1.00 57.72 801 ARG A CA 1
ATOM 6680 C C . ARG A 1 801 ? 45.829 -47.208 -18.110 1.00 57.72 801 ARG A C 1
ATOM 6682 O O . ARG A 1 801 ? 46.178 -46.649 -17.068 1.00 57.72 801 ARG A O 1
ATOM 6689 N N . ARG A 1 802 ? 46.269 -46.808 -19.310 1.00 62.38 802 ARG A N 1
ATOM 6690 C CA . ARG A 1 802 ? 47.124 -45.621 -19.516 1.00 62.38 802 ARG A CA 1
ATOM 6691 C C . ARG A 1 802 ? 46.415 -44.330 -19.099 1.00 62.38 802 ARG A C 1
ATOM 6693 O O . ARG A 1 802 ? 46.981 -43.557 -18.327 1.00 62.38 802 ARG A O 1
ATOM 6700 N N . LYS A 1 803 ? 45.164 -44.128 -19.531 1.00 57.62 803 LYS A N 1
ATOM 6701 C CA . LYS A 1 803 ? 44.352 -42.939 -19.197 1.00 57.62 803 LYS A CA 1
ATOM 6702 C C . LYS A 1 803 ? 44.069 -42.832 -17.692 1.00 57.62 803 LYS A C 1
ATOM 6704 O O . LYS A 1 803 ? 44.081 -41.729 -17.142 1.00 57.62 803 LYS A O 1
ATOM 6709 N N . MET A 1 804 ? 43.873 -43.961 -17.007 1.00 52.22 804 MET A N 1
ATOM 6710 C CA . MET A 1 804 ? 43.723 -44.009 -15.545 1.00 52.22 804 MET A CA 1
ATOM 6711 C C . MET A 1 804 ? 45.024 -43.637 -14.819 1.00 52.22 804 MET A C 1
ATOM 6713 O O . MET A 1 804 ? 44.997 -42.756 -13.957 1.00 52.22 804 MET A O 1
ATOM 6717 N N . LYS A 1 805 ? 46.173 -44.195 -15.233 1.00 55.34 805 LYS A N 1
ATOM 6718 C CA . LYS A 1 805 ? 47.486 -43.837 -14.662 1.00 55.34 805 LYS A CA 1
ATOM 6719 C C . LYS A 1 805 ? 47.842 -42.361 -14.877 1.00 55.34 805 LYS A C 1
ATOM 6721 O O . LYS A 1 805 ? 48.393 -41.725 -13.981 1.00 55.34 805 LYS A O 1
ATOM 6726 N N . GLU A 1 806 ? 47.494 -41.768 -16.021 1.00 58.81 806 GLU A N 1
ATOM 6727 C CA . GLU A 1 806 ? 47.685 -40.326 -16.250 1.00 58.81 806 GLU A CA 1
ATOM 6728 C C . GLU A 1 806 ? 46.791 -39.450 -15.364 1.00 58.81 806 GLU A C 1
ATOM 6730 O O . GLU A 1 806 ? 47.228 -38.391 -14.897 1.00 58.81 806 GLU A O 1
ATOM 6735 N N . LYS A 1 807 ? 45.548 -39.879 -15.100 1.00 54.41 807 LYS A N 1
ATOM 6736 C CA . LYS A 1 807 ? 44.651 -39.199 -14.155 1.00 54.41 807 LYS A CA 1
ATOM 6737 C C . LYS A 1 807 ? 45.199 -39.246 -12.732 1.00 54.41 807 LYS A C 1
ATOM 6739 O O . LYS A 1 807 ? 45.229 -38.201 -12.082 1.00 54.41 807 LYS A O 1
ATOM 6744 N N . GLU A 1 808 ? 45.691 -40.395 -12.274 1.00 53.88 808 GLU A N 1
ATOM 6745 C CA . GLU A 1 808 ? 46.339 -40.517 -10.960 1.00 53.88 808 GLU A CA 1
ATOM 6746 C C . GLU A 1 808 ? 47.592 -39.642 -10.863 1.00 53.88 808 GLU A C 1
ATOM 6748 O O . GLU A 1 808 ? 47.744 -38.889 -9.900 1.00 53.88 808 GLU A O 1
ATOM 6753 N N . LYS A 1 809 ? 48.440 -39.626 -11.901 1.00 55.84 809 LYS A N 1
ATOM 6754 C CA . LYS A 1 809 ? 49.640 -38.773 -11.941 1.00 55.84 809 LYS A CA 1
ATOM 6755 C C . LYS A 1 809 ? 49.285 -37.278 -11.897 1.00 55.84 809 LYS A C 1
ATOM 6757 O O . LYS A 1 809 ? 49.953 -36.503 -11.211 1.00 55.84 809 LYS A O 1
ATOM 6762 N N . LYS A 1 810 ? 48.197 -36.859 -12.563 1.00 56.81 810 LYS A N 1
ATOM 6763 C CA . LYS A 1 810 ? 47.668 -35.480 -12.489 1.00 56.81 810 LYS A CA 1
ATOM 6764 C C . LYS A 1 810 ? 47.123 -35.133 -11.103 1.00 56.81 810 LYS A C 1
ATOM 6766 O O . LYS A 1 810 ? 47.318 -34.002 -10.659 1.00 56.81 810 LYS A O 1
ATOM 6771 N N . ILE A 1 811 ? 46.464 -36.071 -10.421 1.00 53.50 811 ILE A N 1
ATOM 6772 C CA . ILE A 1 811 ? 45.945 -35.871 -9.059 1.00 53.50 811 ILE A CA 1
ATOM 6773 C C . ILE A 1 811 ? 47.103 -35.767 -8.059 1.00 53.50 811 ILE A C 1
ATOM 6775 O O . ILE A 1 811 ? 47.142 -34.797 -7.300 1.00 53.50 811 ILE A O 1
ATOM 6779 N N . ASN A 1 812 ? 48.094 -36.661 -8.128 1.00 50.00 812 ASN A N 1
ATOM 6780 C CA . ASN A 1 812 ? 49.279 -36.600 -7.267 1.00 50.00 812 ASN A CA 1
ATOM 6781 C C . ASN A 1 812 ? 50.082 -35.311 -7.473 1.00 50.00 812 ASN A C 1
ATOM 6783 O O . ASN A 1 812 ? 5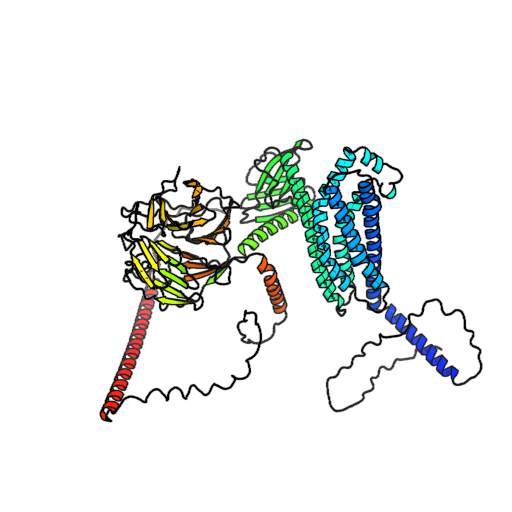0.420 -34.641 -6.499 1.00 50.00 812 ASN A O 1
ATOM 6787 N N . ASN A 1 813 ? 50.285 -34.866 -8.717 1.00 52.59 813 ASN A N 1
ATOM 6788 C CA . ASN A 1 813 ? 50.932 -33.574 -8.979 1.00 52.59 813 ASN A CA 1
ATOM 6789 C C . ASN A 1 813 ? 50.139 -32.380 -8.422 1.00 52.59 813 ASN A C 1
ATOM 6791 O O . ASN A 1 813 ? 50.728 -31.363 -8.050 1.00 52.59 813 ASN A O 1
ATOM 6795 N N . LYS A 1 814 ? 48.806 -32.481 -8.342 1.00 53.41 814 LYS A N 1
ATOM 6796 C CA . LYS A 1 814 ? 47.954 -31.445 -7.744 1.00 53.41 814 LYS A CA 1
ATOM 6797 C C . LYS A 1 814 ? 48.085 -31.421 -6.217 1.00 53.41 814 LYS A C 1
ATOM 6799 O O . LYS A 1 814 ? 48.130 -30.334 -5.646 1.00 53.41 814 LYS A O 1
ATOM 6804 N N . PHE A 1 815 ? 48.221 -32.587 -5.583 1.00 46.41 815 PHE A N 1
ATOM 6805 C CA . PHE A 1 815 ? 48.494 -32.710 -4.148 1.00 46.41 815 PHE A CA 1
ATOM 6806 C C . PHE A 1 815 ? 49.891 -32.204 -3.771 1.00 46.41 815 PHE A C 1
ATOM 6808 O O . PHE A 1 815 ? 50.014 -31.423 -2.830 1.00 46.41 815 PHE A O 1
ATOM 6815 N N . ILE A 1 816 ? 50.922 -32.541 -4.552 1.00 53.09 816 ILE A N 1
ATOM 6816 C CA . ILE A 1 816 ? 52.295 -32.050 -4.329 1.00 53.09 816 ILE A CA 1
ATOM 6817 C C . ILE A 1 816 ? 52.347 -30.517 -4.447 1.00 53.09 816 ILE A C 1
ATOM 6819 O O . ILE A 1 816 ? 52.934 -29.848 -3.596 1.00 53.09 816 ILE A O 1
ATOM 6823 N N . LYS A 1 817 ? 51.661 -29.931 -5.441 1.00 51.91 817 LYS A N 1
ATOM 6824 C CA . LYS A 1 817 ? 51.558 -28.466 -5.582 1.00 51.91 817 LYS A CA 1
ATOM 6825 C C . LYS A 1 817 ? 50.802 -27.802 -4.428 1.00 51.91 817 LYS A C 1
ATOM 6827 O O . LYS A 1 817 ? 51.189 -26.710 -4.021 1.00 51.91 817 LYS A O 1
ATOM 6832 N N . ALA A 1 818 ? 49.760 -28.442 -3.893 1.00 50.06 818 ALA A N 1
ATOM 6833 C CA . ALA A 1 818 ? 49.031 -27.931 -2.732 1.00 50.06 818 ALA A CA 1
ATOM 6834 C C . ALA A 1 818 ? 49.911 -27.928 -1.468 1.00 50.06 818 ALA A C 1
ATOM 6836 O O . ALA A 1 818 ? 49.961 -26.919 -0.766 1.00 50.06 818 ALA A O 1
ATOM 6837 N N . HIS A 1 819 ? 50.681 -28.998 -1.242 1.00 48.44 819 HIS A N 1
ATOM 6838 C CA . HIS A 1 819 ? 51.624 -29.084 -0.124 1.00 48.44 819 HIS A CA 1
ATOM 6839 C C . HIS A 1 819 ? 52.760 -28.054 -0.228 1.00 48.44 819 HIS A C 1
ATOM 6841 O O . HIS A 1 819 ? 53.098 -27.402 0.762 1.00 48.44 819 HIS A O 1
ATOM 6847 N N . ALA A 1 820 ? 53.300 -27.833 -1.431 1.00 49.00 820 ALA A N 1
ATOM 6848 C CA . ALA A 1 820 ? 54.304 -26.796 -1.671 1.00 49.00 820 ALA A CA 1
ATOM 6849 C C . ALA A 1 820 ? 53.761 -25.385 -1.369 1.00 49.00 820 ALA A C 1
ATOM 6851 O O . ALA A 1 820 ? 54.449 -24.573 -0.750 1.00 49.00 820 ALA A O 1
ATOM 6852 N N . TRP A 1 821 ? 52.503 -25.103 -1.729 1.00 46.53 821 TRP A N 1
ATOM 6853 C CA . TRP A 1 821 ? 51.852 -23.819 -1.437 1.00 46.53 821 TRP A CA 1
ATOM 6854 C C . TRP A 1 821 ? 51.637 -23.590 0.065 1.00 46.53 821 TRP A C 1
ATOM 6856 O O . TRP A 1 821 ? 51.792 -22.473 0.562 1.00 46.53 821 TRP A O 1
ATOM 6866 N N . GLN A 1 822 ? 51.333 -24.654 0.806 1.00 46.56 822 GLN A N 1
ATOM 6867 C CA . GLN A 1 822 ? 51.126 -24.5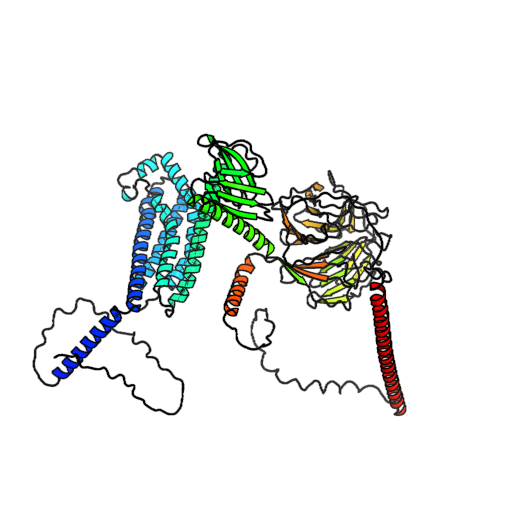99 2.251 1.00 46.56 822 GLN A CA 1
ATOM 6868 C C . GLN A 1 822 ? 52.439 -24.331 3.008 1.00 46.56 822 GLN A C 1
ATOM 6870 O O . GLN A 1 822 ? 52.457 -23.552 3.962 1.00 46.56 822 GLN A O 1
ATOM 6875 N N . ASN A 1 823 ? 53.561 -24.860 2.510 1.00 48.00 823 ASN A N 1
ATOM 6876 C CA . ASN A 1 823 ? 54.894 -24.565 3.042 1.00 48.00 823 ASN A CA 1
ATOM 6877 C C . ASN A 1 823 ? 55.333 -23.114 2.767 1.00 48.00 823 ASN A C 1
ATOM 6879 O O . ASN A 1 823 ? 55.910 -22.472 3.647 1.00 48.00 823 ASN A O 1
ATOM 6883 N N . VAL A 1 824 ? 54.991 -22.549 1.601 1.00 55.50 824 VAL A N 1
ATOM 6884 C CA . VAL A 1 824 ? 55.249 -21.129 1.281 1.00 55.50 824 VAL A CA 1
ATOM 6885 C C . VAL A 1 824 ? 54.446 -20.191 2.192 1.00 55.50 824 VAL A C 1
ATOM 6887 O O . VAL A 1 824 ? 54.988 -19.204 2.696 1.00 55.50 824 VAL A O 1
ATOM 6890 N N . LEU A 1 825 ? 53.180 -20.516 2.471 1.00 49.56 825 LEU A N 1
ATOM 6891 C CA . LEU A 1 825 ? 52.337 -19.769 3.415 1.00 49.56 825 LEU A CA 1
ATOM 6892 C C . LEU A 1 825 ? 52.885 -19.813 4.849 1.00 49.56 825 LEU A C 1
ATOM 6894 O O . LEU A 1 825 ? 52.902 -18.790 5.537 1.00 49.56 825 LEU A O 1
ATOM 6898 N N . ASN A 1 826 ? 53.390 -20.968 5.286 1.00 49.97 826 ASN A N 1
ATOM 6899 C CA . ASN A 1 826 ? 54.001 -21.114 6.607 1.00 49.97 826 ASN A CA 1
ATOM 6900 C C . ASN A 1 826 ? 55.317 -20.322 6.728 1.00 49.97 826 ASN A C 1
ATOM 6902 O O . ASN A 1 826 ? 55.549 -19.676 7.753 1.00 49.97 826 ASN A O 1
ATOM 6906 N N . TYR A 1 827 ? 56.127 -20.267 5.665 1.00 47.34 827 TYR A N 1
ATOM 6907 C CA . TYR A 1 827 ? 57.352 -19.458 5.619 1.00 47.34 827 TYR A CA 1
ATOM 6908 C C . TYR A 1 827 ? 57.068 -17.941 5.612 1.00 47.34 827 TYR A C 1
ATOM 6910 O O . TYR A 1 827 ? 57.730 -17.171 6.311 1.00 47.34 827 TYR A O 1
ATOM 6918 N N . GLN A 1 828 ? 56.037 -17.482 4.891 1.00 48.50 828 GLN A N 1
ATOM 6919 C CA . GLN A 1 828 ? 55.637 -16.066 4.904 1.00 48.50 828 GLN A CA 1
ATOM 6920 C C . GLN A 1 828 ? 55.069 -15.622 6.262 1.00 48.50 828 GLN A C 1
ATOM 6922 O O . GLN A 1 828 ? 55.309 -14.491 6.701 1.00 48.50 828 GLN A O 1
ATOM 6927 N N . ASN A 1 829 ? 54.367 -16.515 6.964 1.00 47.50 829 ASN A N 1
ATOM 6928 C CA . ASN A 1 829 ? 53.841 -16.237 8.299 1.00 47.50 829 ASN A CA 1
ATOM 6929 C C . ASN A 1 829 ? 54.939 -16.197 9.381 1.00 47.50 829 ASN A C 1
ATOM 6931 O O . ASN A 1 829 ? 54.814 -15.411 10.325 1.00 47.50 829 ASN A O 1
ATOM 6935 N N . SER A 1 830 ? 56.043 -16.944 9.233 1.00 44.03 830 SER A N 1
ATOM 6936 C CA . SER A 1 830 ? 57.185 -16.848 10.161 1.00 44.03 830 SER A CA 1
ATOM 6937 C C . SER A 1 830 ? 57.961 -15.527 9.998 1.00 44.03 830 SER A C 1
ATOM 6939 O O . SER A 1 830 ? 58.290 -14.880 10.996 1.00 44.03 830 SER A O 1
ATOM 6941 N N . LYS A 1 831 ? 58.131 -15.025 8.760 1.00 42.91 831 LYS A N 1
ATOM 6942 C CA . LYS A 1 831 ? 58.738 -13.701 8.489 1.00 42.91 831 LYS A CA 1
ATOM 6943 C C . LYS A 1 831 ? 57.906 -12.523 9.021 1.00 42.91 831 LYS A C 1
ATOM 6945 O O . LYS A 1 831 ? 58.480 -11.539 9.496 1.00 42.91 831 LYS A O 1
ATOM 6950 N N . LYS A 1 832 ? 56.569 -12.615 9.006 1.00 46.59 832 LYS A N 1
ATOM 6951 C CA . LYS A 1 832 ? 55.682 -11.583 9.588 1.00 46.59 832 LYS A CA 1
ATOM 6952 C C . LYS A 1 832 ? 55.726 -11.538 11.120 1.00 46.59 832 LYS A C 1
ATOM 6954 O O . LYS A 1 832 ? 55.637 -10.456 11.692 1.00 46.59 832 LYS A O 1
ATOM 6959 N N . LYS A 1 833 ? 55.926 -12.674 11.799 1.00 43.72 833 LYS A N 1
ATOM 6960 C CA . LYS A 1 833 ? 56.096 -12.694 13.265 1.00 43.72 833 LYS A CA 1
ATOM 6961 C C . LYS A 1 833 ? 57.440 -12.111 13.722 1.00 43.72 833 LYS A C 1
ATOM 6963 O O . LYS A 1 833 ? 57.479 -11.462 14.763 1.00 43.72 833 LYS A O 1
ATOM 6968 N N . ASN A 1 834 ? 58.505 -12.246 12.926 1.00 39.09 834 ASN A N 1
ATOM 6969 C CA . ASN A 1 834 ? 59.822 -11.680 13.259 1.00 39.09 834 ASN A CA 1
ATOM 6970 C C . ASN A 1 834 ? 59.968 -10.177 12.954 1.00 39.09 834 ASN A C 1
ATOM 6972 O O . ASN A 1 834 ? 60.821 -9.518 13.542 1.00 39.09 834 ASN A O 1
ATOM 6976 N N . THR A 1 835 ? 59.115 -9.598 12.104 1.00 41.56 835 THR A N 1
ATOM 6977 C CA . THR A 1 835 ? 59.124 -8.151 11.797 1.00 41.56 835 THR A CA 1
ATOM 6978 C C . THR A 1 835 ? 58.321 -7.306 12.797 1.00 41.56 835 THR A C 1
ATOM 6980 O O . THR A 1 835 ? 58.597 -6.120 12.950 1.00 41.56 835 THR A O 1
ATOM 6983 N N . LEU A 1 836 ? 57.406 -7.914 13.562 1.00 38.81 836 LEU A N 1
ATOM 6984 C CA . LEU A 1 836 ? 56.613 -7.243 14.606 1.00 38.81 836 LEU A CA 1
ATOM 6985 C C . LEU A 1 836 ? 57.312 -7.144 15.979 1.00 38.81 836 LEU A C 1
ATOM 6987 O O . LEU A 1 836 ? 56.816 -6.445 16.857 1.00 38.81 836 LEU A O 1
ATOM 6991 N N . LYS A 1 837 ? 58.483 -7.774 16.166 1.00 35.72 837 LYS A N 1
ATOM 6992 C CA . LYS A 1 837 ? 59.289 -7.687 17.405 1.00 35.72 837 LYS A CA 1
ATOM 6993 C C . LYS A 1 837 ? 60.431 -6.651 17.371 1.00 35.72 837 LYS A C 1
ATOM 6995 O O . LYS A 1 837 ? 61.104 -6.490 18.379 1.00 35.72 837 LYS A O 1
ATOM 7000 N N . LYS A 1 838 ? 60.645 -5.925 16.261 1.00 33.56 838 LYS A N 1
ATOM 7001 C CA . LYS A 1 838 ? 61.784 -4.987 16.083 1.00 33.56 838 LYS A CA 1
ATOM 7002 C C . LYS A 1 838 ? 61.422 -3.498 15.914 1.00 33.56 838 LYS A C 1
ATOM 7004 O O . LYS A 1 838 ? 62.243 -2.726 15.437 1.00 33.56 838 LYS A O 1
ATOM 7009 N N . ARG A 1 839 ? 60.228 -3.052 16.320 1.00 32.94 839 ARG A N 1
ATOM 7010 C CA . ARG A 1 839 ? 59.893 -1.611 16.369 1.00 32.94 839 ARG A CA 1
ATOM 7011 C C . ARG A 1 839 ? 59.261 -1.224 17.710 1.00 32.94 839 ARG A C 1
ATOM 7013 O O . ARG A 1 839 ? 58.050 -1.064 17.815 1.00 32.94 839 ARG A O 1
ATOM 7020 N N . ARG A 1 840 ? 60.101 -1.095 18.737 1.00 34.16 840 ARG A N 1
ATOM 7021 C CA . ARG A 1 840 ? 59.860 -0.298 19.951 1.00 34.16 840 ARG A CA 1
ATOM 7022 C C . ARG A 1 840 ? 61.160 0.446 20.277 1.00 34.16 840 ARG A C 1
ATOM 7024 O O . ARG A 1 840 ? 62.216 -0.168 20.165 1.00 34.16 840 ARG A O 1
ATOM 7031 N N . TYR A 1 841 ? 61.014 1.705 20.708 1.00 28.92 841 TYR A N 1
ATOM 7032 C CA . TYR A 1 841 ? 62.046 2.716 21.021 1.00 28.92 841 TYR A CA 1
ATOM 7033 C C . TYR A 1 841 ? 62.706 3.308 19.763 1.00 28.92 841 TYR A C 1
ATOM 7035 O O . TYR A 1 841 ? 63.048 2.565 18.855 1.00 28.92 841 TYR A O 1
ATOM 7043 N N . SER A 1 842 ? 62.841 4.621 19.563 1.00 25.81 842 SER A N 1
ATOM 7044 C CA . SER A 1 842 ? 62.958 5.816 20.426 1.00 25.81 842 SER A CA 1
ATOM 7045 C C . SER A 1 842 ? 62.604 7.062 19.547 1.00 25.81 842 SER A C 1
ATOM 7047 O O . SER A 1 842 ? 62.536 6.907 18.332 1.00 25.81 842 SER A O 1
ATOM 7049 N N . TYR A 1 843 ? 62.251 8.289 19.968 1.00 26.91 843 TYR A N 1
ATOM 7050 C CA . TYR A 1 843 ? 62.848 9.269 20.904 1.00 26.91 843 TYR A CA 1
ATOM 7051 C C . TYR A 1 843 ? 61.951 10.576 20.910 1.00 26.91 843 TYR A C 1
ATOM 7053 O O . TYR A 1 843 ? 60.893 10.534 20.282 1.00 26.91 843 TYR A O 1
ATOM 7061 N N . PRO A 1 844 ? 62.247 11.705 21.612 1.00 33.88 844 PRO A N 1
ATOM 7062 C CA . PRO A 1 844 ? 61.447 12.196 22.753 1.00 33.88 844 PRO A CA 1
ATOM 7063 C C . PRO A 1 844 ? 60.897 13.662 22.712 1.00 33.88 844 PRO A C 1
ATOM 7065 O O . PRO A 1 844 ? 61.371 14.501 21.961 1.00 33.88 844 PRO A O 1
ATOM 7068 N N . ILE A 1 845 ? 59.936 13.926 23.622 1.00 27.48 845 ILE A N 1
ATOM 7069 C CA . ILE A 1 845 ? 59.738 15.056 24.587 1.00 27.48 845 ILE A CA 1
ATOM 7070 C C . ILE A 1 845 ? 59.791 16.541 24.130 1.00 27.48 845 ILE A C 1
ATOM 7072 O O . ILE A 1 845 ? 60.843 17.044 23.755 1.00 27.48 845 ILE A O 1
ATOM 7076 N N . ARG A 1 846 ? 58.695 17.289 24.398 1.00 24.89 846 ARG A N 1
ATOM 7077 C CA . ARG A 1 846 ? 58.555 18.404 25.395 1.00 24.89 846 ARG A CA 1
ATOM 7078 C C . ARG A 1 846 ? 57.098 18.925 25.375 1.00 24.89 846 ARG A C 1
ATOM 7080 O O . ARG A 1 846 ? 56.657 19.445 24.363 1.00 24.89 846 ARG A O 1
ATOM 7087 N N . ASN A 1 847 ? 56.235 18.534 26.318 1.00 27.11 847 ASN A N 1
ATOM 7088 C CA . ASN A 1 847 ? 55.937 19.157 27.625 1.00 27.11 847 ASN A CA 1
ATOM 7089 C C . ASN A 1 847 ? 55.628 20.664 27.599 1.00 27.11 847 ASN A C 1
ATOM 7091 O O . ASN A 1 847 ? 56.555 21.462 27.532 1.00 27.11 847 ASN A O 1
ATOM 7095 N N . THR A 1 848 ? 54.359 21.009 27.849 1.00 27.59 848 THR A N 1
ATOM 7096 C CA . THR A 1 848 ? 53.953 21.851 28.991 1.00 27.59 848 THR A CA 1
ATOM 7097 C C . THR A 1 848 ? 52.501 21.562 29.394 1.00 27.59 848 THR A C 1
ATOM 7099 O O . THR A 1 848 ? 51.610 21.400 28.565 1.00 27.59 848 THR A O 1
ATOM 7102 N N . ASN A 1 849 ? 52.338 21.417 30.709 1.00 29.66 849 ASN A N 1
ATOM 7103 C CA . ASN A 1 849 ? 51.137 21.098 31.476 1.00 29.66 849 ASN A CA 1
ATOM 7104 C C . ASN A 1 849 ? 50.150 22.270 31.566 1.00 29.66 849 ASN A C 1
ATOM 7106 O O . ASN A 1 849 ? 50.562 23.417 31.435 1.00 29.66 849 ASN A O 1
ATOM 7110 N N . ILE A 1 850 ? 48.893 21.939 31.895 1.00 29.33 850 ILE A N 1
ATOM 7111 C CA . ILE A 1 850 ? 48.062 22.421 33.032 1.00 29.33 850 ILE A CA 1
ATOM 7112 C C . ILE A 1 850 ? 46.689 21.710 32.853 1.00 29.33 850 ILE A C 1
ATOM 7114 O O . ILE A 1 850 ? 45.991 21.974 31.880 1.00 29.33 850 ILE A O 1
ATOM 7118 N N . GLN A 1 851 ? 46.412 20.559 33.496 1.00 28.36 851 GLN A N 1
ATOM 7119 C CA . GLN A 1 851 ? 45.741 20.378 34.812 1.00 28.36 851 GLN A CA 1
ATOM 7120 C C . GLN A 1 851 ? 44.483 21.268 34.984 1.00 28.36 851 GLN A C 1
ATOM 7122 O O . GLN A 1 851 ? 44.575 22.475 34.862 1.00 28.36 851 GLN A O 1
ATOM 7127 N N . SER A 1 852 ? 43.276 20.792 35.317 1.00 29.52 852 SER A N 1
ATOM 7128 C CA . SER A 1 852 ? 42.944 19.885 36.423 1.00 29.52 852 SER A CA 1
ATOM 7129 C C . SER A 1 852 ? 41.422 19.588 36.515 1.00 29.52 852 SER A C 1
ATOM 7131 O O . SER A 1 852 ? 40.609 20.423 36.132 1.00 29.52 852 SER A O 1
ATOM 7133 N N . LEU A 1 853 ? 41.101 18.420 37.103 1.00 33.09 853 LEU A N 1
ATOM 7134 C CA . LEU A 1 853 ? 39.937 18.076 37.957 1.00 33.09 853 LEU A CA 1
ATOM 7135 C C . LEU A 1 853 ? 38.510 17.973 37.355 1.00 33.09 853 LEU A C 1
ATOM 7137 O O . LEU A 1 853 ? 37.720 18.907 37.454 1.00 33.09 853 LEU A O 1
ATOM 7141 N N . ILE A 1 854 ? 38.152 16.784 36.838 1.00 33.62 854 ILE A N 1
ATOM 7142 C CA . ILE A 1 854 ? 37.220 15.761 37.401 1.00 33.62 854 ILE A CA 1
ATOM 7143 C C . ILE A 1 854 ? 37.330 14.489 36.551 1.00 33.62 854 ILE A C 1
ATOM 7145 O O . ILE A 1 854 ? 37.405 14.621 35.306 1.00 33.62 854 ILE A O 1
#

Organism: NCBI:txid1746091

Mean predicted aligned error: 22.41 Å

Secondary structure (DSSP, 8-state):
---TT-------------S-------------------TT--S---------SHHHHHHHHHHHHHHHHHHHHHHHHHSHHHHHHHHHHHHHHHHHHHHHHHHHHHHHIIIIIIHHHHHTT----HHHHHHHHHHHHHHHIIIIIIIHHHHHHHT-TT----HHHHHHHHHHGGGHHHHHHHHHHHHHHHHHHHHH-HHHHHHHT-GGGTTT-SSSTTHHHHTHHHHHHHHHHHHHHHHHHHS-TTSHHHHHHHHHHHHHHHHHHHHHHHHHHHHHHHHHHHHHHHEET-SS-S--TT--EEEEE--EEEESSS-------S-EEEEEESSEEEEEEEEETTEEEEEEEEE-TT-S-EEEEEEETTEEEEEETTEEEEEE-S-HHHHHHHHHHHHHHHHHHHHHHHHHHTTEEEEE---B-TTS-TTEES-EEEEETTEEEEE--EESS-TTSPPP--EEEEETTTTEEEEPP-EESPPPS-BS-EEEEETTEEEEEEEEETTEEEEEEEEEETTTTEEEEE---EE-PPPSEES-EEEEETTEEEEEEEEETTS-EEEEEEEEETTTTEEEEE--BSPPPPP-BS-EEEEETTEEEEEEEESSSEEEEEEEEETTTTEEE----EESSSPPPB-S-EEEEETTEEEEES-BSSTTSS--EEEEETTTTEEEE---TT-----SS--EEEE-SSSSS-EEEEEE--TT-SS-EEEEEEE--HHHHHHHHHHHHHHHHHHTT---S-----PPPP--PPPP-S--S--S--SSSSSSSSSSS--------HHHHHHHHHHHHHHHHHHHHHHHHHHHHHHHHHHHHHHHHHHHHHHTTS----------------